Protein AF-0000000067011793 (afdb_homodimer)

Structure (mmCIF, N/CA/C/O backbone):
data_AF-0000000067011793-model_v1
#
loop_
_entity.id
_entity.type
_entity.pdbx_description
1 polymer 'Diphosphomevalonate decarboxylase'
#
loop_
_atom_site.group_PDB
_atom_site.id
_atom_site.type_symbol
_atom_site.label_atom_id
_atom_site.label_alt_id
_atom_site.label_comp_id
_atom_site.label_asym_id
_atom_site.label_entity_id
_atom_site.label_seq_id
_atom_site.pdbx_PDB_ins_code
_atom_site.Cartn_x
_atom_site.Cartn_y
_atom_site.Cartn_z
_atom_site.occupancy
_atom_site.B_iso_or_equiv
_atom_site.auth_seq_id
_atom_site.auth_comp_id
_atom_site.auth_asym_id
_atom_site.auth_atom_id
_atom_site.pdbx_PDB_model_num
ATOM 1 N N . MET A 1 1 ? -23.969 64.375 35.062 1 27.22 1 MET A N 1
ATOM 2 C CA . MET A 1 1 ? -23.047 64.062 33.969 1 27.22 1 MET A CA 1
ATOM 3 C C . MET A 1 1 ? -22.828 62.562 33.875 1 27.22 1 MET A C 1
ATOM 5 O O . MET A 1 1 ? -22.266 61.938 34.781 1 27.22 1 MET A O 1
ATOM 9 N N . SER A 1 2 ? -23.828 61.844 33.281 1 26.27 2 SER A N 1
ATOM 10 C CA . SER A 1 2 ? -24.125 60.438 33.125 1 26.27 2 SER A CA 1
ATOM 11 C C . SER A 1 2 ? -22.984 59.719 32.406 1 26.27 2 SER A C 1
ATOM 13 O O . SER A 1 2 ? -22.688 60.031 31.234 1 26.27 2 SER A O 1
ATOM 15 N N . SER A 1 3 ? -21.875 59.5 33.156 1 27.64 3 SER A N 1
ATOM 16 C CA . SER A 1 3 ? -20.75 58.719 32.625 1 27.64 3 SER A CA 1
ATOM 17 C C . SER A 1 3 ? -21.219 57.406 32.031 1 27.64 3 SER A C 1
ATOM 19 O O . SER A 1 3 ? -21.578 56.469 32.781 1 27.64 3 SER A O 1
ATOM 21 N N . ASN A 1 4 ? -22.156 57.469 31.047 1 27.73 4 ASN A N 1
ATOM 22 C CA . ASN A 1 4 ? -22.438 56.312 30.188 1 27.73 4 ASN A CA 1
ATOM 23 C C . ASN A 1 4 ? -21.156 55.594 29.766 1 27.73 4 ASN A C 1
ATOM 25 O O . ASN A 1 4 ? -20.484 56.031 28.812 1 27.73 4 ASN A O 1
ATOM 29 N N . ASP A 1 5 ? -20.297 55.344 30.672 1 30.42 5 ASP A N 1
ATOM 30 C CA . ASP A 1 5 ? -19.172 54.469 30.359 1 30.42 5 ASP A CA 1
ATOM 31 C C . ASP A 1 5 ? -19.641 53.25 29.562 1 30.42 5 ASP A C 1
ATOM 33 O O . ASP A 1 5 ? -20.234 52.312 30.125 1 30.42 5 ASP A O 1
ATOM 37 N N . GLY A 1 6 ? -20.453 53.469 28.438 1 33.16 6 GLY A N 1
ATOM 38 C CA . GLY A 1 6 ? -20.781 52.469 27.438 1 33.16 6 GLY A CA 1
ATOM 39 C C . GLY A 1 6 ? -19.688 51.438 27.25 1 33.16 6 GLY A C 1
ATOM 40 O O . GLY A 1 6 ? -18.547 51.781 26.938 1 33.16 6 GLY A O 1
ATOM 41 N N . SER A 1 7 ? -19.516 50.531 28.109 1 38.19 7 SER A N 1
ATOM 42 C CA . SER A 1 7 ? -18.75 49.312 27.781 1 38.19 7 SER A CA 1
ATOM 43 C C . SER A 1 7 ? -18.75 49.062 26.281 1 38.19 7 SER A C 1
ATOM 45 O O . SER A 1 7 ? -19.75 48.594 25.734 1 38.19 7 SER A O 1
ATOM 47 N N . ASN A 1 8 ? -18.516 50 25.359 1 40.06 8 ASN A N 1
ATOM 48 C CA . ASN A 1 8 ? -18.344 50.125 23.922 1 40.06 8 ASN A CA 1
ATOM 49 C C . ASN A 1 8 ? -17.75 48.844 23.344 1 40.06 8 ASN A C 1
ATOM 51 O O . ASN A 1 8 ? -16.75 48.312 23.844 1 40.06 8 ASN A O 1
ATOM 55 N N . GLY A 1 9 ? -18.453 47.844 22.859 1 52.88 9 GLY A N 1
ATOM 56 C CA . GLY A 1 9 ? -18.328 46.562 22.141 1 52.88 9 GLY A CA 1
ATOM 57 C C . GLY A 1 9 ? -17.078 46.469 21.297 1 52.88 9 GLY A C 1
ATOM 58 O O . GLY A 1 9 ? -17.172 46.438 20.062 1 52.88 9 GLY A O 1
ATOM 59 N N . ARG A 1 10 ? -15.922 46.812 21.625 1 70.12 10 ARG A N 1
ATOM 60 C CA . ARG A 1 10 ? -14.633 46.969 20.969 1 70.12 10 ARG A CA 1
ATOM 61 C C . ARG A 1 10 ? -14.227 45.688 20.234 1 70.12 10 ARG A C 1
ATOM 63 O O . ARG A 1 10 ? -14.344 44.594 20.781 1 70.12 10 ARG A O 1
ATOM 70 N N . VAL A 1 11 ? -14.031 45.875 18.969 1 84.06 11 VAL A N 1
ATOM 71 C CA . VAL A 1 11 ? -13.531 44.844 18.047 1 84.06 11 VAL A CA 1
ATOM 72 C C . VAL A 1 11 ? -12.094 44.5 18.422 1 84.06 11 VAL A C 1
ATOM 74 O O . VAL A 1 11 ? -11.273 45.375 18.672 1 84.06 11 VAL A O 1
ATOM 77 N N . ARG A 1 12 ? -11.875 43.375 18.844 1 91.62 12 ARG A N 1
ATOM 78 C CA . ARG A 1 12 ? -10.523 42.844 18.984 1 91.62 12 ARG A CA 1
ATOM 79 C C . ARG A 1 12 ? -10.141 41.969 17.797 1 91.62 12 ARG A C 1
ATOM 81 O O . ARG A 1 12 ? -10.961 41.156 17.312 1 91.62 12 ARG A O 1
ATOM 88 N N . GLU A 1 13 ? -8.977 42.219 17.328 1 94.31 13 GLU A N 1
ATOM 89 C CA . GLU A 1 13 ? -8.5 41.5 16.141 1 94.31 13 GLU A CA 1
ATOM 90 C C . GLU A 1 13 ? -7.035 41.094 16.297 1 94.31 13 GLU A C 1
ATOM 92 O O . GLU A 1 13 ? -6.227 41.875 16.812 1 94.31 13 GLU A O 1
ATOM 97 N N . VAL A 1 14 ? -6.738 39.906 15.938 1 96.69 14 VAL A N 1
ATOM 98 C CA . VAL A 1 14 ? -5.352 39.469 15.898 1 96.69 14 VAL A CA 1
ATOM 99 C C . VAL A 1 14 ? -5.059 38.781 14.562 1 96.69 14 VAL A C 1
ATOM 101 O O . VAL A 1 14 ? -5.957 38.219 13.938 1 96.69 14 VAL A O 1
ATOM 104 N N . LYS A 1 15 ? -3.879 38.938 14.086 1 97.81 15 LYS A N 1
ATOM 105 C CA . LYS A 1 15 ? -3.365 38.188 12.93 1 97.81 15 LYS A CA 1
ATOM 106 C C . LYS A 1 15 ? -2.273 37.219 13.328 1 97.81 15 LYS A C 1
ATOM 108 O O . LYS A 1 15 ? -1.288 37.594 13.969 1 97.81 15 LYS A O 1
ATOM 113 N N . VAL A 1 16 ? -2.518 36.031 13.016 1 97.56 16 VAL A N 1
ATOM 114 C CA . VAL A 1 16 ? -1.616 34.969 13.414 1 97.56 16 VAL A CA 1
ATOM 115 C C . VAL A 1 16 ? -1.05 34.281 12.172 1 97.56 16 VAL A C 1
ATOM 117 O O . VAL A 1 16 ? -1.762 34.062 11.188 1 97.56 16 VAL A O 1
ATOM 120 N N . ILE A 1 17 ? 0.235 33.938 12.172 1 96.19 17 ILE A N 1
ATOM 121 C CA . ILE A 1 17 ? 0.876 33.094 11.172 1 96.19 17 ILE A CA 1
ATOM 122 C C . ILE A 1 17 ? 1.275 31.766 11.805 1 96.19 17 ILE A C 1
ATOM 124 O O . ILE A 1 17 ? 2.006 31.734 12.805 1 96.19 17 ILE A O 1
ATOM 128 N N . ALA A 1 18 ? 0.728 30.734 11.328 1 95.81 18 ALA A N 1
ATOM 129 C CA . ALA A 1 18 ? 1.013 29.406 11.852 1 95.81 18 ALA A CA 1
ATOM 130 C C . ALA A 1 18 ? 1.561 28.484 10.758 1 95.81 18 ALA A C 1
ATOM 132 O O . ALA A 1 18 ? 0.968 28.375 9.68 1 95.81 18 ALA A O 1
ATOM 133 N N . PRO A 1 19 ? 2.701 27.844 11.008 1 94.25 19 PRO A N 1
ATOM 134 C CA . PRO A 1 19 ? 3.26 26.922 10.016 1 94.25 19 PRO A CA 1
ATOM 135 C C . PRO A 1 19 ? 2.514 25.594 9.953 1 94.25 19 PRO A C 1
ATOM 137 O O . PRO A 1 19 ? 1.845 25.219 10.922 1 94.25 19 PRO A O 1
ATOM 140 N N . ILE A 1 20 ? 2.613 24.906 8.828 1 93 20 ILE A N 1
ATOM 141 C CA . ILE A 1 20 ? 2.129 23.531 8.773 1 93 20 ILE A CA 1
ATOM 142 C C . ILE A 1 20 ? 3.068 22.625 9.562 1 93 20 ILE A C 1
ATOM 144 O O . ILE A 1 20 ? 4.191 23.016 9.891 1 93 20 ILE A O 1
ATOM 148 N N . ASN A 1 21 ? 2.561 21.5 9.938 1 95.12 21 ASN A N 1
ATOM 149 C CA . ASN A 1 21 ? 3.42 20.469 10.523 1 95.12 21 ASN A CA 1
ATOM 150 C C . ASN A 1 21 ? 3.375 19.172 9.727 1 95.12 21 ASN A C 1
ATOM 152 O O . ASN A 1 21 ? 2.383 18.891 9.055 1 95.12 21 ASN A O 1
ATOM 156 N N . ILE A 1 22 ? 4.438 18.484 9.75 1 96.56 22 ILE A N 1
ATOM 157 C CA . ILE A 1 22 ? 4.535 17.156 9.148 1 96.56 22 ILE A CA 1
ATOM 158 C C . ILE A 1 22 ? 4.82 16.125 10.227 1 96.56 22 ILE A C 1
ATOM 160 O O . ILE A 1 22 ? 5.793 16.25 10.977 1 96.56 22 ILE A O 1
ATOM 164 N N . ALA A 1 23 ? 3.934 15.148 10.273 1 97.31 23 ALA A N 1
ATOM 165 C CA . ALA A 1 23 ? 4.137 14.07 11.234 1 97.31 23 ALA A CA 1
ATOM 166 C C . ALA A 1 23 ? 5.297 13.172 10.812 1 97.31 23 ALA A C 1
ATOM 168 O O . ALA A 1 23 ? 5.34 12.703 9.672 1 97.31 23 ALA A O 1
ATOM 169 N N . LEU A 1 24 ? 6.23 12.977 11.711 1 98.62 24 LEU A N 1
ATOM 170 C CA . LEU A 1 24 ? 7.324 12.031 11.508 1 98.62 24 LEU A CA 1
ATOM 171 C C . LEU A 1 24 ? 6.906 10.625 11.906 1 98.62 24 LEU A C 1
ATOM 173 O O . LEU A 1 24 ? 7.289 9.648 11.258 1 98.62 24 LEU A O 1
ATOM 177 N N . VAL A 1 25 ? 6.234 10.523 12.977 1 98.62 25 VAL A N 1
ATOM 178 C CA . VAL A 1 25 ? 5.422 9.367 13.344 1 98.62 25 VAL A CA 1
ATOM 179 C C . VAL A 1 25 ? 3.941 9.758 13.32 1 98.62 25 VAL A C 1
ATOM 181 O O . VAL A 1 25 ? 3.506 10.609 14.102 1 98.62 25 VAL A O 1
ATOM 184 N N . LYS A 1 26 ? 3.217 9.125 12.492 1 97.12 26 LYS A N 1
ATOM 185 C CA . LYS A 1 26 ? 1.867 9.57 12.172 1 97.12 26 LYS A CA 1
ATOM 186 C C . LYS A 1 26 ? 0.849 9.031 13.164 1 97.12 26 LYS A C 1
ATOM 188 O O . LYS A 1 26 ? 1.081 7.992 13.797 1 97.12 26 LYS A O 1
ATOM 193 N N . TYR A 1 27 ? -0.168 9.789 13.344 1 94.81 27 TYR A N 1
ATOM 194 C CA . TYR A 1 27 ? -1.378 9.211 13.914 1 94.81 27 TYR A CA 1
ATOM 195 C C . TYR A 1 27 ? -2.398 8.891 12.828 1 94.81 27 TYR A C 1
ATOM 197 O O . TYR A 1 27 ? -2.531 9.633 11.859 1 94.81 27 TYR A O 1
ATOM 205 N N . TRP A 1 28 ? -3.053 7.812 12.953 1 97.5 28 TRP A N 1
ATOM 206 C CA . TRP A 1 28 ? -4.062 7.387 11.992 1 97.5 28 TRP A CA 1
ATOM 207 C C . TRP A 1 28 ? -5.207 6.656 12.695 1 97.5 28 TRP A C 1
ATOM 209 O O . TRP A 1 28 ? -5.121 5.453 12.945 1 97.5 28 TRP A O 1
ATOM 219 N N . GLY A 1 29 ? -6.25 7.395 12.906 1 97.62 29 GLY A N 1
ATOM 220 C CA . GLY A 1 29 ? -7.41 6.883 13.617 1 97.62 29 GLY A CA 1
ATOM 221 C C . GLY A 1 29 ? -7.664 7.59 14.938 1 97.62 29 GLY A C 1
ATOM 222 O O . GLY A 1 29 ? -6.723 8.055 15.586 1 97.62 29 GLY A O 1
ATOM 223 N N . LYS A 1 30 ? -8.891 7.629 15.336 1 97.81 30 LYS A N 1
ATOM 224 C CA . LYS A 1 30 ? -9.297 8.281 16.578 1 97.81 30 LYS A CA 1
ATOM 225 C C . LYS A 1 30 ? -10.078 7.328 17.469 1 97.81 30 LYS A C 1
ATOM 227 O O . LYS A 1 30 ? -10.906 6.551 16.984 1 97.81 30 LYS A O 1
ATOM 232 N N . ARG A 1 31 ? -9.758 7.34 18.75 1 97.62 31 ARG A N 1
ATOM 233 C CA . ARG A 1 31 ? -10.539 6.551 19.703 1 97.62 31 ARG A CA 1
ATOM 234 C C . ARG A 1 31 ? -11.82 7.273 20.078 1 97.62 31 ARG A C 1
ATOM 236 O O . ARG A 1 31 ? -12.75 6.66 20.625 1 97.62 31 ARG A O 1
ATOM 243 N N . ASN A 1 32 ? -11.875 8.562 19.875 1 97.62 32 ASN A N 1
ATOM 244 C CA . ASN A 1 32 ? -13.062 9.383 20.094 1 97.62 32 ASN A CA 1
ATOM 245 C C . ASN A 1 32 ? -13.18 10.492 19.047 1 97.62 32 ASN A C 1
ATOM 247 O O . ASN A 1 32 ? -12.43 11.469 19.094 1 97.62 32 ASN A O 1
ATOM 251 N N . GLU A 1 33 ? -14.133 10.438 18.219 1 95 33 GLU A N 1
ATOM 252 C CA . GLU A 1 33 ? -14.312 11.367 17.109 1 95 33 GLU A CA 1
ATOM 253 C C . GLU A 1 33 ? -14.789 12.727 17.594 1 95 33 GLU A C 1
ATOM 255 O O . GLU A 1 33 ? -14.406 13.766 17.031 1 95 33 GLU A O 1
ATOM 260 N N . ASP A 1 34 ? -15.562 12.75 18.578 1 94.31 34 ASP A N 1
ATOM 261 C CA . ASP A 1 34 ? -16.141 14 19.062 1 94.31 34 ASP A CA 1
ATOM 262 C C . ASP A 1 34 ? -15.086 14.859 19.75 1 94.31 34 ASP A C 1
ATOM 264 O O . ASP A 1 34 ? -15.102 16.094 19.625 1 94.31 34 ASP A O 1
ATOM 268 N N . LEU A 1 35 ? -14.219 14.195 20.484 1 96.44 35 LEU A N 1
ATOM 269 C CA . LEU A 1 35 ? -13.18 14.914 21.203 1 96.44 35 LEU A CA 1
ATOM 270 C C . LEU A 1 35 ? -11.859 14.898 20.438 1 96.44 35 LEU A C 1
ATOM 272 O O . LEU A 1 35 ? -10.836 15.367 20.938 1 96.44 35 LEU A O 1
ATOM 276 N N . MET A 1 36 ? -11.852 14.336 19.25 1 96.94 36 MET A N 1
ATOM 277 C CA . MET A 1 36 ? -10.68 14.258 18.391 1 96.94 36 MET A CA 1
ATOM 278 C C . MET A 1 36 ? -9.5 13.625 19.109 1 96.94 36 MET A C 1
ATOM 280 O O . MET A 1 36 ? -8.383 14.148 19.062 1 96.94 36 MET A O 1
ATOM 284 N N . LEU A 1 37 ? -9.766 12.57 19.859 1 98.31 37 LEU A N 1
ATOM 285 C CA . LEU A 1 37 ? -8.711 11.859 20.578 1 98.31 37 LEU A CA 1
ATOM 286 C C . LEU A 1 37 ? -8.102 10.766 19.703 1 98.31 37 LEU A C 1
ATOM 288 O O . LEU A 1 37 ? -8.82 9.891 19.219 1 98.31 37 LEU A O 1
ATOM 292 N N . PRO A 1 38 ? -6.797 10.82 19.5 1 98.25 38 PRO A N 1
ATOM 293 C CA . PRO A 1 38 ? -6.152 9.859 18.609 1 98.25 38 PRO A CA 1
ATOM 294 C C . PRO A 1 38 ? -5.992 8.477 19.234 1 98.25 38 PRO A C 1
ATOM 296 O O . PRO A 1 38 ? -6.043 8.344 20.469 1 98.25 38 PRO A O 1
ATOM 299 N N . LEU A 1 39 ? -5.773 7.461 18.422 1 98.19 39 LEU A N 1
ATOM 300 C CA . LEU A 1 39 ? -5.531 6.09 18.859 1 98.19 39 LEU A CA 1
ATOM 301 C C . LEU A 1 39 ? -4.098 5.922 19.344 1 98.19 39 LEU A C 1
ATOM 303 O O . LEU A 1 39 ? -3.805 5.02 20.141 1 98.19 39 LEU A O 1
ATOM 307 N N . ASN A 1 40 ? -3.203 6.723 18.891 1 98.31 40 ASN A N 1
ATOM 308 C CA . ASN A 1 40 ? -1.793 6.609 19.234 1 98.31 40 ASN A CA 1
ATOM 309 C C . ASN A 1 40 ? -1.109 7.977 19.266 1 98.31 40 ASN A C 1
ATOM 311 O O . ASN A 1 40 ? -1.653 8.953 18.734 1 98.31 40 ASN A O 1
ATOM 315 N N . ASP A 1 41 ? 0.086 7.996 19.844 1 98.44 41 ASP A N 1
ATOM 316 C CA . ASP A 1 41 ? 0.906 9.203 19.891 1 98.44 41 ASP A CA 1
ATOM 317 C C . ASP A 1 41 ? 1.402 9.578 18.484 1 98.44 41 ASP A C 1
ATOM 319 O O . ASP A 1 41 ? 1.345 8.758 17.562 1 98.44 41 ASP A O 1
ATOM 323 N N . SER A 1 42 ? 1.793 10.805 18.391 1 98.5 42 SER A N 1
ATOM 324 C CA . SER A 1 42 ? 2.393 11.32 17.172 1 98.5 42 SER A CA 1
ATOM 325 C C . SER A 1 42 ? 3.473 12.352 17.469 1 98.5 42 SER A C 1
ATOM 327 O O . SER A 1 42 ? 3.43 13.016 18.516 1 98.5 42 SER A O 1
ATOM 329 N N . ILE A 1 43 ? 4.449 12.438 16.641 1 98.69 43 ILE A N 1
ATOM 330 C CA . ILE A 1 43 ? 5.527 13.406 16.781 1 98.69 43 ILE A CA 1
ATOM 331 C C . ILE A 1 43 ? 5.781 14.094 15.438 1 98.69 43 ILE A C 1
ATOM 333 O O . ILE A 1 43 ? 5.711 13.453 14.383 1 98.69 43 ILE A O 1
ATOM 337 N N . SER A 1 44 ? 6.023 15.414 15.492 1 98.19 44 SER A N 1
ATOM 338 C CA . SER A 1 44 ? 6.059 16.156 14.234 1 98.19 44 SER A CA 1
ATOM 339 C C . SER A 1 44 ? 7.062 17.312 14.297 1 98.19 44 SER A C 1
ATOM 341 O O . SER A 1 44 ? 7.562 17.641 15.375 1 98.19 44 SER A O 1
ATOM 343 N N . LEU A 1 45 ? 7.352 17.797 13.133 1 98.19 45 LEU A N 1
ATOM 344 C CA . LEU A 1 45 ? 8.07 19.047 12.922 1 98.19 45 LEU A CA 1
ATOM 345 C C . LEU A 1 45 ? 7.27 20 12.031 1 98.19 45 LEU A C 1
ATOM 347 O O . LEU A 1 45 ? 6.637 19.562 11.062 1 98.19 45 LEU A O 1
ATOM 351 N N . SER A 1 46 ? 7.281 21.203 12.367 1 96.69 46 SER A N 1
ATOM 352 C CA . SER A 1 46 ? 6.664 22.203 11.484 1 96.69 46 SER A CA 1
ATOM 353 C C . SER A 1 46 ? 7.578 22.547 10.312 1 96.69 46 SER A C 1
ATOM 355 O O . SER A 1 46 ? 8.797 22.375 10.398 1 96.69 46 SER A O 1
ATOM 357 N N . ILE A 1 47 ? 7.02 22.922 9.234 1 95.19 47 ILE A N 1
ATOM 358 C CA . ILE A 1 47 ? 7.703 23.5 8.086 1 95.19 47 ILE A CA 1
ATOM 359 C C . ILE A 1 47 ? 7.543 25.016 8.102 1 95.19 47 ILE A C 1
ATOM 361 O O . ILE A 1 47 ? 6.477 25.547 7.77 1 95.19 47 ILE A O 1
ATOM 365 N N . ASN A 1 48 ? 8.586 25.688 8.359 1 93.56 48 ASN A N 1
ATOM 366 C CA . ASN A 1 48 ? 8.531 27.078 8.789 1 93.56 48 ASN A CA 1
ATOM 367 C C . ASN A 1 48 ? 7.934 27.984 7.703 1 93.56 48 ASN A C 1
ATOM 369 O O . ASN A 1 48 ? 7.172 28.906 8.008 1 93.56 48 ASN A O 1
ATOM 373 N N . ASP A 1 49 ? 8.219 27.703 6.469 1 89.06 49 ASP A N 1
ATOM 374 C CA . ASP A 1 49 ? 7.949 28.672 5.414 1 89.06 49 ASP A CA 1
ATOM 375 C C . ASP A 1 49 ? 6.629 28.359 4.711 1 89.06 49 ASP A C 1
ATOM 377 O O . ASP A 1 49 ? 6.262 29.031 3.74 1 89.06 49 ASP A O 1
ATOM 381 N N . ILE A 1 50 ? 5.977 27.391 5.082 1 90.06 50 ILE A N 1
ATOM 382 C CA . ILE A 1 50 ? 4.621 27.094 4.633 1 90.06 50 ILE A CA 1
ATOM 383 C C . ILE A 1 50 ? 3.635 27.328 5.773 1 90.06 50 ILE A C 1
ATOM 385 O O . ILE A 1 50 ? 3.596 26.547 6.734 1 90.06 50 ILE A O 1
ATOM 389 N N . CYS A 1 51 ? 2.814 28.391 5.586 1 91.5 51 CYS A N 1
ATOM 390 C CA . CYS A 1 51 ? 2.049 28.844 6.742 1 91.5 51 CYS A CA 1
ATOM 391 C C . CYS A 1 51 ? 0.63 29.234 6.34 1 91.5 51 CYS A C 1
ATOM 393 O O . CYS A 1 51 ? 0.356 29.469 5.164 1 91.5 51 CYS A O 1
ATOM 395 N N . ALA A 1 52 ? -0.197 29.219 7.305 1 92.94 52 ALA A N 1
ATOM 396 C CA . ALA A 1 52 ? -1.505 29.859 7.23 1 92.94 52 ALA A CA 1
ATOM 397 C C . ALA A 1 52 ? -1.482 31.219 7.918 1 92.94 52 ALA A C 1
ATOM 399 O O . ALA A 1 52 ? -0.984 31.359 9.039 1 92.94 52 ALA A O 1
ATOM 400 N N . LYS A 1 53 ? -1.858 32.219 7.191 1 95.25 53 LYS A N 1
ATOM 401 C CA . LYS A 1 53 ? -2.072 33.562 7.754 1 95.25 53 LYS A CA 1
ATOM 402 C C . LYS A 1 53 ? -3.549 33.781 8.062 1 95.25 53 LYS A C 1
ATOM 404 O O . LYS A 1 53 ? -4.383 33.812 7.152 1 95.25 53 LYS A O 1
ATOM 409 N N . THR A 1 54 ? -3.844 33.969 9.305 1 96.94 54 THR A N 1
ATOM 410 C CA . THR A 1 54 ? -5.246 34 9.719 1 96.94 54 THR A CA 1
ATOM 411 C C . THR A 1 54 ? -5.539 35.219 10.578 1 96.94 54 THR A C 1
ATOM 413 O O . THR A 1 54 ? -4.805 35.5 11.523 1 96.94 54 THR A O 1
ATOM 416 N N . ARG A 1 55 ? -6.559 35.906 10.227 1 97.38 55 ARG A N 1
ATOM 417 C CA . ARG A 1 55 ? -7.094 36.969 11.047 1 97.38 55 ARG A CA 1
ATOM 418 C C . ARG A 1 55 ? -8.344 36.531 11.805 1 97.38 55 ARG A C 1
ATOM 420 O O . ARG A 1 55 ? -9.266 35.969 11.211 1 97.38 55 ARG A O 1
ATOM 427 N N . VAL A 1 56 ? -8.32 36.75 13.055 1 96.56 56 VAL A N 1
ATOM 428 C CA . VAL A 1 56 ? -9.469 36.438 13.906 1 96.56 56 VAL A CA 1
ATOM 429 C C . VAL A 1 56 ? -10.008 37.719 14.539 1 96.56 56 VAL A C 1
ATOM 431 O O . VAL A 1 56 ? -9.242 38.5 15.102 1 96.56 56 VAL A O 1
ATOM 434 N N . ARG A 1 57 ? -11.289 37.812 14.398 1 95.19 57 ARG A N 1
ATOM 435 C CA . ARG A 1 57 ? -11.922 39.031 14.914 1 95.19 57 ARG A CA 1
ATOM 436 C C . ARG A 1 57 ? -13.141 38.688 15.766 1 95.19 57 ARG A C 1
ATOM 438 O O . ARG A 1 57 ? -13.914 37.781 15.422 1 95.19 57 ARG A O 1
ATOM 445 N N . ILE A 1 58 ? -13.32 39.406 16.844 1 93.12 58 ILE A N 1
ATOM 446 C CA . ILE A 1 58 ? -14.5 39.344 17.688 1 93.12 58 ILE A CA 1
ATOM 447 C C . ILE A 1 58 ? -15.008 40.75 17.984 1 93.12 58 ILE A C 1
ATOM 449 O O . ILE A 1 58 ? -14.281 41.75 17.781 1 93.12 58 ILE A O 1
ATOM 453 N N . GLY A 1 59 ? -16.266 40.812 18.469 1 89.62 59 GLY A N 1
ATOM 454 C CA . GLY A 1 59 ? -16.828 42.094 18.844 1 89.62 59 GLY A CA 1
ATOM 455 C C . GLY A 1 59 ? -18.266 42.25 18.391 1 89.62 59 GLY A C 1
ATOM 456 O O . GLY A 1 59 ? -18.844 41.344 17.797 1 89.62 59 GLY A O 1
ATOM 457 N N . SER A 1 60 ? -18.75 43.438 18.609 1 87.19 60 SER A N 1
ATOM 458 C CA . SER A 1 60 ? -20.172 43.719 18.391 1 87.19 60 SER A CA 1
ATOM 459 C C . SER A 1 60 ? -20.516 43.75 16.906 1 87.19 60 SER A C 1
ATOM 461 O O . SER A 1 60 ? -21.656 43.469 16.531 1 87.19 60 SER A O 1
ATOM 463 N N . SER A 1 61 ? -19.5 44.031 16.141 1 87.25 61 SER A N 1
ATOM 464 C CA . SER A 1 61 ? -19.734 44.125 14.695 1 87.25 61 SER A CA 1
ATOM 465 C C . SER A 1 61 ? -19.828 42.719 14.078 1 87.25 61 SER A C 1
ATOM 467 O O . SER A 1 61 ? -20.297 42.562 12.953 1 87.25 61 SER A O 1
ATOM 469 N N . VAL A 1 62 ? -19.297 41.75 14.758 1 93.06 62 VAL A N 1
ATOM 470 C CA . VAL A 1 62 ? -19.359 40.375 14.266 1 93.06 62 VAL A CA 1
ATOM 471 C C . VAL A 1 62 ? -20.703 39.75 14.641 1 93.06 62 VAL A C 1
ATOM 473 O O . VAL A 1 62 ? -20.938 39.406 15.805 1 93.06 62 VAL A O 1
ATOM 476 N N . LYS A 1 63 ? -21.562 39.531 13.727 1 89.69 63 LYS A N 1
ATOM 477 C CA . LYS A 1 63 ? -22.953 39.156 13.984 1 89.69 63 LYS A CA 1
ATOM 478 C C . LYS A 1 63 ? -23.156 37.656 13.859 1 89.69 63 LYS A C 1
ATOM 480 O O . LYS A 1 63 ? -24.125 37.094 14.375 1 89.69 63 LYS A O 1
ATOM 485 N N . LYS A 1 64 ? -22.266 37.031 13.188 1 93.88 64 LYS A N 1
ATOM 486 C CA . LYS A 1 64 ? -22.344 35.562 13.023 1 93.88 64 LYS A CA 1
ATOM 487 C C . LYS A 1 64 ? -20.953 34.969 12.922 1 93.88 64 LYS A C 1
ATOM 489 O O . LYS A 1 64 ? -19.984 35.656 12.578 1 93.88 64 LYS A O 1
ATOM 494 N N . ASP A 1 65 ? -20.859 33.688 13.266 1 95.44 65 ASP A N 1
ATOM 495 C CA . ASP A 1 65 ? -19.625 32.969 13 1 95.44 65 ASP A CA 1
ATOM 496 C C . ASP A 1 65 ? -19.375 32.875 11.5 1 95.44 65 ASP A C 1
ATOM 498 O O . ASP A 1 65 ? -20.266 32.469 10.734 1 95.44 65 ASP A O 1
ATOM 502 N N . SER A 1 66 ? -18.234 33.188 11.109 1 96.56 66 SER A N 1
ATOM 503 C CA . SER A 1 66 ? -17.891 33.125 9.695 1 96.56 66 SER A CA 1
ATOM 504 C C . SER A 1 66 ? -16.406 32.781 9.5 1 96.56 66 SER A C 1
ATOM 506 O O . SER A 1 66 ? -15.562 33.219 10.281 1 96.56 66 SER A O 1
ATOM 508 N N . VAL A 1 67 ? -16.172 31.953 8.531 1 96.19 67 VAL A N 1
ATOM 509 C CA . VAL A 1 67 ? -14.82 31.594 8.148 1 96.19 67 VAL A CA 1
ATOM 510 C C . VAL A 1 67 ? -14.656 31.734 6.633 1 96.19 67 VAL A C 1
ATOM 512 O O . VAL A 1 67 ? -15.5 31.266 5.867 1 96.19 67 VAL A O 1
ATOM 515 N N . SER A 1 68 ? -13.672 32.438 6.203 1 95.62 68 SER A N 1
ATOM 516 C CA . SER A 1 68 ? -13.289 32.531 4.797 1 95.62 68 SER A CA 1
ATOM 517 C C . SER A 1 68 ? -11.852 32.062 4.582 1 95.62 68 SER A C 1
ATOM 519 O O . SER A 1 68 ? -10.953 32.438 5.328 1 95.62 68 SER A O 1
ATOM 521 N N . ILE A 1 69 ? -11.641 31.219 3.6 1 91.31 69 ILE A N 1
ATOM 522 C CA . ILE A 1 69 ? -10.312 30.719 3.268 1 91.31 69 ILE A CA 1
ATOM 523 C C . ILE A 1 69 ? -9.977 31.047 1.814 1 91.31 69 ILE A C 1
ATOM 525 O O . ILE A 1 69 ? -10.703 30.641 0.899 1 91.31 69 ILE A O 1
ATOM 529 N N . ASN A 1 70 ? -8.914 31.719 1.634 1 89.56 70 ASN A N 1
ATOM 530 C CA . ASN A 1 70 ? -8.484 32.125 0.304 1 89.56 70 ASN A CA 1
ATOM 531 C C . ASN A 1 70 ? -9.617 32.781 -0.472 1 89.56 70 ASN A C 1
ATOM 533 O O . ASN A 1 70 ? -9.852 32.469 -1.637 1 89.56 70 ASN A O 1
ATOM 537 N N . GLY A 1 71 ? -10.391 33.469 0.227 1 90.25 71 GLY A N 1
ATOM 538 C CA . GLY A 1 71 ? -11.438 34.281 -0.396 1 90.25 71 GLY A CA 1
ATOM 539 C C . GLY A 1 71 ? -12.75 33.531 -0.522 1 90.25 71 GLY A C 1
ATOM 540 O O . GLY A 1 71 ? -13.758 34.094 -0.946 1 90.25 71 GLY A O 1
ATOM 541 N N . SER A 1 72 ? -12.805 32.344 -0.11 1 90.75 72 SER A N 1
ATOM 542 C CA . SER A 1 72 ? -14.023 31.562 -0.216 1 90.75 72 SER A CA 1
ATOM 543 C C . SER A 1 72 ? -14.625 31.281 1.158 1 90.75 72 SER A C 1
ATOM 545 O O . SER A 1 72 ? -13.922 30.844 2.068 1 90.75 72 SER A O 1
ATOM 547 N N . ASP A 1 73 ? -15.906 31.438 1.203 1 93.88 73 ASP A N 1
ATOM 548 C CA . ASP A 1 73 ? -16.609 31.172 2.459 1 93.88 73 ASP A CA 1
ATOM 549 C C . ASP A 1 73 ? -16.703 29.672 2.73 1 93.88 73 ASP A C 1
ATOM 551 O O . ASP A 1 73 ? -16.922 28.875 1.809 1 93.88 73 ASP A O 1
ATOM 555 N N . VAL A 1 74 ? -16.562 29.375 3.945 1 91.81 74 VAL A N 1
ATOM 556 C CA . VAL A 1 74 ? -16.609 27.969 4.348 1 91.81 74 VAL A CA 1
ATOM 557 C C . VAL A 1 74 ? -18.016 27.609 4.809 1 91.81 74 VAL A C 1
ATOM 559 O O . VAL A 1 74 ? -18.641 28.344 5.574 1 91.81 74 VAL A O 1
ATOM 562 N N . CYS A 1 75 ? -18.438 26.469 4.316 1 89.38 75 CYS A N 1
ATOM 563 C CA . CYS A 1 75 ? -19.703 25.906 4.785 1 89.38 75 CYS A CA 1
ATOM 564 C C . CYS A 1 75 ? -19.484 25.031 6.016 1 89.38 75 CYS A C 1
ATOM 566 O O . CYS A 1 75 ? -18.891 23.953 5.922 1 89.38 75 CYS A O 1
ATOM 568 N N . PHE A 1 76 ? -20.062 25.406 7.105 1 90.31 76 PHE A N 1
ATOM 569 C CA . PHE A 1 76 ? -19.781 24.75 8.383 1 90.31 76 PHE A CA 1
ATOM 570 C C . PHE A 1 76 ? -20.359 23.344 8.406 1 90.31 76 PHE A C 1
ATOM 572 O O . PHE A 1 76 ? -19.844 22.469 9.109 1 90.31 76 PHE A O 1
ATOM 579 N N . SER A 1 77 ? -21.406 23.094 7.707 1 86.19 77 SER A N 1
ATOM 580 C CA . SER A 1 77 ? -22 21.766 7.68 1 86.19 77 SER A CA 1
ATOM 581 C C . SER A 1 77 ? -21.047 20.75 7.055 1 86.19 77 SER A C 1
ATOM 583 O O . SER A 1 77 ? -21.062 19.562 7.422 1 86.19 77 SER A O 1
ATOM 585 N N . LYS A 1 78 ? -20.234 21.203 6.195 1 83.69 78 LYS A N 1
ATOM 586 C CA . LYS A 1 78 ? -19.281 20.344 5.5 1 83.69 78 LYS A CA 1
ATOM 587 C C . LYS A 1 78 ? -17.969 20.25 6.258 1 83.69 78 LYS A C 1
ATOM 589 O O . LYS A 1 78 ? -17.156 19.344 6.004 1 83.69 78 LYS A O 1
ATOM 594 N N . HIS A 1 79 ? -17.828 21.188 7.176 1 86.88 79 HIS A N 1
ATOM 595 C CA . HIS A 1 79 ? -16.578 21.25 7.934 1 86.88 79 HIS A CA 1
ATOM 596 C C . HIS A 1 79 ? -16.859 21.438 9.422 1 86.88 79 HIS A C 1
ATOM 598 O O . HIS A 1 79 ? -16.594 22.5 9.977 1 86.88 79 HIS A O 1
ATOM 604 N N . PRO A 1 80 ? -17.219 20.391 10.023 1 90.12 80 PRO A N 1
ATOM 605 C CA . PRO A 1 80 ? -17.656 20.484 11.422 1 90.12 80 PRO A CA 1
ATOM 606 C C . PRO A 1 80 ? -16.516 20.875 12.367 1 90.12 80 PRO A C 1
ATOM 608 O O . PRO A 1 80 ? -16.781 21.25 13.516 1 90.12 80 PRO A O 1
ATOM 611 N N . GLY A 1 81 ? -15.344 20.859 11.938 1 93.25 81 GLY A N 1
ATOM 612 C CA . GLY A 1 81 ? -14.195 21.188 12.773 1 93.25 81 GLY A CA 1
ATOM 613 C C . GLY A 1 81 ? -14.234 22.625 13.281 1 93.25 81 GLY A C 1
ATOM 614 O O . GLY A 1 81 ? -13.836 22.891 14.414 1 93.25 81 GLY A O 1
ATOM 615 N N . PHE A 1 82 ? -14.695 23.5 12.477 1 94.88 82 PHE A N 1
ATOM 616 C CA . PHE A 1 82 ? -14.773 24.906 12.875 1 94.88 82 PHE A CA 1
ATOM 617 C C . PHE A 1 82 ? -15.766 25.094 14.016 1 94.88 82 PHE A C 1
ATOM 619 O O . PHE A 1 82 ? -15.477 25.797 14.984 1 94.88 82 PHE A O 1
ATOM 626 N N . LEU A 1 83 ? -16.844 24.406 13.844 1 94 83 LEU A N 1
ATOM 627 C CA . LEU A 1 83 ? -17.875 24.516 14.875 1 94 83 LEU A CA 1
ATOM 628 C C . LEU A 1 83 ? -17.375 23.922 16.188 1 94 83 LEU A C 1
ATOM 630 O O . LEU A 1 83 ? -17.641 24.453 17.266 1 94 83 LEU A O 1
ATOM 634 N N . ARG A 1 84 ? -16.672 22.812 16.078 1 94.81 84 ARG A N 1
ATOM 635 C CA . ARG A 1 84 ? -16.125 22.203 17.281 1 94.81 84 ARG A CA 1
ATOM 636 C C . ARG A 1 84 ? -15.109 23.109 17.953 1 94.81 84 ARG A C 1
ATOM 638 O O . ARG A 1 84 ? -15.094 23.25 19.172 1 94.81 84 ARG A O 1
ATOM 645 N N . CYS A 1 85 ? -14.32 23.688 17.156 1 95 85 CYS A N 1
ATOM 646 C CA . CYS A 1 85 ? -13.305 24.609 17.656 1 95 85 CYS A CA 1
ATOM 647 C C . CYS A 1 85 ? -13.945 25.797 18.375 1 95 85 CYS A C 1
ATOM 649 O O . CYS A 1 85 ? -13.578 26.094 19.516 1 95 85 CYS A O 1
ATOM 651 N N . PHE A 1 86 ? -14.945 26.422 17.797 1 95.75 86 PHE A N 1
ATOM 652 C CA . PHE A 1 86 ? -15.625 27.578 18.359 1 95.75 86 PHE A CA 1
ATOM 653 C C . PHE A 1 86 ? -16.375 27.188 19.641 1 95.75 86 PHE A C 1
ATOM 655 O O . PHE A 1 86 ? -16.344 27.938 20.625 1 95.75 86 PHE A O 1
ATOM 662 N N . LYS A 1 87 ? -17 26.094 19.531 1 94.81 87 LYS A N 1
ATOM 663 C CA . LYS A 1 87 ? -17.734 25.594 20.688 1 94.81 87 LYS A CA 1
ATOM 664 C C . LYS A 1 87 ? -16.797 25.391 21.891 1 94.81 87 LYS A C 1
ATOM 666 O O . LYS A 1 87 ? -17.156 25.719 23.016 1 94.81 87 LYS A O 1
ATOM 671 N N . GLU A 1 88 ? -15.672 24.859 21.656 1 95.19 88 GLU A N 1
ATOM 672 C CA . GLU A 1 88 ? -14.703 24.609 22.719 1 95.19 88 GLU A CA 1
ATOM 673 C C . GLU A 1 88 ? -14.211 25.906 23.344 1 95.19 88 GLU A C 1
ATOM 675 O O . GLU A 1 88 ? -14.047 26 24.562 1 95.19 88 GLU A O 1
ATOM 680 N N . VAL A 1 89 ? -13.969 26.906 22.562 1 95.12 89 VAL A N 1
ATOM 681 C CA . VAL A 1 89 ? -13.531 28.203 23.062 1 95.12 89 VAL A CA 1
ATOM 682 C C . VAL A 1 89 ? -14.617 28.797 23.953 1 95.12 89 VAL A C 1
ATOM 684 O O . VAL A 1 89 ? -14.336 29.297 25.047 1 95.12 89 VAL A O 1
ATOM 687 N N . ARG A 1 90 ? -15.805 28.734 23.469 1 94 90 ARG A N 1
ATOM 688 C CA . ARG A 1 90 ? -16.922 29.266 24.25 1 94 90 ARG A CA 1
ATOM 689 C C . ARG A 1 90 ? -17.078 28.516 25.562 1 94 90 ARG A C 1
ATOM 691 O O . ARG A 1 90 ? -17.391 29.125 26.594 1 94 90 ARG A O 1
ATOM 698 N N . ARG A 1 91 ? -16.922 27.25 25.469 1 92.69 91 ARG A N 1
ATOM 699 C CA . ARG A 1 91 ? -16.984 26.453 26.688 1 92.69 91 ARG A CA 1
ATOM 700 C C . ARG A 1 91 ? -15.922 26.891 27.688 1 92.69 91 ARG A C 1
ATOM 702 O O . ARG A 1 91 ? -16.219 27.062 28.875 1 92.69 91 ARG A O 1
ATOM 709 N N . LEU A 1 92 ? -14.75 27.062 27.25 1 92.25 92 LEU A N 1
ATOM 710 C CA . LEU A 1 92 ? -13.633 27.453 28.109 1 92.25 92 LEU A CA 1
ATOM 711 C C . LEU A 1 92 ? -13.859 28.828 28.703 1 92.25 92 LEU A C 1
ATOM 713 O O . LEU A 1 92 ? -13.555 29.062 29.875 1 92.25 92 LEU A O 1
ATOM 717 N N . ILE A 1 93 ? -14.406 29.766 27.953 1 88.56 93 ILE A N 1
ATOM 718 C CA . ILE A 1 93 ? -14.68 31.109 28.406 1 88.56 93 ILE A CA 1
ATOM 719 C C . ILE A 1 93 ? -15.758 31.078 29.484 1 88.56 93 ILE A C 1
ATOM 721 O O . ILE A 1 93 ? -15.648 31.766 30.516 1 88.56 93 ILE A O 1
ATOM 725 N N . ARG A 1 94 ? -16.75 30.312 29.219 1 87.25 94 ARG A N 1
ATOM 726 C CA . ARG A 1 94 ? -17.828 30.172 30.188 1 87.25 94 ARG A CA 1
ATOM 727 C C . ARG A 1 94 ? -17.312 29.594 31.5 1 87.25 94 ARG A C 1
ATOM 729 O O . ARG A 1 94 ? -17.703 30.047 32.594 1 87.25 94 ARG A O 1
ATOM 736 N N . LYS A 1 95 ? -16.562 28.656 31.391 1 85.19 95 LYS A N 1
ATOM 737 C CA . LYS A 1 95 ? -15.992 28.031 32.562 1 85.19 95 LYS A CA 1
ATOM 738 C C . LYS A 1 95 ? -15.172 29.016 33.375 1 85.19 95 LYS A C 1
ATOM 740 O O . LYS A 1 95 ? -15.234 29.016 34.625 1 85.19 95 LYS A O 1
ATOM 745 N N . ARG A 1 96 ? -14.461 29.859 32.812 1 82.38 96 ARG A N 1
ATOM 746 C CA . ARG A 1 96 ? -13.625 30.844 33.469 1 82.38 96 ARG A CA 1
ATOM 747 C C . ARG A 1 96 ? -14.477 31.922 34.125 1 82.38 96 ARG A C 1
ATOM 749 O O . ARG A 1 96 ? -14.148 32.438 35.219 1 82.38 96 ARG A O 1
ATOM 756 N N . SER A 1 97 ? -15.508 32.312 33.406 1 76.38 97 SER A N 1
ATOM 757 C CA . SER A 1 97 ? -16.406 33.344 33.938 1 76.38 97 SER A CA 1
ATOM 758 C C . SER A 1 97 ? -17.078 32.844 35.219 1 76.38 97 SER A C 1
ATOM 760 O O . SER A 1 97 ? -17.25 33.625 36.188 1 76.38 97 SER A O 1
ATOM 762 N N . ILE A 1 98 ? -17.438 31.688 35.156 1 68.12 98 ILE A N 1
ATOM 763 C CA . ILE A 1 98 ? -18.094 31.109 36.344 1 68.12 98 ILE A CA 1
ATOM 764 C C . ILE A 1 98 ? -17.109 31.062 37.5 1 68.12 98 ILE A C 1
ATOM 766 O O . ILE A 1 98 ? -17.469 31.422 38.625 1 68.12 98 ILE A O 1
ATOM 770 N N . ILE A 1 99 ? -15.945 30.766 37.188 1 67.88 99 ILE A N 1
ATOM 771 C CA . ILE A 1 99 ? -14.938 30.688 38.25 1 67.88 99 ILE A CA 1
ATOM 772 C C . ILE A 1 99 ? -14.641 32.094 38.781 1 67.88 99 ILE A C 1
ATOM 774 O O . ILE A 1 99 ? -14.492 32.281 40 1 67.88 99 ILE A O 1
ATOM 778 N N . SER A 1 100 ? -14.586 33.094 37.875 1 68.81 100 SER A N 1
ATOM 779 C CA . SER A 1 100 ? -14.312 34.469 38.281 1 68.81 100 SER A CA 1
ATOM 780 C C . SER A 1 100 ? -15.477 35.062 39.062 1 68.81 100 SER A C 1
ATOM 782 O O . SER A 1 100 ? -15.266 35.781 40.031 1 68.81 100 SER A O 1
ATOM 784 N N . GLU A 1 101 ? -16.672 34.812 38.562 1 64.25 101 GLU A N 1
ATOM 785 C CA . GLU A 1 101 ? -17.844 35.281 39.281 1 64.25 101 GLU A CA 1
ATOM 786 C C . GLU A 1 101 ? -17.891 34.719 40.688 1 64.25 101 GLU A C 1
ATOM 788 O O . GLU A 1 101 ? -18.188 35.406 41.656 1 64.25 101 GLU A O 1
ATOM 793 N N . THR A 1 102 ? -17.609 33.531 40.688 1 61.34 102 THR A N 1
ATOM 794 C CA . THR A 1 102 ? -17.578 32.875 42 1 61.34 102 THR A CA 1
ATOM 795 C C . THR A 1 102 ? -16.453 33.438 42.844 1 61.34 102 THR A C 1
ATOM 797 O O . THR A 1 102 ? -16.547 33.469 44.094 1 61.34 102 THR A O 1
ATOM 800 N N . ALA A 1 103 ? -15.453 34.031 42.188 1 59.56 103 ALA A N 1
ATOM 801 C CA . ALA A 1 103 ? -14.336 34.594 42.938 1 59.56 103 ALA A CA 1
ATOM 802 C C . ALA A 1 103 ? -14.523 36.094 43.125 1 59.56 103 ALA A C 1
ATOM 804 O O . ALA A 1 103 ? -13.617 36.781 43.594 1 59.56 103 ALA A O 1
ATOM 805 N N . GLY A 1 104 ? -15.688 36.719 42.781 1 53.94 104 GLY A N 1
ATOM 806 C CA . GLY A 1 104 ? -16.047 38.094 43.062 1 53.94 104 GLY A CA 1
ATOM 807 C C . GLY A 1 104 ? -15.633 39.062 41.938 1 53.94 104 GLY A C 1
ATOM 808 O O . GLY A 1 104 ? -15.734 40.281 42.094 1 53.94 104 GLY A O 1
ATOM 809 N N . LYS A 1 105 ? -15.062 38.75 40.75 1 54.34 105 LYS A N 1
ATOM 810 C CA . LYS A 1 105 ? -14.617 39.656 39.688 1 54.34 105 LYS A CA 1
ATOM 811 C C . LYS A 1 105 ? -15.625 39.688 38.562 1 54.34 105 LYS A C 1
ATOM 813 O O . LYS A 1 105 ? -15.906 38.656 37.938 1 54.34 105 LYS A O 1
ATOM 818 N N . SER A 1 106 ? -16.688 40.594 38.656 1 48.34 106 SER A N 1
ATOM 819 C CA . SER A 1 106 ? -17.734 40.719 37.656 1 48.34 106 SER A CA 1
ATOM 820 C C . SER A 1 106 ? -17.156 41.094 36.281 1 48.34 106 SER A C 1
ATOM 822 O O . SER A 1 106 ? -16.922 42.281 36 1 48.34 106 SER A O 1
ATOM 824 N N . GLU A 1 107 ? -16.109 40.656 35.812 1 47.38 107 GLU A N 1
ATOM 825 C CA . GLU A 1 107 ? -15.734 41.094 34.469 1 47.38 107 GLU A CA 1
ATOM 826 C C . GLU A 1 107 ? -16.781 40.688 33.438 1 47.38 107 GLU A C 1
ATOM 828 O O . GLU A 1 107 ? -17.203 39.531 33.375 1 47.38 107 GLU A O 1
ATOM 833 N N . GLU A 1 108 ? -17.75 41.594 33.062 1 47.09 108 GLU A N 1
ATOM 834 C CA . GLU A 1 108 ? -18.672 41.438 31.953 1 47.09 108 GLU A CA 1
ATOM 835 C C . GLU A 1 108 ? -18 40.781 30.75 1 47.09 108 GLU A C 1
ATOM 837 O O . GLU A 1 108 ? -17.328 41.438 29.969 1 47.09 108 GLU A O 1
ATOM 842 N N . HIS A 1 109 ? -17.469 39.656 30.844 1 49.84 109 HIS A N 1
ATOM 843 C CA . HIS A 1 109 ? -16.906 39 29.672 1 49.84 109 HIS A CA 1
ATOM 844 C C . HIS A 1 109 ? -17.969 38.719 28.625 1 49.84 109 HIS A C 1
ATOM 846 O O . HIS A 1 109 ? -19.062 38.25 28.953 1 49.84 109 HIS A O 1
ATOM 852 N N . ASP A 1 110 ? -18.109 39.562 27.656 1 51.03 110 ASP A N 1
ATOM 853 C CA . ASP A 1 110 ? -18.906 39.312 26.453 1 51.03 110 ASP A CA 1
ATOM 854 C C . ASP A 1 110 ? -18.844 37.844 26.031 1 51.03 110 ASP A C 1
ATOM 856 O O . ASP A 1 110 ? -17.969 37.469 25.25 1 51.03 110 ASP A O 1
ATOM 860 N N . TYR A 1 111 ? -19.391 36.938 26.828 1 54.75 111 TYR A N 1
ATOM 861 C CA . TYR A 1 111 ? -19.359 35.469 26.797 1 54.75 111 TYR A CA 1
ATOM 862 C C . TYR A 1 111 ? -19.75 34.938 25.422 1 54.75 111 TYR A C 1
ATOM 864 O O . TYR A 1 111 ? -19.328 33.844 25.031 1 54.75 111 TYR A O 1
ATOM 872 N N . PHE A 1 112 ? -20.703 35.594 24.75 1 60.56 112 PHE A N 1
ATOM 873 C CA . PHE A 1 112 ? -21.172 34.969 23.531 1 60.56 112 PHE A CA 1
ATOM 874 C C . PHE A 1 112 ? -20.719 35.75 22.297 1 60.56 112 PHE A C 1
ATOM 876 O O . PHE A 1 112 ? -21.344 36.719 21.906 1 60.56 112 PHE A O 1
ATOM 883 N N . SER A 1 113 ? -19.328 35.5 22.016 1 77.44 113 SER A N 1
ATOM 884 C CA . SER A 1 113 ? -18.844 36.25 20.859 1 77.44 113 SER A CA 1
ATOM 885 C C . SER A 1 113 ? -18.844 35.375 19.609 1 77.44 113 SER A C 1
ATOM 887 O O . SER A 1 113 ? -18.75 34.156 19.688 1 77.44 113 SER A O 1
ATOM 889 N N . LYS A 1 114 ? -19.453 35.906 18.719 1 91.94 114 LYS A N 1
ATOM 890 C CA . LYS A 1 114 ? -19.297 35.406 17.359 1 91.94 114 LYS A CA 1
ATOM 891 C C . LYS A 1 114 ? -17.875 35.656 16.859 1 91.94 114 LYS A C 1
ATOM 893 O O . LYS A 1 114 ? -17.219 36.594 17.281 1 91.94 114 LYS A O 1
ATOM 898 N N . PHE A 1 115 ? -17.438 34.688 16.109 1 95.88 115 PHE A N 1
ATOM 899 C CA . PHE A 1 115 ? -16.078 34.781 15.609 1 95.88 115 PHE A CA 1
ATOM 900 C C . PHE A 1 115 ? -16.062 35 14.102 1 95.88 115 PHE A C 1
ATOM 902 O O . PHE A 1 115 ? -16.859 34.406 13.375 1 95.88 115 PHE A O 1
ATOM 909 N N . GLU A 1 116 ? -15.266 35.875 13.633 1 96.75 116 GLU A N 1
ATOM 910 C CA . GLU A 1 116 ? -14.961 36.031 12.219 1 96.75 116 GLU A CA 1
ATOM 911 C C . GLU A 1 116 ? -13.523 35.625 11.914 1 96.75 116 GLU A C 1
ATOM 913 O O . GLU A 1 116 ? -12.578 36.156 12.508 1 96.75 116 GLU A O 1
ATOM 918 N N . VAL A 1 117 ? -13.336 34.719 11.031 1 97.19 117 VAL A N 1
ATOM 919 C CA . VAL A 1 117 ? -12.023 34.188 10.688 1 97.19 117 VAL A CA 1
ATOM 920 C C . VAL A 1 117 ? -11.766 34.344 9.195 1 97.19 117 VAL A C 1
ATOM 922 O O . VAL A 1 117 ? -12.586 33.969 8.367 1 97.19 117 VAL A O 1
ATOM 925 N N . VAL A 1 118 ? -10.688 35 8.836 1 96.81 118 VAL A N 1
ATOM 926 C CA . VAL A 1 118 ? -10.211 35.094 7.457 1 96.81 118 VAL A CA 1
ATOM 927 C C . VAL A 1 118 ? -8.805 34.531 7.344 1 96.81 118 VAL A C 1
ATOM 929 O O . VAL A 1 118 ? -7.871 35 7.988 1 96.81 118 VAL A O 1
ATOM 932 N N . SER A 1 119 ? -8.703 33.5 6.566 1 94.75 119 SER A N 1
ATOM 933 C CA . SER A 1 119 ? -7.43 32.812 6.469 1 94.75 119 SER A CA 1
ATOM 934 C C . SER A 1 119 ? -6.945 32.719 5.027 1 94.75 119 SER A C 1
ATOM 936 O O . SER A 1 119 ? -7.75 32.656 4.098 1 94.75 119 SER A O 1
ATOM 938 N N . GLU A 1 120 ? -5.68 32.812 4.879 1 92.12 120 GLU A N 1
ATOM 939 C CA . GLU A 1 120 ? -5.004 32.656 3.598 1 92.12 120 GLU A CA 1
ATOM 940 C C . GLU A 1 120 ? -3.832 31.688 3.713 1 92.12 120 GLU A C 1
ATOM 942 O O . GLU A 1 120 ? -3.096 31.703 4.703 1 92.12 120 GLU A O 1
ATOM 947 N N . THR A 1 121 ? -3.805 30.797 2.779 1 85.19 121 THR A N 1
ATOM 948 C CA . THR A 1 121 ? -2.68 29.875 2.758 1 85.19 121 THR A CA 1
ATOM 949 C C . THR A 1 121 ? -1.815 30.109 1.521 1 85.19 121 THR A C 1
ATOM 951 O O . THR A 1 121 ? -2.309 30.562 0.49 1 85.19 121 THR A O 1
ATOM 954 N N . SER A 1 122 ? -0.552 29.859 1.658 1 72.88 122 SER A N 1
ATOM 955 C CA . SER A 1 122 ? 0.43 30.062 0.598 1 72.88 122 SER A CA 1
ATOM 956 C C . SER A 1 122 ? 0.477 28.875 -0.351 1 72.88 122 SER A C 1
ATOM 958 O O . SER A 1 122 ? 1.232 28.875 -1.324 1 72.88 122 SER A O 1
ATOM 960 N N . PHE A 1 123 ? -0.224 27.875 -0.134 1 71.12 123 PHE A N 1
ATOM 961 C CA . PHE A 1 123 ? -0.191 26.656 -0.945 1 71.12 123 PHE A CA 1
ATOM 962 C C . PHE A 1 123 ? -1.604 26.172 -1.254 1 71.12 123 PHE A C 1
ATOM 964 O O . PHE A 1 123 ? -2.553 26.516 -0.545 1 71.12 123 PHE A O 1
ATOM 971 N N . PRO A 1 124 ? -1.594 25.5 -2.383 1 61.25 124 PRO A N 1
ATOM 972 C CA . PRO A 1 124 ? -2.934 24.984 -2.674 1 61.25 124 PRO A CA 1
ATOM 973 C C . PRO A 1 124 ? -3.461 24.062 -1.577 1 61.25 124 PRO A C 1
ATOM 975 O O . PRO A 1 124 ? -2.787 23.094 -1.198 1 61.25 124 PRO A O 1
ATOM 978 N N . ILE A 1 125 ? -4.594 24.422 -0.973 1 54.53 125 ILE A N 1
ATOM 979 C CA . ILE A 1 125 ? -5.227 23.734 0.15 1 54.53 125 ILE A CA 1
ATOM 980 C C . ILE A 1 125 ? -5.402 22.266 -0.177 1 54.53 125 ILE A C 1
ATOM 982 O O . ILE A 1 125 ? -5.145 21.391 0.666 1 54.53 125 ILE A O 1
ATOM 986 N N . GLU A 1 126 ? -5.816 22.062 -1.386 1 52.72 126 GLU A N 1
ATOM 987 C CA . GLU A 1 126 ? -6.227 20.703 -1.738 1 52.72 126 GLU A CA 1
ATOM 988 C C . GLU A 1 126 ? -5.016 19.812 -1.991 1 52.72 126 GLU A C 1
ATOM 990 O O . GLU A 1 126 ? -5.16 18.609 -2.188 1 52.72 126 GLU A O 1
ATOM 995 N N . ALA A 1 127 ? -3.861 20.469 -1.842 1 55.41 127 ALA A N 1
ATOM 996 C CA . ALA A 1 127 ? -2.676 19.688 -2.207 1 55.41 127 ALA A CA 1
ATOM 997 C C . ALA A 1 127 ? -2.316 18.688 -1.114 1 55.41 127 ALA A C 1
ATOM 999 O O . ALA A 1 127 ? -1.322 17.969 -1.229 1 55.41 127 ALA A O 1
ATOM 1000 N N . GLY A 1 128 ? -3.141 18.484 -0.174 1 58.44 128 GLY A N 1
ATOM 1001 C CA . GLY A 1 128 ? -2.859 17.484 0.853 1 58.44 128 GLY A CA 1
ATOM 1002 C C . GLY A 1 128 ? -1.76 17.922 1.807 1 58.44 128 GLY A C 1
ATOM 1003 O O . GLY A 1 128 ? -1.209 17.094 2.537 1 58.44 128 GLY A O 1
ATOM 1004 N N . LEU A 1 129 ? -1.38 19.156 1.666 1 59.28 129 LEU A N 1
ATOM 1005 C CA . LEU A 1 129 ? -0.357 19.625 2.594 1 59.28 129 LEU A CA 1
ATOM 1006 C C . LEU A 1 129 ? -0.989 20.156 3.875 1 59.28 129 LEU A C 1
ATOM 1008 O O . LEU A 1 129 ? -1.668 21.188 3.857 1 59.28 129 LEU A O 1
ATOM 1012 N N . ALA A 1 130 ? -1.117 19.422 4.875 1 65.31 130 ALA A N 1
ATOM 1013 C CA . ALA A 1 130 ? -1.601 19.656 6.234 1 65.31 130 ALA A CA 1
ATOM 1014 C C . ALA A 1 130 ? -2.121 21.078 6.398 1 65.31 130 ALA A C 1
ATOM 1016 O O . ALA A 1 130 ? -1.857 21.734 7.41 1 65.31 130 ALA A O 1
ATOM 1017 N N . SER A 1 131 ? -2.83 21.594 5.418 1 73 131 SER A N 1
ATOM 1018 C CA . SER A 1 131 ? -3.32 22.969 5.438 1 73 131 SER A CA 1
ATOM 1019 C C . SER A 1 131 ? -4.371 23.172 6.527 1 73 131 SER A C 1
ATOM 1021 O O . SER A 1 131 ? -4.406 24.219 7.184 1 73 131 SER A O 1
ATOM 1023 N N . SER A 1 132 ? -5.043 22.125 6.781 1 82.69 132 SER A N 1
ATOM 1024 C CA . SER A 1 132 ? -6.07 22.234 7.812 1 82.69 132 SER A CA 1
ATOM 1025 C C . SER A 1 132 ? -5.449 22.375 9.195 1 82.69 132 SER A C 1
ATOM 1027 O O . SER A 1 132 ? -5.926 23.141 10.023 1 82.69 132 SER A O 1
ATOM 1029 N N . ALA A 1 133 ? -4.395 21.703 9.375 1 89.62 133 ALA A N 1
ATOM 1030 C CA . ALA A 1 133 ? -3.725 21.75 10.672 1 89.62 133 ALA A CA 1
ATOM 1031 C C . ALA A 1 133 ? -3.193 23.156 10.969 1 89.62 133 ALA A C 1
ATOM 1033 O O . ALA A 1 133 ? -3.383 23.672 12.062 1 89.62 133 ALA A O 1
ATOM 1034 N N . ALA A 1 134 ? -2.596 23.766 10.039 1 93.31 134 ALA A N 1
ATOM 1035 C CA . ALA A 1 134 ? -2.068 25.109 10.219 1 93.31 134 ALA A CA 1
ATOM 1036 C C . ALA A 1 134 ? -3.197 26.109 10.438 1 93.31 134 ALA A C 1
ATOM 1038 O O . ALA A 1 134 ? -3.078 27.016 11.273 1 93.31 134 ALA A O 1
ATOM 1039 N N . GLY A 1 135 ? -4.238 25.953 9.695 1 93.75 135 GLY A N 1
ATOM 1040 C CA . GLY A 1 135 ? -5.379 26.844 9.836 1 93.75 135 GLY A CA 1
ATOM 1041 C C . GLY A 1 135 ? -6.012 26.797 11.211 1 93.75 135 GLY A C 1
ATOM 1042 O O . GLY A 1 135 ? -6.223 27.828 11.836 1 93.75 135 GLY A O 1
ATOM 1043 N N . PHE A 1 136 ? -6.27 25.641 11.672 1 96.25 136 PHE A N 1
ATOM 1044 C CA . PHE A 1 136 ? -6.898 25.5 12.98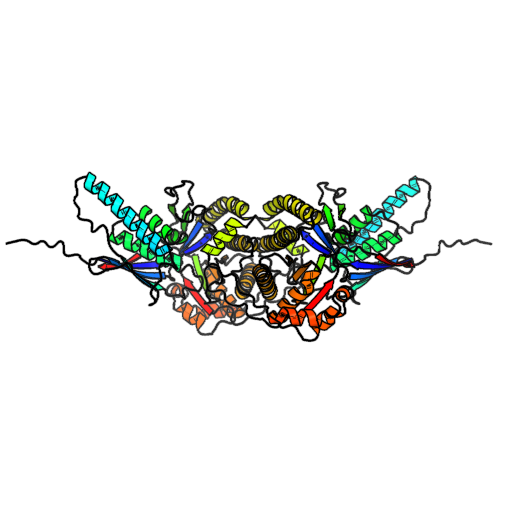4 1 96.25 136 PHE A CA 1
ATOM 1045 C C . PHE A 1 136 ? -5.938 25.906 14.094 1 96.25 136 PHE A C 1
ATOM 1047 O O . PHE A 1 136 ? -6.359 26.453 15.117 1 96.25 136 PHE A O 1
ATOM 1054 N N . ALA A 1 137 ? -4.703 25.641 13.883 1 97.38 137 ALA A N 1
ATOM 1055 C CA . ALA A 1 137 ? -3.717 26.109 14.844 1 97.38 137 ALA A CA 1
ATOM 1056 C C . ALA A 1 137 ? -3.729 27.641 14.945 1 97.38 137 ALA A C 1
ATOM 1058 O O . ALA A 1 137 ? -3.672 28.188 16.047 1 97.38 137 ALA A O 1
ATOM 1059 N N . ALA A 1 138 ? -3.795 28.312 13.812 1 97.25 138 ALA A N 1
ATOM 1060 C CA . ALA A 1 138 ? -3.83 29.766 13.781 1 97.25 138 ALA A CA 1
ATOM 1061 C C . ALA A 1 138 ? -5.074 30.297 14.492 1 97.25 138 ALA A C 1
ATOM 1063 O O . ALA A 1 138 ? -4.996 31.266 15.25 1 97.25 138 ALA A O 1
ATOM 1064 N N . ILE A 1 139 ? -6.168 29.672 14.219 1 97.25 139 ILE A N 1
ATOM 1065 C CA . ILE A 1 139 ? -7.43 30.078 14.836 1 97.25 139 ILE A CA 1
ATOM 1066 C C . ILE A 1 139 ? -7.344 29.906 16.359 1 97.25 139 ILE A C 1
ATOM 1068 O O . ILE A 1 139 ? -7.664 30.812 17.109 1 97.25 139 ILE A O 1
ATOM 1072 N N . ALA A 1 140 ? -6.934 28.75 16.766 1 98 140 ALA A N 1
ATOM 1073 C CA . ALA A 1 140 ? -6.836 28.438 18.188 1 98 140 ALA A CA 1
ATOM 1074 C C . ALA A 1 140 ? -5.867 29.391 18.891 1 98 140 ALA A C 1
ATOM 1076 O O . ALA A 1 140 ? -6.156 29.891 19.984 1 98 140 ALA A O 1
ATOM 1077 N N . TYR A 1 141 ? -4.719 29.578 18.297 1 98 141 TYR A N 1
ATOM 1078 C CA . TYR A 1 141 ? -3.719 30.484 18.844 1 98 141 TYR A CA 1
ATOM 1079 C C . TYR A 1 141 ? -4.258 31.906 18.938 1 98 141 TYR A C 1
ATOM 1081 O O . TYR A 1 141 ? -4.078 32.594 19.953 1 98 141 TYR A O 1
ATOM 1089 N N . GLY A 1 142 ? -4.895 32.375 17.875 1 97.19 142 GLY A N 1
ATOM 1090 C CA . GLY A 1 142 ? -5.48 33.719 17.859 1 97.19 142 GLY A CA 1
ATOM 1091 C C . GLY A 1 142 ? -6.535 33.938 18.922 1 97.19 142 GLY A C 1
ATOM 1092 O O . GLY A 1 142 ? -6.484 34.906 19.672 1 97.19 142 GLY A O 1
ATOM 1093 N N . LEU A 1 143 ? -7.465 33.031 18.969 1 95.75 143 LEU A N 1
ATOM 1094 C CA . LEU A 1 143 ? -8.5 33.125 19.984 1 95.75 143 LEU A CA 1
ATOM 1095 C C . LEU A 1 143 ? -7.906 33 21.391 1 95.75 143 LEU A C 1
ATOM 1097 O O . LEU A 1 143 ? -8.398 33.625 22.328 1 95.75 143 LEU A O 1
ATOM 1101 N N . GLY A 1 144 ? -6.93 32.125 21.484 1 95.44 144 GLY A N 1
ATOM 1102 C CA . GLY A 1 144 ? -6.223 32.031 22.75 1 95.44 144 GLY A CA 1
ATOM 1103 C C . GLY A 1 144 ? -5.613 33.344 23.203 1 95.44 144 GLY A C 1
ATOM 1104 O O . GLY A 1 144 ? -5.652 33.688 24.391 1 95.44 144 GLY A O 1
ATOM 1105 N N . GLN A 1 145 ? -5.051 34.062 22.25 1 94.31 145 GLN A N 1
ATOM 1106 C CA . GLN A 1 145 ? -4.473 35.375 22.547 1 94.31 145 GLN A CA 1
ATOM 1107 C C . GLN A 1 145 ? -5.551 36.375 22.953 1 94.31 145 GLN A C 1
ATOM 1109 O O . GLN A 1 145 ? -5.367 37.156 23.906 1 94.31 145 GLN A O 1
ATOM 1114 N N . ILE A 1 146 ? -6.617 36.344 22.219 1 92.81 146 ILE A N 1
ATOM 1115 C CA . ILE A 1 146 ? -7.703 37.281 22.484 1 92.81 146 ILE A CA 1
ATOM 1116 C C . ILE A 1 146 ? -8.281 37.031 23.875 1 92.81 146 ILE A C 1
ATOM 1118 O O . ILE A 1 146 ? -8.477 38 24.641 1 92.81 146 ILE A O 1
ATOM 1122 N N . TYR A 1 147 ? -8.445 35.844 24.25 1 92 147 TYR A N 1
ATOM 1123 C CA . TYR A 1 147 ? -9.125 35.5 25.484 1 92 147 TYR A CA 1
ATOM 1124 C C . TYR A 1 147 ? -8.125 35.125 26.578 1 92 147 TYR A C 1
ATOM 1126 O O . TYR A 1 147 ? -8.516 34.688 27.656 1 92 147 TYR A O 1
ATOM 1134 N N . GLN A 1 148 ? -6.824 35.156 26.281 1 93.06 148 GLN A N 1
ATOM 1135 C CA . GLN A 1 148 ? -5.746 34.906 27.219 1 93.06 148 GLN A CA 1
ATOM 1136 C C . GLN A 1 148 ? -5.867 33.5 27.797 1 93.06 148 GLN A C 1
ATOM 1138 O O . GLN A 1 148 ? -5.832 33.312 29.016 1 93.06 148 GLN A O 1
ATOM 1143 N N . LEU A 1 149 ? -6.082 32.594 26.922 1 94.75 149 LEU A N 1
ATOM 1144 C CA . LEU A 1 149 ? -6.125 31.188 27.312 1 94.75 149 LEU A CA 1
ATOM 1145 C C . LEU A 1 149 ? -4.723 30.672 27.609 1 94.75 149 LEU A C 1
ATOM 1147 O O . LEU A 1 149 ? -3.738 31.172 27.078 1 94.75 149 LEU A O 1
ATOM 1151 N N . ASN A 1 150 ? -4.633 29.688 28.594 1 95.19 150 ASN A N 1
ATOM 1152 C CA . ASN A 1 150 ? -3.34 29.047 28.797 1 95.19 150 ASN A CA 1
ATOM 1153 C C . ASN A 1 150 ? -2.986 28.109 27.641 1 95.19 150 ASN A C 1
ATOM 1155 O O . ASN A 1 150 ? -3.848 27.766 26.828 1 95.19 150 ASN A O 1
ATOM 1159 N N . ILE A 1 151 ? -1.787 27.719 27.547 1 96.56 151 ILE A N 1
ATOM 1160 C CA . ILE A 1 151 ? -1.263 26.984 26.406 1 96.56 151 ILE A CA 1
ATOM 1161 C C . ILE A 1 151 ? -1.976 25.641 26.281 1 96.56 151 ILE A C 1
ATOM 1163 O O . ILE A 1 151 ? -2.238 25.172 25.172 1 96.56 151 ILE A O 1
ATOM 1167 N N . SER A 1 152 ? -2.244 24.953 27.375 1 96.25 152 SER A N 1
ATOM 1168 C CA . SER A 1 152 ? -2.938 23.672 27.344 1 96.25 152 SER A CA 1
ATOM 1169 C C . SER A 1 152 ? -4.324 23.797 26.734 1 96.25 152 SER A C 1
ATOM 1171 O O . SER A 1 152 ? -4.77 22.906 26 1 96.25 152 SER A O 1
ATOM 1173 N N . ASP A 1 153 ? -5.012 24.875 27.094 1 96.88 153 ASP A N 1
ATOM 1174 C CA . ASP A 1 153 ? -6.332 25.125 26.516 1 96.88 153 ASP A CA 1
ATOM 1175 C C . ASP A 1 153 ? -6.238 25.406 25.016 1 96.88 153 ASP A C 1
ATOM 1177 O O . ASP A 1 153 ? -7.094 24.984 24.25 1 96.88 153 ASP A O 1
ATOM 1181 N N . ILE A 1 154 ? -5.223 26.172 24.609 1 97.94 154 ILE A N 1
ATOM 1182 C CA . ILE A 1 154 ? -5.039 26.484 23.203 1 97.94 154 ILE A CA 1
ATOM 1183 C C . ILE A 1 154 ? -4.801 25.203 22.406 1 97.94 154 ILE A C 1
ATOM 1185 O O . ILE A 1 154 ? -5.363 25.016 21.328 1 97.94 154 ILE A O 1
ATOM 1189 N N . ILE A 1 155 ? -3.994 24.312 22.953 1 98.12 155 ILE A N 1
ATOM 1190 C CA . ILE A 1 155 ? -3.709 23.016 22.359 1 98.12 155 ILE A CA 1
ATOM 1191 C C . ILE A 1 155 ? -5.008 22.234 22.188 1 98.12 155 ILE A C 1
ATOM 1193 O O . ILE A 1 155 ? -5.266 21.656 21.125 1 98.12 155 ILE A O 1
ATOM 1197 N N . ARG A 1 156 ? -5.812 22.234 23.188 1 97.44 156 ARG A N 1
ATOM 1198 C CA . ARG A 1 156 ? -7.082 21.516 23.141 1 97.44 156 ARG A CA 1
ATOM 1199 C C . ARG A 1 156 ? -8.008 22.109 22.094 1 97.44 156 ARG A C 1
ATOM 1201 O O . ARG A 1 156 ? -8.641 21.359 21.328 1 97.44 156 ARG A O 1
ATOM 1208 N N . VAL A 1 157 ? -8.141 23.422 22.047 1 97.5 157 VAL A N 1
ATOM 1209 C CA . VAL A 1 157 ? -8.992 24.094 21.078 1 97.5 157 VAL A CA 1
ATOM 1210 C C . VAL A 1 157 ? -8.547 23.719 19.656 1 97.5 157 VAL A C 1
ATOM 1212 O O . VAL A 1 157 ? -9.375 23.422 18.797 1 97.5 157 VAL A O 1
ATOM 1215 N N . ALA A 1 158 ? -7.238 23.75 19.391 1 98.06 158 ALA A N 1
ATOM 1216 C CA . ALA A 1 158 ? -6.711 23.391 18.094 1 98.06 158 ALA A CA 1
ATOM 1217 C C . ALA A 1 158 ? -7.078 21.953 17.734 1 98.06 158 ALA A C 1
ATOM 1219 O O . ALA A 1 158 ? -7.516 21.672 16.609 1 98.06 158 ALA A O 1
ATOM 1220 N N . ARG A 1 159 ? -6.91 21.062 18.656 1 97.69 159 ARG A N 1
ATOM 1221 C CA . ARG A 1 159 ? -7.223 19.656 18.453 1 97.69 159 ARG A CA 1
ATOM 1222 C C . ARG A 1 159 ? -8.68 19.469 18.047 1 97.69 159 ARG A C 1
ATOM 1224 O O . ARG A 1 159 ? -8.992 18.656 17.172 1 97.69 159 ARG A O 1
ATOM 1231 N N . MET A 1 160 ? -9.555 20.234 18.656 1 96.88 160 MET A N 1
ATOM 1232 C CA . MET A 1 160 ? -10.984 20.125 18.375 1 96.88 160 MET A CA 1
ATOM 1233 C C . MET A 1 160 ? -11.289 20.453 16.922 1 96.88 160 MET A C 1
ATOM 1235 O O . MET A 1 160 ? -12.242 19.922 16.344 1 96.88 160 MET A O 1
ATOM 1239 N N . GLY A 1 161 ? -10.547 21.359 16.406 1 95.69 161 GLY A N 1
ATOM 1240 C CA . GLY A 1 161 ? -10.719 21.672 15 1 95.69 161 GLY A CA 1
ATOM 1241 C C . GLY A 1 161 ? -10.234 20.562 14.086 1 95.69 161 GLY A C 1
ATOM 1242 O O . GLY A 1 161 ? -10.984 20.078 13.234 1 95.69 161 GLY A O 1
ATOM 1243 N N . SER A 1 162 ? -9.008 20.219 14.289 1 94.25 162 SER A N 1
ATOM 1244 C CA . SER A 1 162 ? -8.336 19.094 13.641 1 94.25 162 SER A CA 1
ATOM 1245 C C . SER A 1 162 ? -7.312 18.438 14.562 1 94.25 162 SER A C 1
ATOM 1247 O O . SER A 1 162 ? -6.504 19.141 15.18 1 94.25 162 SER A O 1
ATOM 1249 N N . GLY A 1 163 ? -7.359 17.203 14.664 1 93.5 163 GLY A N 1
ATOM 1250 C CA . GLY A 1 163 ? -6.457 16.516 15.578 1 93.5 163 GLY A CA 1
ATOM 1251 C C . GLY A 1 163 ? -5.012 16.953 15.438 1 93.5 163 GLY A C 1
ATOM 1252 O O . GLY A 1 163 ? -4.383 17.359 16.406 1 93.5 163 GLY A O 1
ATOM 1253 N N . SER A 1 164 ? -4.488 17.016 14.289 1 93.56 164 SER A N 1
ATOM 1254 C CA . SER A 1 164 ? -3.076 17.281 14.047 1 93.56 164 SER A CA 1
ATOM 1255 C C . SER A 1 164 ? -2.746 18.75 14.273 1 93.56 164 SER A C 1
ATOM 1257 O O . SER A 1 164 ? -1.573 19.125 14.344 1 93.56 164 SER A O 1
ATOM 1259 N N . ALA A 1 165 ? -3.736 19.609 14.383 1 95.56 165 ALA A N 1
ATOM 1260 C CA . ALA A 1 165 ? -3.512 21.047 14.555 1 95.56 165 ALA A CA 1
ATOM 1261 C C . ALA A 1 165 ? -2.846 21.328 15.898 1 95.56 165 ALA A C 1
ATOM 1263 O O . ALA A 1 165 ? -2.162 22.344 16.047 1 95.56 165 ALA A O 1
ATOM 1264 N N . CYS A 1 166 ? -3.074 20.422 16.844 1 96.25 166 CYS A N 1
ATOM 1265 C CA . CYS A 1 166 ? -2.518 20.656 18.172 1 96.25 166 CYS A CA 1
ATOM 1266 C C . CYS A 1 166 ? -0.994 20.641 18.125 1 96.25 166 CYS A C 1
ATOM 1268 O O . CYS A 1 166 ? -0.344 21.344 18.906 1 96.25 166 CYS A O 1
ATOM 1270 N N . ARG A 1 167 ? -0.46 19.906 17.125 1 95.06 167 ARG A N 1
ATOM 1271 C CA . ARG A 1 167 ? 0.99 19.797 17 1 95.06 167 ARG A CA 1
ATOM 1272 C C . ARG A 1 167 ? 1.581 21.062 16.391 1 95.06 167 ARG A C 1
ATOM 1274 O O . ARG A 1 167 ? 2.801 21.25 16.391 1 95.06 167 ARG A O 1
ATOM 1281 N N . SER A 1 168 ? 0.797 21.984 15.961 1 94.75 168 SER A N 1
ATOM 1282 C CA . SER A 1 168 ? 1.271 23.219 15.336 1 94.75 168 SER A CA 1
ATOM 1283 C C . SER A 1 168 ? 1.228 24.375 16.312 1 94.75 168 SER A C 1
ATOM 1285 O O . SER A 1 168 ? 1.486 25.531 15.938 1 94.75 168 SER A O 1
ATOM 1287 N N . ILE A 1 169 ? 0.897 24.109 17.547 1 97.44 169 ILE A N 1
ATOM 1288 C CA . ILE A 1 169 ? 0.759 25.172 18.531 1 97.44 169 ILE A CA 1
ATOM 1289 C C . ILE A 1 169 ? 2.113 25.453 19.188 1 97.44 169 ILE A C 1
ATOM 1291 O O . ILE A 1 169 ? 2.402 26.594 19.547 1 97.44 169 ILE A O 1
ATOM 1295 N N . LEU A 1 170 ? 2.92 24.469 19.344 1 97.75 170 LEU A N 1
ATOM 1296 C CA . LEU A 1 170 ? 4.23 24.594 19.984 1 97.75 170 LEU A CA 1
ATOM 1297 C C . LEU A 1 170 ? 5.34 24.578 18.938 1 97.75 170 LEU A C 1
ATOM 1299 O O . LEU A 1 170 ? 5.133 24.125 17.797 1 97.75 170 LEU A O 1
ATOM 1303 N N . SER A 1 171 ? 6.539 25.109 19.312 1 97.69 171 SER A N 1
ATOM 1304 C CA . SER A 1 171 ? 7.723 25.047 18.469 1 97.69 171 SER A CA 1
ATOM 1305 C C . SER A 1 171 ? 8.609 23.859 18.828 1 97.69 171 SER A C 1
ATOM 1307 O O . SER A 1 171 ? 8.438 23.25 19.891 1 97.69 171 SER A O 1
ATOM 1309 N N . GLY A 1 172 ? 9.555 23.531 17.891 1 98.44 172 GLY A N 1
ATOM 1310 C CA . GLY A 1 172 ? 10.484 22.438 18.094 1 98.44 172 GLY A CA 1
ATOM 1311 C C . GLY A 1 172 ? 9.953 21.109 17.609 1 98.44 172 GLY A C 1
ATOM 1312 O O . GLY A 1 172 ? 9.117 21.062 16.703 1 98.44 172 GLY A O 1
ATOM 1313 N N . LEU A 1 173 ? 10.617 20.031 18.125 1 98.81 173 LEU A N 1
ATOM 1314 C CA . LEU A 1 173 ? 10.062 18.703 17.938 1 98.81 173 LEU A CA 1
ATOM 1315 C C . LEU A 1 173 ? 8.898 18.453 18.891 1 98.81 173 LEU A C 1
ATOM 1317 O O . LEU A 1 173 ? 9.086 18.359 20.109 1 98.81 173 LEU A O 1
ATOM 1321 N N . VAL A 1 174 ? 7.699 18.344 18.375 1 98.75 174 VAL A N 1
ATOM 1322 C CA . VAL A 1 174 ? 6.5 18.344 19.203 1 98.75 174 VAL A CA 1
ATOM 1323 C C . VAL A 1 174 ? 5.926 16.938 19.281 1 98.75 174 VAL A C 1
ATOM 1325 O O . VAL A 1 174 ? 5.695 16.297 18.266 1 98.75 174 VAL A O 1
ATOM 1328 N N . HIS A 1 175 ? 5.75 16.469 20.484 1 98.81 175 HIS A N 1
ATOM 1329 C CA . HIS A 1 175 ? 5.145 15.172 20.781 1 98.81 175 HIS A CA 1
ATOM 1330 C C . HIS A 1 175 ? 3.688 15.336 21.203 1 98.81 175 HIS A C 1
ATOM 1332 O O . HIS A 1 175 ? 3.4 15.984 22.219 1 98.81 175 HIS A O 1
ATOM 1338 N N . TRP A 1 176 ? 2.764 14.883 20.391 1 98.75 176 TRP A N 1
ATOM 1339 C CA . TRP A 1 176 ? 1.347 14.773 20.719 1 98.75 176 TRP A CA 1
ATOM 1340 C C . TRP A 1 176 ? 1.055 13.445 21.422 1 98.75 176 TRP A C 1
ATOM 1342 O O . TRP A 1 176 ? 1.133 12.383 20.797 1 98.75 176 TRP A O 1
ATOM 1352 N N . LYS A 1 177 ? 0.694 13.539 22.656 1 98.56 177 LYS A N 1
ATOM 1353 C CA . LYS A 1 177 ? 0.379 12.367 23.469 1 98.56 177 LYS A CA 1
ATOM 1354 C C . LYS A 1 177 ? -1.114 12.055 23.422 1 98.56 177 LYS A C 1
ATOM 1356 O O . LYS A 1 177 ? -1.941 12.922 23.719 1 98.56 177 LYS A O 1
ATOM 1361 N N . ALA A 1 178 ? -1.416 10.867 23.125 1 98.19 178 ALA A N 1
ATOM 1362 C CA . ALA A 1 178 ? -2.807 10.461 22.938 1 98.19 178 ALA A CA 1
ATOM 1363 C C . ALA A 1 178 ? -3.57 10.5 24.266 1 98.19 178 ALA A C 1
ATOM 1365 O O . ALA A 1 178 ? -4.754 10.836 24.297 1 98.19 178 ALA A O 1
ATOM 1366 N N . GLY A 1 179 ? -2.848 10.133 25.312 1 97.56 179 GLY A N 1
ATOM 1367 C CA . GLY A 1 179 ? -3.521 9.984 26.594 1 97.56 179 GLY A CA 1
ATOM 1368 C C . GLY A 1 179 ? -4.434 8.773 26.641 1 97.56 179 GLY A C 1
ATOM 1369 O O . GLY A 1 179 ? -4.566 8.047 25.656 1 97.56 179 GLY A O 1
ATOM 1370 N N . THR A 1 180 ? -5.066 8.555 27.844 1 97.19 180 THR A N 1
ATOM 1371 C CA . THR A 1 180 ? -5.941 7.402 28.031 1 97.19 180 THR A CA 1
ATOM 1372 C C . THR A 1 180 ? -7.262 7.82 28.656 1 97.19 180 THR A C 1
ATOM 1374 O O . THR A 1 180 ? -8.227 7.047 28.672 1 97.19 180 THR A O 1
ATOM 1377 N N . ALA A 1 181 ? -7.297 9.062 29.125 1 97.75 181 ALA A N 1
ATOM 1378 C CA . ALA A 1 181 ? -8.516 9.523 29.797 1 97.75 181 ALA A CA 1
ATOM 1379 C C . ALA A 1 181 ? -9.656 9.672 28.797 1 97.75 181 ALA A C 1
ATOM 1381 O O . ALA A 1 181 ? -9.461 10.133 27.672 1 97.75 181 ALA A O 1
ATOM 1382 N N . GLU A 1 182 ? -10.859 9.367 29.188 1 97.06 182 GLU A N 1
ATOM 1383 C CA . GLU A 1 182 ? -12.031 9.414 28.328 1 97.06 182 GLU A CA 1
ATOM 1384 C C . GLU A 1 182 ? -12.375 10.852 27.938 1 97.06 182 GLU A C 1
ATOM 1386 O O . GLU A 1 182 ? -12.844 11.109 26.828 1 97.06 182 GLU A O 1
ATOM 1391 N N . ASP A 1 183 ? -12.133 11.734 28.844 1 95.38 183 ASP A N 1
ATOM 1392 C CA . ASP A 1 183 ? -12.5 13.125 28.578 1 95.38 183 ASP A CA 1
ATOM 1393 C C . ASP A 1 183 ? -11.375 13.859 27.844 1 95.38 183 ASP A C 1
ATOM 1395 O O . ASP A 1 183 ? -11.5 15.047 27.547 1 95.38 183 ASP A O 1
ATOM 1399 N N . GLY A 1 184 ? -10.242 13.234 27.672 1 96.56 184 GLY A N 1
ATOM 1400 C CA . GLY A 1 184 ? -9.148 13.766 26.875 1 96.56 184 GLY A CA 1
ATOM 1401 C C . GLY A 1 184 ? -8.281 14.758 27.641 1 96.56 184 GLY A C 1
ATOM 1402 O O . GLY A 1 184 ? -7.492 15.484 27.047 1 96.56 184 GLY A O 1
ATOM 1403 N N . THR A 1 185 ? -8.383 14.82 28.953 1 95.38 185 THR A N 1
ATOM 1404 C CA . THR A 1 185 ? -7.648 15.789 29.75 1 95.38 185 THR A CA 1
ATOM 1405 C C . THR A 1 185 ? -6.148 15.508 29.703 1 95.38 185 THR A C 1
ATOM 1407 O O . THR A 1 185 ? -5.332 16.406 29.891 1 95.38 185 THR A O 1
ATOM 1410 N N . ASP A 1 186 ? -5.801 14.234 29.469 1 97.56 186 ASP A N 1
ATOM 1411 C CA . ASP A 1 186 ? -4.391 13.867 29.422 1 97.56 186 ASP A CA 1
ATOM 1412 C C . ASP A 1 186 ? -3.881 13.797 27.984 1 97.56 186 ASP A C 1
ATOM 1414 O O . ASP A 1 186 ? -2.768 13.328 27.734 1 97.56 186 ASP A O 1
ATOM 1418 N N . CYS A 1 187 ? -4.723 14.133 27 1 98.19 187 CYS A N 1
ATOM 1419 C CA . CYS A 1 187 ? -4.273 14.312 25.625 1 98.19 187 CYS A CA 1
ATOM 1420 C C . CYS A 1 187 ? -3.629 15.688 25.438 1 98.19 187 CYS A C 1
ATOM 1422 O O . CYS A 1 187 ? -4.328 16.703 25.359 1 98.19 187 CYS A O 1
ATOM 1424 N N . THR A 1 188 ? -2.33 15.742 25.359 1 97.38 188 THR A N 1
ATOM 1425 C CA . THR A 1 188 ? -1.583 17 25.391 1 97.38 188 THR A CA 1
ATOM 1426 C C . THR A 1 188 ? -0.429 16.953 24.391 1 97.38 188 THR A C 1
ATOM 1428 O O . THR A 1 188 ? -0.171 15.93 23.766 1 97.38 188 THR A O 1
ATOM 1431 N N . CYS A 1 189 ? 0.175 18.094 24.219 1 98.31 189 CYS A N 1
ATOM 1432 C CA . CYS A 1 189 ? 1.378 18.203 23.391 1 98.31 189 CYS A CA 1
ATOM 1433 C C . CYS A 1 189 ? 2.543 18.75 24.219 1 98.31 189 CYS A C 1
ATOM 1435 O O . CYS A 1 189 ? 2.34 19.516 25.156 1 98.31 189 CYS A O 1
ATOM 1437 N N . GLU A 1 190 ? 3.688 18.344 23.891 1 98.19 190 GLU A N 1
ATOM 1438 C CA . GLU A 1 190 ? 4.891 18.875 24.516 1 98.19 190 GLU A CA 1
ATOM 1439 C C . GLU A 1 190 ? 6.02 19.047 23.516 1 98.19 190 GLU A C 1
ATOM 1441 O O . GLU A 1 190 ? 6.137 18.25 22.562 1 98.19 190 GLU A O 1
ATOM 1446 N N . THR A 1 191 ? 6.84 20.094 23.688 1 98.56 191 THR A N 1
ATOM 1447 C CA . THR A 1 191 ? 8.094 20.234 22.953 1 98.56 191 THR A CA 1
ATOM 1448 C C . THR A 1 191 ? 9.164 19.312 23.531 1 98.56 191 THR A C 1
ATOM 1450 O O . THR A 1 191 ? 9.578 19.484 24.672 1 98.56 191 THR A O 1
ATOM 1453 N N . VAL A 1 192 ? 9.609 18.359 22.766 1 98.69 192 VAL A N 1
ATOM 1454 C CA . VAL A 1 192 ? 10.633 17.422 23.203 1 98.69 192 VAL A CA 1
ATOM 1455 C C . VAL A 1 192 ? 12.008 18.094 23.125 1 98.69 192 VAL A C 1
ATOM 1457 O O . VAL A 1 192 ? 12.812 18 24.062 1 98.69 192 VAL A O 1
ATOM 1460 N N . PHE A 1 193 ? 12.32 18.703 22.031 1 98.69 193 PHE A N 1
ATOM 1461 C CA . PHE A 1 193 ? 13.516 19.5 21.797 1 98.69 193 PHE A CA 1
ATOM 1462 C C . PHE A 1 193 ? 13.156 20.859 21.172 1 98.69 193 PHE A C 1
ATOM 1464 O O . PHE A 1 193 ? 12.266 20.938 20.328 1 98.69 193 PHE A O 1
ATOM 1471 N N . PRO A 1 194 ? 13.867 21.891 21.562 1 98.25 194 PRO A N 1
ATOM 1472 C CA . PRO A 1 194 ? 13.555 23.219 21.031 1 98.25 194 PRO A CA 1
ATOM 1473 C C . PRO A 1 194 ? 13.891 23.359 19.547 1 98.25 194 PRO A C 1
ATOM 1475 O O . PRO A 1 194 ? 14.578 22.5 18.984 1 98.25 194 PRO A O 1
ATOM 1478 N N . GLU A 1 195 ? 13.383 24.359 18.922 1 97.25 195 GLU A N 1
ATOM 1479 C CA . GLU A 1 195 ? 13.492 24.609 17.484 1 97.25 195 GLU A CA 1
ATOM 1480 C C . GLU A 1 195 ? 14.953 24.625 17.031 1 97.25 195 GLU A C 1
ATOM 1482 O O . GLU A 1 195 ? 15.281 24.172 15.945 1 97.25 195 GLU A O 1
ATOM 1487 N N . ASP A 1 196 ? 15.852 25.141 17.891 1 97 196 ASP A N 1
ATOM 1488 C CA . ASP A 1 196 ? 17.25 25.328 17.484 1 97 196 ASP A CA 1
ATOM 1489 C C . ASP A 1 196 ? 18.109 24.141 17.906 1 97 196 ASP A C 1
ATOM 1491 O O . ASP A 1 196 ? 19.344 24.203 17.828 1 97 196 ASP A O 1
ATOM 1495 N N . TYR A 1 197 ? 17.531 23.078 18.391 1 98.31 197 TYR A N 1
ATOM 1496 C CA . TYR A 1 197 ? 18.297 21.938 18.844 1 98.31 197 TYR A CA 1
ATOM 1497 C C . TYR A 1 197 ? 19.078 21.312 17.703 1 98.31 197 TYR A C 1
ATOM 1499 O O . TYR A 1 197 ? 20.219 20.875 17.875 1 98.31 197 TYR A O 1
ATOM 1507 N N . TRP A 1 198 ? 18.5 21.078 16.562 1 98.38 198 TRP A N 1
ATOM 1508 C CA . TRP A 1 198 ? 19.109 20.547 15.344 1 98.38 198 TRP A CA 1
ATOM 1509 C C . TRP A 1 198 ? 19.031 21.562 14.211 1 98.38 198 TRP A C 1
ATOM 1511 O O . TRP A 1 198 ? 18.328 21.359 13.227 1 98.38 198 TRP A O 1
ATOM 1521 N N . PRO A 1 199 ? 19.844 22.625 14.258 1 97.19 199 PRO A N 1
ATOM 1522 C CA . PRO A 1 199 ? 19.703 23.797 13.398 1 97.19 199 PRO A CA 1
ATOM 1523 C C . PRO A 1 199 ? 20.031 23.484 11.93 1 97.19 199 PRO A C 1
ATOM 1525 O O . PRO A 1 199 ? 19.688 24.281 11.047 1 97.19 199 PRO A O 1
ATOM 1528 N N . THR A 1 200 ? 20.656 22.375 11.648 1 98.06 200 THR A N 1
ATOM 1529 C CA . THR A 1 200 ? 21.062 22.078 10.281 1 98.06 200 THR A CA 1
ATOM 1530 C C . THR A 1 200 ? 20 21.234 9.57 1 98.06 200 THR A C 1
ATOM 1532 O O . THR A 1 200 ? 20.141 20.922 8.383 1 98.06 200 THR A O 1
ATOM 1535 N N . LEU A 1 201 ? 18.938 20.859 10.234 1 98.56 201 LEU A N 1
ATOM 1536 C CA . LEU A 1 201 ? 17.859 20.094 9.609 1 98.56 201 LEU A CA 1
ATOM 1537 C C . LEU A 1 201 ? 17.016 20.984 8.703 1 98.56 201 LEU A C 1
ATOM 1539 O O . LEU A 1 201 ? 16.688 22.125 9.07 1 98.56 201 LEU A O 1
ATOM 1543 N N . ARG A 1 202 ? 16.797 20.547 7.453 1 98.5 202 ARG A N 1
ATOM 1544 C CA . ARG A 1 202 ? 15.977 21.234 6.465 1 98.5 202 ARG A CA 1
ATOM 1545 C C . ARG A 1 202 ? 14.867 20.312 5.945 1 98.5 202 ARG A C 1
ATOM 1547 O O . ARG A 1 202 ? 14.938 19.094 6.094 1 98.5 202 ARG A O 1
ATOM 1554 N N . SER A 1 203 ? 13.859 20.922 5.434 1 98 203 SER A N 1
ATOM 1555 C CA . SER A 1 203 ? 12.812 20.188 4.719 1 98 203 SER A CA 1
ATOM 1556 C C . SER A 1 203 ? 12.688 20.672 3.277 1 98 203 SER A C 1
ATOM 1558 O O . SER A 1 203 ? 12.844 21.859 3 1 98 203 SER A O 1
ATOM 1560 N N . LEU A 1 204 ? 12.508 19.766 2.357 1 97.56 204 LEU A N 1
ATOM 1561 C CA . LEU A 1 204 ? 12.109 20 0.974 1 97.56 204 LEU A CA 1
ATOM 1562 C C . LEU A 1 204 ? 10.758 19.359 0.679 1 97.56 204 LEU A C 1
ATOM 1564 O O . LEU A 1 204 ? 10.617 18.141 0.742 1 97.56 204 LEU A O 1
ATOM 1568 N N . ILE A 1 205 ? 9.789 20.156 0.39 1 95.5 205 ILE A N 1
ATOM 1569 C CA . ILE A 1 205 ? 8.5 19.609 -0.037 1 95.5 205 ILE A CA 1
ATOM 1570 C C . ILE A 1 205 ? 8.445 19.547 -1.562 1 95.5 205 ILE A C 1
ATOM 1572 O O . ILE A 1 205 ? 8.602 20.562 -2.234 1 95.5 205 ILE A O 1
ATOM 1576 N N . LEU A 1 206 ? 8.297 18.391 -2.105 1 96.25 206 LEU A N 1
ATOM 1577 C CA . LEU A 1 206 ? 8.102 18.172 -3.535 1 96.25 206 LEU A CA 1
ATOM 1578 C C . LEU A 1 206 ? 6.625 17.969 -3.857 1 96.25 206 LEU A C 1
ATOM 1580 O O . LEU A 1 206 ? 6.051 16.922 -3.553 1 96.25 206 LEU A O 1
ATOM 1584 N N . VAL A 1 207 ? 6.043 18.938 -4.523 1 92.81 207 VAL A N 1
ATOM 1585 C CA . VAL A 1 207 ? 4.625 18.891 -4.863 1 92.81 207 VAL A CA 1
ATOM 1586 C C . VAL A 1 207 ? 4.43 18.141 -6.176 1 92.81 207 VAL A C 1
ATOM 1588 O O . VAL A 1 207 ? 4.926 18.562 -7.223 1 92.81 207 VAL A O 1
ATOM 1591 N N . THR A 1 208 ? 3.727 17.016 -6.137 1 92.56 208 THR A N 1
ATOM 1592 C CA . THR A 1 208 ? 3.51 16.203 -7.328 1 92.56 208 THR A CA 1
ATOM 1593 C C . THR A 1 208 ? 2.109 16.422 -7.887 1 92.56 208 THR A C 1
ATOM 1595 O O . THR A 1 208 ? 1.848 16.141 -9.055 1 92.56 208 THR A O 1
ATOM 1598 N N . SER A 1 209 ? 1.239 16.859 -7.043 1 86.88 209 SER A N 1
ATOM 1599 C CA . SER A 1 209 ? -0.146 17.078 -7.445 1 86.88 209 SER A CA 1
ATOM 1600 C C . SER A 1 209 ? -0.79 18.203 -6.641 1 86.88 209 SER A C 1
ATOM 1602 O O . SER A 1 209 ? -0.5 18.359 -5.453 1 86.88 209 SER A O 1
ATOM 1604 N N . HIS A 1 210 ? -1.626 18.891 -7.355 1 79.75 210 HIS A N 1
ATOM 1605 C CA . HIS A 1 210 ? -2.422 19.922 -6.695 1 79.75 210 HIS A CA 1
ATOM 1606 C C . HIS A 1 210 ? -3.865 19.469 -6.508 1 79.75 210 HIS A C 1
ATOM 1608 O O . HIS A 1 210 ? -4.695 20.219 -5.992 1 79.75 210 HIS A O 1
ATOM 1614 N N . ASP A 1 211 ? -4.055 18.234 -6.891 1 76.31 211 ASP A N 1
ATOM 1615 C CA . ASP A 1 211 ? -5.422 17.719 -6.855 1 76.31 211 ASP A CA 1
ATOM 1616 C C . ASP A 1 211 ? -5.852 17.406 -5.426 1 76.31 211 ASP A C 1
ATOM 1618 O O . ASP A 1 211 ? -5.023 17.062 -4.582 1 76.31 211 ASP A O 1
ATOM 1622 N N . ALA A 1 212 ? -7.16 17.609 -5.219 1 73.5 212 ALA A N 1
ATOM 1623 C CA . ALA A 1 212 ? -7.73 17.219 -3.934 1 73.5 212 ALA A CA 1
ATOM 1624 C C . ALA A 1 212 ? -7.719 15.695 -3.775 1 73.5 212 ALA A C 1
ATOM 1626 O O . ALA A 1 212 ? -7.844 14.961 -4.758 1 73.5 212 ALA A O 1
ATOM 1627 N N . LYS A 1 213 ? -7.602 15.32 -2.502 1 77.19 213 LYS A N 1
ATOM 1628 C CA . LYS A 1 213 ? -7.695 13.906 -2.17 1 77.19 213 LYS A CA 1
ATOM 1629 C C . LYS A 1 213 ? -9.062 13.344 -2.557 1 77.19 213 LYS A C 1
ATOM 1631 O O . LYS A 1 213 ? -10.086 14.008 -2.387 1 77.19 213 LYS A O 1
ATOM 1636 N N . LYS A 1 214 ? -9.039 12.117 -3.082 1 76.69 214 LYS A N 1
ATOM 1637 C CA . LYS A 1 214 ? -10.305 11.445 -3.375 1 76.69 214 LYS A CA 1
ATOM 1638 C C . LYS A 1 214 ? -11.047 11.086 -2.09 1 76.69 214 LYS A C 1
ATOM 1640 O O . LYS A 1 214 ? -12.273 11.219 -2.016 1 76.69 214 LYS A O 1
ATOM 1645 N N . VAL A 1 215 ? -10.32 10.617 -1.097 1 85.81 215 VAL A N 1
ATOM 1646 C CA . VAL A 1 215 ? -10.859 10.297 0.223 1 85.81 215 VAL A CA 1
ATOM 1647 C C . VAL A 1 215 ? -10.172 11.156 1.281 1 85.81 215 VAL A C 1
ATOM 1649 O O . VAL A 1 215 ? -8.945 11.195 1.359 1 85.81 215 VAL A O 1
ATOM 1652 N N . SER A 1 216 ? -10.992 11.859 2.033 1 88 216 SER A N 1
ATOM 1653 C CA . SER A 1 216 ? -10.43 12.688 3.094 1 88 216 SER A CA 1
ATOM 1654 C C . SER A 1 216 ? -9.719 11.836 4.137 1 88 216 SER A C 1
ATOM 1656 O O . SER A 1 216 ? -10.008 10.648 4.281 1 88 216 SER A O 1
ATOM 1658 N N . SER A 1 217 ? -8.805 12.461 4.848 1 90.12 217 SER A N 1
ATOM 1659 C CA . SER A 1 217 ? -8.102 11.742 5.898 1 90.12 217 SER A CA 1
ATOM 1660 C C . SER A 1 217 ? -9.062 11.273 6.988 1 90.12 217 SER A C 1
ATOM 1662 O O . SER A 1 217 ? -8.906 10.172 7.523 1 90.12 217 SER A O 1
ATOM 1664 N N . SER A 1 218 ? -10.039 12.102 7.336 1 90.12 218 SER A N 1
ATOM 1665 C CA . SER A 1 218 ? -11.008 11.742 8.367 1 90.12 218 SER A CA 1
ATOM 1666 C C . SER A 1 218 ? -11.766 10.477 7.988 1 90.12 218 SER A C 1
ATOM 1668 O O . SER A 1 218 ? -11.875 9.547 8.789 1 90.12 218 SER A O 1
ATOM 1670 N N . ASN A 1 219 ? -12.281 10.461 6.77 1 91.81 219 ASN A N 1
ATOM 1671 C CA . ASN A 1 219 ? -13.016 9.281 6.305 1 91.81 219 ASN A CA 1
ATOM 1672 C C . ASN A 1 219 ? -12.094 8.07 6.18 1 91.81 219 ASN A C 1
ATOM 1674 O O . ASN A 1 219 ? -12.5 6.945 6.488 1 91.81 219 ASN A O 1
ATOM 1678 N N . GLY A 1 220 ? -10.914 8.344 5.676 1 95 220 GLY A N 1
ATOM 1679 C CA . GLY A 1 220 ? -9.945 7.262 5.586 1 95 220 GLY A CA 1
ATOM 1680 C C . GLY A 1 220 ? -9.625 6.629 6.926 1 95 220 GLY A C 1
ATOM 1681 O O . GLY A 1 220 ? -9.625 5.406 7.059 1 95 220 GLY A O 1
ATOM 1682 N N . MET A 1 221 ? -9.445 7.426 7.902 1 96.38 221 MET A N 1
ATOM 1683 C CA . MET A 1 221 ? -9.141 6.945 9.25 1 96.38 221 MET A CA 1
ATOM 1684 C C . MET A 1 221 ? -10.305 6.141 9.812 1 96.38 221 MET A C 1
ATOM 1686 O O . MET A 1 221 ? -10.102 5.09 10.43 1 96.38 221 MET A O 1
ATOM 1690 N N . GLN A 1 222 ? -11.469 6.66 9.609 1 96.38 222 GLN A N 1
ATOM 1691 C CA . GLN A 1 222 ? -12.648 5.957 10.117 1 96.38 222 GLN A CA 1
ATOM 1692 C C . GLN A 1 222 ? -12.781 4.582 9.477 1 96.38 222 GLN A C 1
ATOM 1694 O O . GLN A 1 222 ? -13.078 3.6 10.156 1 96.38 222 GLN A O 1
ATOM 1699 N N . SER A 1 223 ? -12.578 4.516 8.18 1 96.81 223 SER A N 1
ATOM 1700 C CA . SER A 1 223 ? -12.648 3.24 7.473 1 96.81 223 SER A CA 1
ATOM 1701 C C . SER A 1 223 ? -11.57 2.275 7.965 1 96.81 223 SER A C 1
ATOM 1703 O O . SER A 1 223 ? -11.828 1.077 8.109 1 96.81 223 SER A O 1
ATOM 1705 N N . THR A 1 224 ? -10.422 2.801 8.195 1 98.31 224 THR A N 1
ATOM 1706 C CA . THR A 1 224 ? -9.328 1.972 8.688 1 98.31 224 THR A CA 1
ATOM 1707 C C . THR A 1 224 ? -9.656 1.413 10.07 1 98.31 224 THR A C 1
ATOM 1709 O O . THR A 1 224 ? -9.492 0.216 10.312 1 98.31 224 THR A O 1
ATOM 1712 N N . VAL A 1 225 ? -10.156 2.262 10.93 1 98.38 225 VAL A N 1
ATOM 1713 C CA . VAL A 1 225 ? -10.5 1.841 12.281 1 98.38 225 VAL A CA 1
ATOM 1714 C C . VAL A 1 225 ? -11.555 0.738 12.234 1 98.38 225 VAL A C 1
ATOM 1716 O O . VAL A 1 225 ? -11.5 -0.217 13.008 1 98.38 225 VAL A O 1
ATOM 1719 N N . LYS A 1 226 ? -12.414 0.869 11.312 1 97.56 226 LYS A N 1
ATOM 1720 C CA . LYS A 1 226 ? -13.547 -0.053 11.211 1 97.56 226 LYS A CA 1
ATOM 1721 C C . LYS A 1 226 ? -13.109 -1.384 10.602 1 97.56 226 LYS A C 1
ATOM 1723 O O . LYS A 1 226 ? -13.656 -2.436 10.938 1 97.56 226 LYS A O 1
ATOM 1728 N N . THR A 1 227 ? -12.086 -1.381 9.734 1 97.88 227 THR A N 1
ATOM 1729 C CA . THR A 1 227 ? -11.984 -2.559 8.883 1 97.88 227 THR A CA 1
ATOM 1730 C C . THR A 1 227 ? -10.578 -3.15 8.938 1 97.88 227 THR A C 1
ATOM 1732 O O . THR A 1 227 ? -10.383 -4.332 8.648 1 97.88 227 THR A O 1
ATOM 1735 N N . SER A 1 228 ? -9.57 -2.361 9.203 1 98.19 228 SER A N 1
ATOM 1736 C CA . SER A 1 228 ? -8.195 -2.846 9.133 1 98.19 228 SER A CA 1
ATOM 1737 C C . SER A 1 228 ? -7.906 -3.855 10.234 1 98.19 228 SER A C 1
ATOM 1739 O O . SER A 1 228 ? -8.219 -3.613 11.406 1 98.19 228 SER A O 1
ATOM 1741 N N . LYS A 1 229 ? -7.273 -4.938 9.93 1 96.94 229 LYS A N 1
ATOM 1742 C CA . LYS A 1 229 ? -6.895 -5.961 10.898 1 96.94 229 LYS A CA 1
ATOM 1743 C C . LYS A 1 229 ? -5.473 -5.734 11.406 1 96.94 229 LYS A C 1
ATOM 1745 O O . LYS A 1 229 ? -5.066 -6.32 12.414 1 96.94 229 LYS A O 1
ATOM 1750 N N . LEU A 1 230 ? -4.723 -4.887 10.773 1 98.44 230 LEU A N 1
ATOM 1751 C CA . LEU A 1 230 ? -3.326 -4.648 11.125 1 98.44 230 LEU A CA 1
ATOM 1752 C C . LEU A 1 230 ? -3.188 -3.408 12 1 98.44 230 LEU A C 1
ATOM 1754 O O . LEU A 1 230 ? -2.102 -3.121 12.508 1 98.44 230 LEU A O 1
ATOM 1758 N N . LEU A 1 231 ? -4.277 -2.666 12.172 1 98.44 231 LEU A N 1
ATOM 1759 C CA . LEU A 1 231 ? -4.234 -1.39 12.875 1 98.44 231 LEU A CA 1
ATOM 1760 C C . LEU A 1 231 ? -3.709 -1.569 14.297 1 98.44 231 LEU A C 1
ATOM 1762 O O . LEU A 1 231 ? -2.848 -0.809 14.742 1 98.44 231 LEU A O 1
ATOM 1766 N N . GLN A 1 232 ? -4.207 -2.582 15 1 97.69 232 GLN A N 1
ATOM 1767 C CA . GLN A 1 232 ? -3.785 -2.807 16.375 1 97.69 232 GLN A CA 1
ATOM 1768 C C . GLN A 1 232 ? -2.283 -3.068 16.453 1 97.69 232 GLN A C 1
ATOM 1770 O O . GLN A 1 232 ? -1.611 -2.586 17.375 1 97.69 232 GLN A O 1
ATOM 1775 N N . ALA A 1 233 ? -1.782 -3.844 15.57 1 98 233 ALA A N 1
ATOM 1776 C CA . ALA A 1 233 ? -0.35 -4.125 15.547 1 98 233 ALA A CA 1
ATOM 1777 C C . ALA A 1 233 ? 0.46 -2.842 15.391 1 98 233 ALA A C 1
ATOM 1779 O O . ALA A 1 233 ? 1.496 -2.672 16.031 1 98 233 ALA A O 1
ATOM 1780 N N . ARG A 1 234 ? 0.038 -1.962 14.523 1 98 234 ARG A N 1
ATOM 1781 C CA . ARG A 1 234 ? 0.731 -0.686 14.375 1 98 234 ARG A CA 1
ATOM 1782 C C . ARG A 1 234 ? 0.707 0.105 15.68 1 98 234 ARG A C 1
ATOM 1784 O O . ARG A 1 234 ? 1.715 0.696 16.078 1 98 234 ARG A O 1
ATOM 1791 N N . MET A 1 235 ? -0.463 0.145 16.281 1 97.5 235 MET A N 1
ATOM 1792 C CA . MET A 1 235 ? -0.588 0.878 17.547 1 97.5 235 MET A CA 1
ATOM 1793 C C . MET A 1 235 ? 0.423 0.375 18.562 1 97.5 235 MET A C 1
ATOM 1795 O O . MET A 1 235 ? 0.976 1.163 19.344 1 97.5 235 MET A O 1
ATOM 1799 N N . ASP A 1 236 ? 0.712 -0.872 18.5 1 97.44 236 ASP A N 1
ATOM 1800 C CA . ASP A 1 236 ? 1.646 -1.48 19.438 1 97.44 236 ASP A CA 1
ATOM 1801 C C . ASP A 1 236 ? 3.09 -1.134 19.078 1 97.44 236 ASP A C 1
ATOM 1803 O O . ASP A 1 236 ? 3.975 -1.177 19.938 1 97.44 236 ASP A O 1
ATOM 1807 N N . ILE A 1 237 ? 3.338 -0.802 17.875 1 97.25 237 ILE A N 1
ATOM 1808 C CA . ILE A 1 237 ? 4.672 -0.515 17.359 1 97.25 237 ILE A CA 1
ATOM 1809 C C . ILE A 1 237 ? 5.02 0.949 17.625 1 97.25 237 ILE A C 1
ATOM 1811 O O . ILE A 1 237 ? 6.188 1.287 17.844 1 97.25 237 ILE A O 1
ATOM 1815 N N . VAL A 1 238 ? 4.094 1.84 17.719 1 98.19 238 VAL A N 1
ATOM 1816 C CA . VAL A 1 238 ? 4.25 3.289 17.672 1 98.19 238 VAL A CA 1
ATOM 1817 C C . VAL A 1 238 ? 5.066 3.752 18.875 1 98.19 238 VAL A C 1
ATOM 1819 O O . VAL A 1 238 ? 5.977 4.574 18.75 1 98.19 238 VAL A O 1
ATOM 1822 N N . PRO A 1 239 ? 4.836 3.236 20.125 1 98.25 239 PRO A N 1
ATOM 1823 C CA . PRO A 1 239 ? 5.625 3.713 21.266 1 98.25 239 PRO A CA 1
ATOM 1824 C C . PRO A 1 239 ? 7.129 3.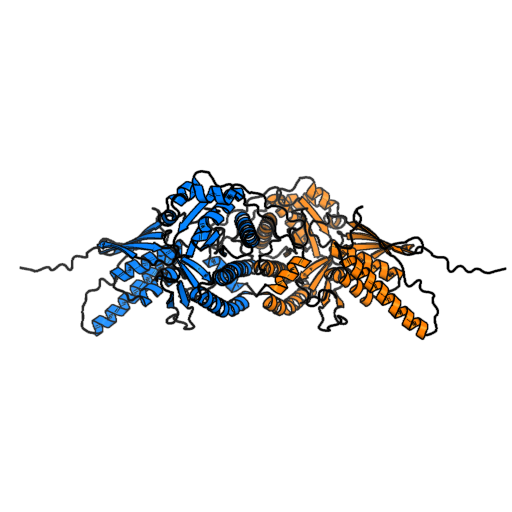512 21.078 1 98.25 239 PRO A C 1
ATOM 1826 O O . PRO A 1 239 ? 7.922 4.402 21.391 1 98.25 239 PRO A O 1
ATOM 1829 N N . GLU A 1 240 ? 7.473 2.408 20.547 1 98.19 240 GLU A N 1
ATOM 1830 C CA . GLU A 1 240 ? 8.883 2.156 20.281 1 98.19 240 GLU A CA 1
ATOM 1831 C C . GLU A 1 240 ? 9.422 3.104 19.203 1 98.19 240 GLU A C 1
ATOM 1833 O O . GLU A 1 240 ? 10.555 3.576 19.297 1 98.19 240 GLU A O 1
ATOM 1838 N N . GLN A 1 241 ? 8.695 3.342 18.172 1 98.31 241 GLN A N 1
ATOM 1839 C CA . GLN A 1 241 ? 9.094 4.258 17.109 1 98.31 241 GLN A CA 1
ATOM 1840 C C . GLN A 1 241 ? 9.305 5.668 17.641 1 98.31 241 GLN A C 1
ATOM 1842 O O . GLN A 1 241 ? 10.234 6.363 17.25 1 98.31 241 GLN A O 1
ATOM 1847 N N . ILE A 1 242 ? 8.406 6.074 18.531 1 98.69 242 ILE A N 1
ATOM 1848 C CA . ILE A 1 242 ? 8.516 7.391 19.141 1 98.69 242 ILE A CA 1
ATOM 1849 C C . ILE A 1 242 ? 9.812 7.48 19.938 1 98.69 242 ILE A C 1
ATOM 1851 O O . ILE A 1 242 ? 10.547 8.469 19.844 1 98.69 242 ILE A O 1
ATOM 1855 N N . MET A 1 243 ? 10.055 6.457 20.703 1 98.75 243 MET A N 1
ATOM 1856 C CA . MET A 1 243 ? 11.281 6.422 21.484 1 98.75 243 MET A CA 1
ATOM 1857 C C . MET A 1 243 ? 12.516 6.473 20.594 1 98.75 243 MET A C 1
ATOM 1859 O O . MET A 1 243 ? 13.445 7.242 20.844 1 98.75 243 MET A O 1
ATOM 1863 N N . LYS A 1 244 ? 12.555 5.672 19.547 1 98.75 244 LYS A N 1
ATOM 1864 C CA . LYS A 1 244 ? 13.664 5.652 18.609 1 98.75 244 LYS A CA 1
ATOM 1865 C C . LYS A 1 244 ? 13.867 7.016 17.953 1 98.75 244 LYS A C 1
ATOM 1867 O O . LYS A 1 244 ? 15 7.469 17.781 1 98.75 244 LYS A O 1
ATOM 1872 N N . LEU A 1 245 ? 12.789 7.633 17.609 1 98.88 245 LEU A N 1
ATOM 1873 C CA . LEU A 1 245 ? 12.859 8.938 16.969 1 98.88 245 LEU A CA 1
ATOM 1874 C C . LEU A 1 245 ? 13.422 9.984 17.922 1 98.88 245 LEU A C 1
ATOM 1876 O O . LEU A 1 245 ? 14.281 10.781 17.531 1 98.88 245 LEU A O 1
ATOM 1880 N N . LYS A 1 246 ? 12.938 10.023 19.156 1 98.88 246 LYS A N 1
ATOM 1881 C CA . LYS A 1 246 ? 13.445 10.953 20.156 1 98.88 246 LYS A CA 1
ATOM 1882 C C . LYS A 1 246 ? 14.945 10.758 20.375 1 98.88 246 LYS A C 1
ATOM 1884 O O . LYS A 1 246 ? 15.695 11.734 20.484 1 98.88 246 LYS A O 1
ATOM 1889 N N . ASN A 1 247 ? 15.352 9.5 20.453 1 98.88 247 ASN A N 1
ATOM 1890 C CA . ASN A 1 247 ? 16.766 9.195 20.609 1 98.88 247 ASN A CA 1
ATOM 1891 C C . ASN A 1 247 ? 17.594 9.664 19.422 1 98.88 247 ASN A C 1
ATOM 1893 O O . ASN A 1 247 ? 18.672 10.227 19.578 1 98.88 247 ASN A O 1
ATOM 1897 N N . ALA A 1 248 ? 17.094 9.398 18.234 1 98.88 248 ALA A N 1
ATOM 1898 C CA . ALA A 1 248 ? 17.781 9.844 17.016 1 98.88 248 ALA A CA 1
ATOM 1899 C C . ALA A 1 248 ? 17.938 11.359 16.984 1 98.88 248 ALA A C 1
ATOM 1901 O O . ALA A 1 248 ? 18.984 11.875 16.594 1 98.88 248 ALA A O 1
ATOM 1902 N N . PHE A 1 249 ? 16.922 12.062 17.391 1 98.75 249 PHE A N 1
ATOM 1903 C CA . PHE A 1 249 ? 16.969 13.516 17.422 1 98.75 249 PHE A CA 1
ATOM 1904 C C . PHE A 1 249 ? 17.938 14.008 18.484 1 98.75 249 PHE A C 1
ATOM 1906 O O . PHE A 1 249 ? 18.719 14.922 18.234 1 98.75 249 PHE A O 1
ATOM 1913 N N . ARG A 1 250 ? 17.859 13.414 19.641 1 98.69 250 ARG A N 1
ATOM 1914 C CA . ARG A 1 250 ? 18.766 13.766 20.734 1 98.69 250 ARG A CA 1
ATOM 1915 C C . ARG A 1 250 ? 20.219 13.672 20.297 1 98.69 250 ARG A C 1
ATOM 1917 O O . ARG A 1 250 ? 21.016 14.562 20.578 1 98.69 250 ARG A O 1
ATOM 1924 N N . ASP A 1 251 ? 20.5 12.609 19.594 1 98.62 251 ASP A N 1
ATOM 1925 C CA . ASP A 1 251 ? 21.875 12.328 19.203 1 98.62 251 ASP A CA 1
ATOM 1926 C C . ASP A 1 251 ? 22.203 12.961 17.844 1 98.62 251 ASP A C 1
ATOM 1928 O O . ASP A 1 251 ? 23.312 12.828 17.344 1 98.62 251 ASP A O 1
ATOM 1932 N N . ARG A 1 252 ? 21.266 13.602 17.234 1 98.5 252 ARG A N 1
ATOM 1933 C CA . ARG A 1 252 ? 21.391 14.148 15.891 1 98.5 252 ARG A CA 1
ATOM 1934 C C . ARG A 1 252 ? 21.891 13.094 14.914 1 98.5 252 ARG A C 1
ATOM 1936 O O . ARG A 1 252 ? 22.812 13.336 14.141 1 98.5 252 ARG A O 1
ATOM 1943 N N . ASP A 1 253 ? 21.422 11.898 15.102 1 98.62 253 ASP A N 1
ATOM 1944 C CA . ASP A 1 253 ? 21.672 10.758 14.227 1 98.62 253 ASP A CA 1
ATOM 1945 C C . ASP A 1 253 ? 20.703 10.734 13.055 1 98.62 253 ASP A C 1
ATOM 1947 O O . ASP A 1 253 ? 19.625 10.148 13.148 1 98.62 253 ASP A O 1
ATOM 1951 N N . PHE A 1 254 ? 21.172 11.281 11.898 1 98.75 254 PHE A N 1
ATOM 1952 C CA . PHE A 1 254 ? 20.266 11.438 10.773 1 98.75 254 PHE A CA 1
ATOM 1953 C C . PHE A 1 254 ? 19.844 10.086 10.211 1 98.75 254 PHE A C 1
ATOM 1955 O O . PHE A 1 254 ? 18.719 9.906 9.766 1 98.75 254 PHE A O 1
ATOM 1962 N N . ARG A 1 255 ? 20.734 9.203 10.164 1 98.5 255 ARG A N 1
ATOM 1963 C CA . ARG A 1 255 ? 20.438 7.875 9.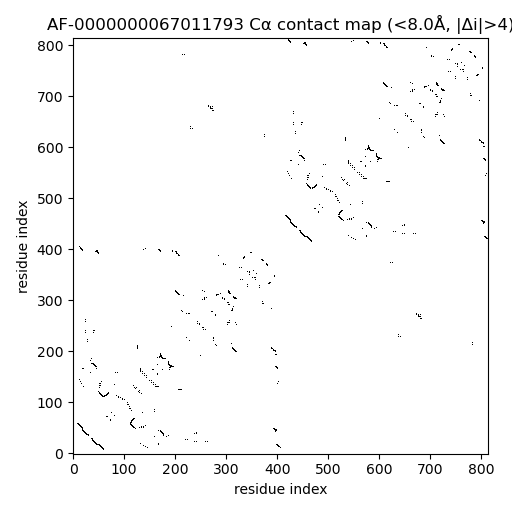633 1 98.5 255 ARG A CA 1
ATOM 1964 C C . ARG A 1 255 ? 19.281 7.223 10.398 1 98.5 255 ARG A C 1
ATOM 1966 O O . ARG A 1 255 ? 18.328 6.719 9.789 1 98.5 255 ARG A O 1
ATOM 1973 N N . GLN A 1 256 ? 19.328 7.223 11.695 1 98.5 256 GLN A N 1
ATOM 1974 C CA . GLN A 1 256 ? 18.266 6.637 12.508 1 98.5 256 GLN A CA 1
ATOM 1975 C C . GLN A 1 256 ? 16.953 7.41 12.367 1 98.5 256 GLN A C 1
ATOM 1977 O O . GLN A 1 256 ? 15.883 6.816 12.344 1 98.5 256 GLN A O 1
ATOM 1982 N N . LEU A 1 257 ? 17.047 8.742 12.328 1 98.88 257 LEU A N 1
ATOM 1983 C CA . LEU A 1 257 ? 15.859 9.562 12.109 1 98.88 257 LEU A CA 1
ATOM 1984 C C . LEU A 1 257 ? 15.164 9.18 10.812 1 98.88 257 LEU A C 1
ATOM 1986 O O . LEU A 1 257 ? 13.945 9 10.781 1 98.88 257 LEU A O 1
ATOM 1990 N N . ALA A 1 258 ? 16.016 9.055 9.781 1 98.88 258 ALA A N 1
ATOM 1991 C CA . ALA A 1 258 ? 15.5 8.734 8.445 1 98.88 258 ALA A CA 1
ATOM 1992 C C . ALA A 1 258 ? 14.82 7.367 8.438 1 98.88 258 ALA A C 1
ATOM 1994 O O . ALA A 1 258 ? 13.766 7.199 7.824 1 98.88 258 ALA A O 1
ATOM 1995 N N . GLU A 1 259 ? 15.414 6.438 9.094 1 98.19 259 GLU A N 1
ATOM 1996 C CA . GLU A 1 259 ? 14.852 5.09 9.148 1 98.19 259 GLU A CA 1
ATOM 1997 C C . GLU A 1 259 ? 13.461 5.094 9.766 1 98.19 259 GLU A C 1
ATOM 1999 O O . GLU A 1 259 ? 12.539 4.465 9.242 1 98.19 259 GLU A O 1
ATOM 2004 N N . VAL A 1 260 ? 13.297 5.797 10.875 1 98.56 260 VAL A N 1
ATOM 2005 C CA . VAL A 1 260 ? 12.016 5.84 11.562 1 98.56 260 VAL A CA 1
ATOM 2006 C C . VAL A 1 260 ? 10.984 6.555 10.695 1 98.56 260 VAL A C 1
ATOM 2008 O O . VAL A 1 260 ? 9.859 6.074 10.531 1 98.56 260 VAL A O 1
ATOM 2011 N N . ILE A 1 261 ? 11.383 7.629 10.086 1 98.75 261 ILE A N 1
ATOM 2012 C CA . ILE A 1 261 ? 10.477 8.469 9.305 1 98.75 261 ILE A CA 1
ATOM 2013 C C . ILE A 1 261 ? 9.969 7.695 8.086 1 98.75 261 ILE A C 1
ATOM 2015 O O . ILE A 1 261 ? 8.766 7.641 7.836 1 98.75 261 ILE A O 1
ATOM 2019 N N . MET A 1 262 ? 10.867 7.094 7.375 1 98.75 262 MET A N 1
ATOM 2020 C CA . MET A 1 262 ? 10.5 6.414 6.137 1 98.75 262 MET A CA 1
ATOM 2021 C C . MET A 1 262 ? 9.703 5.145 6.426 1 98.75 262 MET A C 1
ATOM 2023 O O . MET A 1 262 ? 8.742 4.832 5.719 1 98.75 262 MET A O 1
ATOM 2027 N N . SER A 1 263 ? 10.133 4.426 7.457 1 98.06 263 SER A N 1
ATOM 2028 C CA . SER A 1 263 ? 9.391 3.229 7.84 1 98.06 263 SER A CA 1
ATOM 2029 C C . SER A 1 263 ? 7.969 3.568 8.258 1 98.06 263 SER A C 1
ATOM 2031 O O . SER A 1 263 ? 7.027 2.852 7.914 1 98.06 263 SER A O 1
ATOM 2033 N N . ASP A 1 264 ? 7.82 4.641 9.023 1 98.38 264 ASP A N 1
ATOM 2034 C CA . ASP A 1 264 ? 6.492 5.055 9.477 1 98.38 264 ASP A CA 1
ATOM 2035 C C . ASP A 1 264 ? 5.613 5.465 8.297 1 98.38 264 ASP A C 1
ATOM 2037 O O . ASP A 1 264 ? 4.414 5.18 8.281 1 98.38 264 ASP A O 1
ATOM 2041 N N . SER A 1 265 ? 6.199 6.156 7.332 1 98.25 265 SER A N 1
ATOM 2042 C CA . SER A 1 265 ? 5.473 6.512 6.117 1 98.25 265 SER A CA 1
ATOM 2043 C C . SER A 1 265 ? 4.93 5.273 5.414 1 98.25 265 SER A C 1
ATOM 2045 O O . SER A 1 265 ? 3.76 5.23 5.035 1 98.25 265 SER A O 1
ATOM 2047 N N . GLY A 1 266 ? 5.762 4.293 5.27 1 98.38 266 GLY A N 1
ATOM 2048 C CA . GLY A 1 266 ? 5.332 3.043 4.668 1 98.38 266 GLY A CA 1
ATOM 2049 C C . GLY A 1 266 ? 4.242 2.344 5.453 1 98.38 266 GLY A C 1
ATOM 2050 O O . GLY A 1 266 ? 3.309 1.784 4.871 1 98.38 266 GLY A O 1
ATOM 2051 N N . GLN A 1 267 ? 4.398 2.375 6.723 1 98.19 267 GLN A N 1
ATOM 2052 C CA . GLN A 1 267 ? 3.453 1.68 7.59 1 98.19 267 GLN A CA 1
ATOM 2053 C C . GLN A 1 267 ? 2.078 2.342 7.551 1 98.19 267 GLN A C 1
ATOM 2055 O O . GLN A 1 267 ? 1.053 1.661 7.617 1 98.19 267 GLN A O 1
ATOM 2060 N N . LEU A 1 268 ? 2.051 3.684 7.504 1 98.19 268 LEU A N 1
ATOM 2061 C CA . LEU A 1 268 ? 0.776 4.367 7.324 1 98.19 268 LEU A CA 1
ATOM 2062 C C . LEU A 1 268 ? 0.062 3.865 6.074 1 98.19 268 LEU A C 1
ATOM 2064 O O . LEU A 1 268 ? -1.12 3.518 6.125 1 98.19 268 LEU A O 1
ATOM 2068 N N . HIS A 1 269 ? 0.753 3.822 5.055 1 98.56 269 HIS A N 1
ATOM 2069 C CA . HIS A 1 269 ? 0.141 3.439 3.787 1 98.56 269 HIS A CA 1
ATOM 2070 C C . HIS A 1 269 ? -0.128 1.939 3.736 1 98.56 269 HIS A C 1
ATOM 2072 O O . HIS A 1 269 ? -0.98 1.482 2.971 1 98.56 269 HIS A O 1
ATOM 2078 N N . ALA A 1 270 ? 0.604 1.154 4.547 1 98.81 270 ALA A N 1
ATOM 2079 C CA . ALA A 1 270 ? 0.238 -0.247 4.734 1 98.81 270 ALA A CA 1
ATOM 2080 C C . ALA A 1 270 ? -1.155 -0.373 5.344 1 98.81 270 ALA A C 1
ATOM 2082 O O . ALA A 1 270 ? -1.962 -1.193 4.898 1 98.81 270 ALA A O 1
ATOM 2083 N N . LEU A 1 271 ? -1.429 0.434 6.359 1 98.75 271 LEU A N 1
ATOM 2084 C CA . LEU A 1 271 ? -2.76 0.419 6.957 1 98.75 271 LEU A CA 1
ATOM 2085 C C . LEU A 1 271 ? -3.82 0.811 5.934 1 98.75 271 LEU A C 1
ATOM 2087 O O . LEU A 1 271 ? -4.914 0.242 5.918 1 98.75 271 LEU A O 1
ATOM 2091 N N . CYS A 1 272 ? -3.49 1.818 5.125 1 98.44 272 CYS A N 1
ATOM 2092 C CA . CYS A 1 272 ? -4.414 2.227 4.074 1 98.44 272 CYS A CA 1
ATOM 2093 C C . CYS A 1 272 ? -4.711 1.069 3.129 1 98.44 272 CYS A C 1
ATOM 2095 O O . CYS A 1 272 ? -5.863 0.86 2.738 1 98.44 272 CYS A O 1
ATOM 2097 N N . MET A 1 273 ? -3.699 0.283 2.789 1 98.56 273 MET A N 1
ATOM 2098 C CA . MET A 1 273 ? -3.871 -0.867 1.905 1 98.56 273 MET A CA 1
ATOM 2099 C C . MET A 1 273 ? -4.703 -1.952 2.578 1 98.56 273 MET A C 1
ATOM 2101 O O . MET A 1 273 ? -5.465 -2.66 1.915 1 98.56 273 MET A O 1
ATOM 2105 N N . ASP A 1 274 ? -4.512 -2.1 3.852 1 98.62 274 ASP A N 1
ATOM 2106 C CA . ASP A 1 274 ? -5.199 -3.129 4.629 1 98.62 274 ASP A CA 1
ATOM 2107 C C . ASP A 1 274 ? -6.645 -2.727 4.91 1 98.62 274 ASP A C 1
ATOM 2109 O O . ASP A 1 274 ? -7.434 -3.535 5.406 1 98.62 274 ASP A O 1
ATOM 2113 N N . THR A 1 275 ? -6.988 -1.531 4.641 1 98.44 275 THR A N 1
ATOM 2114 C CA . THR A 1 275 ? -8.352 -1.046 4.797 1 98.44 275 THR A CA 1
ATOM 2115 C C . THR A 1 275 ? -9.258 -1.623 3.715 1 98.44 275 THR A C 1
ATOM 2117 O O . THR A 1 275 ? -8.805 -1.923 2.609 1 98.44 275 THR A O 1
ATOM 2120 N N . MET A 1 276 ? -10.586 -1.745 3.99 1 96.88 276 MET A N 1
ATOM 2121 C CA . MET A 1 276 ? -11.539 -2.295 3.033 1 96.88 276 MET A CA 1
ATOM 2122 C C . MET A 1 276 ? -12.695 -1.326 2.799 1 96.88 276 MET A C 1
ATOM 2124 O O . MET A 1 276 ? -13.469 -1.039 3.717 1 96.88 276 MET A O 1
ATOM 2128 N N . PRO A 1 277 ? -12.844 -0.818 1.568 1 95.88 277 PRO A N 1
ATOM 2129 C CA . PRO A 1 277 ? -11.898 -0.936 0.45 1 95.88 277 PRO A CA 1
ATOM 2130 C C . PRO A 1 277 ? -10.578 -0.219 0.712 1 95.88 277 PRO A C 1
ATOM 2132 O O . PRO A 1 277 ? -10.531 0.734 1.494 1 95.88 277 PRO A O 1
ATOM 2135 N N . SER A 1 278 ? -9.547 -0.725 0.067 1 97.62 278 SER A N 1
ATOM 2136 C CA . SER A 1 278 ? -8.227 -0.133 0.241 1 97.62 278 SER A CA 1
ATOM 2137 C C . SER A 1 278 ? -8.234 1.348 -0.125 1 97.62 278 SER A C 1
ATOM 2139 O O . SER A 1 278 ? -8.961 1.768 -1.025 1 97.62 278 SER A O 1
ATOM 2141 N N . LEU A 1 279 ? -7.375 2.127 0.565 1 96.56 279 LEU A N 1
ATOM 2142 C CA . LEU A 1 279 ? -7.234 3.561 0.341 1 96.56 279 LEU A CA 1
ATOM 2143 C C . LEU A 1 279 ? -5.945 3.869 -0.415 1 96.56 279 LEU A C 1
ATOM 2145 O O . LEU A 1 279 ? -4.879 3.357 -0.067 1 96.56 279 LEU A O 1
ATOM 2149 N N . ARG A 1 280 ? -6.066 4.672 -1.396 1 94.44 280 ARG A N 1
ATOM 2150 C CA . ARG A 1 280 ? -4.91 5.051 -2.199 1 94.44 280 ARG A CA 1
ATOM 2151 C C . ARG A 1 280 ? -4.621 6.543 -2.068 1 94.44 280 ARG A C 1
ATOM 2153 O O . ARG A 1 280 ? -5.375 7.375 -2.58 1 94.44 280 ARG A O 1
ATOM 2160 N N . TYR A 1 281 ? -3.5 6.816 -1.47 1 94.56 281 TYR A N 1
ATOM 2161 C CA . TYR A 1 281 ? -3.104 8.219 -1.37 1 94.56 281 TYR A CA 1
ATOM 2162 C C . TYR A 1 281 ? -1.864 8.492 -2.215 1 94.56 281 TYR A C 1
ATOM 2164 O O . TYR A 1 281 ? -1.692 9.602 -2.732 1 94.56 281 TYR A O 1
ATOM 2172 N N . LEU A 1 282 ? -1.044 7.512 -2.393 1 95.94 282 LEU A N 1
ATOM 2173 C CA . LEU A 1 282 ? 0.16 7.648 -3.205 1 95.94 282 LEU A CA 1
ATOM 2174 C C . LEU A 1 282 ? -0.162 7.484 -4.688 1 95.94 282 LEU A C 1
ATOM 2176 O O . LEU A 1 282 ? -1.085 6.75 -5.047 1 95.94 282 LEU A O 1
ATOM 2180 N N . ASN A 1 283 ? 0.538 8.141 -5.52 1 93.75 283 ASN A N 1
ATOM 2181 C CA . ASN A 1 283 ? 0.406 7.973 -6.961 1 93.75 283 ASN A CA 1
ATOM 2182 C C . ASN A 1 283 ? 1.724 7.539 -7.598 1 93.75 283 ASN A C 1
ATOM 2184 O O . ASN A 1 283 ? 2.682 7.215 -6.895 1 93.75 283 ASN A O 1
ATOM 2188 N N . ASP A 1 284 ? 1.786 7.461 -8.891 1 94.88 284 ASP A N 1
ATOM 2189 C CA . ASP A 1 284 ? 2.971 6.973 -9.586 1 94.88 284 ASP A CA 1
ATOM 2190 C C . ASP A 1 284 ? 4.172 7.879 -9.328 1 94.88 284 ASP A C 1
ATOM 2192 O O . ASP A 1 284 ? 5.305 7.402 -9.219 1 94.88 284 ASP A O 1
ATOM 2196 N N . ASN A 1 285 ? 3.904 9.156 -9.297 1 96.44 285 ASN A N 1
ATOM 2197 C CA . ASN A 1 285 ? 4.984 10.094 -9.023 1 96.44 285 ASN A CA 1
ATOM 2198 C C . ASN A 1 285 ? 5.543 9.922 -7.613 1 96.44 285 ASN A C 1
ATOM 2200 O O . ASN A 1 285 ? 6.75 10.047 -7.398 1 96.44 285 ASN A O 1
ATOM 2204 N N . SER A 1 286 ? 4.652 9.641 -6.621 1 96.81 286 SER A N 1
ATOM 2205 C CA . SER A 1 286 ? 5.094 9.336 -5.266 1 96.81 286 SER A CA 1
ATOM 2206 C C . SER A 1 286 ? 6.07 8.164 -5.254 1 96.81 286 SER A C 1
ATOM 2208 O O . SER A 1 286 ? 7.145 8.25 -4.652 1 96.81 286 SER A O 1
ATOM 2210 N N . TRP A 1 287 ? 5.699 7.141 -5.953 1 96.81 287 TRP A N 1
ATOM 2211 C CA . TRP A 1 287 ? 6.512 5.93 -6.008 1 96.81 287 TRP A CA 1
ATOM 2212 C C . TRP A 1 287 ? 7.848 6.203 -6.691 1 96.81 287 TRP A C 1
ATOM 2214 O O . TRP A 1 287 ? 8.883 5.68 -6.273 1 96.81 287 TRP A O 1
ATOM 2224 N N . TYR A 1 288 ? 7.789 6.98 -7.727 1 97.31 288 TYR A N 1
ATOM 2225 C CA . TYR A 1 288 ? 9.016 7.344 -8.43 1 97.31 288 TYR A CA 1
ATOM 2226 C C . TYR A 1 288 ? 9.984 8.07 -7.5 1 97.31 288 TYR A C 1
ATOM 2228 O O . TYR A 1 288 ? 11.18 7.789 -7.5 1 97.31 288 TYR A O 1
ATOM 2236 N N . LEU A 1 289 ? 9.469 8.945 -6.734 1 98.31 289 LEU A N 1
ATOM 2237 C CA . LEU A 1 289 ? 10.297 9.711 -5.809 1 98.31 289 LEU A CA 1
ATOM 2238 C C . LEU A 1 289 ? 10.875 8.805 -4.727 1 98.31 289 LEU A C 1
ATOM 2240 O O . LEU A 1 289 ? 12.031 8.969 -4.32 1 98.31 289 LEU A O 1
ATOM 2244 N N . MET A 1 290 ? 10.078 7.887 -4.195 1 97.94 290 MET A N 1
ATOM 2245 C CA . MET A 1 290 ? 10.602 6.926 -3.23 1 97.94 290 MET A CA 1
ATOM 2246 C C . MET A 1 290 ? 11.789 6.164 -3.811 1 97.94 290 MET A C 1
ATOM 2248 O O . MET A 1 290 ? 12.82 6.016 -3.15 1 97.94 290 MET A O 1
ATOM 2252 N N . GLN A 1 291 ? 11.594 5.719 -5.035 1 95.88 291 GLN A N 1
ATOM 2253 C CA . GLN A 1 291 ? 12.664 4.988 -5.715 1 95.88 291 GLN A CA 1
ATOM 2254 C C . GLN A 1 291 ? 13.914 5.852 -5.859 1 95.88 291 GLN A C 1
ATOM 2256 O O . GLN A 1 291 ? 15.031 5.383 -5.617 1 95.88 291 GLN A O 1
ATOM 2261 N N . LEU A 1 292 ? 13.711 7.035 -6.277 1 97.44 292 LEU A N 1
ATOM 2262 C CA . LEU A 1 292 ? 14.812 7.973 -6.496 1 97.44 292 LEU A CA 1
ATOM 2263 C C . LEU A 1 292 ? 15.586 8.211 -5.203 1 97.44 292 LEU A C 1
ATOM 2265 O O . LEU A 1 292 ? 16.812 8.227 -5.207 1 97.44 292 LEU A O 1
ATOM 2269 N N . ILE A 1 293 ? 14.914 8.391 -4.117 1 98.19 293 ILE A N 1
ATOM 2270 C CA . ILE A 1 293 ? 15.531 8.695 -2.83 1 98.19 293 ILE A CA 1
ATOM 2271 C C . ILE A 1 293 ? 16.344 7.496 -2.346 1 98.19 293 ILE A C 1
ATOM 2273 O O . ILE A 1 293 ? 17.469 7.648 -1.864 1 98.19 293 ILE A O 1
ATOM 2277 N N . HIS A 1 294 ? 15.758 6.328 -2.471 1 97 294 HIS A N 1
ATOM 2278 C CA . HIS A 1 294 ? 16.5 5.133 -2.084 1 97 294 HIS A CA 1
ATOM 2279 C C . HIS A 1 294 ? 17.75 4.965 -2.938 1 97 294 HIS A C 1
ATOM 2281 O O . HIS A 1 294 ? 18.812 4.598 -2.426 1 97 294 HIS A O 1
ATOM 2287 N N . ALA A 1 295 ? 17.625 5.207 -4.223 1 96.56 295 ALA A N 1
ATOM 2288 C CA . ALA A 1 295 ? 18.766 5.109 -5.121 1 96.56 295 ALA A CA 1
ATOM 2289 C C . ALA A 1 295 ? 19.859 6.117 -4.746 1 96.56 295 ALA A C 1
ATOM 2291 O O . ALA A 1 295 ? 21.047 5.801 -4.777 1 96.56 295 ALA A O 1
ATOM 2292 N N . LEU A 1 296 ? 19.438 7.273 -4.449 1 97.62 296 LEU A N 1
ATOM 2293 C CA . LEU A 1 296 ? 20.375 8.328 -4.078 1 97.62 296 LEU A CA 1
ATOM 2294 C C . LEU A 1 296 ? 21.125 7.957 -2.799 1 97.62 296 LEU A C 1
ATOM 2296 O O . LEU A 1 296 ? 22.344 8.109 -2.727 1 97.62 296 LEU A O 1
ATOM 2300 N N . ASN A 1 297 ? 20.422 7.516 -1.777 1 97.88 297 ASN A N 1
ATOM 2301 C CA . ASN A 1 297 ? 21.062 7.102 -0.535 1 97.88 297 ASN A CA 1
ATOM 2302 C C . ASN A 1 297 ? 22.047 5.949 -0.768 1 97.88 297 ASN A C 1
ATOM 2304 O O . ASN A 1 297 ? 23.125 5.926 -0.187 1 97.88 297 ASN A O 1
ATOM 2308 N N . ARG A 1 298 ? 21.641 5.039 -1.604 1 95.38 298 ARG A N 1
ATOM 2309 C CA . ARG A 1 298 ? 22.547 3.941 -1.944 1 95.38 298 ARG A CA 1
ATOM 2310 C C . ARG A 1 298 ? 23.797 4.457 -2.643 1 95.38 298 ARG A C 1
ATOM 2312 O O . ARG A 1 298 ? 24.906 4.004 -2.348 1 95.38 298 ARG A O 1
ATOM 2319 N N . HIS A 1 299 ? 23.609 5.324 -3.553 1 95.12 299 HIS A N 1
ATOM 2320 C CA . HIS A 1 299 ? 24.719 5.934 -4.281 1 95.12 299 HIS A CA 1
ATOM 2321 C C . HIS A 1 299 ? 25.703 6.602 -3.324 1 95.12 299 HIS A C 1
ATOM 2323 O O . HIS A 1 299 ? 26.922 6.5 -3.504 1 95.12 299 HIS A O 1
ATOM 2329 N N . CYS A 1 300 ? 25.188 7.223 -2.355 1 96.75 300 CYS A N 1
ATOM 2330 C CA . CYS A 1 300 ? 26 7.957 -1.397 1 96.75 300 CYS A CA 1
ATOM 2331 C C . CYS A 1 300 ? 26.594 7.02 -0.355 1 96.75 300 CYS A C 1
ATOM 2333 O O . CYS A 1 300 ? 27.438 7.43 0.455 1 96.75 300 CYS A O 1
ATOM 2335 N N . LYS A 1 301 ? 26.156 5.727 -0.267 1 96.19 301 LYS A N 1
ATOM 2336 C CA . LYS A 1 301 ? 26.547 4.754 0.745 1 96.19 301 LYS A CA 1
ATOM 2337 C C . LYS A 1 301 ? 26.281 5.281 2.152 1 96.19 301 LYS A C 1
ATOM 2339 O O . LYS A 1 301 ? 27.078 5.031 3.072 1 96.19 301 LYS A O 1
ATOM 2344 N N . ASP A 1 302 ? 25.297 6.102 2.193 1 97.25 302 ASP A N 1
ATOM 2345 C CA . ASP A 1 302 ? 24.844 6.73 3.426 1 97.25 302 ASP A CA 1
ATOM 2346 C C . ASP A 1 302 ? 23.422 7.277 3.266 1 97.25 302 ASP A C 1
ATOM 2348 O O . ASP A 1 302 ? 22.953 7.465 2.145 1 97.25 302 ASP A O 1
ATOM 2352 N N . THR A 1 303 ? 22.766 7.434 4.391 1 98.31 303 THR A N 1
ATOM 2353 C CA . THR A 1 303 ? 21.438 8.031 4.34 1 98.31 303 THR A CA 1
ATOM 2354 C C . THR A 1 303 ? 21.516 9.555 4.406 1 98.31 303 THR A C 1
ATOM 2356 O O . THR A 1 303 ? 21.766 10.117 5.473 1 98.31 303 THR A O 1
ATOM 2359 N N . LYS A 1 304 ? 21.234 10.203 3.275 1 98.5 304 LYS A N 1
ATOM 2360 C CA . LYS A 1 304 ? 21.391 11.648 3.18 1 98.5 304 LYS A CA 1
ATOM 2361 C C . LYS A 1 304 ? 20.047 12.352 3.199 1 98.5 304 LYS A C 1
ATOM 2363 O O . LYS A 1 304 ? 19.969 13.562 3.436 1 98.5 304 LYS A O 1
ATOM 2368 N N . VAL A 1 305 ? 19.016 11.609 2.928 1 98.88 305 VAL A N 1
ATOM 2369 C CA . VAL A 1 305 ? 17.703 12.219 2.814 1 98.88 305 VAL A CA 1
ATOM 2370 C C . VAL A 1 305 ? 16.625 11.211 3.209 1 98.88 305 VAL A C 1
ATOM 2372 O O . VAL A 1 305 ? 16.781 10.008 2.971 1 98.88 305 VAL A O 1
ATOM 2375 N N . ALA A 1 306 ? 15.602 11.648 3.885 1 98.88 306 ALA A N 1
ATOM 2376 C CA . ALA A 1 306 ? 14.438 10.859 4.27 1 98.88 306 ALA A CA 1
ATOM 2377 C C . ALA A 1 306 ? 13.164 11.398 3.623 1 98.88 306 ALA A C 1
ATOM 2379 O O . ALA A 1 306 ? 12.984 12.617 3.514 1 98.88 306 ALA A O 1
ATOM 2380 N N . TYR A 1 307 ? 12.344 10.523 3.184 1 98.81 307 TYR A N 1
ATOM 2381 C CA . TYR A 1 307 ? 11.039 10.953 2.684 1 98.81 307 TYR A CA 1
ATOM 2382 C C . TYR A 1 307 ? 9.93 10.531 3.631 1 98.81 307 TYR A C 1
ATOM 2384 O O . TYR A 1 307 ? 10.07 9.555 4.371 1 98.81 307 TYR A O 1
ATOM 2392 N N . THR A 1 308 ? 8.836 11.234 3.6 1 98.44 308 THR A N 1
ATOM 2393 C CA . THR A 1 308 ? 7.594 10.828 4.254 1 98.44 308 THR A CA 1
ATOM 2394 C C . THR A 1 308 ? 6.383 11.344 3.479 1 98.44 308 THR A C 1
ATOM 2396 O O . THR A 1 308 ? 6.441 12.406 2.855 1 98.44 308 THR A O 1
ATOM 2399 N N . PHE A 1 309 ? 5.422 10.531 3.459 1 96.62 309 PHE A N 1
ATOM 2400 C CA . PHE A 1 309 ? 4.141 10.859 2.844 1 96.62 309 PHE A CA 1
ATOM 2401 C C . PHE A 1 309 ? 3.018 10.805 3.869 1 96.62 309 PHE A C 1
ATOM 2403 O O . PHE A 1 309 ? 2.906 9.836 4.621 1 96.62 309 PHE A O 1
ATOM 2410 N N . ASP A 1 310 ? 2.229 11.812 3.902 1 93.06 310 ASP A N 1
ATOM 2411 C CA . ASP A 1 310 ? 0.986 11.773 4.668 1 93.06 310 ASP A CA 1
ATOM 2412 C C . ASP A 1 310 ? -0.151 11.18 3.838 1 93.06 310 ASP A C 1
ATOM 2414 O O . ASP A 1 310 ? 0.061 10.25 3.057 1 93.06 310 ASP A O 1
ATOM 2418 N N . ALA A 1 311 ? -1.383 11.641 4.105 1 92.19 311 ALA A N 1
ATOM 2419 C CA . ALA A 1 311 ? -2.523 11.148 3.338 1 92.19 311 ALA A CA 1
ATOM 2420 C C . ALA A 1 311 ? -2.645 11.883 2.004 1 92.19 311 ALA A C 1
ATOM 2422 O O . ALA A 1 311 ? -3.689 12.461 1.701 1 92.19 311 ALA A O 1
ATOM 2423 N N . GLY A 1 312 ? -1.608 11.82 1.216 1 91.88 312 GLY A N 1
ATOM 2424 C CA . GLY A 1 312 ? -1.55 12.438 -0.097 1 91.88 312 GLY A CA 1
ATOM 2425 C C . GLY A 1 312 ? -0.282 12.102 -0.86 1 91.88 312 GLY A C 1
ATOM 2426 O O . GLY A 1 312 ? 0.609 11.438 -0.331 1 91.88 312 GLY A O 1
ATOM 2427 N N . PRO A 1 313 ? -0.208 12.578 -2.008 1 94.06 313 PRO A N 1
ATOM 2428 C CA . PRO A 1 313 ? 0.867 12.133 -2.898 1 94.06 313 PRO A CA 1
ATOM 2429 C C . PRO A 1 313 ? 2.115 13 -2.797 1 94.06 313 PRO A C 1
ATOM 2431 O O . PRO A 1 313 ? 3.158 12.664 -3.361 1 94.06 313 PRO A O 1
ATOM 2434 N N . ASN A 1 314 ? 2.072 14.125 -2.119 1 93.88 314 ASN A N 1
ATOM 2435 C CA . ASN A 1 314 ? 3.203 15.055 -2.078 1 93.88 314 ASN A CA 1
ATOM 2436 C C . ASN A 1 314 ? 4.309 14.539 -1.156 1 93.88 314 ASN A C 1
ATOM 2438 O O . ASN A 1 314 ? 4.031 14.031 -0.069 1 93.88 314 ASN A O 1
ATOM 2442 N N . CYS A 1 315 ? 5.496 14.711 -1.559 1 96.69 315 CYS A N 1
ATOM 2443 C CA . CYS A 1 315 ? 6.652 14.148 -0.88 1 96.69 315 CYS A CA 1
ATOM 2444 C C . CYS A 1 315 ? 7.32 15.18 0.021 1 96.69 315 CYS A C 1
ATOM 2446 O O . CYS A 1 315 ? 7.711 16.25 -0.441 1 96.69 315 CYS A O 1
ATOM 2448 N N . CYS A 1 316 ? 7.379 14.891 1.277 1 97.38 316 CYS A N 1
ATOM 2449 C CA . CYS A 1 316 ? 8.164 15.711 2.186 1 97.38 316 CYS A CA 1
ATOM 2450 C C . CYS A 1 316 ? 9.516 15.062 2.479 1 97.38 316 CYS A C 1
ATOM 2452 O O . CYS A 1 316 ? 9.57 13.914 2.928 1 97.38 316 CYS A O 1
ATOM 2454 N N . LEU A 1 317 ? 10.539 15.828 2.223 1 98.81 317 LEU A N 1
ATOM 2455 C CA . LEU A 1 317 ? 11.891 15.352 2.486 1 98.81 317 LEU A CA 1
ATOM 2456 C C . LEU A 1 317 ? 12.484 16.062 3.699 1 98.81 317 LEU A C 1
ATOM 2458 O O . LEU A 1 317 ? 12.258 17.25 3.898 1 98.81 317 LEU A O 1
ATOM 2462 N N . PHE A 1 318 ? 13.211 15.344 4.496 1 98.88 318 PHE A N 1
ATOM 2463 C CA . PHE A 1 318 ? 14.078 15.883 5.543 1 98.88 318 PHE A CA 1
ATOM 2464 C C . PHE A 1 318 ? 15.539 15.555 5.258 1 98.88 318 PHE A C 1
ATOM 2466 O O . PHE A 1 318 ? 15.852 14.453 4.809 1 98.88 318 PHE A O 1
ATOM 2473 N N . LEU A 1 319 ? 16.359 16.484 5.473 1 98.81 319 LEU A N 1
ATOM 2474 C CA . LEU A 1 319 ? 17.781 16.312 5.195 1 98.81 319 LEU A CA 1
ATOM 2475 C C . LEU A 1 319 ? 18.609 17.344 5.941 1 98.81 319 LEU A C 1
ATOM 2477 O O . LEU A 1 319 ? 18.078 18.359 6.414 1 98.81 319 LEU A O 1
ATOM 2481 N N . GLU A 1 320 ? 19.891 17.062 6.055 1 98.62 320 GLU A N 1
ATOM 2482 C CA . GLU A 1 320 ? 20.828 18.062 6.559 1 98.62 320 GLU A CA 1
ATOM 2483 C C . GLU A 1 320 ? 21.094 19.141 5.52 1 98.62 320 GLU A C 1
ATOM 2485 O O . GLU A 1 320 ? 21.172 18.859 4.324 1 98.62 320 GLU A O 1
ATOM 2490 N N . SER A 1 321 ? 21.328 20.328 5.988 1 98.12 321 SER A N 1
ATOM 2491 C CA . SER A 1 321 ? 21.484 21.516 5.137 1 98.12 321 SER A CA 1
ATOM 2492 C C . SER A 1 321 ? 22.578 21.297 4.102 1 98.12 321 SER A C 1
ATOM 2494 O O . SER A 1 321 ? 22.453 21.734 2.955 1 98.12 321 SER A O 1
ATOM 2496 N N . VAL A 1 322 ? 23.625 20.625 4.48 1 98 322 VAL A N 1
ATOM 2497 C CA . VAL A 1 322 ? 24.797 20.438 3.617 1 98 322 VAL A CA 1
ATOM 2498 C C . VAL A 1 322 ? 24.406 19.625 2.391 1 98 322 VAL A C 1
ATOM 2500 O O . VAL A 1 322 ? 25.047 19.734 1.34 1 98 322 VAL A O 1
ATOM 2503 N N . ASN A 1 323 ? 23.281 18.844 2.445 1 98.31 323 ASN A N 1
ATOM 2504 C CA . ASN A 1 323 ? 22.922 17.922 1.389 1 98.31 323 ASN A CA 1
ATOM 2505 C C . ASN A 1 323 ? 21.906 18.531 0.43 1 98.31 323 ASN A C 1
ATOM 2507 O O . ASN A 1 323 ? 21.562 17.922 -0.585 1 98.31 323 ASN A O 1
ATOM 2511 N N . VAL A 1 324 ? 21.391 19.719 0.637 1 98.5 324 VAL A N 1
ATOM 2512 C CA . VAL A 1 324 ? 20.328 20.344 -0.147 1 98.5 324 VAL A CA 1
ATOM 2513 C C . VAL A 1 324 ? 20.75 20.422 -1.614 1 98.5 324 VAL A C 1
ATOM 2515 O O . VAL A 1 324 ? 20 20.016 -2.504 1 98.5 324 VAL A O 1
ATOM 2518 N N . PRO A 1 325 ? 22.016 20.875 -1.955 1 98 325 PRO A N 1
ATOM 2519 C CA . PRO A 1 325 ? 22.375 20.938 -3.371 1 98 325 PRO A CA 1
ATOM 2520 C C . PRO A 1 325 ? 22.359 19.578 -4.047 1 98 325 PRO A C 1
ATOM 2522 O O . PRO A 1 325 ? 21.891 19.453 -5.184 1 98 325 PRO A O 1
ATOM 2525 N N . LEU A 1 326 ? 22.812 18.609 -3.357 1 98.25 326 LEU A N 1
ATOM 2526 C CA . LEU A 1 326 ? 22.875 17.266 -3.918 1 98.25 326 LEU A CA 1
ATOM 2527 C C . LEU A 1 326 ? 21.469 16.719 -4.195 1 98.25 326 LEU A C 1
ATOM 2529 O O . LEU A 1 326 ? 21.219 16.156 -5.262 1 98.25 326 LEU A O 1
ATOM 2533 N N . ILE A 1 327 ? 20.547 16.859 -3.225 1 98.44 327 ILE A N 1
ATOM 2534 C CA . ILE A 1 327 ? 19.188 16.359 -3.373 1 98.44 327 ILE A CA 1
ATOM 2535 C C . ILE A 1 327 ? 18.484 17.094 -4.508 1 98.44 327 ILE A C 1
ATOM 2537 O O . ILE A 1 327 ? 17.812 16.469 -5.336 1 98.44 327 ILE A O 1
ATOM 2541 N N . LEU A 1 328 ? 18.656 18.375 -4.551 1 98.12 328 LEU A N 1
ATOM 2542 C CA . LEU A 1 328 ? 18.047 19.156 -5.617 1 98.12 328 LEU A CA 1
ATOM 2543 C C . LEU A 1 328 ? 18.625 18.766 -6.973 1 98.12 328 LEU A C 1
ATOM 2545 O O . LEU A 1 328 ? 17.922 18.766 -7.98 1 98.12 328 LEU A O 1
ATOM 2549 N N . ALA A 1 329 ? 19.938 18.453 -7.023 1 98.19 329 ALA A N 1
ATOM 2550 C CA . ALA A 1 329 ? 20.562 18 -8.258 1 98.19 329 ALA A CA 1
ATOM 2551 C C . ALA A 1 329 ? 19.906 16.719 -8.766 1 98.19 329 ALA A C 1
ATOM 2553 O O . ALA A 1 329 ? 19.641 16.578 -9.961 1 98.19 329 ALA A O 1
ATOM 2554 N N . ALA A 1 330 ? 19.688 15.789 -7.852 1 98.38 330 ALA A N 1
ATOM 2555 C CA . ALA A 1 330 ? 19.062 14.523 -8.211 1 98.38 330 ALA A CA 1
ATOM 2556 C C . ALA A 1 330 ? 17.641 14.75 -8.719 1 98.38 330 ALA A C 1
ATOM 2558 O O . ALA A 1 330 ? 17.25 14.211 -9.758 1 98.38 330 ALA A O 1
ATOM 2559 N N . VAL A 1 331 ? 16.891 15.547 -7.984 1 98.25 331 VAL A N 1
ATOM 2560 C CA . VAL A 1 331 ? 15.5 15.812 -8.367 1 98.25 331 VAL A CA 1
ATOM 2561 C C . VAL A 1 331 ? 15.461 16.547 -9.695 1 98.25 331 VAL A C 1
ATOM 2563 O O . VAL A 1 331 ? 14.617 16.266 -10.555 1 98.25 331 VAL A O 1
ATOM 2566 N N . ASN A 1 332 ? 16.359 17.5 -9.859 1 97.75 332 ASN A N 1
ATOM 2567 C CA . ASN A 1 332 ? 16.422 18.266 -11.109 1 97.75 332 ASN A CA 1
ATOM 2568 C C . ASN A 1 332 ? 16.719 17.359 -12.305 1 97.75 332 ASN A C 1
ATOM 2570 O O . ASN A 1 332 ? 16.062 17.453 -13.336 1 97.75 332 ASN A O 1
ATOM 2574 N N . LYS A 1 333 ? 17.672 16.578 -12.18 1 97.12 333 LYS A N 1
ATOM 2575 C CA . LYS A 1 333 ? 18.109 15.703 -13.266 1 97.12 333 LYS A CA 1
ATOM 2576 C C . LYS A 1 333 ? 17.031 14.664 -13.594 1 97.12 333 LYS A C 1
ATOM 2578 O O . LYS A 1 333 ? 16.672 14.477 -14.758 1 97.12 333 LYS A O 1
ATOM 2583 N N . TYR A 1 334 ? 16.469 14.031 -12.609 1 97.88 334 TYR A N 1
ATOM 2584 C CA . TYR A 1 334 ? 15.656 12.844 -12.836 1 97.88 334 TYR A CA 1
ATOM 2585 C C . TYR A 1 334 ? 14.18 13.195 -12.953 1 97.88 334 TYR A C 1
ATOM 2587 O O . TYR A 1 334 ? 13.391 12.414 -13.492 1 97.88 334 TYR A O 1
ATOM 2595 N N . CYS A 1 335 ? 13.773 14.297 -12.422 1 97.69 335 CYS A N 1
ATOM 2596 C CA . CYS A 1 335 ? 12.383 14.727 -12.578 1 97.69 335 CYS A CA 1
ATOM 2597 C C . CYS A 1 335 ? 12.266 15.797 -13.656 1 97.69 335 CYS A C 1
ATOM 2599 O O . CYS A 1 335 ? 11.188 16.344 -13.883 1 97.69 335 CYS A O 1
ATOM 2601 N N . LYS A 1 336 ? 13.398 16.156 -14.273 1 96.31 336 LYS A N 1
ATOM 2602 C CA . LYS A 1 336 ? 13.43 17.125 -15.352 1 96.31 336 LYS A CA 1
ATOM 2603 C C . LYS A 1 336 ? 12.68 18.406 -14.961 1 96.31 336 LYS A C 1
ATOM 2605 O O . LYS A 1 336 ? 11.773 18.828 -15.672 1 96.31 336 LYS A O 1
ATOM 2610 N N . LEU A 1 337 ? 13.086 19 -13.945 1 95.75 337 LEU A N 1
ATOM 2611 C CA . LEU A 1 337 ? 12.414 20.188 -13.414 1 95.75 337 LEU A CA 1
ATOM 2612 C C . LEU A 1 337 ? 12.445 21.328 -14.43 1 95.75 337 LEU A C 1
ATOM 2614 O O . LEU A 1 337 ? 13.414 21.469 -15.18 1 95.75 337 LEU A O 1
ATOM 2618 N N . PRO A 1 338 ? 11.375 22.141 -14.359 1 91.62 338 PRO A N 1
ATOM 2619 C CA . PRO A 1 338 ? 11.461 23.375 -15.133 1 91.62 338 PRO A CA 1
ATOM 2620 C C . PRO A 1 338 ? 12.656 24.234 -14.734 1 91.62 338 PRO A C 1
ATOM 2622 O O . PRO A 1 338 ? 13.023 24.281 -13.562 1 91.62 338 PRO A O 1
ATOM 2625 N N . SER A 1 339 ? 13.211 24.953 -15.672 1 86.12 339 SER A N 1
ATOM 2626 C CA . SER A 1 339 ? 14.461 25.688 -15.484 1 86.12 339 SER A CA 1
ATOM 2627 C C . SER A 1 339 ? 14.32 26.75 -14.406 1 86.12 339 SER A C 1
ATOM 2629 O O . SER A 1 339 ? 15.297 27.094 -13.734 1 86.12 339 SER A O 1
ATOM 2631 N N . ASP A 1 340 ? 13.125 27.219 -14.195 1 93.12 340 ASP A N 1
ATOM 2632 C CA . ASP A 1 340 ? 12.945 28.344 -13.281 1 93.12 340 ASP A CA 1
ATOM 2633 C C . ASP A 1 340 ? 12.711 27.844 -11.852 1 93.12 340 ASP A C 1
ATOM 2635 O O . ASP A 1 340 ? 12.727 28.641 -10.906 1 93.12 340 ASP A O 1
ATOM 2639 N N . LEU A 1 341 ? 12.492 26.562 -11.672 1 93.94 341 LEU A N 1
ATOM 2640 C CA . LEU A 1 341 ? 12.102 26.062 -10.359 1 93.94 341 LEU A CA 1
ATOM 2641 C C . LEU A 1 341 ? 13.266 26.141 -9.383 1 93.94 341 LEU A C 1
ATOM 2643 O O . LEU A 1 341 ? 13.094 26.562 -8.234 1 93.94 341 LEU A O 1
ATOM 2647 N N . ILE A 1 342 ? 14.461 25.766 -9.82 1 95.44 342 ILE A N 1
ATOM 2648 C CA . ILE A 1 342 ? 15.625 25.828 -8.953 1 95.44 342 ILE A CA 1
ATOM 2649 C C . ILE A 1 342 ? 15.914 27.281 -8.578 1 95.44 342 ILE A C 1
ATOM 2651 O O . ILE A 1 342 ? 16.297 27.562 -7.441 1 95.44 342 ILE A O 1
ATOM 2655 N N . GLU A 1 343 ? 15.75 28.156 -9.547 1 94.5 343 GLU A N 1
ATOM 2656 C CA . GLU A 1 343 ? 15.938 29.578 -9.289 1 94.5 343 GLU A CA 1
ATOM 2657 C C . GLU A 1 343 ? 14.953 30.078 -8.242 1 94.5 343 GLU A C 1
ATOM 2659 O O . GLU A 1 343 ? 15.32 30.844 -7.352 1 94.5 343 GLU A O 1
ATOM 2664 N N . ARG A 1 344 ? 13.773 29.656 -8.344 1 93.81 344 ARG A N 1
ATOM 2665 C CA . ARG A 1 344 ? 12.75 30.047 -7.387 1 93.81 344 ARG A CA 1
ATOM 2666 C C . ARG A 1 344 ? 13.062 29.516 -5.992 1 93.81 344 ARG A C 1
ATOM 2668 O O . ARG A 1 344 ? 12.852 30.203 -4.992 1 93.81 344 ARG A O 1
ATOM 2675 N N . VAL A 1 345 ? 13.547 28.281 -5.918 1 95.38 345 VAL A N 1
ATOM 2676 C CA . VAL A 1 345 ? 13.945 27.719 -4.637 1 95.38 345 VAL A CA 1
ATOM 2677 C C . VAL A 1 345 ? 15.055 28.547 -4.016 1 95.38 345 VAL A C 1
ATOM 2679 O O . VAL A 1 345 ? 15.094 28.734 -2.797 1 95.38 345 VAL A O 1
ATOM 2682 N N . GLY A 1 346 ? 15.922 29.078 -4.883 1 94.25 346 GLY A N 1
ATOM 2683 C CA . GLY A 1 346 ? 17.031 29.906 -4.43 1 94.25 346 GLY A CA 1
ATOM 2684 C C . GLY A 1 346 ? 16.578 31.219 -3.834 1 94.25 346 GLY A C 1
ATOM 2685 O O . GLY A 1 346 ? 17.344 31.906 -3.166 1 94.25 346 GLY A O 1
ATOM 2686 N N . GLU A 1 347 ? 15.328 31.562 -3.986 1 92.19 347 GLU A N 1
ATOM 2687 C CA . GLU A 1 347 ? 14.805 32.844 -3.504 1 92.19 347 GLU A CA 1
ATOM 2688 C C . GLU A 1 347 ? 14.273 32.719 -2.08 1 92.19 347 GLU A C 1
ATOM 2690 O O . GLU A 1 347 ? 14.055 33.719 -1.403 1 92.19 347 GLU A O 1
ATOM 2695 N N . TYR A 1 348 ? 14.133 31.484 -1.634 1 91.69 348 TYR A N 1
ATOM 2696 C CA . TYR A 1 348 ? 13.711 31.312 -0.245 1 91.69 348 TYR A CA 1
ATOM 2697 C C . TYR A 1 348 ? 14.797 31.812 0.711 1 91.69 348 TYR A C 1
ATOM 2699 O O . TYR A 1 348 ? 15.984 31.641 0.448 1 91.69 348 TYR A O 1
ATOM 2707 N N . PRO A 1 349 ? 14.375 32.375 1.845 1 89.06 349 PRO A N 1
ATOM 2708 C CA . PRO A 1 349 ? 15.367 32.906 2.793 1 89.06 349 PRO A CA 1
ATOM 2709 C C . PRO A 1 349 ? 16.375 31.844 3.219 1 89.06 349 PRO A C 1
ATOM 2711 O O . PRO A 1 349 ? 17.578 32.125 3.316 1 89.06 349 PRO A O 1
ATOM 2714 N N . VAL A 1 350 ? 15.945 30.688 3.41 1 92.69 350 VAL A N 1
ATOM 2715 C CA . VAL A 1 350 ? 16.812 29.609 3.883 1 92.69 350 VAL A CA 1
ATOM 2716 C C . VAL A 1 350 ? 17.859 29.297 2.824 1 92.69 350 VAL A C 1
ATOM 2718 O O . VAL A 1 350 ? 18.953 28.828 3.15 1 92.69 350 VAL A O 1
ATOM 2721 N N . ALA A 1 351 ? 17.625 29.594 1.606 1 94.38 351 ALA A N 1
ATOM 2722 C CA . ALA A 1 351 ? 18.516 29.25 0.509 1 94.38 351 ALA A CA 1
ATOM 2723 C C . ALA A 1 351 ? 19.734 30.188 0.477 1 94.38 351 ALA A C 1
ATOM 2725 O O . ALA A 1 351 ? 20.734 29.891 -0.172 1 94.38 351 ALA A O 1
ATOM 2726 N N . PHE A 1 352 ? 19.656 31.234 1.17 1 93.38 352 PHE A N 1
ATOM 2727 C CA . PHE A 1 352 ? 20.734 32.219 1.162 1 93.38 352 PHE A CA 1
ATOM 2728 C C . PHE A 1 352 ? 22 31.625 1.766 1 93.38 352 PHE A C 1
ATOM 2730 O O . PHE A 1 352 ? 23.109 32.094 1.477 1 93.38 352 PHE A O 1
ATOM 2737 N N . GLU A 1 353 ? 21.828 30.672 2.562 1 94.19 353 GLU A N 1
ATOM 2738 C CA . GLU A 1 353 ? 22.984 30.047 3.184 1 94.19 353 GLU A CA 1
ATOM 2739 C C . GLU A 1 353 ? 23.859 29.359 2.143 1 94.19 353 GLU A C 1
ATOM 2741 O O . GLU A 1 353 ? 25.031 29.078 2.404 1 94.19 353 GLU A O 1
ATOM 2746 N N . TYR A 1 354 ? 23.391 29.188 0.911 1 94.75 354 TYR A N 1
ATOM 2747 C CA . TYR A 1 354 ? 24.141 28.438 -0.107 1 94.75 354 TYR A CA 1
ATOM 2748 C C . TYR A 1 354 ? 24.812 29.406 -1.085 1 94.75 354 TYR A C 1
ATOM 2750 O O . TYR A 1 354 ? 25.562 28.969 -1.962 1 94.75 354 TYR A O 1
ATOM 2758 N N . GLY A 1 355 ? 24.656 30.688 -0.963 1 92.06 355 GLY A N 1
ATOM 2759 C CA . GLY A 1 355 ? 25.203 31.641 -1.911 1 92.06 355 GLY A CA 1
ATOM 2760 C C . GLY A 1 355 ? 24.562 31.547 -3.285 1 92.06 355 GLY A C 1
ATOM 2761 O O . GLY A 1 355 ? 23.562 32.219 -3.561 1 92.06 355 GLY A O 1
ATOM 2762 N N . ASN A 1 356 ? 25.109 30.656 -4.121 1 93.75 356 ASN A N 1
ATOM 2763 C CA . ASN A 1 356 ? 24.531 30.359 -5.434 1 93.75 356 ASN A CA 1
ATOM 2764 C C . ASN A 1 356 ? 24.047 28.922 -5.527 1 93.75 356 ASN A C 1
ATOM 2766 O O . ASN A 1 356 ? 24.766 28.062 -6.051 1 93.75 356 ASN A O 1
ATOM 2770 N N . LEU A 1 357 ? 22.859 28.781 -5.105 1 96.19 357 LEU A N 1
ATOM 2771 C CA . LEU A 1 357 ? 22.281 27.438 -5.039 1 96.19 357 LEU A CA 1
ATOM 2772 C C . LEU A 1 357 ? 22.25 26.781 -6.418 1 96.19 357 LEU A C 1
ATOM 2774 O O . LEU A 1 357 ? 22.547 25.594 -6.555 1 96.19 357 LEU A O 1
ATOM 2778 N N . LYS A 1 358 ? 21.906 27.547 -7.434 1 95.31 358 LYS A N 1
ATOM 2779 C CA . LYS A 1 358 ? 21.812 27.031 -8.797 1 95.31 358 LYS A CA 1
ATOM 2780 C C . LYS A 1 358 ? 23.156 26.469 -9.258 1 95.31 358 LYS A C 1
ATOM 2782 O O . LYS A 1 358 ? 23.219 25.375 -9.836 1 95.31 358 LYS A O 1
ATOM 2787 N N . SER A 1 359 ? 24.203 27.172 -9.023 1 95.69 359 SER A N 1
ATOM 2788 C CA . SER A 1 359 ? 25.531 26.734 -9.414 1 95.69 359 SER A CA 1
ATOM 2789 C C . SER A 1 359 ? 25.938 25.453 -8.68 1 95.69 359 SER A C 1
ATOM 2791 O O . SER A 1 359 ? 26.594 24.594 -9.25 1 95.69 359 SER A O 1
ATOM 2793 N N . LEU A 1 360 ? 25.641 25.391 -7.426 1 96.75 360 LEU A N 1
ATOM 2794 C CA . LEU A 1 360 ? 25.969 24.203 -6.637 1 96.75 360 LEU A CA 1
ATOM 2795 C C . LEU A 1 360 ? 25.203 22.984 -7.152 1 96.75 360 LEU A C 1
ATOM 2797 O O . LEU A 1 360 ? 25.766 21.891 -7.227 1 96.75 360 LEU A O 1
ATOM 2801 N N . VAL A 1 361 ? 23.953 23.156 -7.465 1 97.31 361 VAL A N 1
ATOM 2802 C CA . VAL A 1 361 ? 23.125 22.078 -7.992 1 97.31 361 VAL A CA 1
ATOM 2803 C C . VAL A 1 361 ? 23.688 21.578 -9.312 1 97.31 361 VAL A C 1
ATOM 2805 O O . VAL A 1 361 ? 23.781 20.375 -9.547 1 97.31 361 VAL A O 1
ATOM 2808 N N . GLU A 1 362 ? 24.094 22.5 -10.188 1 96.06 362 GLU A N 1
ATOM 2809 C CA . GLU A 1 362 ? 24.672 22.141 -11.484 1 96.06 362 GLU A CA 1
ATOM 2810 C C . GLU A 1 362 ? 25.969 21.359 -11.312 1 96.06 362 GLU A C 1
ATOM 2812 O O . GLU A 1 362 ? 26.219 20.406 -12.055 1 96.06 362 GLU A O 1
ATOM 2817 N N . GLU A 1 363 ? 26.734 21.766 -10.406 1 96.75 363 GLU A N 1
ATOM 2818 C CA . GLU A 1 363 ? 27.984 21.078 -10.141 1 96.75 363 GLU A CA 1
ATOM 2819 C C . GLU A 1 363 ? 27.734 19.641 -9.664 1 96.75 363 GLU A C 1
ATOM 2821 O O . GLU A 1 363 ? 28.406 18.703 -10.117 1 96.75 363 GLU A O 1
ATOM 2826 N N . GLU A 1 364 ? 26.812 19.5 -8.711 1 96.38 364 GLU A N 1
ATOM 2827 C CA . GLU A 1 364 ? 26.469 18.172 -8.172 1 96.38 364 GLU A CA 1
ATOM 2828 C C . GLU A 1 364 ? 25.922 17.266 -9.266 1 96.38 364 GLU A C 1
ATOM 2830 O O . GLU A 1 364 ? 26.078 16.047 -9.203 1 96.38 364 GLU A O 1
ATOM 2835 N N . GLN A 1 365 ? 25.25 17.797 -10.219 1 95.56 365 GLN A N 1
ATOM 2836 C CA . GLN A 1 365 ? 24.547 17.031 -11.242 1 95.56 365 GLN A CA 1
ATOM 2837 C C . GLN A 1 365 ? 25.516 16.391 -12.219 1 95.56 365 GLN A C 1
ATOM 2839 O O . GLN A 1 365 ? 25.219 15.352 -12.812 1 95.56 365 GLN A O 1
ATOM 2844 N N . LYS A 1 366 ? 26.656 16.969 -12.469 1 93.94 366 LYS A N 1
ATOM 2845 C CA . LYS A 1 366 ? 27.625 16.547 -13.484 1 93.94 366 LYS A CA 1
ATOM 2846 C C . LYS A 1 366 ? 28.016 15.086 -13.305 1 93.94 366 LYS A C 1
ATOM 2848 O O . LYS A 1 366 ? 28.125 14.336 -14.281 1 93.94 366 LYS A O 1
ATOM 2853 N N . ASN A 1 367 ? 28.109 14.602 -12.102 1 89.75 367 ASN A N 1
ATOM 2854 C CA . ASN A 1 367 ? 28.594 13.242 -11.891 1 89.75 367 ASN A CA 1
ATOM 2855 C C . ASN A 1 367 ? 27.547 12.375 -11.219 1 89.75 367 ASN A C 1
ATOM 2857 O O . ASN A 1 367 ? 27.844 11.289 -10.719 1 89.75 367 ASN A O 1
ATOM 2861 N N . LEU A 1 368 ? 26.391 12.812 -11.312 1 96.12 368 LEU A N 1
ATOM 2862 C CA . LEU A 1 368 ? 25.359 12.078 -10.586 1 96.12 368 LEU A CA 1
ATOM 2863 C C . LEU A 1 368 ? 24.656 11.07 -11.492 1 96.12 368 LEU A C 1
ATOM 2865 O O . LEU A 1 368 ? 23.938 11.453 -12.422 1 96.12 368 LEU A O 1
ATOM 2869 N N . VAL A 1 369 ? 24.938 9.758 -11.273 1 96.06 369 VAL A N 1
ATOM 2870 C CA . VAL A 1 369 ? 24.25 8.672 -11.977 1 96.06 369 VAL A CA 1
ATOM 2871 C C . VAL A 1 369 ? 23.688 7.688 -10.961 1 96.06 369 VAL A C 1
ATOM 2873 O O . VAL A 1 369 ? 24.422 7.078 -10.188 1 96.06 369 VAL A O 1
ATOM 2876 N N . LEU A 1 370 ? 22.406 7.578 -11.023 1 95.81 370 LEU A N 1
ATOM 2877 C CA . LEU A 1 370 ? 21.734 6.715 -10.055 1 95.81 370 LEU A CA 1
ATOM 2878 C C . LEU A 1 370 ? 21.219 5.445 -10.727 1 95.81 370 LEU A C 1
ATOM 2880 O O . LEU A 1 370 ? 20.75 5.48 -11.867 1 95.81 370 LEU A O 1
ATOM 2884 N N . PHE A 1 371 ? 21.266 4.367 -9.953 1 92 371 PHE A N 1
ATOM 2885 C CA . PHE A 1 371 ? 20.891 3.059 -10.484 1 92 371 PHE A CA 1
ATOM 2886 C C . PHE A 1 371 ? 19.75 2.457 -9.68 1 92 371 PHE A C 1
ATOM 2888 O O . PHE A 1 371 ? 19.641 2.699 -8.469 1 92 371 PHE A O 1
ATOM 2895 N N . GLU A 1 372 ? 18.938 1.658 -10.344 1 84.5 372 GLU A N 1
ATOM 2896 C CA . GLU A 1 372 ? 17.875 0.916 -9.672 1 84.5 372 GLU A CA 1
ATOM 2897 C C . GLU A 1 372 ? 18.438 -0.257 -8.875 1 84.5 372 GLU A C 1
ATOM 2899 O O . GLU A 1 372 ? 19.516 -0.767 -9.188 1 84.5 372 GLU A O 1
ATOM 2904 N N . SER A 1 373 ? 17.844 -0.459 -7.547 1 67.12 373 SER A N 1
ATOM 2905 C CA . SER A 1 373 ? 18.312 -1.598 -6.762 1 67.12 373 SER A CA 1
ATOM 2906 C C . SER A 1 373 ? 17.578 -2.879 -7.16 1 67.12 373 SER A C 1
ATOM 2908 O O . SER A 1 373 ? 16.375 -3.01 -6.938 1 67.12 373 SER A O 1
ATOM 2910 N N . ILE A 1 374 ? 17.766 -3.459 -8.297 1 57.94 374 ILE A N 1
ATOM 2911 C CA . ILE A 1 374 ? 17.062 -4.711 -8.523 1 57.94 374 ILE A CA 1
ATOM 2912 C C . ILE A 1 374 ? 17.859 -5.879 -7.961 1 57.94 374 ILE A C 1
ATOM 2914 O O . ILE A 1 374 ? 19.078 -5.969 -8.188 1 57.94 374 ILE A O 1
ATOM 2918 N N . HIS A 1 375 ? 17.422 -6.379 -6.789 1 52.53 375 HIS A N 1
ATOM 2919 C CA . HIS A 1 375 ? 18.109 -7.59 -6.336 1 52.53 375 HIS A CA 1
ATOM 2920 C C . HIS A 1 375 ? 18.484 -8.484 -7.508 1 52.53 375 HIS A C 1
ATOM 2922 O O . HIS A 1 375 ? 17.625 -8.844 -8.32 1 52.53 375 HIS A O 1
ATOM 2928 N N . ASP A 1 376 ? 19.734 -8.844 -7.703 1 50.44 376 ASP A N 1
ATOM 2929 C CA . ASP A 1 376 ? 20.406 -9.844 -8.531 1 50.44 376 ASP A CA 1
ATOM 2930 C C . ASP A 1 376 ? 20.438 -9.406 -9.992 1 50.44 376 ASP A C 1
ATOM 2932 O O . ASP A 1 376 ? 20.766 -10.203 -10.875 1 50.44 376 ASP A O 1
ATOM 2936 N N . GLN A 1 377 ? 19.672 -8.406 -10.344 1 52.69 377 GLN A N 1
ATOM 2937 C CA . GLN A 1 377 ? 19.781 -8.109 -11.766 1 52.69 377 GLN A CA 1
ATOM 2938 C C . GLN A 1 377 ? 20.609 -6.855 -12.008 1 52.69 377 GLN A C 1
ATOM 2940 O O . GLN A 1 377 ? 20.891 -6.102 -11.07 1 52.69 377 GLN A O 1
ATOM 2945 N N . GLU A 1 378 ? 21.016 -6.809 -13.297 1 53.97 378 GLU A N 1
ATOM 2946 C CA . GLU A 1 378 ? 21.797 -5.727 -13.883 1 53.97 378 GLU A CA 1
ATOM 2947 C C . GLU A 1 378 ? 21.203 -4.363 -13.523 1 53.97 378 GLU A C 1
ATOM 2949 O O . GLU A 1 378 ? 19.984 -4.176 -13.578 1 53.97 378 GLU A O 1
ATOM 2954 N N . ASN A 1 379 ? 21.953 -3.547 -12.719 1 65.81 379 ASN A N 1
ATOM 2955 C CA . ASN A 1 379 ? 21.656 -2.195 -12.25 1 65.81 379 ASN A CA 1
ATOM 2956 C C . ASN A 1 379 ? 21.328 -1.26 -13.414 1 65.81 379 ASN A C 1
ATOM 2958 O O . ASN A 1 379 ? 22.188 -1.013 -14.273 1 65.81 379 ASN A O 1
ATOM 2962 N N . ASN A 1 380 ? 20.078 -1.241 -13.781 1 81.56 380 ASN A N 1
ATOM 2963 C CA . ASN A 1 380 ? 19.672 -0.223 -14.742 1 81.56 380 ASN A CA 1
ATOM 2964 C C . ASN A 1 380 ? 19.625 1.163 -14.109 1 81.56 380 ASN A C 1
ATOM 2966 O O . ASN A 1 380 ? 19.281 1.297 -12.93 1 81.56 380 ASN A O 1
ATOM 2970 N N . GLU A 1 381 ? 20.188 2.057 -14.953 1 89.31 381 GLU A N 1
ATOM 2971 C CA . GLU A 1 381 ? 20.062 3.447 -14.523 1 89.31 381 GLU A CA 1
ATOM 2972 C C . GLU A 1 381 ? 18.594 3.852 -14.398 1 89.31 381 GLU A C 1
ATOM 2974 O O . GLU A 1 381 ? 17.766 3.447 -15.211 1 89.31 381 GLU A O 1
ATOM 2979 N N . ILE A 1 382 ? 18.328 4.633 -13.438 1 94 382 ILE A N 1
ATOM 2980 C CA . ILE A 1 382 ? 16.984 5.176 -13.297 1 94 382 ILE A CA 1
ATOM 2981 C C . ILE A 1 382 ? 16.672 6.09 -14.484 1 94 382 ILE A C 1
ATOM 2983 O O . ILE A 1 382 ? 17.484 6.941 -14.852 1 94 382 ILE A O 1
ATOM 2987 N N . GLU A 1 383 ? 15.578 5.871 -15.062 1 94.25 383 GLU A N 1
ATOM 2988 C CA . GLU A 1 383 ? 15.156 6.707 -16.188 1 94.25 383 GLU A CA 1
ATOM 2989 C C . GLU A 1 383 ? 14.492 7.988 -15.695 1 94.25 383 GLU A C 1
ATOM 2991 O O . GLU A 1 383 ? 13.594 7.949 -14.852 1 94.25 383 GLU A O 1
ATOM 2996 N N . PRO A 1 384 ? 14.898 9.109 -16.219 1 96.75 384 PRO A N 1
ATOM 2997 C CA . PRO A 1 384 ? 14.227 10.359 -15.859 1 96.75 384 PRO A CA 1
ATOM 2998 C C . PRO A 1 384 ? 12.758 10.383 -16.281 1 96.75 384 PRO A C 1
ATOM 3000 O O . PRO A 1 384 ? 12.391 9.781 -17.297 1 96.75 384 PRO A O 1
ATOM 3003 N N . LEU A 1 385 ? 12.023 10.992 -15.523 1 96.62 385 LEU A N 1
ATOM 3004 C CA . LEU A 1 385 ? 10.594 11.117 -15.781 1 96.62 385 LEU A CA 1
ATOM 3005 C C . LEU A 1 385 ? 10.148 12.578 -15.711 1 96.62 385 LEU A C 1
ATOM 3007 O O . LEU A 1 385 ? 10.43 13.266 -14.719 1 96.62 385 LEU A O 1
ATOM 3011 N N . ASP A 1 386 ? 9.398 13.031 -16.719 1 94.5 386 ASP A N 1
ATOM 3012 C CA . ASP A 1 386 ? 8.93 14.406 -16.766 1 94.5 386 ASP A CA 1
ATOM 3013 C C . ASP A 1 386 ? 7.629 14.578 -15.992 1 94.5 386 ASP A C 1
ATOM 3015 O O . ASP A 1 386 ? 6.82 13.648 -15.914 1 94.5 386 ASP A O 1
ATOM 3019 N N . GLY A 1 387 ? 7.5 15.734 -15.414 1 91.62 387 GLY A N 1
ATOM 3020 C CA . GLY A 1 387 ? 6.211 16.109 -14.852 1 91.62 387 GLY A CA 1
ATOM 3021 C C . GLY A 1 387 ? 5.973 15.523 -13.469 1 91.62 387 GLY A C 1
ATOM 3022 O O . GLY A 1 387 ? 4.84 15.508 -12.984 1 91.62 387 GLY A O 1
ATOM 3023 N N . VAL A 1 388 ? 7.004 15.031 -12.805 1 96.12 388 VAL A N 1
ATOM 3024 C CA . VAL A 1 388 ? 6.875 14.398 -11.5 1 96.12 388 VAL A CA 1
ATOM 3025 C C . VAL A 1 388 ? 6.637 15.469 -10.43 1 96.12 388 VAL A C 1
ATOM 3027 O O . VAL A 1 388 ? 5.766 15.312 -9.57 1 96.12 388 VAL A O 1
ATOM 3030 N N . VAL A 1 389 ? 7.414 16.531 -10.492 1 95.88 389 VAL A N 1
ATOM 3031 C CA . VAL A 1 389 ? 7.379 17.578 -9.484 1 95.88 389 VAL A CA 1
ATOM 3032 C C . VAL A 1 389 ? 6.891 18.891 -10.102 1 95.88 389 VAL A C 1
ATOM 3034 O O . VAL A 1 389 ? 7.457 19.359 -11.094 1 95.88 389 VAL A O 1
ATOM 3037 N N . LYS A 1 390 ? 5.887 19.469 -9.477 1 91.06 390 LYS A N 1
ATOM 3038 C CA . LYS A 1 390 ? 5.281 20.688 -9.992 1 91.06 390 LYS A CA 1
ATOM 3039 C C . LYS A 1 390 ? 5.805 21.922 -9.242 1 91.06 390 LYS A C 1
ATOM 3041 O O . LYS A 1 390 ? 5.832 23.016 -9.797 1 91.06 390 LYS A O 1
ATOM 3046 N N . ASP A 1 391 ? 6.18 21.766 -8.016 1 91.56 391 ASP A N 1
ATOM 3047 C CA . ASP A 1 391 ? 6.676 22.844 -7.164 1 91.56 391 ASP A CA 1
ATOM 3048 C C . ASP A 1 391 ? 7.562 22.297 -6.047 1 91.56 391 ASP A C 1
ATOM 3050 O O . ASP A 1 391 ? 7.453 21.125 -5.684 1 91.56 391 ASP A O 1
ATOM 3054 N N . ILE A 1 392 ? 8.445 23.156 -5.57 1 94.5 392 ILE A N 1
ATOM 3055 C CA . ILE A 1 392 ? 9.352 22.766 -4.496 1 94.5 392 ILE A CA 1
ATOM 3056 C C . ILE A 1 392 ? 9.383 23.859 -3.426 1 94.5 392 ILE A C 1
ATOM 3058 O O . ILE A 1 392 ? 9.477 25.047 -3.746 1 94.5 392 ILE A O 1
ATOM 3062 N N . PHE A 1 393 ? 9.289 23.484 -2.184 1 93.19 393 PHE A N 1
ATOM 3063 C CA . PHE A 1 393 ? 9.461 24.391 -1.056 1 93.19 393 PHE A CA 1
ATOM 3064 C C . PHE A 1 393 ? 10.641 23.969 -0.191 1 93.19 393 PHE A C 1
ATOM 3066 O O . PHE A 1 393 ? 10.703 22.812 0.258 1 93.19 393 PHE A O 1
ATOM 3073 N N . LEU A 1 394 ? 11.594 24.875 -0.026 1 96.5 394 LEU A N 1
ATOM 3074 C CA . LEU A 1 394 ? 12.719 24.672 0.884 1 96.5 394 LEU A CA 1
ATOM 3075 C C . LEU A 1 394 ? 12.516 25.469 2.17 1 96.5 394 LEU A C 1
ATOM 3077 O O . LEU A 1 394 ? 12.18 26.656 2.127 1 96.5 394 LEU A O 1
ATOM 3081 N N . SER A 1 395 ? 12.734 24.781 3.326 1 96.31 395 SER A N 1
ATOM 3082 C CA . SER A 1 395 ? 12.43 25.469 4.57 1 96.31 395 SER A CA 1
ATOM 3083 C C . SER A 1 395 ? 13.258 24.938 5.73 1 96.31 395 SER A C 1
ATOM 3085 O O . SER A 1 395 ? 13.703 23.781 5.695 1 96.31 395 SER A O 1
ATOM 3087 N N . CYS A 1 396 ? 13.469 25.859 6.73 1 97.44 396 CYS A N 1
ATOM 3088 C CA . CYS A 1 396 ? 13.82 25.375 8.055 1 97.44 396 CYS A CA 1
ATOM 3089 C C . CYS A 1 396 ? 12.641 24.688 8.719 1 97.44 396 CYS A C 1
ATOM 3091 O O . CYS A 1 396 ? 11.523 24.703 8.188 1 97.44 396 CYS A O 1
ATOM 3093 N N . VAL A 1 397 ? 12.922 24.062 9.914 1 98 397 VAL A N 1
ATOM 3094 C CA . VAL A 1 397 ? 11.852 23.297 10.539 1 98 397 VAL A CA 1
ATOM 3095 C C . VAL A 1 397 ? 11.734 23.672 12.008 1 98 397 VAL A C 1
ATOM 3097 O O . VAL A 1 397 ? 12.688 24.188 12.602 1 98 397 VAL A O 1
ATOM 3100 N N . GLY A 1 398 ? 10.523 23.531 12.57 1 97.75 398 GLY A N 1
ATOM 3101 C CA . GLY A 1 398 ? 10.344 23.531 14.016 1 97.75 398 GLY A CA 1
ATOM 3102 C C . GLY A 1 398 ? 9.766 24.828 14.547 1 97.75 398 GLY A C 1
ATOM 3103 O O . GLY A 1 398 ? 9.625 25 15.758 1 97.75 398 GLY A O 1
ATOM 3104 N N . ALA A 1 399 ? 9.367 25.719 13.711 1 96.25 399 ALA A N 1
ATOM 3105 C CA . ALA A 1 399 ? 8.844 27 14.18 1 96.25 399 ALA A CA 1
ATOM 3106 C C . ALA A 1 399 ? 7.43 26.844 14.742 1 96.25 399 ALA A C 1
ATOM 3108 O O . ALA A 1 399 ? 6.719 25.906 14.391 1 96.25 399 ALA A O 1
ATOM 3109 N N . GLY A 1 400 ? 7.027 27.656 15.656 1 95.88 400 GLY A N 1
ATOM 3110 C CA . GLY A 1 400 ? 5.66 27.75 16.141 1 95.88 400 GLY A CA 1
ATOM 3111 C C . GLY A 1 400 ? 4.902 28.938 15.562 1 95.88 400 GLY A C 1
ATOM 3112 O O . GLY A 1 400 ? 5.457 29.719 14.781 1 95.88 400 GLY A O 1
ATOM 3113 N N . PRO A 1 401 ? 3.643 29 15.906 1 96.56 401 PRO A N 1
ATOM 3114 C CA . PRO A 1 401 ? 2.869 30.156 15.461 1 96.56 401 PRO A CA 1
ATOM 3115 C C . PRO A 1 401 ? 3.307 31.453 16.141 1 96.56 401 PRO A C 1
ATOM 3117 O O . PRO A 1 401 ? 3.908 31.422 17.219 1 96.56 401 PRO A O 1
ATOM 3120 N N . PHE A 1 402 ? 3.08 32.531 15.508 1 93.81 402 PHE A N 1
ATOM 3121 C CA . PHE A 1 402 ? 3.385 33.812 16.141 1 93.81 402 PHE A CA 1
ATOM 3122 C C . PHE A 1 402 ? 2.379 34.875 15.711 1 93.81 402 PHE A C 1
ATOM 3124 O O . PHE A 1 402 ? 1.69 34.719 14.703 1 93.81 402 PHE A O 1
ATOM 3131 N N . LEU A 1 403 ? 2.244 35.906 16.547 1 93.44 403 LEU A N 1
ATOM 3132 C CA . LEU A 1 403 ? 1.363 37.031 16.297 1 93.44 403 LEU A CA 1
ATOM 3133 C C . LEU A 1 403 ? 2.012 38.031 15.336 1 93.44 403 LEU A C 1
ATOM 3135 O O . LEU A 1 403 ? 3.082 38.562 15.625 1 93.44 403 LEU A O 1
ATOM 3139 N N . ALA A 1 404 ? 1.321 38.188 14.234 1 90 404 ALA A N 1
ATOM 3140 C CA . ALA A 1 404 ? 1.827 39.188 13.281 1 90 404 ALA A CA 1
ATOM 3141 C C . ALA A 1 404 ? 1.317 40.562 13.617 1 90 404 ALA A C 1
ATOM 3143 O O . ALA A 1 404 ? 2.023 41.562 13.414 1 90 404 ALA A O 1
ATOM 3144 N N . GLU A 1 405 ? 0.021 40.656 14.016 1 88.69 405 GLU A N 1
ATOM 3145 C CA . GLU A 1 405 ? -0.622 41.906 14.406 1 88.69 405 GLU A CA 1
ATOM 3146 C C . GLU A 1 405 ? -1.639 41.688 15.523 1 88.69 405 GLU A C 1
ATOM 3148 O O . GLU A 1 405 ? -2.23 40.594 15.617 1 88.69 405 GLU A O 1
ATOM 3153 N N . SER A 1 406 ? -1.711 42.719 16.422 1 81.62 406 SER A N 1
ATOM 3154 C CA . SER A 1 406 ? -2.75 42.719 17.453 1 81.62 406 SER A CA 1
ATOM 3155 C C . SER A 1 406 ? -3.379 44.094 17.594 1 81.62 406 SER A C 1
ATOM 3157 O O . SER A 1 406 ? -2.672 45.094 17.672 1 81.62 406 SER A O 1
ATOM 3159 N N . ARG A 1 407 ? -4.664 44.094 17.406 1 80.25 407 ARG A N 1
ATOM 3160 C CA . ARG A 1 407 ? -5.395 45.344 17.578 1 80.25 407 ARG A CA 1
ATOM 3161 C C . ARG A 1 407 ? -6.562 45.156 18.547 1 80.25 407 ARG A C 1
ATOM 3163 O O . ARG A 1 407 ? -7.211 44.094 18.562 1 80.25 407 ARG A O 1
ATOM 3170 N N . MET B 1 1 ? 24.5 -68.812 -26.328 1 27.91 1 MET B N 1
ATOM 3171 C CA . MET B 1 1 ? 23.656 -67.688 -26.828 1 27.91 1 MET B CA 1
ATOM 3172 C C . MET B 1 1 ? 23.406 -66.688 -25.75 1 27.91 1 MET B C 1
ATOM 3174 O O . MET B 1 1 ? 22.828 -66.938 -24.719 1 27.91 1 MET B O 1
ATOM 3178 N N . SER B 1 2 ? 24.422 -65.75 -25.547 1 26.77 2 SER B N 1
ATOM 3179 C CA . SER B 1 2 ? 24.656 -64.688 -24.547 1 26.77 2 SER B CA 1
ATOM 3180 C C . SER B 1 2 ? 23.484 -63.75 -24.484 1 26.77 2 SER B C 1
ATOM 3182 O O . SER B 1 2 ? 23.156 -63.062 -25.469 1 26.77 2 SER B O 1
ATOM 3184 N N . SER B 1 3 ? 22.406 -64.188 -23.766 1 27.55 3 SER B N 1
ATOM 3185 C CA . SER B 1 3 ? 21.266 -63.375 -23.438 1 27.55 3 SER B CA 1
ATOM 3186 C C . SER B 1 3 ? 21.688 -62.031 -22.828 1 27.55 3 SER B C 1
ATOM 3188 O O . SER B 1 3 ? 22.078 -61.969 -21.656 1 27.55 3 SER B O 1
ATOM 3190 N N . ASN B 1 4 ? 22.625 -61.281 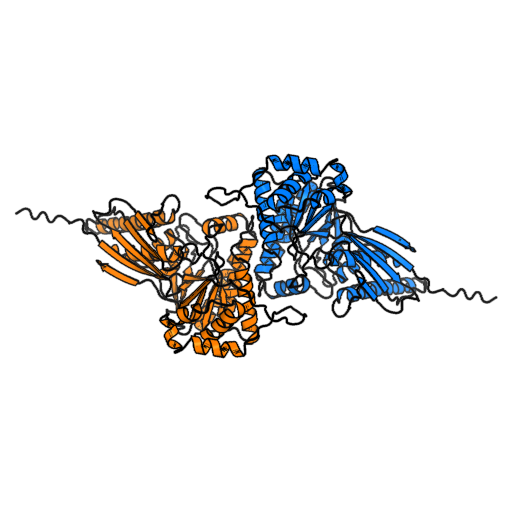-23.516 1 27.91 4 ASN B N 1
ATOM 3191 C CA . ASN B 1 4 ? 22.859 -59.875 -23.188 1 27.91 4 ASN B CA 1
ATOM 3192 C C . ASN B 1 4 ? 21.562 -59.156 -22.906 1 27.91 4 ASN B C 1
ATOM 3194 O O . ASN B 1 4 ? 20.891 -58.688 -23.828 1 27.91 4 ASN B O 1
ATOM 3198 N N . ASP B 1 5 ? 20.734 -59.688 -22.078 1 30.44 5 ASP B N 1
ATOM 3199 C CA . ASP B 1 5 ? 19.594 -58.906 -21.578 1 30.44 5 ASP B CA 1
ATOM 3200 C C . ASP B 1 5 ? 20.031 -57.5 -21.188 1 30.44 5 ASP B C 1
ATOM 3202 O O . ASP B 1 5 ? 20.625 -57.281 -20.125 1 30.44 5 ASP B O 1
ATOM 3206 N N . GLY B 1 6 ? 20.828 -56.75 -22.109 1 32.91 6 GLY B N 1
ATOM 3207 C CA . GLY B 1 6 ? 21.094 -55.344 -21.984 1 32.91 6 GLY B CA 1
ATOM 3208 C C . GLY B 1 6 ? 19.953 -54.562 -21.328 1 32.91 6 GLY B C 1
ATOM 3209 O O . GLY B 1 6 ? 18.812 -54.625 -21.797 1 32.91 6 GLY B O 1
ATOM 3210 N N . SER B 1 7 ? 19.781 -54.625 -20.078 1 38.44 7 SER B N 1
ATOM 3211 C CA . SER B 1 7 ? 18.984 -53.625 -19.375 1 38.44 7 SER B CA 1
ATOM 3212 C C . SER B 1 7 ? 18.922 -52.312 -20.141 1 38.44 7 SER B C 1
ATOM 3214 O O . SER B 1 7 ? 19.891 -51.562 -20.188 1 38.44 7 SER B O 1
ATOM 3216 N N . ASN B 1 8 ? 18.578 -52.219 -21.406 1 39.19 8 ASN B N 1
ATOM 3217 C CA . ASN B 1 8 ? 18.375 -51.25 -22.469 1 39.19 8 ASN B CA 1
ATOM 3218 C C . ASN B 1 8 ? 17.875 -49.906 -21.891 1 39.19 8 ASN B C 1
ATOM 3220 O O . ASN B 1 8 ? 17 -49.906 -21.031 1 39.19 8 ASN B O 1
ATOM 3224 N N . GLY B 1 9 ? 18.625 -48.812 -21.703 1 52.56 9 GLY B N 1
ATOM 3225 C CA . GLY B 1 9 ? 18.625 -47.344 -21.531 1 52.56 9 GLY B CA 1
ATOM 3226 C C . GLY B 1 9 ? 17.328 -46.719 -22 1 52.56 9 GLY B C 1
ATOM 3227 O O . GLY B 1 9 ? 17.359 -45.688 -22.688 1 52.56 9 GLY B O 1
ATOM 3228 N N . ARG B 1 10 ? 16.203 -47.188 -21.953 1 70.25 10 ARG B N 1
ATOM 3229 C CA . ARG B 1 10 ? 14.922 -46.781 -22.516 1 70.25 10 ARG B CA 1
ATOM 3230 C C . ARG B 1 10 ? 14.5 -45.406 -21.984 1 70.25 10 ARG B C 1
ATOM 3232 O O . ARG B 1 10 ? 14.594 -45.156 -20.797 1 70.25 10 ARG B O 1
ATOM 3239 N N . VAL B 1 11 ? 14.312 -44.562 -22.922 1 84 11 VAL B N 1
ATOM 3240 C CA . VAL B 1 11 ? 13.812 -43.188 -22.734 1 84 11 VAL B CA 1
ATOM 3241 C C . VAL B 1 11 ? 12.375 -43.25 -22.219 1 84 11 VAL B C 1
ATOM 3243 O O . VAL B 1 11 ? 11.555 -44.031 -22.719 1 84 11 VAL B O 1
ATOM 3246 N N . ARG B 1 12 ? 12.164 -42.844 -21.062 1 91.81 12 ARG B N 1
ATOM 3247 C CA . ARG B 1 12 ? 10.82 -42.625 -20.562 1 91.81 12 ARG B CA 1
ATOM 3248 C C . ARG B 1 12 ? 10.43 -41.125 -20.672 1 91.81 12 ARG B C 1
ATOM 3250 O O . ARG B 1 12 ? 11.242 -40.25 -20.391 1 91.81 12 ARG B O 1
ATOM 3257 N N . GLU B 1 13 ? 9.258 -40.938 -21.156 1 94.38 13 GLU B N 1
ATOM 3258 C CA . GLU B 1 13 ? 8.773 -39.594 -21.375 1 94.38 13 GLU B CA 1
ATOM 3259 C C . GLU B 1 13 ? 7.309 -39.438 -20.969 1 94.38 13 GLU B C 1
ATOM 3261 O O . GLU B 1 13 ? 6.504 -40.344 -21.234 1 94.38 13 GLU B O 1
ATOM 3266 N N . VAL B 1 14 ? 7.02 -38.406 -20.297 1 96.75 14 VAL B N 1
ATOM 3267 C CA . VAL B 1 14 ? 5.629 -38.094 -19.969 1 96.75 14 VAL B CA 1
ATOM 3268 C C . VAL B 1 14 ? 5.336 -36.625 -20.328 1 96.75 14 VAL B C 1
ATOM 3270 O O . VAL B 1 14 ? 6.234 -35.781 -20.297 1 96.75 14 VAL B O 1
ATOM 3273 N N . LYS B 1 15 ? 4.145 -36.344 -20.734 1 97.81 15 LYS B N 1
ATOM 3274 C CA . LYS B 1 15 ? 3.629 -35 -20.938 1 97.81 15 LYS B CA 1
ATOM 3275 C C . LYS B 1 15 ? 2.537 -34.688 -19.922 1 97.81 15 LYS B C 1
ATOM 3277 O O . LYS B 1 15 ? 1.556 -35.406 -19.797 1 97.81 15 LYS B O 1
ATOM 3282 N N . VAL B 1 16 ? 2.777 -33.656 -19.203 1 97.56 16 VAL B N 1
ATOM 3283 C CA . VAL B 1 16 ? 1.877 -33.281 -18.125 1 97.56 16 VAL B CA 1
ATOM 3284 C C . VAL B 1 16 ? 1.307 -31.891 -18.406 1 97.56 16 VAL B C 1
ATOM 3286 O O . VAL B 1 16 ? 2.016 -31.016 -18.891 1 97.56 16 VAL B O 1
ATOM 3289 N N . ILE B 1 17 ? 0.028 -31.688 -18.156 1 96.25 17 ILE B N 1
ATOM 3290 C CA . ILE B 1 17 ? -0.615 -30.375 -18.156 1 96.25 17 ILE B CA 1
ATOM 3291 C C . ILE B 1 17 ? -1.012 -30 -16.734 1 96.25 17 ILE B C 1
ATOM 3293 O O . ILE B 1 17 ? -1.74 -30.734 -16.062 1 96.25 17 ILE B O 1
ATOM 3297 N N . ALA B 1 18 ? -0.465 -28.969 -16.266 1 95.81 18 ALA B N 1
ATOM 3298 C CA . ALA B 1 18 ? -0.748 -28.5 -14.906 1 95.81 18 ALA B CA 1
ATOM 3299 C C . ALA B 1 18 ? -1.301 -27.078 -14.922 1 95.81 18 ALA B C 1
ATOM 3301 O O . ALA B 1 18 ? -0.708 -26.172 -15.523 1 95.81 18 ALA B O 1
ATOM 3302 N N . PRO B 1 19 ? -2.441 -26.859 -14.266 1 94.31 19 PRO B N 1
ATOM 3303 C CA . PRO B 1 19 ? -3.004 -25.5 -14.211 1 94.31 19 PRO B CA 1
ATOM 3304 C C . PRO B 1 19 ? -2.262 -24.594 -13.234 1 94.31 19 PRO B C 1
ATOM 3306 O O . PRO B 1 19 ? -1.589 -25.078 -12.32 1 94.31 19 PRO B O 1
ATOM 3309 N N . ILE B 1 20 ? -2.365 -23.297 -13.453 1 93.06 20 ILE B N 1
ATOM 3310 C CA . ILE B 1 20 ? -1.879 -22.359 -12.445 1 93.06 20 ILE B CA 1
ATOM 3311 C C . ILE B 1 20 ? -2.814 -22.375 -11.234 1 93.06 20 ILE B C 1
ATOM 3313 O O . ILE B 1 20 ? -3.938 -22.875 -11.32 1 93.06 20 ILE B O 1
ATOM 3317 N N . ASN B 1 21 ? -2.312 -21.938 -10.125 1 95.19 21 ASN B N 1
ATOM 3318 C CA . ASN B 1 21 ? -3.17 -21.719 -8.969 1 95.19 21 ASN B CA 1
ATOM 3319 C C . ASN B 1 21 ? -3.129 -20.266 -8.492 1 95.19 21 ASN B C 1
ATOM 3321 O O . ASN B 1 21 ? -2.139 -19.562 -8.711 1 95.19 21 ASN B O 1
ATOM 3325 N N . ILE B 1 22 ? -4.184 -19.844 -7.953 1 96.5 22 ILE B N 1
ATOM 3326 C CA . ILE B 1 22 ? -4.281 -18.531 -7.332 1 96.5 22 ILE B CA 1
ATOM 3327 C C . ILE B 1 22 ? -4.562 -18.688 -5.836 1 96.5 22 ILE B C 1
ATOM 3329 O O . ILE B 1 22 ? -5.531 -19.344 -5.445 1 96.5 22 ILE B O 1
ATOM 3333 N N . ALA B 1 23 ? -3.676 -18.094 -5.07 1 97.31 23 ALA B N 1
ATOM 3334 C CA . ALA B 1 23 ? -3.875 -18.125 -3.623 1 97.31 23 ALA B CA 1
ATOM 3335 C C . ALA B 1 23 ? -5.035 -17.219 -3.211 1 97.31 23 ALA B C 1
ATOM 3337 O O . ALA B 1 23 ? -5.074 -16.047 -3.584 1 97.31 23 ALA B O 1
ATOM 3338 N N . LEU B 1 24 ? -5.969 -17.766 -2.48 1 98.62 24 LEU B N 1
ATOM 3339 C CA . LEU B 1 24 ? -7.059 -17 -1.891 1 98.62 24 LEU B CA 1
ATOM 3340 C C . LEU B 1 24 ? -6.641 -16.391 -0.557 1 98.62 24 LEU B C 1
ATOM 3342 O O . LEU B 1 24 ? -7.023 -15.266 -0.236 1 98.62 24 LEU B O 1
ATOM 3346 N N . VAL B 1 25 ? -5.969 -17.156 0.218 1 98.62 25 VAL B N 1
ATOM 3347 C CA . VAL B 1 25 ? -5.152 -16.672 1.331 1 98.62 25 VAL B CA 1
ATOM 3348 C C . VAL B 1 25 ? -3.674 -16.906 1.023 1 98.62 25 VAL B C 1
ATOM 3350 O O . VAL B 1 25 ? -3.234 -18.047 0.876 1 98.62 25 VAL B O 1
ATOM 3353 N N . LYS B 1 26 ? -2.943 -15.867 0.968 1 97.06 26 LYS B N 1
ATOM 3354 C CA . LYS B 1 26 ? -1.594 -15.906 0.411 1 97.06 26 LYS B CA 1
ATOM 3355 C C . LYS B 1 26 ? -0.573 -16.312 1.473 1 97.06 26 LYS B C 1
ATOM 3357 O O . LYS B 1 26 ? -0.802 -16.109 2.668 1 97.06 26 LYS B O 1
ATOM 3362 N N . TYR B 1 27 ? 0.442 -16.922 1.013 1 94.62 27 TYR B N 1
ATOM 3363 C CA . TYR B 1 27 ? 1.654 -16.984 1.821 1 94.62 27 TYR B CA 1
ATOM 3364 C C . TYR B 1 27 ? 2.672 -15.953 1.354 1 94.62 27 TYR B C 1
ATOM 3366 O O . TYR B 1 27 ? 2.797 -15.688 0.156 1 94.62 27 TYR B O 1
ATOM 3374 N N . TRP B 1 28 ? 3.322 -15.344 2.242 1 97.44 28 TRP B N 1
ATOM 3375 C CA . TRP B 1 28 ? 4.332 -14.328 1.938 1 97.44 28 TRP B CA 1
ATOM 3376 C C . TRP B 1 28 ? 5.477 -14.391 2.941 1 97.44 28 TRP B C 1
ATOM 3378 O O . TRP B 1 28 ? 5.402 -13.789 4.016 1 97.44 28 TRP B O 1
ATOM 3388 N N . GLY B 1 29 ? 6.512 -15.031 2.533 1 97.56 29 GLY B N 1
ATOM 3389 C CA . GLY B 1 29 ? 7.68 -15.242 3.377 1 97.56 29 GLY B CA 1
ATOM 3390 C C . GLY B 1 29 ? 7.934 -16.703 3.697 1 97.56 29 GLY B C 1
ATOM 3391 O O . GLY B 1 29 ? 6.996 -17.5 3.77 1 97.56 29 GLY B O 1
ATOM 3392 N N . LYS B 1 30 ? 9.164 -17.031 3.918 1 97.81 30 LYS B N 1
ATOM 3393 C CA . LYS B 1 30 ? 9.57 -18.406 4.227 1 97.81 30 LYS B CA 1
ATOM 3394 C C . LYS B 1 30 ? 10.359 -18.453 5.535 1 97.81 30 LYS B C 1
ATOM 3396 O O . LYS B 1 30 ? 11.18 -17.594 5.809 1 97.81 30 LYS B O 1
ATOM 3401 N N . ARG B 1 31 ? 10.039 -19.438 6.355 1 97.56 31 ARG B N 1
ATOM 3402 C CA . ARG B 1 31 ? 10.82 -19.641 7.57 1 97.56 31 ARG B CA 1
ATOM 3403 C C . ARG B 1 31 ? 12.109 -20.406 7.266 1 97.56 31 ARG B C 1
ATOM 3405 O O . ARG B 1 31 ? 13.031 -20.422 8.078 1 97.56 31 ARG B O 1
ATOM 3412 N N . ASN B 1 32 ? 12.156 -21.094 6.148 1 97.56 32 ASN B N 1
ATOM 3413 C CA . ASN B 1 32 ? 13.344 -21.797 5.664 1 97.56 32 ASN B CA 1
ATOM 3414 C C . ASN B 1 32 ? 13.453 -21.719 4.145 1 97.56 32 ASN B C 1
ATOM 3416 O O . ASN B 1 32 ? 12.703 -22.375 3.424 1 97.56 32 ASN B O 1
ATOM 3420 N N . GLU B 1 33 ? 14.414 -21.031 3.639 1 94.94 33 GLU B N 1
ATOM 3421 C CA . GLU B 1 33 ? 14.586 -20.797 2.209 1 94.94 33 GLU B CA 1
ATOM 3422 C C . GLU B 1 33 ? 15.062 -22.047 1.487 1 94.94 33 GLU B C 1
ATOM 3424 O O . GLU B 1 33 ? 14.688 -22.297 0.34 1 94.94 33 GLU B O 1
ATOM 3429 N N . ASP B 1 34 ? 15.836 -22.812 2.107 1 94.31 34 ASP B N 1
ATOM 3430 C CA . ASP B 1 34 ? 16.406 -24 1.469 1 94.31 34 ASP B CA 1
ATOM 3431 C C . ASP B 1 34 ? 15.359 -25.078 1.255 1 94.31 34 ASP B C 1
ATOM 3433 O O . ASP B 1 34 ? 15.375 -25.781 0.239 1 94.31 34 ASP B O 1
ATOM 3437 N N . LEU B 1 35 ? 14.492 -25.203 2.236 1 96.44 35 LEU B N 1
ATOM 3438 C CA . LEU B 1 35 ? 13.453 -26.234 2.168 1 96.44 35 LEU B CA 1
ATOM 3439 C C . LEU B 1 35 ? 12.133 -25.641 1.679 1 96.44 35 LEU B C 1
ATOM 3441 O O . LEU B 1 35 ? 11.117 -26.328 1.646 1 96.44 35 LEU B O 1
ATOM 3445 N N . MET B 1 36 ? 12.125 -24.359 1.343 1 96.94 36 MET B N 1
ATOM 3446 C CA . MET B 1 36 ? 10.953 -23.656 0.84 1 96.94 36 MET B CA 1
ATOM 3447 C C . MET B 1 36 ? 9.773 -23.797 1.798 1 96.94 36 MET B C 1
ATOM 3449 O O . MET B 1 36 ? 8.656 -24.109 1.373 1 96.94 36 MET B O 1
ATOM 3453 N N . LEU B 1 37 ? 10.047 -23.672 3.084 1 98.25 37 LEU B N 1
ATOM 3454 C CA . LEU B 1 37 ? 9 -23.766 4.094 1 98.25 37 LEU B CA 1
ATOM 3455 C C . LEU B 1 37 ? 8.383 -22.406 4.363 1 98.25 37 LEU B C 1
ATOM 3457 O O . LEU B 1 37 ? 9.094 -21.453 4.707 1 98.25 37 LEU B O 1
ATOM 3461 N N . PRO B 1 38 ? 7.082 -22.281 4.199 1 98.25 38 PRO B N 1
ATOM 3462 C CA . PRO B 1 38 ? 6.434 -20.969 4.352 1 98.25 38 PRO B CA 1
ATOM 3463 C C . PRO B 1 38 ? 6.277 -20.562 5.812 1 98.25 38 PRO B C 1
ATOM 3465 O O . PRO B 1 38 ? 6.34 -21.406 6.707 1 98.25 38 PRO B O 1
ATOM 3468 N N . LEU B 1 39 ? 6.051 -19.281 6.059 1 98.19 39 LEU B N 1
ATOM 3469 C CA . LEU B 1 39 ? 5.812 -18.734 7.391 1 98.19 39 LEU B CA 1
ATOM 3470 C C . LEU B 1 39 ? 4.379 -19 7.84 1 98.19 39 LEU B C 1
ATOM 3472 O O . LEU B 1 39 ? 4.09 -19.016 9.039 1 98.19 39 LEU B O 1
ATOM 3476 N N . ASN B 1 40 ? 3.488 -19.156 6.926 1 98.25 40 ASN B N 1
ATOM 3477 C CA . ASN B 1 40 ? 2.078 -19.359 7.246 1 98.25 40 ASN B CA 1
ATOM 3478 C C . ASN B 1 40 ? 1.396 -20.266 6.215 1 98.25 40 ASN B C 1
ATOM 3480 O O . ASN B 1 40 ? 1.938 -20.5 5.133 1 98.25 40 ASN B O 1
ATOM 3484 N N . ASP B 1 41 ? 0.2 -20.734 6.582 1 98.44 41 ASP B N 1
ATOM 3485 C CA . ASP B 1 41 ? -0.621 -21.531 5.688 1 98.44 41 ASP B CA 1
ATOM 3486 C C . ASP B 1 41 ? -1.12 -20.719 4.504 1 98.44 41 ASP B C 1
ATOM 3488 O O . ASP B 1 41 ? -1.066 -19.484 4.531 1 98.44 41 ASP B O 1
ATOM 3492 N N . SER B 1 42 ? -1.514 -21.438 3.506 1 98.44 42 SER B N 1
ATOM 3493 C CA . SER B 1 42 ? -2.117 -20.844 2.32 1 98.44 42 SER B CA 1
ATOM 3494 C C . SER B 1 42 ? -3.197 -21.734 1.733 1 98.44 42 SER B C 1
ATOM 3496 O O . SER B 1 42 ? -3.15 -22.953 1.901 1 98.44 42 SER B O 1
ATOM 3498 N N . ILE B 1 43 ? -4.176 -21.156 1.127 1 98.69 43 ILE B N 1
ATOM 3499 C CA . ILE B 1 43 ? -5.25 -21.891 0.476 1 98.69 43 ILE B CA 1
ATOM 3500 C C . ILE B 1 43 ? -5.508 -21.312 -0.914 1 98.69 43 ILE B C 1
ATOM 3502 O O . ILE B 1 43 ? -5.441 -20.109 -1.109 1 98.69 43 ILE B O 1
ATOM 3506 N N . SER B 1 44 ? -5.746 -22.219 -1.888 1 98.19 44 SER B N 1
ATOM 3507 C CA . SER B 1 44 ? -5.781 -21.75 -3.268 1 98.19 44 SER B CA 1
ATOM 3508 C C . SER B 1 44 ? -6.789 -22.547 -4.098 1 98.19 44 SER B C 1
ATOM 3510 O O . SER B 1 44 ? -7.293 -23.578 -3.652 1 98.19 44 SER B O 1
ATOM 3512 N N . LEU B 1 45 ? -7.082 -21.984 -5.23 1 98.19 45 LEU B N 1
ATOM 3513 C CA . LEU B 1 45 ? -7.805 -22.625 -6.316 1 98.19 45 LEU B CA 1
ATOM 3514 C C . LEU B 1 45 ? -7.008 -22.562 -7.617 1 98.19 45 LEU B C 1
ATOM 3516 O O . LEU B 1 45 ? -6.375 -21.531 -7.91 1 98.19 45 LEU B O 1
ATOM 3520 N N . SER B 1 46 ? -7.027 -23.609 -8.328 1 96.69 46 SER B N 1
ATOM 3521 C CA . SER B 1 46 ? -6.41 -23.562 -9.648 1 96.69 46 SER B CA 1
ATOM 3522 C C . SER B 1 46 ? -7.324 -22.906 -10.672 1 96.69 46 SER B C 1
ATOM 3524 O O . SER B 1 46 ? -8.547 -22.859 -10.484 1 96.69 46 SER B O 1
ATOM 3526 N N . ILE B 1 47 ? -6.77 -22.312 -11.648 1 95.19 47 ILE B N 1
ATOM 3527 C CA . ILE B 1 47 ? -7.457 -21.812 -12.836 1 95.19 47 ILE B CA 1
ATOM 3528 C C . ILE B 1 47 ? -7.297 -22.812 -13.984 1 95.19 47 ILE B C 1
ATOM 3530 O O . ILE B 1 47 ? -6.23 -22.906 -14.586 1 95.19 47 ILE B O 1
ATOM 3534 N N . ASN B 1 48 ? -8.336 -23.453 -14.336 1 93.62 48 ASN B N 1
ATOM 3535 C CA . ASN B 1 48 ? -8.273 -24.688 -15.117 1 93.62 48 ASN B CA 1
ATOM 3536 C C . ASN B 1 48 ? -7.68 -24.453 -16.5 1 93.62 48 ASN B C 1
ATOM 3538 O O . ASN B 1 48 ? -6.91 -25.266 -17 1 93.62 48 ASN B O 1
ATOM 3542 N N . ASP B 1 49 ? -7.973 -23.328 -17.078 1 89.19 49 ASP B N 1
ATOM 3543 C CA . ASP B 1 49 ? -7.703 -23.156 -18.5 1 89.19 49 ASP B CA 1
ATOM 3544 C C . ASP B 1 49 ? -6.387 -22.406 -18.734 1 89.19 49 ASP B C 1
ATOM 3546 O O . ASP B 1 49 ? -6.031 -22.094 -19.875 1 89.19 49 ASP B O 1
ATOM 3550 N N . ILE B 1 50 ? -5.73 -22.062 -17.75 1 90.19 50 ILE B N 1
ATOM 3551 C CA . ILE B 1 50 ? -4.379 -21.516 -17.812 1 90.19 50 ILE B CA 1
ATOM 3552 C C . ILE B 1 50 ? -3.385 -22.531 -17.266 1 90.19 50 ILE B C 1
ATOM 3554 O O . ILE B 1 50 ? -3.336 -22.766 -16.047 1 90.19 50 ILE B O 1
ATOM 3558 N N . CYS B 1 51 ? -2.572 -23.078 -18.203 1 91.62 51 CYS B N 1
ATOM 3559 C CA . CYS B 1 51 ? -1.802 -24.25 -17.797 1 91.62 51 CYS B CA 1
ATOM 3560 C C . CYS B 1 51 ? -0.384 -24.188 -18.344 1 91.62 51 CYS B C 1
ATOM 3562 O O . CYS B 1 51 ? -0.113 -23.438 -19.281 1 91.62 51 CYS B O 1
ATOM 3564 N N . ALA B 1 52 ? 0.45 -24.906 -17.719 1 93 52 ALA B N 1
ATOM 3565 C CA . ALA B 1 52 ? 1.758 -25.266 -18.25 1 93 52 ALA B CA 1
ATOM 3566 C C . ALA B 1 52 ? 1.737 -26.672 -18.844 1 93 52 ALA B C 1
ATOM 3568 O O . ALA B 1 52 ? 1.24 -27.609 -18.219 1 93 52 ALA B O 1
ATOM 3569 N N . LYS B 1 53 ? 2.111 -26.766 -20.078 1 95.38 53 LYS B N 1
ATOM 3570 C CA . LYS B 1 53 ? 2.326 -28.047 -20.719 1 95.38 53 LYS B CA 1
ATOM 3571 C C . LYS B 1 53 ? 3.803 -28.438 -20.703 1 95.38 53 LYS B C 1
ATOM 3573 O O . LYS B 1 53 ? 4.633 -27.766 -21.312 1 95.38 53 LYS B O 1
ATOM 3578 N N . THR B 1 54 ? 4.102 -29.516 -20.047 1 96.94 54 THR B N 1
ATOM 3579 C CA . THR B 1 54 ? 5.504 -29.844 -19.797 1 96.94 54 THR B CA 1
ATOM 3580 C C . THR B 1 54 ? 5.797 -31.281 -20.188 1 96.94 54 THR B C 1
ATOM 3582 O O . THR B 1 54 ? 5.062 -32.188 -19.797 1 96.94 54 THR B O 1
ATOM 3585 N N . ARG B 1 55 ? 6.82 -31.453 -20.922 1 97.44 55 ARG B N 1
ATOM 3586 C CA . ARG B 1 55 ? 7.359 -32.781 -21.219 1 97.44 55 ARG B CA 1
ATOM 3587 C C . ARG B 1 55 ? 8.602 -33.062 -20.375 1 97.44 55 ARG B C 1
ATOM 3589 O O . ARG B 1 55 ? 9.531 -32.25 -20.344 1 97.44 55 ARG B O 1
ATOM 3596 N N . VAL B 1 56 ? 8.586 -34.156 -19.75 1 96.62 56 VAL B N 1
ATOM 3597 C CA . VAL B 1 56 ? 9.734 -34.594 -18.969 1 96.62 56 VAL B CA 1
ATOM 3598 C C . VAL B 1 56 ? 10.273 -35.906 -19.531 1 96.62 56 VAL B C 1
ATOM 3600 O O . VAL B 1 56 ? 9.516 -36.875 -19.766 1 96.62 56 VAL B O 1
ATOM 3603 N N . ARG B 1 57 ? 11.562 -35.875 -19.688 1 95.25 57 ARG B N 1
ATOM 3604 C CA . ARG B 1 57 ? 12.203 -37.031 -20.281 1 95.25 57 ARG B CA 1
ATOM 3605 C C . ARG B 1 57 ? 13.422 -37.469 -19.484 1 95.25 57 ARG B C 1
ATOM 3607 O O . ARG B 1 57 ? 14.195 -36.625 -19.016 1 95.25 57 ARG B O 1
ATOM 3614 N N . ILE B 1 58 ? 13.602 -38.75 -19.344 1 93.12 58 ILE B N 1
ATOM 3615 C CA . ILE B 1 58 ? 14.789 -39.375 -18.734 1 93.12 58 ILE B CA 1
ATOM 3616 C C . ILE B 1 58 ? 15.297 -40.5 -19.625 1 93.12 58 ILE B C 1
ATOM 3618 O O . ILE B 1 58 ? 14.57 -40.969 -20.5 1 93.12 58 ILE B O 1
ATOM 3622 N N . GLY B 1 59 ? 16.547 -40.875 -19.359 1 89.69 59 GLY B N 1
ATOM 3623 C CA . GLY B 1 59 ? 17.109 -42 -20.094 1 89.69 59 GLY B CA 1
ATOM 3624 C C . GLY B 1 59 ? 18.547 -41.781 -20.516 1 89.69 59 GLY B C 1
ATOM 3625 O O . GLY B 1 59 ? 19.141 -40.719 -20.219 1 89.69 59 GLY B O 1
ATOM 3626 N N . SER B 1 60 ? 19.047 -42.719 -21.266 1 87.38 60 SER B N 1
ATOM 3627 C CA . SER B 1 60 ? 20.453 -42.719 -21.625 1 87.38 60 SER B CA 1
ATOM 3628 C C . SER B 1 60 ? 20.797 -41.594 -22.594 1 87.38 60 SER B C 1
ATOM 3630 O O . SER B 1 60 ? 21.938 -41.125 -22.641 1 87.38 60 SER B O 1
ATOM 3632 N N . SER B 1 61 ? 19.781 -41.219 -23.312 1 87.31 61 SER B N 1
ATOM 3633 C CA . SER B 1 61 ? 20.016 -40.156 -24.312 1 87.31 61 SER B CA 1
ATOM 3634 C C . SER B 1 61 ? 20.109 -38.781 -23.656 1 87.31 61 SER B C 1
ATOM 3636 O O . SER B 1 61 ? 20.578 -37.844 -24.266 1 87.31 61 SER B O 1
ATOM 3638 N N . VAL B 1 62 ? 19.578 -38.688 -22.484 1 93.19 62 VAL B N 1
ATOM 3639 C CA . VAL B 1 62 ? 19.625 -37.406 -21.75 1 93.19 62 VAL B CA 1
ATOM 3640 C C . VAL B 1 62 ? 20.969 -37.281 -21.031 1 93.19 62 VAL B C 1
ATOM 3642 O O . VAL B 1 62 ? 21.203 -37.969 -20.031 1 93.19 62 VAL B O 1
ATOM 3645 N N . LYS B 1 63 ? 21.828 -36.438 -21.453 1 89.81 63 LYS B N 1
ATOM 3646 C CA . LYS B 1 63 ? 23.219 -36.406 -21 1 89.81 63 LYS B CA 1
ATOM 3647 C C . LYS B 1 63 ? 23.422 -35.312 -19.938 1 89.81 63 LYS B C 1
ATOM 3649 O O . LYS B 1 63 ? 24.391 -35.344 -19.188 1 89.81 63 LYS B O 1
ATOM 3654 N N . LYS B 1 64 ? 22.531 -34.406 -19.906 1 94 64 LYS B N 1
ATOM 3655 C CA . LYS B 1 64 ? 22.609 -33.344 -18.906 1 94 64 LYS B CA 1
ATOM 3656 C C . LYS B 1 64 ? 21.219 -32.875 -18.5 1 94 64 LYS B C 1
ATOM 3658 O O . LYS B 1 64 ? 20.25 -33.062 -19.234 1 94 64 LYS B O 1
ATOM 3663 N N . ASP B 1 65 ? 21.125 -32.312 -17.312 1 95.56 65 ASP B N 1
ATOM 3664 C CA . ASP B 1 65 ? 19.891 -31.641 -16.922 1 95.56 65 ASP B CA 1
ATOM 3665 C C . ASP B 1 65 ? 19.625 -30.422 -17.812 1 95.56 65 ASP B C 1
ATOM 3667 O O . ASP B 1 65 ? 20.516 -29.594 -18.016 1 95.56 65 ASP B O 1
ATOM 3671 N N . SER B 1 66 ? 18.484 -30.359 -18.312 1 96.69 66 SER B N 1
ATOM 3672 C CA . SER B 1 66 ? 18.141 -29.219 -19.172 1 96.69 66 SER B CA 1
ATOM 3673 C C . SER B 1 66 ? 16.656 -28.859 -19.047 1 96.69 66 SER B C 1
ATOM 3675 O O . SER B 1 66 ? 15.812 -29.75 -18.875 1 96.69 66 SER B O 1
ATOM 3677 N N . VAL B 1 67 ? 16.422 -27.609 -19.047 1 96.19 67 VAL B N 1
ATOM 3678 C CA . VAL B 1 67 ? 15.062 -27.078 -19.016 1 96.19 67 VAL B CA 1
ATOM 3679 C C . VAL B 1 67 ? 14.898 -26.016 -20.109 1 96.19 67 VAL B C 1
ATOM 3681 O O . VAL B 1 67 ? 15.734 -25.125 -20.25 1 96.19 67 VAL B O 1
ATOM 3684 N N . SER B 1 68 ? 13.906 -26.141 -20.906 1 95.69 68 SER B N 1
ATOM 3685 C CA . SER B 1 68 ? 13.523 -25.125 -21.891 1 95.69 68 SER B CA 1
ATOM 3686 C C . SER B 1 68 ? 12.086 -24.656 -21.672 1 95.69 68 SER B C 1
ATOM 3688 O O . SER B 1 68 ? 11.188 -25.484 -21.484 1 95.69 68 SER B O 1
ATOM 3690 N N . ILE B 1 69 ? 11.875 -23.375 -21.656 1 91.38 69 ILE B N 1
ATOM 3691 C CA . ILE B 1 69 ? 10.547 -22.797 -21.484 1 91.38 69 ILE B CA 1
ATOM 3692 C C . ILE B 1 69 ? 10.211 -21.891 -22.688 1 91.38 69 ILE B C 1
ATOM 3694 O O . ILE B 1 69 ? 10.938 -20.938 -22.969 1 91.38 69 ILE B O 1
ATOM 3698 N N . ASN B 1 70 ? 9.156 -22.188 -23.297 1 89.56 70 ASN B N 1
ATOM 3699 C CA . ASN B 1 70 ? 8.719 -21.453 -24.484 1 89.56 70 ASN B CA 1
ATOM 3700 C C . ASN B 1 70 ? 9.859 -21.281 -25.484 1 89.56 70 ASN B C 1
ATOM 3702 O O . ASN B 1 70 ? 10.086 -20.172 -25.984 1 89.56 70 ASN B O 1
ATOM 3706 N N . GLY B 1 71 ? 10.633 -22.266 -25.562 1 90.44 71 GLY B N 1
ATOM 3707 C CA . GLY B 1 71 ? 11.68 -22.297 -26.578 1 90.44 71 GLY B CA 1
ATOM 3708 C C . GLY B 1 71 ? 12.992 -21.719 -26.094 1 90.44 71 GLY B C 1
ATOM 3709 O O . GLY B 1 71 ? 14 -21.766 -26.812 1 90.44 71 GLY B O 1
ATOM 3710 N N . SER B 1 72 ? 13.023 -21.266 -24.922 1 90.81 72 SER B N 1
ATOM 3711 C CA . SER B 1 72 ? 14.25 -20.672 -24.406 1 90.81 72 SER B CA 1
ATOM 3712 C C . SER B 1 72 ? 14.852 -21.547 -23.297 1 90.81 72 SER B C 1
ATOM 3714 O O . SER B 1 72 ? 14.148 -21.953 -22.375 1 90.81 72 SER B O 1
ATOM 3716 N N . ASP B 1 73 ? 16.141 -21.688 -23.391 1 94 73 ASP B N 1
ATOM 3717 C CA . ASP B 1 73 ? 16.844 -22.469 -22.375 1 94 73 ASP B CA 1
ATOM 3718 C C . ASP B 1 73 ? 16.938 -21.703 -21.047 1 94 73 ASP B C 1
ATOM 3720 O O . ASP B 1 73 ? 17.156 -20.484 -21.047 1 94 73 ASP B O 1
ATOM 3724 N N . VAL B 1 74 ? 16.812 -22.438 -20.047 1 91.88 74 VAL B N 1
ATOM 3725 C CA . VAL B 1 74 ? 16.844 -21.828 -18.719 1 91.88 74 VAL B CA 1
ATOM 3726 C C . VAL B 1 74 ? 18.266 -21.938 -18.141 1 91.88 74 VAL B C 1
ATOM 3728 O O . VAL B 1 74 ? 18.875 -23 -18.203 1 91.88 74 VAL B O 1
ATOM 3731 N N . CYS B 1 75 ? 18.688 -20.828 -17.578 1 89.5 75 CYS B N 1
ATOM 3732 C CA . CYS B 1 75 ? 19.953 -20.812 -16.844 1 89.5 75 CYS B CA 1
ATOM 3733 C C . CYS B 1 75 ? 19.734 -21.188 -15.383 1 89.5 75 CYS B C 1
ATOM 3735 O O . CYS B 1 75 ? 19.141 -20.422 -14.625 1 89.5 75 CYS B O 1
ATOM 3737 N N . PHE B 1 76 ? 20.312 -22.266 -14.969 1 90.44 76 PHE B N 1
A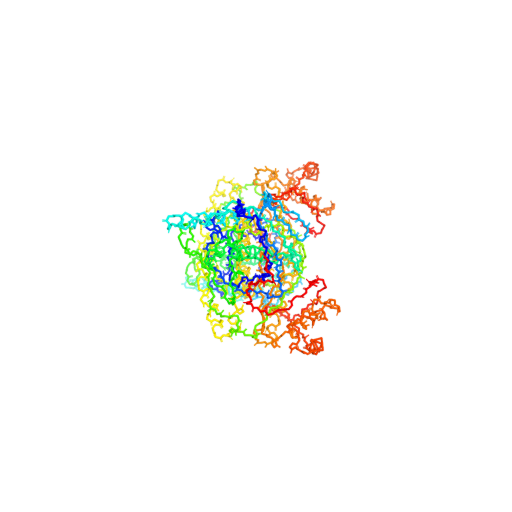TOM 3738 C CA . PHE B 1 76 ? 20.031 -22.828 -13.648 1 90.44 76 PHE B CA 1
ATOM 3739 C C . PHE B 1 76 ? 20.594 -21.922 -12.555 1 90.44 76 PHE B C 1
ATOM 3741 O O . PHE B 1 76 ? 20.094 -21.906 -11.438 1 90.44 76 PHE B O 1
ATOM 3748 N N . SER B 1 77 ? 21.641 -21.219 -12.812 1 86.25 77 SER B N 1
ATOM 3749 C CA . SER B 1 77 ? 22.234 -20.328 -11.82 1 86.25 77 SER B CA 1
ATOM 3750 C C . SER B 1 77 ? 21.281 -19.188 -11.453 1 86.25 77 SER B C 1
ATOM 3752 O O . SER B 1 77 ? 21.297 -18.703 -10.32 1 86.25 77 SER B O 1
ATOM 3754 N N . LYS B 1 78 ? 20.453 -18.859 -12.375 1 83.69 78 LYS B N 1
ATOM 3755 C CA . LYS B 1 78 ? 19.5 -17.766 -12.172 1 83.69 78 LYS B CA 1
ATOM 3756 C C . LYS B 1 78 ? 18.188 -18.281 -11.609 1 83.69 78 LYS B C 1
ATOM 3758 O O . LYS B 1 78 ? 17.375 -17.516 -11.086 1 83.69 78 LYS B O 1
ATOM 3763 N N . HIS B 1 79 ? 18.062 -19.578 -11.719 1 86.88 79 HIS B N 1
ATOM 3764 C CA . HIS B 1 79 ? 16.828 -20.203 -11.273 1 86.88 79 HIS B CA 1
ATOM 3765 C C . HIS B 1 79 ? 17.109 -21.453 -10.445 1 86.88 79 HIS B C 1
ATOM 3767 O O . HIS B 1 79 ? 16.828 -22.578 -10.898 1 86.88 79 HIS B O 1
ATOM 3773 N N . PRO B 1 80 ? 17.469 -21.234 -9.25 1 90.12 80 PRO B N 1
ATOM 3774 C CA . PRO B 1 80 ? 17.906 -22.359 -8.422 1 90.12 80 PRO B CA 1
ATOM 3775 C C . PRO B 1 80 ? 16.781 -23.344 -8.102 1 90.12 80 PRO B C 1
ATOM 3777 O O . PRO B 1 80 ? 17.047 -24.453 -7.641 1 90.12 80 PRO B O 1
ATOM 3780 N N . GLY B 1 81 ? 15.602 -23 -8.367 1 93.25 81 GLY B N 1
ATOM 3781 C CA . GLY B 1 81 ? 14.461 -23.859 -8.086 1 93.25 81 GLY B CA 1
ATOM 3782 C C . GLY B 1 81 ? 14.5 -25.172 -8.844 1 93.25 81 GLY B C 1
ATOM 3783 O O . GLY B 1 81 ? 14.117 -26.219 -8.312 1 93.25 81 GLY B O 1
ATOM 3784 N N . PHE B 1 82 ? 14.977 -25.125 -10.031 1 94.94 82 PHE B N 1
ATOM 3785 C CA . PHE B 1 82 ? 15.047 -26.344 -10.836 1 94.94 82 PHE B CA 1
ATOM 3786 C C . PHE B 1 82 ? 16.047 -27.328 -10.242 1 94.94 82 PHE B C 1
ATOM 3788 O O . PHE B 1 82 ? 15.758 -28.531 -10.148 1 94.94 82 PHE B O 1
ATOM 3795 N N . LEU B 1 83 ? 17.125 -26.766 -9.852 1 94 83 LEU B N 1
ATOM 3796 C CA . LEU B 1 83 ? 18.156 -27.609 -9.258 1 94 83 LEU B CA 1
ATOM 3797 C C . LEU B 1 83 ? 17.656 -28.219 -7.949 1 94 83 LEU B C 1
ATOM 3799 O O . LEU B 1 83 ? 17.922 -29.391 -7.672 1 94 83 LEU B O 1
ATOM 3803 N N . ARG B 1 84 ? 16.969 -27.422 -7.18 1 94.81 84 ARG B N 1
ATOM 3804 C CA . ARG B 1 84 ? 16.406 -27.938 -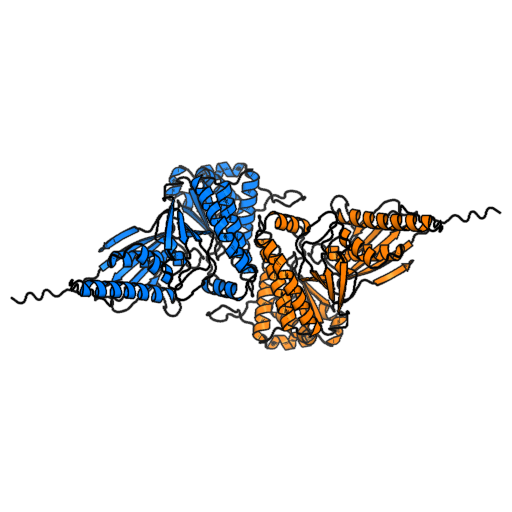5.93 1 94.81 84 ARG B CA 1
ATOM 3805 C C . ARG B 1 84 ? 15.391 -29.047 -6.195 1 94.81 84 ARG B C 1
ATOM 3807 O O . ARG B 1 84 ? 15.383 -30.062 -5.5 1 94.81 84 ARG B O 1
ATOM 3814 N N . CYS B 1 85 ? 14.609 -28.812 -7.145 1 95.12 85 CYS B N 1
ATOM 3815 C CA . CYS B 1 85 ? 13.594 -29.781 -7.523 1 95.12 85 CYS B CA 1
ATOM 3816 C C . CYS B 1 85 ? 14.227 -31.109 -7.961 1 95.12 85 CYS B C 1
ATOM 3818 O O . CYS B 1 85 ? 13.867 -32.156 -7.461 1 95.12 85 CYS B O 1
ATOM 3820 N N . PHE B 1 86 ? 15.227 -31.078 -8.805 1 95.81 86 PHE B N 1
ATOM 3821 C CA . PHE B 1 86 ? 15.906 -32.25 -9.32 1 95.81 86 PHE B CA 1
ATOM 3822 C C . PHE B 1 86 ? 16.656 -32.969 -8.211 1 95.81 86 PHE B C 1
ATOM 3824 O O . PHE B 1 86 ? 16.625 -34.219 -8.141 1 95.81 86 PHE B O 1
ATOM 3831 N N . LYS B 1 87 ? 17.281 -32.188 -7.445 1 94.88 87 LYS B N 1
ATOM 3832 C CA . LYS B 1 87 ? 18.016 -32.75 -6.32 1 94.88 87 LYS B CA 1
ATOM 3833 C C . LYS B 1 87 ? 17.094 -33.531 -5.395 1 94.88 87 LYS B C 1
ATOM 3835 O O . LYS B 1 87 ? 17.453 -34.594 -4.902 1 94.88 87 LYS B O 1
ATOM 3840 N N . GLU B 1 88 ? 15.961 -33 -5.129 1 95.25 88 GLU B N 1
ATOM 3841 C CA . GLU B 1 88 ? 15.008 -33.656 -4.238 1 95.25 88 GLU B CA 1
ATOM 3842 C C . GLU B 1 88 ? 14.508 -34.969 -4.824 1 95.25 88 GLU B C 1
ATOM 3844 O O . GLU B 1 88 ? 14.352 -35.938 -4.105 1 95.25 88 GLU B O 1
ATOM 3849 N N . VAL B 1 89 ? 14.266 -35 -6.098 1 95.12 89 VAL B N 1
ATOM 3850 C CA . VAL B 1 89 ? 13.836 -36.25 -6.758 1 95.12 89 VAL B CA 1
ATOM 3851 C C . VAL B 1 89 ? 14.922 -37.312 -6.641 1 95.12 89 VAL B C 1
ATOM 3853 O O . VAL B 1 89 ? 14.641 -38.469 -6.312 1 95.12 89 VAL B O 1
ATOM 3856 N N . ARG B 1 90 ? 16.109 -36.906 -6.902 1 94.12 90 ARG B N 1
ATOM 3857 C CA . ARG B 1 90 ? 17.219 -37.812 -6.809 1 94.12 90 ARG B CA 1
ATOM 3858 C C . ARG B 1 90 ? 17.391 -38.344 -5.387 1 94.12 90 ARG B C 1
ATOM 3860 O O . ARG B 1 90 ? 17.688 -39.531 -5.188 1 94.12 90 ARG B O 1
ATOM 3867 N N . ARG B 1 91 ? 17.234 -37.438 -4.469 1 92.75 91 ARG B N 1
ATOM 3868 C CA . ARG B 1 91 ? 17.297 -37.875 -3.072 1 92.75 91 ARG B CA 1
ATOM 3869 C C . ARG B 1 91 ? 16.234 -38.906 -2.764 1 92.75 91 ARG B C 1
ATOM 3871 O O . ARG B 1 91 ? 16.531 -39.938 -2.121 1 92.75 91 ARG B O 1
ATOM 3878 N N . LEU B 1 92 ? 15.055 -38.688 -3.178 1 92.25 92 LEU B N 1
ATOM 3879 C CA . LEU B 1 92 ? 13.945 -39.594 -2.916 1 92.25 92 LEU B CA 1
ATOM 3880 C C . LEU B 1 92 ? 14.172 -40.969 -3.576 1 92.25 92 LEU B C 1
ATOM 3882 O O . LEU B 1 92 ? 13.875 -42 -2.988 1 92.25 92 LEU B O 1
ATOM 3886 N N . ILE B 1 93 ? 14.719 -40.969 -4.777 1 88.62 93 ILE B N 1
ATOM 3887 C CA . ILE B 1 93 ? 14.992 -42.219 -5.512 1 88.62 93 ILE B CA 1
ATOM 3888 C C . ILE B 1 93 ? 16.078 -43 -4.789 1 88.62 93 ILE B C 1
ATOM 3890 O O . ILE B 1 93 ? 15.961 -44.219 -4.645 1 88.62 93 ILE B O 1
ATOM 3894 N N . ARG B 1 94 ? 17.062 -42.281 -4.379 1 87.31 94 ARG B N 1
ATOM 3895 C CA . ARG B 1 94 ? 18.141 -42.938 -3.645 1 87.31 94 ARG B CA 1
ATOM 3896 C C . ARG B 1 94 ? 17.625 -43.562 -2.352 1 87.31 94 ARG B C 1
ATOM 3898 O O . ARG B 1 94 ? 18.016 -44.688 -2 1 87.31 94 ARG B O 1
ATOM 3905 N N . LYS B 1 95 ? 16.875 -42.875 -1.706 1 85.19 95 LYS B N 1
ATOM 3906 C CA . LYS B 1 95 ? 16.312 -43.375 -0.453 1 85.19 95 LYS B CA 1
ATOM 3907 C C . LYS B 1 95 ? 15.492 -44.625 -0.682 1 85.19 95 LYS B C 1
ATOM 3909 O O . LYS B 1 95 ? 15.555 -45.562 0.113 1 85.19 95 LYS B O 1
ATOM 3914 N N . ARG B 1 96 ? 14.781 -44.719 -1.692 1 82.38 96 ARG B N 1
ATOM 3915 C CA . ARG B 1 96 ? 13.945 -45.875 -2.01 1 82.38 96 ARG B CA 1
ATOM 3916 C C . ARG B 1 96 ? 14.797 -47.094 -2.42 1 82.38 96 ARG B C 1
ATOM 3918 O O . ARG B 1 96 ? 14.469 -48.219 -2.098 1 82.38 96 ARG B O 1
ATOM 3925 N N . SER B 1 97 ? 15.828 -46.781 -3.199 1 76.12 97 SER B N 1
ATOM 3926 C CA . SER B 1 97 ? 16.719 -47.844 -3.625 1 76.12 97 SER B CA 1
ATOM 3927 C C . SER B 1 97 ? 17.406 -48.5 -2.43 1 76.12 97 SER B C 1
ATOM 3929 O O . SER B 1 97 ? 17.562 -49.719 -2.393 1 76.12 97 SER B O 1
ATOM 3931 N N . ILE B 1 98 ? 17.75 -47.719 -1.57 1 67.94 98 ILE B N 1
ATOM 3932 C CA . ILE B 1 98 ? 18.422 -48.219 -0.376 1 67.94 98 ILE B CA 1
ATOM 3933 C C . ILE B 1 98 ? 17.438 -49.094 0.42 1 67.94 98 ILE B C 1
ATOM 3935 O O . ILE B 1 98 ? 17.797 -50.188 0.877 1 67.94 98 ILE B O 1
ATOM 3939 N N . ILE B 1 99 ? 16.281 -48.656 0.438 1 67.44 99 ILE B N 1
ATOM 3940 C CA . ILE B 1 99 ? 15.273 -49.406 1.181 1 67.44 99 ILE B CA 1
ATOM 3941 C C . ILE B 1 99 ? 14.984 -50.719 0.468 1 67.44 99 ILE B C 1
ATOM 3943 O O . ILE B 1 99 ? 14.836 -51.781 1.111 1 67.44 99 ILE B O 1
ATOM 3947 N N . SER B 1 100 ? 14.922 -50.688 -0.904 1 68.38 100 SER B N 1
ATOM 3948 C CA . SER B 1 100 ? 14.648 -51.875 -1.694 1 68.38 100 SER B CA 1
ATOM 3949 C C . SER B 1 100 ? 15.812 -52.875 -1.618 1 68.38 100 SER B C 1
ATOM 3951 O O . SER B 1 100 ? 15.609 -54.062 -1.529 1 68.38 100 SER B O 1
ATOM 3953 N N . GLU B 1 101 ? 17.016 -52.312 -1.765 1 63.69 101 GLU B N 1
ATOM 3954 C CA . GLU B 1 101 ? 18.188 -53.188 -1.646 1 63.69 101 GLU B CA 1
ATOM 3955 C C . GLU B 1 101 ? 18.219 -53.875 -0.287 1 63.69 101 GLU B C 1
ATOM 3957 O O . GLU B 1 101 ? 18.531 -55.062 -0.199 1 63.69 101 GLU B O 1
ATOM 3962 N N . THR B 1 102 ? 17.938 -53.094 0.627 1 60.75 102 THR B N 1
ATOM 3963 C CA . THR B 1 102 ? 17.906 -53.688 1.96 1 60.75 102 THR B CA 1
ATOM 3964 C C . THR B 1 102 ? 16.781 -54.719 2.086 1 60.75 102 THR B C 1
ATOM 3966 O O . THR B 1 102 ? 16.875 -55.656 2.871 1 60.75 102 THR B O 1
ATOM 3969 N N . ALA B 1 103 ? 15.789 -54.562 1.22 1 58.94 103 ALA B N 1
ATOM 3970 C CA . ALA B 1 103 ? 14.672 -55.5 1.257 1 58.94 103 ALA B CA 1
ATOM 3971 C C . ALA B 1 103 ? 14.859 -56.625 0.241 1 58.94 103 ALA B C 1
ATOM 3973 O O . ALA B 1 103 ? 13.945 -57.406 0.021 1 58.94 103 ALA B O 1
ATOM 3974 N N . GLY B 1 104 ? 16.031 -56.75 -0.455 1 53.75 104 GLY B N 1
ATOM 3975 C CA . GLY B 1 104 ? 16.391 -57.875 -1.32 1 53.75 104 GLY B CA 1
ATOM 3976 C C . GLY B 1 104 ? 15.984 -57.656 -2.768 1 53.75 104 GLY B C 1
ATOM 3977 O O . GLY B 1 104 ? 16.094 -58.562 -3.588 1 53.75 104 GLY B O 1
ATOM 3978 N N . LYS B 1 105 ? 15.406 -56.562 -3.297 1 53.81 105 LYS B N 1
ATOM 3979 C CA . LYS B 1 105 ? 14.977 -56.344 -4.672 1 53.81 105 LYS B CA 1
ATOM 3980 C C . LYS B 1 105 ? 15.984 -55.5 -5.441 1 53.81 105 LYS B C 1
ATOM 3982 O O . LYS B 1 105 ? 16.297 -54.375 -5.043 1 53.81 105 LYS B O 1
ATOM 3987 N N . SER B 1 106 ? 17.031 -56.156 -6.047 1 48.12 106 SER B N 1
ATOM 3988 C CA . SER B 1 106 ? 18.094 -55.5 -6.805 1 48.12 106 SER B CA 1
ATOM 3989 C C . SER B 1 106 ? 17.547 -54.688 -7.973 1 48.12 106 SER B C 1
ATOM 3991 O O . SER B 1 106 ? 17.328 -55.25 -9.062 1 48.12 106 SER B O 1
ATOM 3993 N N . GLU B 1 107 ? 16.484 -54.031 -7.949 1 47.19 107 GLU B N 1
ATOM 3994 C CA . GLU B 1 107 ? 16.125 -53.312 -9.164 1 47.19 107 GLU B CA 1
ATOM 3995 C C . GLU B 1 107 ? 17.188 -52.25 -9.508 1 47.19 107 GLU B C 1
ATOM 3997 O O . GLU B 1 107 ? 17.609 -51.5 -8.648 1 47.19 107 GLU B O 1
ATOM 4002 N N . GLU B 1 108 ? 18.172 -52.562 -10.422 1 46.81 108 GLU B N 1
ATOM 4003 C CA . GLU B 1 108 ? 19.109 -51.625 -11.031 1 46.81 108 GLU B CA 1
ATOM 4004 C C . GLU B 1 108 ? 18.438 -50.312 -11.32 1 46.81 108 GLU B C 1
ATOM 4006 O O . GLU B 1 108 ? 17.797 -50.125 -12.359 1 46.81 108 GLU B O 1
ATOM 4011 N N . HIS B 1 109 ? 17.875 -49.656 -10.438 1 49.31 109 HIS B N 1
ATOM 4012 C CA . HIS B 1 109 ? 17.312 -48.344 -10.719 1 49.31 109 HIS B CA 1
ATOM 4013 C C . HIS B 1 109 ? 18.406 -47.344 -11.156 1 49.31 109 HIS B C 1
ATOM 4015 O O . HIS B 1 109 ? 19.469 -47.281 -10.547 1 49.31 109 HIS B O 1
ATOM 4021 N N . ASP B 1 110 ? 18.594 -47.156 -12.391 1 50.62 110 ASP B N 1
ATOM 4022 C CA . ASP B 1 110 ? 19.391 -46.062 -12.984 1 50.62 110 ASP B CA 1
ATOM 4023 C C . ASP B 1 110 ? 19.266 -44.781 -12.172 1 50.62 110 ASP B C 1
ATOM 4025 O O . ASP B 1 110 ? 18.375 -43.969 -12.43 1 50.62 110 ASP B O 1
ATOM 4029 N N . TYR B 1 111 ? 19.75 -44.781 -10.953 1 54.81 111 TYR B N 1
ATOM 4030 C CA . TYR B 1 111 ? 19.641 -43.781 -9.875 1 54.81 111 TYR B CA 1
ATOM 4031 C C . TYR B 1 111 ? 20.031 -42.406 -10.367 1 54.81 111 TYR B C 1
ATOM 4033 O O . TYR B 1 111 ? 19.578 -41.406 -9.828 1 54.81 111 TYR B O 1
ATOM 4041 N N . PHE B 1 112 ? 21.047 -42.344 -11.273 1 60.22 112 PHE B N 1
ATOM 4042 C CA . PHE B 1 112 ? 21.516 -41 -11.594 1 60.22 112 PHE B CA 1
ATOM 4043 C C . PHE B 1 112 ? 21.047 -40.562 -12.984 1 60.22 112 PHE B C 1
ATOM 4045 O O . PHE B 1 112 ? 21.641 -40.969 -13.984 1 60.22 112 PHE B O 1
ATOM 4052 N N . SER B 1 113 ? 19.688 -40.156 -12.984 1 77.25 113 SER B N 1
ATOM 4053 C CA . SER B 1 113 ? 19.172 -39.75 -14.289 1 77.25 113 SER B CA 1
ATOM 4054 C C . SER B 1 113 ? 19.172 -38.25 -14.445 1 77.25 113 SER B C 1
ATOM 4056 O O . SER B 1 113 ? 19.078 -37.5 -13.461 1 77.25 113 SER B O 1
ATOM 4058 N N . LYS B 1 114 ? 19.75 -37.906 -15.461 1 92.12 114 LYS B N 1
ATOM 4059 C CA . LYS B 1 114 ? 19.578 -36.562 -15.945 1 92.12 114 LYS B CA 1
ATOM 4060 C C . LYS B 1 114 ? 18.156 -36.312 -16.469 1 92.12 114 LYS B C 1
ATOM 4062 O O . LYS B 1 114 ? 17.5 -37.281 -16.906 1 92.12 114 LYS B O 1
ATOM 4067 N N . PHE B 1 115 ? 17.719 -35.156 -16.234 1 95.88 115 PHE B N 1
ATOM 4068 C CA . PHE B 1 115 ? 16.359 -34.812 -16.609 1 95.88 115 PHE B CA 1
ATOM 4069 C C . PHE B 1 115 ? 16.344 -33.812 -17.766 1 95.88 115 PHE B C 1
ATOM 4071 O O . PHE B 1 115 ? 17.141 -32.875 -17.766 1 95.88 115 PHE B O 1
ATOM 4078 N N . GLU B 1 116 ? 15.531 -34.031 -18.719 1 96.75 116 GLU B N 1
ATOM 4079 C CA . GLU B 1 116 ? 15.219 -33.062 -19.766 1 96.75 116 GLU B CA 1
ATOM 4080 C C . GLU B 1 116 ? 13.781 -32.562 -19.641 1 96.75 116 GLU B C 1
ATOM 4082 O O . GLU B 1 116 ? 12.836 -33.375 -19.656 1 96.75 116 GLU B O 1
ATOM 4087 N N . VAL B 1 117 ? 13.594 -31.297 -19.5 1 97.19 117 VAL B N 1
ATOM 4088 C CA . VAL B 1 117 ? 12.281 -30.688 -19.312 1 97.19 117 VAL B CA 1
ATOM 4089 C C . VAL B 1 117 ? 12.016 -29.672 -20.422 1 97.19 117 VAL B C 1
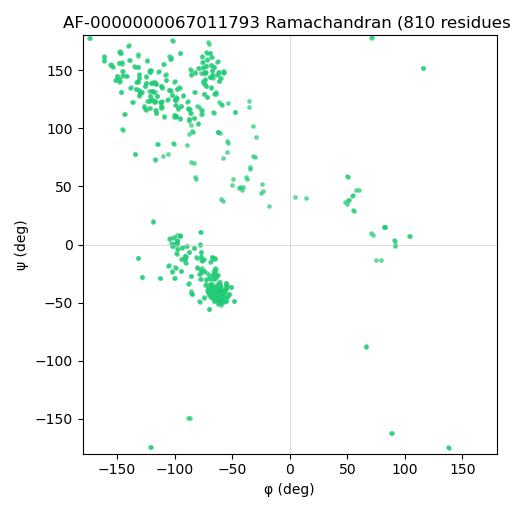ATOM 4091 O O . VAL B 1 117 ? 12.836 -28.781 -20.672 1 97.19 117 VAL B O 1
ATOM 4094 N N . VAL B 1 118 ? 10.938 -29.797 -21.141 1 96.81 118 VAL B N 1
ATOM 4095 C CA . VAL B 1 118 ? 10.461 -28.828 -22.125 1 96.81 118 VAL B CA 1
ATOM 4096 C C . VAL B 1 118 ? 9.047 -28.375 -21.75 1 96.81 118 VAL B C 1
ATOM 4098 O O . VAL B 1 118 ? 8.125 -29.188 -21.703 1 96.81 118 VAL B O 1
ATOM 4101 N N . SER B 1 119 ? 8.953 -27.109 -21.484 1 94.81 119 SER B N 1
ATOM 4102 C CA . SER B 1 119 ? 7.676 -26.578 -21 1 94.81 119 SER B CA 1
ATOM 4103 C C . SER B 1 119 ? 7.188 -25.438 -21.875 1 94.81 119 SER B C 1
ATOM 4105 O O . SER B 1 119 ? 7.992 -24.688 -22.438 1 94.81 119 SER B O 1
ATOM 4107 N N . GLU B 1 120 ? 5.922 -25.391 -22.031 1 92.19 120 GLU B N 1
ATOM 4108 C CA . GLU B 1 120 ? 5.238 -24.297 -22.734 1 92.19 120 GLU B CA 1
ATOM 4109 C C . GLU B 1 120 ? 4.066 -23.766 -21.922 1 92.19 120 GLU B C 1
ATOM 4111 O O . GLU B 1 120 ? 3.33 -24.531 -21.312 1 92.19 120 GLU B O 1
ATOM 4116 N N . THR B 1 121 ? 4.035 -22.484 -21.859 1 85.38 121 THR B N 1
ATOM 4117 C CA . THR B 1 121 ? 2.904 -21.875 -21.172 1 85.38 121 THR B CA 1
ATOM 4118 C C . THR B 1 121 ? 2.041 -21.078 -22.156 1 85.38 121 THR B C 1
ATOM 4120 O O . THR B 1 121 ? 2.535 -20.594 -23.172 1 85.38 121 THR B O 1
ATOM 4123 N N . SER B 1 122 ? 0.783 -21.031 -21.891 1 73.06 122 SER B N 1
ATOM 4124 C CA . SER B 1 122 ? -0.195 -20.359 -22.734 1 73.06 122 SER B CA 1
ATOM 4125 C C . SER B 1 122 ? -0.251 -18.875 -22.438 1 73.06 122 SER B C 1
ATOM 4127 O O . SER B 1 122 ? -1.013 -18.141 -23.078 1 73.06 122 SER B O 1
ATOM 4129 N N . PHE B 1 123 ? 0.442 -18.375 -21.531 1 71.25 123 PHE B N 1
ATOM 4130 C CA . PHE B 1 123 ? 0.408 -16.969 -21.141 1 71.25 123 PHE B CA 1
ATOM 4131 C C . PHE B 1 123 ? 1.82 -16.422 -20.953 1 71.25 123 PHE B C 1
ATOM 4133 O O . PHE B 1 123 ? 2.768 -17.188 -20.766 1 71.25 123 PHE B O 1
ATOM 4140 N N . PRO B 1 124 ? 1.813 -15.125 -21.156 1 61.47 124 PRO B N 1
ATOM 4141 C CA . PRO B 1 124 ? 3.154 -14.57 -20.953 1 61.47 124 PRO B CA 1
ATOM 4142 C C . PRO B 1 124 ? 3.684 -14.812 -19.531 1 61.47 124 PRO B C 1
ATOM 4144 O O . PRO B 1 124 ? 3.006 -14.492 -18.562 1 61.47 124 PRO B O 1
ATOM 4147 N N . ILE B 1 125 ? 4.82 -15.508 -19.422 1 55.06 125 ILE B N 1
ATOM 4148 C CA . ILE B 1 125 ? 5.453 -15.93 -18.188 1 55.06 125 ILE B CA 1
ATOM 4149 C C . ILE B 1 125 ? 5.629 -14.719 -17.266 1 55.06 125 ILE B C 1
ATOM 4151 O O . ILE B 1 125 ? 5.371 -14.812 -16.062 1 55.06 125 ILE B O 1
ATOM 4155 N N . GLU B 1 126 ? 6.035 -13.664 -17.891 1 53.06 126 GLU B N 1
ATOM 4156 C CA . GLU B 1 126 ? 6.449 -12.516 -17.078 1 53.06 126 GLU B CA 1
ATOM 4157 C C . GLU B 1 126 ? 5.238 -11.75 -16.562 1 53.06 126 GLU B C 1
ATOM 4159 O O . GLU B 1 126 ? 5.383 -10.82 -15.758 1 53.06 126 GLU B O 1
ATOM 4164 N N . ALA B 1 127 ? 4.07 -12.289 -16.953 1 55.75 127 ALA B N 1
ATOM 4165 C CA . ALA B 1 127 ? 2.887 -11.516 -16.594 1 55.75 127 ALA B CA 1
ATOM 4166 C C . ALA B 1 127 ? 2.527 -11.703 -15.125 1 55.75 127 ALA B C 1
ATOM 4168 O O . ALA B 1 127 ? 1.527 -11.156 -14.648 1 55.75 127 ALA B O 1
ATOM 4169 N N . GLY B 1 128 ? 3.35 -12.281 -14.359 1 58.66 128 GLY B N 1
ATOM 4170 C CA . GLY B 1 128 ? 3.068 -12.43 -12.945 1 58.66 128 GLY B CA 1
ATOM 4171 C C . GLY B 1 128 ? 1.967 -13.43 -12.648 1 58.66 128 GLY B C 1
ATOM 4172 O O . GLY B 1 128 ? 1.404 -13.438 -11.555 1 58.66 128 GLY B O 1
ATOM 4173 N N . LEU B 1 129 ? 1.585 -14.148 -13.672 1 59.16 129 LEU B N 1
ATOM 4174 C CA . LEU B 1 129 ? 0.545 -15.141 -13.445 1 59.16 129 LEU B CA 1
ATOM 4175 C C . LEU B 1 129 ? 1.153 -16.484 -13.023 1 59.16 129 LEU B C 1
ATOM 4177 O O . LEU B 1 129 ? 1.622 -17.25 -13.867 1 59.16 129 LEU B O 1
ATOM 4181 N N . ALA B 1 130 ? 1.421 -16.703 -11.82 1 65.69 130 ALA B N 1
ATOM 4182 C CA . ALA B 1 130 ? 1.896 -17.891 -11.117 1 65.69 130 ALA B CA 1
ATOM 4183 C C . ALA B 1 130 ? 2.414 -18.938 -12.102 1 65.69 130 ALA B C 1
ATOM 4185 O O . ALA B 1 130 ? 2.15 -20.141 -11.938 1 65.69 130 ALA B O 1
ATOM 4186 N N . SER B 1 131 ? 3.107 -18.547 -13.141 1 73.5 131 SER B N 1
ATOM 4187 C CA . SER B 1 131 ? 3.596 -19.453 -14.172 1 73.5 131 SER B CA 1
ATOM 4188 C C . SER B 1 131 ? 4.645 -20.406 -13.609 1 73.5 131 SER B C 1
ATOM 4190 O O . SER B 1 131 ? 4.68 -21.594 -13.984 1 73.5 131 SER B O 1
ATOM 4192 N N . SER B 1 132 ? 5.309 -19.922 -12.648 1 82.81 132 SER B N 1
ATOM 4193 C CA . SER B 1 132 ? 6.336 -20.781 -12.062 1 82.81 132 SER B CA 1
ATOM 4194 C C . SER B 1 132 ? 5.715 -21.922 -11.266 1 82.81 132 SER B C 1
ATOM 4196 O O . SER B 1 132 ? 6.191 -23.062 -11.328 1 82.81 132 SER B O 1
ATOM 4198 N N . ALA B 1 133 ? 4.668 -21.625 -10.648 1 89.62 133 ALA B N 1
ATOM 4199 C CA . ALA B 1 133 ? 3.998 -22.641 -9.844 1 89.62 133 ALA B CA 1
ATOM 4200 C C . ALA B 1 133 ? 3.467 -23.781 -10.719 1 89.62 133 ALA B C 1
ATOM 4202 O O . ALA B 1 133 ? 3.664 -24.953 -10.406 1 89.62 133 ALA B O 1
ATOM 4203 N N . ALA B 1 134 ? 2.863 -23.469 -11.781 1 93.31 134 ALA B N 1
ATOM 4204 C CA . ALA B 1 134 ? 2.334 -24.484 -12.695 1 93.31 134 ALA B CA 1
ATOM 4205 C C . ALA B 1 134 ? 3.461 -25.297 -13.32 1 93.31 134 ALA B C 1
ATOM 4207 O O . ALA B 1 134 ? 3.348 -26.516 -13.461 1 93.31 134 ALA B O 1
ATOM 4208 N N . GLY B 1 135 ? 4.504 -24.625 -13.68 1 93.81 135 GLY B N 1
ATOM 4209 C CA . GLY B 1 135 ? 5.645 -25.297 -14.273 1 93.81 135 GLY B CA 1
ATOM 4210 C C . GLY B 1 135 ? 6.277 -26.312 -13.344 1 93.81 135 GLY B C 1
ATOM 4211 O O . GLY B 1 135 ? 6.484 -27.469 -13.734 1 93.81 135 GLY B O 1
ATOM 4212 N N . PHE B 1 136 ? 6.539 -25.922 -12.164 1 96.25 136 PHE B N 1
ATOM 4213 C CA . PHE B 1 136 ? 7.172 -26.828 -11.211 1 96.25 136 PHE B CA 1
ATOM 4214 C C . PHE B 1 136 ? 6.215 -27.953 -10.812 1 96.25 136 PHE B C 1
ATOM 4216 O O . PHE B 1 136 ? 6.641 -29.078 -10.562 1 96.25 136 PHE B O 1
ATOM 4223 N N . ALA B 1 137 ? 4.973 -27.609 -10.734 1 97.44 137 ALA B N 1
ATOM 4224 C CA . ALA B 1 137 ? 3.986 -28.656 -10.469 1 97.44 137 ALA B CA 1
ATOM 4225 C C . ALA B 1 137 ? 3.996 -29.719 -11.562 1 97.44 137 ALA B C 1
ATOM 4227 O O . ALA B 1 137 ? 3.949 -30.906 -11.281 1 97.44 137 ALA B O 1
ATOM 4228 N N . ALA B 1 138 ? 4.066 -29.281 -12.812 1 97.31 138 ALA B N 1
ATOM 4229 C CA . ALA B 1 138 ? 4.102 -30.203 -13.945 1 97.31 138 ALA B CA 1
ATOM 4230 C C . ALA B 1 138 ? 5.348 -31.094 -13.891 1 97.31 138 ALA B C 1
ATOM 4232 O O . ALA B 1 138 ? 5.273 -32.281 -14.133 1 97.31 138 ALA B O 1
ATOM 4233 N N . ILE B 1 139 ? 6.449 -30.484 -13.594 1 97.25 139 ILE B N 1
ATOM 4234 C CA . ILE B 1 139 ? 7.707 -31.219 -13.5 1 97.25 139 ILE B CA 1
ATOM 4235 C C . ILE B 1 139 ? 7.625 -32.25 -12.383 1 97.25 139 ILE B C 1
ATOM 4237 O O . ILE B 1 139 ? 7.941 -33.438 -12.594 1 97.25 139 ILE B O 1
ATOM 4241 N N . ALA B 1 140 ? 7.215 -31.812 -11.234 1 98 140 ALA B N 1
ATOM 4242 C CA . ALA B 1 140 ? 7.117 -32.719 -10.078 1 98 140 ALA B CA 1
ATOM 4243 C C . ALA B 1 140 ? 6.148 -33.844 -10.352 1 98 140 ALA B C 1
ATOM 4245 O O . ALA B 1 140 ? 6.441 -35 -10.031 1 98 140 ALA B O 1
ATOM 4246 N N . TYR B 1 141 ? 4.996 -33.531 -10.875 1 98 141 TYR B N 1
ATOM 4247 C CA . TYR B 1 141 ? 3.996 -34.531 -11.211 1 98 141 TYR B CA 1
ATOM 4248 C C . TYR B 1 141 ? 4.539 -35.5 -12.234 1 98 141 TYR B C 1
ATOM 4250 O O . TYR B 1 141 ? 4.367 -36.719 -12.094 1 98 141 TYR B O 1
ATOM 4258 N N . GLY B 1 142 ? 5.168 -35.031 -13.297 1 97.25 142 GLY B N 1
ATOM 4259 C CA . GLY B 1 142 ? 5.754 -35.875 -14.328 1 97.25 142 GLY B CA 1
ATOM 4260 C C . GLY B 1 142 ? 6.812 -36.812 -13.797 1 97.25 142 GLY B C 1
ATOM 4261 O O . GLY B 1 142 ? 6.762 -38 -14.047 1 97.25 142 GLY B O 1
ATOM 4262 N N . LEU B 1 143 ? 7.742 -36.281 -13.094 1 95.75 143 LEU B N 1
ATOM 4263 C CA . LEU B 1 143 ? 8.789 -37.094 -12.508 1 95.75 143 LEU B CA 1
ATOM 4264 C C . LEU B 1 143 ? 8.195 -38.094 -11.5 1 95.75 143 LEU B C 1
ATOM 4266 O O . LEU B 1 143 ? 8.688 -39.219 -11.367 1 95.75 143 LEU B O 1
ATOM 4270 N N . GLY B 1 144 ? 7.215 -37.594 -10.766 1 95.44 144 GLY B N 1
ATOM 4271 C CA . GLY B 1 144 ? 6.512 -38.5 -9.867 1 95.44 144 GLY B CA 1
ATOM 4272 C C . GLY B 1 144 ? 5.906 -39.688 -10.578 1 95.44 144 GLY B C 1
ATOM 4273 O O . GLY B 1 144 ? 5.957 -40.812 -10.07 1 95.44 144 GLY B O 1
ATOM 4274 N N . GLN B 1 145 ? 5.344 -39.438 -11.742 1 94.38 145 GLN B N 1
ATOM 4275 C CA . GLN B 1 145 ? 4.766 -40.5 -12.539 1 94.38 145 GLN B CA 1
ATOM 4276 C C . GLN B 1 145 ? 5.844 -41.469 -13.047 1 94.38 145 GLN B C 1
ATOM 4278 O O . GLN B 1 145 ? 5.664 -42.688 -13.008 1 94.38 145 GLN B O 1
ATOM 4283 N N . ILE B 1 146 ? 6.91 -40.906 -13.508 1 92.88 146 ILE B N 1
ATOM 4284 C CA . ILE B 1 146 ? 7.996 -41.688 -14.062 1 92.88 146 ILE B CA 1
ATOM 4285 C C . ILE B 1 146 ? 8.578 -42.594 -12.969 1 92.88 146 ILE B C 1
ATOM 4287 O O . ILE B 1 146 ? 8.781 -43.781 -13.188 1 92.88 146 ILE B O 1
ATOM 4291 N N . TYR B 1 147 ? 8.734 -42.094 -11.789 1 92.06 147 TYR B N 1
ATOM 4292 C CA . TYR B 1 147 ? 9.422 -42.812 -10.734 1 92.06 147 TYR B CA 1
ATOM 4293 C C . TYR B 1 147 ? 8.43 -43.406 -9.742 1 92.06 147 TYR B C 1
ATOM 4295 O O . TYR B 1 147 ? 8.82 -43.938 -8.695 1 92.06 147 TYR B O 1
ATOM 4303 N N . GLN B 1 148 ? 7.129 -43.219 -9.977 1 93.12 148 GLN B N 1
ATOM 4304 C CA . GLN B 1 148 ? 6.051 -43.75 -9.156 1 93.12 148 GLN B CA 1
ATOM 4305 C C . GLN B 1 148 ? 6.172 -43.281 -7.707 1 93.12 148 GLN B C 1
ATOM 4307 O O . GLN B 1 148 ? 6.145 -44.094 -6.781 1 93.12 148 GLN B O 1
ATOM 4312 N N . LEU B 1 149 ? 6.387 -42.062 -7.59 1 94.75 149 LEU B N 1
ATOM 4313 C CA . LEU B 1 149 ? 6.43 -41.438 -6.266 1 94.75 149 LEU B CA 1
ATOM 4314 C C . LEU B 1 149 ? 5.031 -41.344 -5.668 1 94.75 149 LEU B C 1
ATOM 4316 O O . LEU B 1 149 ? 4.043 -41.25 -6.406 1 94.75 149 LEU B O 1
ATOM 4320 N N . ASN B 1 150 ? 4.945 -41.438 -4.297 1 95.19 150 ASN B N 1
ATOM 4321 C CA . ASN B 1 150 ? 3.65 -41.188 -3.674 1 95.19 150 ASN B CA 1
ATOM 4322 C C . ASN B 1 150 ? 3.295 -39.688 -3.707 1 95.19 150 ASN B C 1
ATOM 4324 O O . ASN B 1 150 ? 4.152 -38.844 -3.971 1 95.19 150 ASN B O 1
ATOM 4328 N N . ILE B 1 151 ? 2.102 -39.375 -3.453 1 96.5 151 ILE B N 1
ATOM 4329 C CA . ILE B 1 151 ? 1.571 -38.031 -3.637 1 96.5 151 ILE B CA 1
ATOM 4330 C C . ILE B 1 151 ? 2.285 -37.062 -2.695 1 96.5 151 ILE B C 1
ATOM 4332 O O . ILE B 1 151 ? 2.549 -35.906 -3.059 1 96.5 151 ILE B O 1
ATOM 4336 N N . SER B 1 152 ? 2.557 -37.438 -1.457 1 96.25 152 SER B N 1
ATOM 4337 C CA . SER B 1 152 ? 3.252 -36.594 -0.494 1 96.25 152 SER B CA 1
ATOM 4338 C C . SER B 1 152 ? 4.637 -36.188 -0.999 1 96.25 152 SER B C 1
ATOM 4340 O O . SER B 1 152 ? 5.082 -35.062 -0.801 1 96.25 152 SER B O 1
ATOM 4342 N N . ASP B 1 153 ? 5.32 -37.188 -1.598 1 96.81 153 ASP B N 1
ATOM 4343 C CA . ASP B 1 153 ? 6.641 -36.906 -2.162 1 96.81 153 ASP B CA 1
ATOM 4344 C C . ASP B 1 153 ? 6.539 -35.938 -3.35 1 96.81 153 ASP B C 1
ATOM 4346 O O . ASP B 1 153 ? 7.395 -35.062 -3.523 1 96.81 153 ASP B O 1
ATOM 4350 N N . ILE B 1 154 ? 5.52 -36.125 -4.184 1 97.88 154 ILE B N 1
ATOM 4351 C CA . ILE B 1 154 ? 5.328 -35.25 -5.34 1 97.88 154 ILE B CA 1
ATOM 4352 C C . ILE B 1 154 ? 5.094 -33.812 -4.875 1 97.88 154 ILE B C 1
ATOM 4354 O O . ILE B 1 154 ? 5.656 -32.875 -5.434 1 97.88 154 ILE B O 1
ATOM 4358 N N . ILE B 1 155 ? 4.289 -33.656 -3.844 1 98.06 155 ILE B N 1
ATOM 4359 C CA . ILE B 1 155 ? 4 -32.375 -3.246 1 98.06 155 ILE B CA 1
ATOM 4360 C C . ILE B 1 155 ? 5.297 -31.719 -2.754 1 98.06 155 ILE B C 1
ATOM 4362 O O . ILE B 1 155 ? 5.555 -30.547 -3.014 1 98.06 155 ILE B O 1
ATOM 4366 N N . ARG B 1 156 ? 6.109 -32.469 -2.115 1 97.44 156 ARG B N 1
ATOM 4367 C CA . ARG B 1 156 ? 7.379 -31.984 -1.596 1 97.44 156 ARG B CA 1
ATOM 4368 C C . ARG B 1 156 ? 8.305 -31.562 -2.73 1 97.44 156 ARG B C 1
ATOM 4370 O O . ARG B 1 156 ? 8.93 -30.5 -2.664 1 97.44 156 ARG B O 1
ATOM 4377 N N . VAL B 1 157 ? 8.43 -32.375 -3.758 1 97.56 157 VAL B N 1
ATOM 4378 C CA . VAL B 1 157 ? 9.281 -32.062 -4.902 1 97.56 157 VAL B CA 1
ATOM 4379 C C . VAL B 1 157 ? 8.836 -30.766 -5.539 1 97.56 157 VAL B C 1
ATOM 4381 O O . VAL B 1 157 ? 9.664 -29.906 -5.867 1 97.56 157 VAL B O 1
ATOM 4384 N N . ALA B 1 158 ? 7.523 -30.594 -5.73 1 98.06 158 ALA B N 1
ATOM 4385 C CA . ALA B 1 158 ? 6.992 -29.359 -6.297 1 98.06 158 ALA B CA 1
ATOM 4386 C C . ALA B 1 158 ? 7.359 -28.141 -5.438 1 98.06 158 ALA B C 1
ATOM 4388 O O . ALA B 1 158 ? 7.797 -27.109 -5.953 1 98.06 158 ALA B O 1
ATOM 4389 N N . ARG B 1 159 ? 7.199 -28.281 -4.148 1 97.62 159 ARG B N 1
ATOM 4390 C CA . ARG B 1 159 ? 7.512 -27.203 -3.211 1 97.62 159 ARG B CA 1
ATOM 4391 C C . ARG B 1 159 ? 8.969 -26.781 -3.34 1 97.62 159 ARG B C 1
ATOM 4393 O O . ARG B 1 159 ? 9.281 -25.594 -3.291 1 97.62 159 ARG B O 1
ATOM 4400 N N . MET B 1 160 ? 9.844 -27.734 -3.535 1 96.88 160 MET B N 1
ATOM 4401 C CA . MET B 1 160 ? 11.273 -27.453 -3.627 1 96.88 160 MET B CA 1
ATOM 4402 C C . MET B 1 160 ? 11.578 -26.562 -4.832 1 96.88 160 MET B C 1
ATOM 4404 O O . MET B 1 160 ? 12.531 -25.781 -4.805 1 96.88 160 MET B O 1
ATOM 4408 N N . GLY B 1 161 ? 10.828 -26.766 -5.855 1 95.69 161 GLY B N 1
ATOM 4409 C CA . GLY B 1 161 ? 10.992 -25.891 -7.004 1 95.69 161 GLY B CA 1
ATOM 4410 C C . GLY B 1 161 ? 10.508 -24.469 -6.746 1 95.69 161 GLY B C 1
ATOM 4411 O O . GLY B 1 161 ? 11.258 -23.516 -6.926 1 95.69 161 GLY B O 1
ATOM 4412 N N . SER B 1 162 ? 9.273 -24.406 -6.348 1 94.19 162 SER B N 1
ATOM 4413 C CA . SER B 1 162 ? 8.609 -23.188 -5.91 1 94.19 162 SER B CA 1
ATOM 4414 C C . SER B 1 162 ? 7.586 -23.469 -4.816 1 94.19 162 SER B C 1
ATOM 4416 O O . SER B 1 162 ? 6.773 -24.391 -4.941 1 94.19 162 SER B O 1
ATOM 4418 N N . GLY B 1 163 ? 7.633 -22.75 -3.797 1 93.38 163 GLY B N 1
ATOM 4419 C CA . GLY B 1 163 ? 6.734 -23 -2.682 1 93.38 163 GLY B CA 1
ATOM 4420 C C . GLY B 1 163 ? 5.289 -23.172 -3.109 1 93.38 163 GLY B C 1
ATOM 4421 O O . GLY B 1 163 ? 4.664 -24.188 -2.793 1 93.38 163 GLY B O 1
ATOM 4422 N N . SER B 1 164 ? 4.762 -22.328 -3.893 1 93.44 164 SER B N 1
ATOM 4423 C CA . SER B 1 164 ? 3.346 -22.328 -4.25 1 93.44 164 SER B CA 1
ATOM 4424 C C . SER B 1 164 ? 3.018 -23.438 -5.227 1 93.44 164 SER B C 1
ATOM 4426 O O . SER B 1 164 ? 1.845 -23.734 -5.465 1 93.44 164 SER B O 1
ATOM 4428 N N . ALA B 1 165 ? 4.012 -24.078 -5.816 1 95.56 165 ALA B N 1
ATOM 4429 C CA . ALA B 1 165 ? 3.785 -25.141 -6.797 1 95.56 165 ALA B CA 1
ATOM 4430 C C . ALA B 1 165 ? 3.121 -26.359 -6.145 1 95.56 165 ALA B C 1
ATOM 4432 O O . ALA B 1 165 ? 2.443 -27.141 -6.82 1 95.56 165 ALA B O 1
ATOM 4433 N N . CYS B 1 166 ? 3.355 -26.484 -4.832 1 96.19 166 CYS B N 1
ATOM 4434 C CA . CYS B 1 166 ? 2.801 -27.641 -4.145 1 96.19 166 CYS B CA 1
ATOM 4435 C C . CYS B 1 166 ? 1.278 -27.609 -4.164 1 96.19 166 CYS B C 1
ATOM 4437 O O . CYS B 1 166 ? 0.63 -28.656 -4.184 1 96.19 166 CYS B O 1
ATOM 4439 N N . ARG B 1 167 ? 0.738 -26.375 -4.258 1 95.06 167 ARG B N 1
ATOM 4440 C CA . ARG B 1 167 ? -0.712 -26.219 -4.258 1 95.06 167 ARG B CA 1
ATOM 4441 C C . ARG B 1 167 ? -1.304 -26.578 -5.617 1 95.06 167 ARG B C 1
ATOM 4443 O O . ARG B 1 167 ? -2.523 -26.672 -5.766 1 95.06 167 ARG B O 1
ATOM 4450 N N . SER B 1 168 ? -0.517 -26.828 -6.594 1 94.75 168 SER B N 1
ATOM 4451 C CA . SER B 1 168 ? -0.991 -27.156 -7.934 1 94.75 168 SER B CA 1
ATOM 4452 C C . SER B 1 168 ? -0.942 -28.656 -8.188 1 94.75 168 SER B C 1
ATOM 4454 O O . SER B 1 168 ? -1.19 -29.109 -9.312 1 94.75 168 SER B O 1
ATOM 4456 N N . ILE B 1 169 ? -0.618 -29.422 -7.176 1 97.44 169 ILE B N 1
ATOM 4457 C CA . ILE B 1 169 ? -0.481 -30.859 -7.355 1 97.44 169 ILE B CA 1
ATOM 4458 C C . ILE B 1 169 ? -1.835 -31.531 -7.152 1 97.44 169 ILE B C 1
ATOM 4460 O O . ILE B 1 169 ? -2.129 -32.562 -7.789 1 97.44 169 ILE B O 1
ATOM 4464 N N . LEU B 1 170 ? -2.645 -31.031 -6.285 1 97.75 170 LEU B N 1
ATOM 4465 C CA . LEU B 1 170 ? -3.953 -31.594 -5.965 1 97.75 170 LEU B CA 1
ATOM 4466 C C . LEU B 1 170 ? -5.066 -30.781 -6.633 1 97.75 170 LEU B C 1
ATOM 4468 O O . LEU B 1 170 ? -4.855 -29.641 -7.027 1 97.75 170 LEU B O 1
ATOM 4472 N N . SER B 1 171 ? -6.27 -31.406 -6.785 1 97.69 171 SER B N 1
ATOM 4473 C CA . SER B 1 171 ? -7.453 -30.734 -7.289 1 97.69 171 SER B CA 1
ATOM 4474 C C . SER B 1 171 ? -8.336 -30.234 -6.148 1 97.69 171 SER B C 1
ATOM 4476 O O . SER B 1 171 ? -8.164 -30.656 -5 1 97.69 171 SER B O 1
ATOM 4478 N N . GLY B 1 172 ? -9.273 -29.328 -6.504 1 98.44 172 GLY B N 1
ATOM 4479 C CA . GLY B 1 172 ? -10.211 -28.766 -5.535 1 98.44 172 GLY B CA 1
ATOM 4480 C C . GLY B 1 172 ? -9.672 -27.531 -4.832 1 98.44 172 GLY B C 1
ATOM 4481 O O . GLY B 1 172 ? -8.844 -26.812 -5.383 1 98.44 172 GLY B O 1
ATOM 4482 N N . LEU B 1 173 ? -10.328 -27.234 -3.691 1 98.81 173 LEU B N 1
ATOM 4483 C CA . LEU B 1 173 ? -9.781 -26.234 -2.793 1 98.81 173 LEU B CA 1
ATOM 4484 C C . LEU B 1 173 ? -8.609 -26.797 -1.995 1 98.81 173 LEU B C 1
ATOM 4486 O O . LEU B 1 173 ? -8.797 -27.656 -1.128 1 98.81 173 LEU B O 1
ATOM 4490 N N . VAL B 1 174 ? -7.418 -26.312 -2.25 1 98.75 174 VAL B N 1
ATOM 4491 C CA . VAL B 1 174 ? -6.215 -26.953 -1.716 1 98.75 174 VAL B CA 1
ATOM 4492 C C . VAL B 1 174 ? -5.641 -26.109 -0.587 1 98.75 174 VAL B C 1
ATOM 4494 O O . VAL B 1 174 ? -5.41 -24.906 -0.762 1 98.75 174 VAL B O 1
ATOM 4497 N N . HIS B 1 175 ? -5.469 -26.703 0.55 1 98.81 175 HIS B N 1
ATOM 4498 C CA . HIS B 1 175 ? -4.855 -26.094 1.725 1 98.81 175 HIS B CA 1
ATOM 4499 C C . HIS B 1 175 ? -3.398 -26.516 1.871 1 98.81 175 HIS B C 1
ATOM 4501 O O . HIS B 1 175 ? -3.109 -27.703 2.021 1 98.81 175 HIS B O 1
ATOM 4507 N N . TRP B 1 176 ? -2.471 -25.594 1.683 1 98.75 176 TRP B N 1
ATOM 4508 C CA . TRP B 1 176 ? -1.054 -25.781 1.981 1 98.75 176 TRP B CA 1
ATOM 4509 C C . TRP B 1 176 ? -0.761 -25.453 3.443 1 98.75 176 TRP B C 1
ATOM 4511 O O . TRP B 1 176 ? -0.835 -24.297 3.857 1 98.75 176 TRP B O 1
ATOM 4521 N N . LYS B 1 177 ? -0.407 -26.453 4.18 1 98.56 177 LYS B N 1
ATOM 4522 C CA . LYS B 1 177 ? -0.089 -26.312 5.598 1 98.56 177 LYS B CA 1
ATOM 4523 C C . LYS B 1 177 ? 1.404 -26.078 5.805 1 98.56 177 LYS B C 1
ATOM 4525 O O . LYS B 1 177 ? 2.232 -26.859 5.336 1 98.56 177 LYS B O 1
ATOM 4530 N N . ALA B 1 178 ? 1.706 -25.078 6.508 1 98.19 178 ALA B N 1
ATOM 4531 C CA . ALA B 1 178 ? 3.096 -24.672 6.695 1 98.19 178 ALA B CA 1
ATOM 4532 C C . ALA B 1 178 ? 3.863 -25.703 7.523 1 98.19 178 ALA B C 1
ATOM 4534 O O . ALA B 1 178 ? 5.047 -25.953 7.273 1 98.19 178 ALA B O 1
ATOM 4535 N N . GLY B 1 179 ? 3.146 -26.25 8.492 1 97.56 179 GLY B N 1
ATOM 4536 C CA . GLY B 1 179 ? 3.822 -27.125 9.438 1 97.56 179 GLY B CA 1
ATOM 4537 C C . GLY B 1 179 ? 4.734 -26.391 10.391 1 97.56 179 GLY B C 1
ATOM 4538 O O . GLY B 1 179 ? 4.867 -25.172 10.305 1 97.56 179 GLY B O 1
ATOM 4539 N N . THR B 1 180 ? 5.375 -27.156 11.328 1 97.12 180 THR B N 1
ATOM 4540 C CA . THR B 1 180 ? 6.246 -26.547 12.328 1 97.12 180 THR B CA 1
ATOM 4541 C C . THR B 1 180 ? 7.57 -27.297 12.414 1 97.12 180 THR B C 1
ATOM 4543 O O . THR B 1 180 ? 8.531 -26.812 13.016 1 97.12 180 THR B O 1
ATOM 4546 N N . ALA B 1 181 ? 7.605 -28.469 11.766 1 97.69 181 ALA B N 1
ATOM 4547 C CA . ALA B 1 181 ? 8.82 -29.266 11.852 1 97.69 181 ALA B CA 1
ATOM 4548 C C . ALA B 1 181 ? 9.969 -28.609 11.086 1 97.69 181 ALA B C 1
ATOM 4550 O O . ALA B 1 181 ? 9.766 -28.062 10 1 97.69 181 ALA B O 1
ATOM 4551 N N . GLU B 1 182 ? 11.172 -28.719 11.57 1 97.06 182 GLU B N 1
ATOM 4552 C CA . GLU B 1 182 ? 12.344 -28.094 10.969 1 97.06 182 GLU B CA 1
ATOM 4553 C C . GLU B 1 182 ? 12.68 -28.734 9.633 1 97.06 182 GLU B C 1
ATOM 4555 O O . GLU B 1 182 ? 13.156 -28.062 8.711 1 97.06 182 GLU B O 1
ATOM 4560 N N . ASP B 1 183 ? 12.438 -30 9.539 1 95.38 183 ASP B N 1
ATOM 4561 C CA . ASP B 1 183 ? 12.797 -30.688 8.312 1 95.38 183 ASP B CA 1
ATOM 4562 C C . ASP B 1 183 ? 11.68 -30.609 7.281 1 95.38 183 ASP B C 1
ATOM 4564 O O . ASP B 1 183 ? 11.797 -31.156 6.18 1 95.38 183 ASP B O 1
ATOM 4568 N N . GLY B 1 184 ? 10.539 -30.078 7.645 1 96.5 184 GLY B N 1
ATOM 4569 C CA . GLY B 1 184 ? 9.445 -29.812 6.727 1 96.5 184 GLY B CA 1
ATOM 4570 C C . GLY B 1 184 ? 8.578 -31.031 6.469 1 96.5 184 GLY B C 1
ATOM 4571 O O . GLY B 1 184 ? 7.785 -31.047 5.523 1 96.5 184 GLY B O 1
ATOM 4572 N N . THR B 1 185 ? 8.68 -32.062 7.262 1 95.31 185 THR B N 1
ATOM 4573 C CA . THR B 1 185 ? 7.941 -33.312 7.039 1 95.31 185 THR B CA 1
ATOM 4574 C C . THR B 1 185 ? 6.445 -33.094 7.227 1 95.31 185 THR B C 1
ATOM 4576 O O . THR B 1 185 ? 5.629 -33.812 6.656 1 95.31 185 THR B O 1
ATOM 4579 N N . ASP B 1 186 ? 6.098 -32.094 8.047 1 97.5 186 ASP B N 1
ATOM 4580 C CA . ASP B 1 186 ? 4.688 -31.812 8.305 1 97.5 186 ASP B CA 1
ATOM 4581 C C . ASP B 1 186 ? 4.172 -30.672 7.422 1 97.5 186 ASP B C 1
ATOM 4583 O O . ASP B 1 186 ? 3.059 -30.188 7.617 1 97.5 186 ASP B O 1
ATOM 4587 N N . CYS B 1 187 ? 5.016 -30.141 6.539 1 98.19 187 CYS B N 1
ATOM 4588 C CA . CYS B 1 187 ? 4.566 -29.219 5.508 1 98.19 187 CYS B CA 1
ATOM 4589 C C . CYS B 1 187 ? 3.922 -29.953 4.344 1 98.19 187 CYS B C 1
ATOM 4591 O O . CYS B 1 187 ? 4.621 -30.547 3.518 1 98.19 187 CYS B O 1
ATOM 4593 N N . THR B 1 188 ? 2.621 -29.938 4.242 1 97.31 188 THR B N 1
ATOM 4594 C CA . THR B 1 188 ? 1.873 -30.766 3.311 1 97.31 188 THR B CA 1
ATOM 4595 C C . THR B 1 188 ? 0.717 -29.984 2.691 1 97.31 188 THR B C 1
ATOM 4597 O O . THR B 1 188 ? 0.467 -28.844 3.064 1 97.31 188 THR B O 1
ATOM 4600 N N . CYS B 1 189 ? 0.11 -30.594 1.723 1 98.31 189 CYS B N 1
ATOM 4601 C CA . CYS B 1 189 ? -1.094 -30.047 1.106 1 98.31 189 CYS B CA 1
ATOM 4602 C C . CYS B 1 189 ? -2.258 -31.031 1.228 1 98.31 189 CYS B C 1
ATOM 4604 O O . CYS B 1 189 ? -2.055 -32.25 1.261 1 98.31 189 CYS B O 1
ATOM 4606 N N . GLU B 1 190 ? -3.396 -30.516 1.32 1 98.12 190 GLU B N 1
ATOM 4607 C CA . GLU B 1 190 ? -4.602 -31.344 1.331 1 98.12 190 GLU B CA 1
ATOM 4608 C C . GLU B 1 190 ? -5.734 -30.672 0.552 1 98.12 190 GLU B C 1
ATOM 4610 O O . GLU B 1 190 ? -5.848 -29.453 0.541 1 98.12 190 GLU B O 1
ATOM 4615 N N . THR B 1 191 ? -6.555 -31.5 -0.138 1 98.56 191 THR B N 1
ATOM 4616 C CA . THR B 1 191 ? -7.805 -31.031 -0.718 1 98.56 191 THR B CA 1
ATOM 4617 C C . THR B 1 191 ? -8.875 -30.875 0.359 1 98.56 191 THR B C 1
ATOM 4619 O O . THR B 1 191 ? -9.297 -31.859 0.972 1 98.56 191 THR B O 1
ATOM 4622 N N . VAL B 1 192 ? -9.328 -29.672 0.592 1 98.69 192 VAL B N 1
ATOM 4623 C CA . VAL B 1 192 ? -10.352 -29.406 1.599 1 98.69 192 VAL B CA 1
ATOM 4624 C C . VAL B 1 192 ? -11.727 -29.781 1.044 1 98.69 192 VAL B C 1
ATOM 4626 O O . VAL B 1 192 ? -12.523 -30.422 1.724 1 98.69 192 VAL B O 1
ATOM 4629 N N . PHE B 1 193 ? -12.039 -29.344 -0.136 1 98.69 193 PHE B N 1
ATOM 4630 C CA . PHE B 1 193 ? -13.234 -29.688 -0.899 1 98.69 193 PHE B CA 1
ATOM 4631 C C . PHE B 1 193 ? -12.875 -30.094 -2.322 1 98.69 193 PHE B C 1
ATOM 4633 O O . PHE B 1 193 ? -11.984 -29.5 -2.938 1 98.69 193 PHE B O 1
ATOM 4640 N N . PRO B 1 194 ? -13.578 -31.062 -2.877 1 98.25 194 PRO B N 1
ATOM 4641 C CA . PRO B 1 194 ? -13.266 -31.516 -4.234 1 98.25 194 PRO B CA 1
ATOM 4642 C C . PRO B 1 194 ? -13.609 -30.469 -5.297 1 98.25 194 PRO B C 1
ATOM 4644 O O . PRO B 1 194 ? -14.297 -29.5 -5.008 1 98.25 194 PRO B O 1
ATOM 4647 N N . GLU B 1 195 ? -13.109 -30.641 -6.469 1 97.25 195 GLU B N 1
ATOM 4648 C CA . GLU B 1 195 ? -13.227 -29.703 -7.586 1 97.25 195 GLU B CA 1
ATOM 4649 C C . GLU B 1 195 ? -14.688 -29.391 -7.883 1 97.25 195 GLU B C 1
ATOM 4651 O O . GLU B 1 195 ? -15.016 -28.25 -8.234 1 97.25 195 GLU B O 1
ATOM 4656 N N . ASP B 1 196 ? -15.586 -30.359 -7.723 1 97 196 ASP B N 1
ATOM 4657 C CA . ASP B 1 196 ? -16.969 -30.188 -8.125 1 97 196 ASP B CA 1
ATOM 4658 C C . ASP B 1 196 ? -17.828 -29.734 -6.945 1 97 196 ASP B C 1
ATOM 4660 O O . ASP B 1 196 ? -19.062 -29.719 -7.039 1 97 196 ASP B O 1
ATOM 4664 N N . TYR B 1 197 ? -17.25 -29.422 -5.824 1 98.31 197 TYR B N 1
ATOM 4665 C CA . TYR B 1 197 ? -18.016 -29.031 -4.648 1 98.31 197 TYR B CA 1
ATOM 4666 C C . TYR B 1 197 ? -18.797 -27.75 -4.914 1 98.31 197 TYR B C 1
ATOM 4668 O O . TYR B 1 197 ? -19.938 -27.609 -4.473 1 98.31 197 TYR B O 1
ATOM 4676 N N . TRP B 1 198 ? -18.234 -26.734 -5.48 1 98.38 198 TRP B N 1
ATOM 4677 C CA . TRP B 1 198 ? -18.828 -25.469 -5.863 1 98.38 198 TRP B CA 1
ATOM 4678 C C . TRP B 1 198 ? -18.766 -25.266 -7.375 1 98.38 198 TRP B C 1
ATOM 4680 O O . TRP B 1 198 ? -18.062 -24.359 -7.855 1 98.38 198 TRP B O 1
ATOM 4690 N N . PRO B 1 199 ? -19.578 -25.984 -8.141 1 97.19 199 PRO B N 1
ATOM 4691 C CA . PRO B 1 199 ? -19.453 -26.078 -9.594 1 97.19 199 PRO B CA 1
ATOM 4692 C C . PRO B 1 199 ? -19.781 -24.781 -10.312 1 97.19 199 PRO B C 1
ATOM 4694 O O . PRO B 1 199 ? -19.453 -24.609 -11.492 1 97.19 199 PRO B O 1
ATOM 4697 N N . THR B 1 200 ? -20.391 -23.844 -9.656 1 98.12 200 THR B N 1
ATOM 4698 C CA . THR B 1 200 ? -20.812 -22.594 -10.305 1 98.12 200 THR B CA 1
ATOM 4699 C C . THR B 1 200 ? -19.75 -21.516 -10.133 1 98.12 200 THR B C 1
ATOM 4701 O O . THR B 1 200 ? -19.891 -20.406 -10.656 1 98.12 200 THR B O 1
ATOM 4704 N N . LEU B 1 201 ? -18.688 -21.781 -9.422 1 98.56 201 LEU B N 1
ATOM 4705 C CA . LEU B 1 201 ? -17.609 -20.812 -9.242 1 98.56 201 LEU B CA 1
ATOM 4706 C C . LEU B 1 201 ? -16.766 -20.688 -10.508 1 98.56 201 LEU B C 1
ATOM 4708 O O . LEU B 1 201 ? -16.438 -21.703 -11.141 1 98.56 201 LEU B O 1
ATOM 4712 N N . ARG B 1 202 ? -16.547 -19.453 -10.977 1 98.5 202 ARG B N 1
ATOM 4713 C CA . ARG B 1 202 ? -15.727 -19.141 -12.141 1 98.5 202 ARG B CA 1
ATOM 4714 C C . ARG B 1 202 ? -14.625 -18.156 -11.789 1 98.5 202 ARG B C 1
ATOM 4716 O O . ARG B 1 202 ? -14.695 -17.469 -10.758 1 98.5 202 ARG B O 1
ATOM 4723 N N . SER B 1 203 ? -13.617 -18.141 -12.586 1 98 203 SER B N 1
ATOM 4724 C CA . SER B 1 203 ? -12.57 -17.125 -12.5 1 98 203 SER B CA 1
ATOM 4725 C C . SER B 1 203 ? -12.453 -16.344 -13.797 1 98 203 SER B C 1
ATOM 4727 O O . SER B 1 203 ? -12.594 -16.906 -14.883 1 98 203 SER B O 1
ATOM 4729 N N . LEU B 1 204 ? -12.273 -15.047 -13.703 1 97.62 204 LEU B N 1
ATOM 4730 C CA . LEU B 1 204 ? -11.875 -14.148 -14.773 1 97.62 204 LEU B CA 1
ATOM 4731 C C . LEU B 1 204 ? -10.516 -13.516 -14.477 1 97.62 204 LEU B C 1
ATOM 4733 O O . LEU B 1 204 ? -10.375 -12.781 -13.5 1 97.62 204 LEU B O 1
ATOM 4737 N N . ILE B 1 205 ? -9.547 -13.805 -15.281 1 95.56 205 ILE B N 1
ATOM 4738 C CA . ILE B 1 205 ? -8.266 -13.125 -15.141 1 95.56 205 ILE B CA 1
ATOM 4739 C C . ILE B 1 205 ? -8.211 -11.922 -16.078 1 95.56 205 ILE B C 1
ATOM 4741 O O . ILE B 1 205 ? -8.375 -12.07 -17.297 1 95.56 205 ILE B O 1
ATOM 4745 N N . LEU B 1 206 ? -8.055 -10.758 -15.547 1 96.25 206 LEU B N 1
ATOM 4746 C CA . LEU B 1 206 ? -7.867 -9.523 -16.312 1 96.25 206 LEU B CA 1
ATOM 4747 C C . LEU B 1 206 ? -6.391 -9.148 -16.375 1 96.25 206 LEU B C 1
ATOM 4749 O O . LEU B 1 206 ? -5.816 -8.703 -15.375 1 96.25 206 LEU B O 1
ATOM 4753 N N . VAL B 1 207 ? -5.816 -9.25 -17.531 1 92.88 207 VAL B N 1
ATOM 4754 C CA . VAL B 1 207 ? -4.398 -8.961 -17.734 1 92.88 207 VAL B CA 1
ATOM 4755 C C . VAL B 1 207 ? -4.215 -7.473 -18.016 1 92.88 207 VAL B C 1
ATOM 4757 O O . VAL B 1 207 ? -4.719 -6.949 -19 1 92.88 207 VAL B O 1
ATOM 4760 N N . THR B 1 208 ? -3.508 -6.773 -17.141 1 92.56 208 THR B N 1
ATOM 4761 C CA . THR B 1 208 ? -3.297 -5.336 -17.297 1 92.56 208 THR B CA 1
ATOM 4762 C C . THR B 1 208 ? -1.9 -5.051 -17.828 1 92.56 208 THR B C 1
ATOM 4764 O O . THR B 1 208 ? -1.646 -3.971 -18.375 1 92.56 208 THR B O 1
ATOM 4767 N N . SER B 1 209 ? -1.022 -5.977 -17.609 1 86.81 209 SER B N 1
ATOM 4768 C CA . SER B 1 209 ? 0.359 -5.801 -18.047 1 86.81 209 SER B CA 1
ATOM 4769 C C . SER B 1 209 ? 1.009 -7.141 -18.375 1 86.81 209 SER B C 1
ATOM 4771 O O . SER B 1 209 ? 0.732 -8.148 -17.719 1 86.81 209 SER B O 1
ATOM 4773 N N . HIS B 1 210 ? 1.841 -7.051 -19.375 1 79.69 210 HIS B N 1
ATOM 4774 C CA . HIS B 1 210 ? 2.639 -8.219 -19.719 1 79.69 210 HIS B CA 1
ATOM 4775 C C . HIS B 1 210 ? 4.082 -8.062 -19.25 1 79.69 210 HIS B C 1
ATOM 4777 O O . HIS B 1 210 ? 4.918 -8.938 -19.5 1 79.69 210 HIS B O 1
ATOM 4783 N N . ASP B 1 211 ? 4.266 -6.969 -18.547 1 76.38 211 ASP B N 1
ATOM 4784 C CA . ASP B 1 211 ? 5.633 -6.66 -18.141 1 76.38 211 ASP B CA 1
ATOM 4785 C C . ASP B 1 211 ? 6.066 -7.539 -16.969 1 76.38 211 ASP B C 1
ATOM 4787 O O . ASP B 1 211 ? 5.238 -7.961 -16.156 1 76.38 211 ASP B O 1
ATOM 4791 N N . ALA B 1 212 ? 7.383 -7.832 -17 1 73.5 212 ALA B N 1
ATOM 4792 C CA . ALA B 1 212 ? 7.949 -8.547 -15.867 1 73.5 212 ALA B CA 1
ATOM 4793 C C . ALA B 1 212 ? 7.938 -7.684 -14.609 1 73.5 212 ALA B C 1
ATOM 4795 O O . ALA B 1 212 ? 8.07 -6.457 -14.695 1 73.5 212 ALA B O 1
ATOM 4796 N N . LYS B 1 213 ? 7.809 -8.406 -13.508 1 77 213 LYS B N 1
ATOM 4797 C CA . LYS B 1 213 ? 7.906 -7.738 -12.211 1 77 213 LYS B CA 1
ATOM 4798 C C . LYS B 1 213 ? 9.273 -7.086 -12.031 1 77 213 LYS B C 1
ATOM 4800 O O . LYS B 1 213 ? 10.297 -7.648 -12.43 1 77 213 LYS B O 1
ATOM 4805 N N . LYS B 1 214 ? 9.266 -5.891 -11.422 1 76.75 214 LYS B N 1
ATOM 4806 C CA . LYS B 1 214 ? 10.539 -5.238 -11.102 1 76.75 214 LYS B CA 1
ATOM 4807 C C . LYS B 1 214 ? 11.281 -5.988 -10 1 76.75 214 LYS B C 1
ATOM 4809 O O . LYS B 1 214 ? 12.5 -6.133 -10.055 1 76.75 214 LYS B O 1
ATOM 4814 N N . VAL B 1 215 ? 10.547 -6.449 -8.992 1 85.94 215 VAL B N 1
ATOM 4815 C CA . VAL B 1 215 ? 11.086 -7.246 -7.895 1 85.94 215 VAL B CA 1
ATOM 4816 C C . VAL B 1 215 ? 10.406 -8.609 -7.863 1 85.94 215 VAL B C 1
ATOM 4818 O O . VAL B 1 215 ? 9.18 -8.695 -7.84 1 85.94 215 VAL B O 1
ATOM 4821 N N . SER B 1 216 ? 11.234 -9.633 -7.918 1 88 216 SER B N 1
ATOM 4822 C CA . SER B 1 216 ? 10.672 -10.984 -7.859 1 88 216 SER B CA 1
ATOM 4823 C C . SER B 1 216 ? 9.961 -11.227 -6.531 1 88 216 SER B C 1
ATOM 4825 O O . SER B 1 216 ? 10.266 -10.57 -5.531 1 88 216 SER B O 1
ATOM 4827 N N . SER B 1 217 ? 9.055 -12.188 -6.551 1 90.06 217 SER B N 1
ATOM 4828 C CA . SER B 1 217 ? 8.344 -12.523 -5.32 1 90.06 217 SER B CA 1
ATOM 4829 C C . SER B 1 217 ? 9.312 -13.047 -4.262 1 90.06 217 SER B C 1
ATOM 4831 O O . SER B 1 217 ? 9.156 -12.75 -3.074 1 90.06 217 SER B O 1
ATOM 4833 N N . SER B 1 218 ? 10.297 -13.844 -4.668 1 90.06 218 SER B N 1
ATOM 4834 C CA . SER B 1 218 ? 11.266 -14.391 -3.729 1 90.06 218 SER B CA 1
ATOM 4835 C C . SER B 1 218 ? 12.023 -13.281 -3.01 1 90.06 218 SER B C 1
ATOM 4837 O O . SER B 1 218 ? 12.133 -13.289 -1.782 1 90.06 218 SER B O 1
ATOM 4839 N N . ASN B 1 219 ? 12.539 -12.336 -3.789 1 91.81 219 ASN B N 1
ATOM 4840 C CA . ASN B 1 219 ? 13.266 -11.219 -3.197 1 91.81 219 ASN B CA 1
ATOM 4841 C C . ASN B 1 219 ? 12.352 -10.336 -2.354 1 91.81 219 ASN B C 1
ATOM 4843 O O . ASN B 1 219 ? 12.758 -9.844 -1.299 1 91.81 219 ASN B O 1
ATOM 4847 N N . GLY B 1 220 ? 11.164 -10.133 -2.885 1 95 220 GLY B N 1
ATOM 4848 C CA . GLY B 1 220 ? 10.203 -9.367 -2.119 1 95 220 GLY B CA 1
ATOM 4849 C C . GLY B 1 220 ? 9.883 -9.977 -0.77 1 95 220 GLY B C 1
ATOM 4850 O O . GLY B 1 220 ? 9.883 -9.281 0.249 1 95 220 GLY B O 1
ATOM 4851 N N . MET B 1 221 ? 9.711 -11.242 -0.743 1 96.31 221 MET B N 1
ATOM 4852 C CA . MET B 1 221 ? 9.406 -11.953 0.496 1 96.31 221 MET B CA 1
ATOM 4853 C C . MET B 1 221 ? 10.57 -11.859 1.476 1 96.31 221 MET B C 1
ATOM 4855 O O . MET B 1 221 ? 10.367 -11.648 2.672 1 96.31 221 MET B O 1
ATOM 4859 N N . GLN B 1 222 ? 11.734 -12.039 0.951 1 96.38 222 GLN B N 1
ATOM 4860 C CA . GLN B 1 222 ? 12.914 -11.969 1.808 1 96.38 222 GLN B CA 1
ATOM 4861 C C . GLN B 1 222 ? 13.047 -10.586 2.439 1 96.38 222 GLN B C 1
ATOM 4863 O O . GLN B 1 222 ? 13.352 -10.469 3.629 1 96.38 222 GLN B O 1
ATOM 4868 N N . SER B 1 223 ? 12.836 -9.555 1.646 1 96.75 223 SER B N 1
ATOM 4869 C CA . SER B 1 223 ? 12.906 -8.195 2.154 1 96.75 223 SER B CA 1
ATOM 4870 C C . SER B 1 223 ? 11.836 -7.941 3.211 1 96.75 223 SER B C 1
ATOM 4872 O O . SER B 1 223 ? 12.094 -7.277 4.219 1 96.75 223 SER B O 1
ATOM 4874 N N . THR B 1 224 ? 10.68 -8.461 2.969 1 98.31 224 THR B N 1
ATOM 4875 C CA . THR B 1 224 ? 9.594 -8.297 3.924 1 98.31 224 THR B CA 1
ATOM 4876 C C . THR B 1 224 ? 9.922 -8.992 5.242 1 98.31 224 THR B C 1
ATOM 4878 O O . THR B 1 224 ? 9.758 -8.398 6.316 1 98.31 224 THR B O 1
ATOM 4881 N N . VAL B 1 225 ? 10.422 -10.195 5.148 1 98.38 225 VAL B N 1
ATOM 4882 C CA . VAL B 1 225 ? 10.773 -10.953 6.348 1 98.38 225 VAL B CA 1
ATOM 4883 C C . VAL B 1 225 ? 11.828 -10.195 7.152 1 98.38 225 VAL B C 1
ATOM 4885 O O . VAL B 1 225 ? 11.773 -10.172 8.383 1 98.38 225 VAL B O 1
ATOM 4888 N N . LYS B 1 226 ? 12.688 -9.57 6.457 1 97.56 226 LYS B N 1
ATOM 4889 C CA . LYS B 1 226 ? 13.812 -8.891 7.094 1 97.56 226 LYS B CA 1
ATOM 4890 C C . LYS B 1 226 ? 13.375 -7.566 7.707 1 97.56 226 LYS B C 1
ATOM 4892 O O . LYS B 1 226 ? 13.922 -7.145 8.734 1 97.56 226 LYS B O 1
ATOM 4897 N N . THR B 1 227 ? 12.352 -6.906 7.148 1 97.88 227 THR B N 1
ATOM 4898 C CA . THR B 1 227 ? 12.25 -5.492 7.488 1 97.88 227 THR B CA 1
ATOM 4899 C C . THR B 1 227 ? 10.844 -5.152 7.98 1 97.88 227 THR B C 1
ATOM 4901 O O . THR B 1 227 ? 10.648 -4.168 8.695 1 97.88 227 THR B O 1
ATOM 4904 N N . SER B 1 228 ? 9.828 -5.871 7.547 1 98.19 228 SER B N 1
ATOM 4905 C CA . SER B 1 228 ? 8.453 -5.508 7.875 1 98.19 228 SER B CA 1
ATOM 4906 C C . SER B 1 228 ? 8.172 -5.699 9.359 1 98.19 228 SER B C 1
ATOM 4908 O O . SER B 1 228 ? 8.484 -6.742 9.93 1 98.19 228 SER B O 1
ATOM 4910 N N . LYS B 1 229 ? 7.527 -4.766 9.984 1 97 229 LYS B N 1
ATOM 4911 C CA . LYS B 1 229 ? 7.152 -4.844 11.398 1 97 229 LYS B CA 1
ATOM 4912 C C . LYS B 1 229 ? 5.73 -5.379 11.555 1 97 229 LYS B C 1
ATOM 4914 O O . LYS B 1 229 ? 5.328 -5.77 12.648 1 97 229 LYS B O 1
ATOM 4919 N N . LEU B 1 230 ? 4.98 -5.453 10.5 1 98.44 230 LEU B N 1
ATOM 4920 C CA . LEU B 1 230 ? 3.584 -5.879 10.555 1 98.44 230 LEU B CA 1
ATOM 4921 C C . LEU B 1 230 ? 3.449 -7.348 10.172 1 98.44 230 LEU B C 1
ATOM 4923 O O . LEU B 1 230 ? 2.365 -7.926 10.281 1 98.44 230 LEU B O 1
ATOM 4927 N N . LEU B 1 231 ? 4.543 -7.953 9.719 1 98.44 231 LEU B N 1
ATOM 4928 C CA . LEU B 1 231 ? 4.504 -9.32 9.203 1 98.44 231 LEU B CA 1
ATOM 4929 C C . LEU B 1 231 ? 3.98 -10.281 10.266 1 98.44 231 LEU B C 1
ATOM 4931 O O . LEU B 1 231 ? 3.121 -11.117 9.977 1 98.44 231 LEU B O 1
ATOM 4935 N N . GLN B 1 232 ? 4.48 -10.164 11.484 1 97.69 232 GLN B N 1
ATOM 4936 C CA . GLN B 1 232 ? 4.059 -11.062 12.555 1 97.69 232 GLN B CA 1
ATOM 4937 C C . GLN B 1 232 ? 2.559 -10.953 12.805 1 97.69 232 GLN B C 1
ATOM 4939 O O . GLN B 1 232 ? 1.889 -11.969 13.031 1 97.69 232 GLN B O 1
ATOM 4944 N N . ALA B 1 233 ? 2.053 -9.781 12.82 1 98 233 ALA B N 1
ATOM 4945 C CA . ALA B 1 233 ? 0.62 -9.586 13.016 1 98 233 ALA B CA 1
ATOM 4946 C C . ALA B 1 233 ? -0.187 -10.305 11.938 1 98 233 ALA B C 1
ATOM 4948 O O . ALA B 1 233 ? -1.219 -10.914 12.234 1 98 233 ALA B O 1
ATOM 4949 N N . ARG B 1 234 ? 0.225 -10.219 10.703 1 97.94 234 ARG B N 1
ATOM 4950 C CA . ARG B 1 234 ? -0.464 -10.938 9.641 1 97.94 234 ARG B CA 1
ATOM 4951 C C . ARG B 1 234 ? -0.434 -12.445 9.891 1 97.94 234 ARG B C 1
ATOM 4953 O O . ARG B 1 234 ? -1.441 -13.133 9.703 1 97.94 234 ARG B O 1
ATOM 4960 N N . MET B 1 235 ? 0.746 -12.93 10.25 1 97.5 235 MET B N 1
ATOM 4961 C CA . MET B 1 235 ? 0.877 -14.359 10.508 1 97.5 235 MET B CA 1
ATOM 4962 C C . MET B 1 235 ? -0.13 -14.812 11.562 1 97.5 235 MET B C 1
ATOM 4964 O O . MET B 1 235 ? -0.678 -15.914 11.469 1 97.5 235 MET B O 1
ATOM 4968 N N . ASP B 1 236 ? -0.418 -13.953 12.469 1 97.44 236 ASP B N 1
ATOM 4969 C CA . ASP B 1 236 ? -1.348 -14.273 13.547 1 97.44 236 ASP B CA 1
ATOM 4970 C C . ASP B 1 236 ? -2.793 -14.234 13.055 1 97.44 236 ASP B C 1
ATOM 4972 O O . ASP B 1 236 ? -3.672 -14.867 13.641 1 97.44 236 ASP B O 1
ATOM 4976 N N . ILE B 1 237 ? -3.053 -13.531 12.016 1 97.19 237 ILE B N 1
ATOM 4977 C CA . ILE B 1 237 ? -4.391 -13.336 11.469 1 97.19 237 ILE B CA 1
ATOM 4978 C C . ILE B 1 237 ? -4.734 -14.484 10.523 1 97.19 237 ILE B C 1
ATOM 4980 O O . ILE B 1 237 ? -5.898 -14.875 10.406 1 97.19 237 ILE B O 1
ATOM 4984 N N . VAL B 1 238 ? -3.811 -15.125 9.898 1 98.19 238 VAL B N 1
ATOM 4985 C CA . VAL B 1 238 ? -3.967 -16.031 8.773 1 98.19 238 VAL B CA 1
ATOM 4986 C C . VAL B 1 238 ? -4.785 -17.25 9.195 1 98.19 238 VAL B C 1
ATOM 4988 O O . VAL B 1 238 ? -5.695 -17.672 8.484 1 98.19 238 VAL B O 1
ATOM 4991 N N . PRO B 1 239 ? -4.543 -17.875 10.398 1 98.25 239 PRO B N 1
ATOM 4992 C CA . PRO B 1 239 ? -5.328 -19.047 10.773 1 98.25 239 PRO B CA 1
ATOM 4993 C C . PRO B 1 239 ? -6.828 -18.766 10.805 1 98.25 239 PRO B C 1
ATOM 4995 O O . PRO B 1 239 ? -7.625 -19.594 10.336 1 98.25 239 PRO B O 1
ATOM 4998 N N . GLU B 1 240 ? -7.18 -17.656 11.305 1 98.19 240 GLU B N 1
ATOM 4999 C CA . GLU B 1 240 ? -8.594 -17.281 11.32 1 98.19 240 GLU B CA 1
ATOM 5000 C C . GLU B 1 240 ? -9.133 -17.078 9.906 1 98.19 240 GLU B C 1
ATOM 5002 O O . GLU B 1 240 ? -10.266 -17.453 9.609 1 98.19 240 GLU B O 1
ATOM 5007 N N . GLN B 1 241 ? -8.406 -16.453 9.055 1 98.31 241 GLN B N 1
ATOM 5008 C CA . GLN B 1 241 ? -8.812 -16.234 7.672 1 98.31 241 GLN B CA 1
ATOM 5009 C C . GLN B 1 241 ? -9.023 -17.562 6.945 1 98.31 241 GLN B C 1
ATOM 5011 O O . GLN B 1 241 ? -9.961 -17.703 6.156 1 98.31 241 GLN B O 1
ATOM 5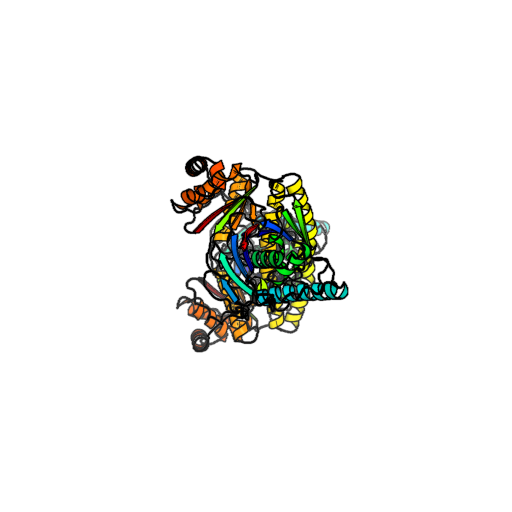016 N N . ILE B 1 242 ? -8.117 -18.484 7.199 1 98.69 242 ILE B N 1
ATOM 5017 C CA . ILE B 1 242 ? -8.227 -19.812 6.598 1 98.69 242 ILE B CA 1
ATOM 5018 C C . ILE B 1 242 ? -9.531 -20.469 7.047 1 98.69 242 ILE B C 1
ATOM 5020 O O . ILE B 1 242 ? -10.258 -21.031 6.23 1 98.69 242 ILE B O 1
ATOM 5024 N N . MET B 1 243 ? -9.766 -20.391 8.328 1 98.75 243 MET B N 1
ATOM 5025 C CA . MET B 1 243 ? -10.992 -20.984 8.867 1 98.75 243 MET B CA 1
ATOM 5026 C C . MET B 1 243 ? -12.227 -20.328 8.25 1 98.75 243 MET B C 1
ATOM 5028 O O . MET B 1 243 ? -13.156 -21.031 7.836 1 98.75 243 MET B O 1
ATOM 5032 N N . LYS B 1 244 ? -12.266 -19.016 8.172 1 98.75 244 LYS B N 1
ATOM 5033 C CA . LYS B 1 244 ? -13.383 -18.297 7.582 1 98.75 244 LYS B CA 1
ATOM 5034 C C . LYS B 1 244 ? -13.586 -18.688 6.121 1 98.75 244 LYS B C 1
ATOM 5036 O O . LYS B 1 244 ? -14.719 -18.844 5.668 1 98.75 244 LYS B O 1
ATOM 5041 N N . LEU B 1 245 ? -12.516 -18.812 5.43 1 98.88 245 LEU B N 1
ATOM 5042 C CA . LEU B 1 245 ? -12.586 -19.172 4.02 1 98.88 245 LEU B CA 1
ATOM 5043 C C . LEU B 1 245 ? -13.148 -20.578 3.844 1 98.88 245 LEU B C 1
ATOM 5045 O O . LEU B 1 245 ? -14.008 -20.797 2.988 1 98.88 245 LEU B O 1
ATOM 5049 N N . LYS B 1 246 ? -12.656 -21.531 4.609 1 98.81 246 LYS B N 1
ATOM 5050 C CA . LYS B 1 246 ? -13.156 -22.891 4.551 1 98.81 246 LYS B CA 1
ATOM 5051 C C . LYS B 1 246 ? -14.656 -22.938 4.848 1 98.81 246 LYS B C 1
ATOM 5053 O O . LYS B 1 246 ? -15.406 -23.656 4.176 1 98.81 246 LYS B O 1
ATOM 5058 N N . ASN B 1 247 ? -15.07 -22.188 5.859 1 98.88 247 ASN B N 1
ATOM 5059 C CA . ASN B 1 247 ? -16.484 -22.125 6.199 1 98.88 247 ASN B CA 1
ATOM 5060 C C . ASN B 1 247 ? -17.312 -21.516 5.066 1 98.88 247 ASN B C 1
ATOM 5062 O O . ASN B 1 247 ? -18.391 -22.016 4.746 1 98.88 247 ASN B O 1
ATOM 5066 N N . ALA B 1 248 ? -16.812 -20.438 4.492 1 98.88 248 ALA B N 1
ATOM 5067 C CA . ALA B 1 248 ? -17.5 -19.797 3.369 1 98.88 248 ALA B CA 1
ATOM 5068 C C . ALA B 1 248 ? -17.656 -20.766 2.203 1 98.88 248 ALA B C 1
ATOM 5070 O O . ALA B 1 248 ? -18.719 -20.797 1.556 1 98.88 248 ALA B O 1
ATOM 5071 N N . PHE B 1 249 ? -16.641 -21.516 1.921 1 98.75 249 PHE B N 1
ATOM 5072 C CA . PHE B 1 249 ? -16.688 -22.484 0.833 1 98.75 249 PHE B CA 1
ATOM 5073 C C . PHE B 1 249 ? -17.656 -23.625 1.152 1 98.75 249 PHE B C 1
ATOM 5075 O O . PHE B 1 249 ? -18.453 -24.031 0.297 1 98.75 249 PHE B O 1
ATOM 5082 N N . ARG B 1 250 ? -17.562 -24.125 2.363 1 98.69 250 ARG B N 1
ATOM 5083 C CA . ARG B 1 250 ? -18.469 -25.188 2.809 1 98.69 250 ARG B CA 1
ATOM 5084 C C . ARG B 1 250 ? -19.922 -24.781 2.596 1 98.69 250 ARG B C 1
ATOM 5086 O O . ARG B 1 250 ? -20.734 -25.578 2.105 1 98.69 250 ARG B O 1
ATOM 5093 N N . ASP B 1 251 ? -20.203 -23.562 2.951 1 98.62 251 ASP B N 1
ATOM 5094 C CA . ASP B 1 251 ? -21.578 -23.078 2.91 1 98.62 251 ASP B CA 1
ATOM 5095 C C . ASP B 1 251 ? -21.906 -22.469 1.552 1 98.62 251 ASP B C 1
ATOM 5097 O O . ASP B 1 251 ? -23.031 -22 1.329 1 98.62 251 ASP B O 1
ATOM 5101 N N . ARG B 1 252 ? -20.984 -22.422 0.654 1 98.5 252 ARG B N 1
ATOM 5102 C CA . ARG B 1 252 ? -21.109 -21.75 -0.636 1 98.5 252 ARG B CA 1
ATOM 5103 C C . ARG B 1 252 ? -21.609 -20.312 -0.46 1 98.5 252 ARG B C 1
ATOM 5105 O O . ARG B 1 252 ? -22.531 -19.891 -1.147 1 98.5 252 ARG B O 1
ATOM 5112 N N . ASP B 1 253 ? -21.141 -19.688 0.57 1 98.62 253 ASP B N 1
ATOM 5113 C CA . ASP B 1 253 ? -21.406 -18.281 0.871 1 98.62 253 ASP B CA 1
ATOM 5114 C C . ASP B 1 253 ? -20.422 -17.375 0.128 1 98.62 253 ASP B C 1
ATOM 5116 O O . ASP B 1 253 ? -19.344 -17.062 0.635 1 98.62 253 ASP B O 1
ATOM 5120 N N . PHE B 1 254 ? -20.906 -16.844 -1.034 1 98.75 254 PHE B N 1
ATOM 5121 C CA . PHE B 1 254 ? -20 -16.078 -1.888 1 98.75 254 PHE B CA 1
ATOM 5122 C C . PHE B 1 254 ? -19.594 -14.781 -1.22 1 98.75 254 PHE B C 1
ATOM 5124 O O . PHE B 1 254 ? -18.453 -14.328 -1.373 1 98.75 254 PHE B O 1
ATOM 5131 N N . ARG B 1 255 ? -20.469 -14.172 -0.573 1 98.5 255 ARG B N 1
ATOM 5132 C CA . ARG B 1 255 ? -20.172 -12.906 0.094 1 98.5 255 ARG B CA 1
ATOM 5133 C C . ARG B 1 255 ? -19.016 -13.062 1.081 1 98.5 255 ARG B C 1
ATOM 5135 O O . ARG B 1 255 ? -18.078 -12.273 1.07 1 98.5 255 ARG B O 1
ATOM 5142 N N . GLN B 1 256 ? -19.047 -14.055 1.922 1 98.5 256 GLN B N 1
ATOM 5143 C CA . GLN B 1 256 ? -18 -14.297 2.9 1 98.5 256 GLN B CA 1
ATOM 5144 C C . GLN B 1 256 ? -16.688 -14.688 2.213 1 98.5 256 GLN B C 1
ATOM 5146 O O . GLN B 1 256 ? -15.609 -14.281 2.646 1 98.5 256 GLN B O 1
ATOM 5151 N N . LEU B 1 257 ? -16.781 -15.516 1.172 1 98.88 257 LEU B N 1
ATOM 5152 C CA . LEU B 1 257 ? -15.594 -15.883 0.399 1 98.88 257 LEU B CA 1
ATOM 5153 C C . LEU B 1 257 ? -14.898 -14.641 -0.153 1 98.88 257 LEU B C 1
ATOM 5155 O O . LEU B 1 257 ? -13.688 -14.5 -0.028 1 98.88 257 LEU B O 1
ATOM 5159 N N . ALA B 1 258 ? -15.742 -13.773 -0.723 1 98.88 258 ALA B N 1
ATOM 5160 C CA . ALA B 1 258 ? -15.234 -12.547 -1.339 1 98.88 258 ALA B CA 1
ATOM 5161 C C . ALA B 1 258 ? -14.555 -11.656 -0.304 1 98.88 258 ALA B C 1
ATOM 5163 O O . ALA B 1 258 ? -13.5 -11.078 -0.573 1 98.88 258 ALA B O 1
ATOM 5164 N N . GLU B 1 259 ? -15.148 -11.555 0.828 1 98.25 259 GLU B N 1
ATOM 5165 C CA . GLU B 1 259 ? -14.594 -10.727 1.892 1 98.25 259 GLU B CA 1
ATOM 5166 C C . GLU B 1 259 ? -13.195 -11.195 2.289 1 98.25 259 GLU B C 1
ATOM 5168 O O . GLU B 1 259 ? -12.281 -10.383 2.428 1 98.25 259 GLU B O 1
ATOM 5173 N N . VAL B 1 260 ? -13.039 -12.492 2.469 1 98.56 260 VAL B N 1
ATOM 5174 C CA . VAL B 1 260 ? -11.75 -13.039 2.881 1 98.56 260 VAL B CA 1
ATOM 5175 C C . VAL B 1 260 ? -10.719 -12.844 1.771 1 98.56 260 VAL B C 1
ATOM 5177 O O . VAL B 1 260 ? -9.594 -12.406 2.027 1 98.56 260 VAL B O 1
ATOM 5180 N N . ILE B 1 261 ? -11.117 -13.078 0.558 1 98.75 261 ILE B N 1
ATOM 5181 C CA . ILE B 1 261 ? -10.211 -13.031 -0.585 1 98.75 261 ILE B CA 1
ATOM 5182 C C . ILE B 1 261 ? -9.711 -11.602 -0.787 1 98.75 261 ILE B C 1
ATOM 5184 O O . ILE B 1 261 ? -8.508 -11.375 -0.916 1 98.75 261 ILE B O 1
ATOM 5188 N N . MET B 1 262 ? -10.609 -10.664 -0.788 1 98.75 262 MET B N 1
ATOM 5189 C CA . MET B 1 262 ? -10.242 -9.273 -1.074 1 98.75 262 MET B CA 1
ATOM 5190 C C . MET B 1 262 ? -9.445 -8.672 0.077 1 98.75 262 MET B C 1
ATOM 5192 O O . MET B 1 262 ? -8.492 -7.93 -0.147 1 98.75 262 MET B O 1
ATOM 5196 N N . SER B 1 263 ? -9.867 -9 1.29 1 98.06 263 SER B N 1
ATOM 5197 C CA . SER B 1 263 ? -9.125 -8.516 2.449 1 98.06 263 SER B CA 1
ATOM 5198 C C . SER B 1 263 ? -7.699 -9.055 2.457 1 98.06 263 SER B C 1
ATOM 5200 O O . SER B 1 263 ? -6.758 -8.32 2.779 1 98.06 263 SER B O 1
ATOM 5202 N N . ASP B 1 264 ? -7.555 -10.328 2.139 1 98.38 264 ASP B N 1
ATOM 5203 C CA . ASP B 1 264 ? -6.23 -10.938 2.113 1 98.38 264 ASP B CA 1
ATOM 5204 C C . ASP B 1 264 ? -5.355 -10.305 1.036 1 98.38 264 ASP B C 1
ATOM 5206 O O . ASP B 1 264 ? -4.156 -10.102 1.241 1 98.38 264 ASP B O 1
ATOM 5210 N N . SER B 1 265 ? -5.938 -10.016 -0.117 1 98.25 265 SER B N 1
ATOM 5211 C CA . SER B 1 265 ? -5.215 -9.312 -1.177 1 98.25 265 SER B CA 1
ATOM 5212 C C . SER B 1 265 ? -4.676 -7.977 -0.687 1 98.25 265 SER B C 1
ATOM 5214 O O . SER B 1 265 ? -3.504 -7.656 -0.903 1 98.25 265 SER B O 1
ATOM 5216 N N . GLY B 1 266 ? -5.504 -7.234 -0.039 1 98.38 266 GLY B N 1
ATOM 5217 C CA . GLY B 1 266 ? -5.082 -5.965 0.525 1 98.38 266 GLY B CA 1
ATOM 5218 C C . GLY B 1 266 ? -3.986 -6.109 1.565 1 98.38 266 GLY B C 1
ATOM 5219 O O . GLY B 1 266 ? -3.059 -5.301 1.613 1 98.38 266 GLY B O 1
ATOM 5220 N N . GLN B 1 267 ? -4.133 -7.098 2.365 1 98.19 267 GLN B N 1
ATOM 5221 C CA . GLN B 1 267 ? -3.186 -7.305 3.453 1 98.19 267 GLN B CA 1
ATOM 5222 C C . GLN B 1 267 ? -1.811 -7.699 2.92 1 98.19 267 GLN B C 1
ATOM 5224 O O . GLN B 1 267 ? -0.785 -7.309 3.482 1 98.19 267 GLN B O 1
ATOM 5229 N N . LEU B 1 268 ? -1.785 -8.531 1.869 1 98.19 268 LEU B N 1
ATOM 5230 C CA . LEU B 1 268 ? -0.511 -8.836 1.227 1 98.19 268 LEU B CA 1
ATOM 5231 C C . LEU B 1 268 ? 0.199 -7.551 0.797 1 98.19 268 LEU B C 1
ATOM 5233 O O . LEU B 1 268 ? 1.382 -7.363 1.092 1 98.19 268 LEU B O 1
ATOM 5237 N N . HIS B 1 269 ? -0.501 -6.75 0.17 1 98.56 269 HIS B N 1
ATOM 5238 C CA . HIS B 1 269 ? 0.107 -5.535 -0.36 1 98.56 269 HIS B CA 1
ATOM 5239 C C . HIS B 1 269 ? 0.378 -4.523 0.75 1 98.56 269 HIS B C 1
ATOM 5241 O O . HIS B 1 269 ? 1.232 -3.646 0.602 1 98.56 269 HIS B O 1
ATOM 5247 N N . ALA B 1 270 ? -0.349 -4.633 1.874 1 98.81 270 ALA B N 1
ATOM 5248 C CA . ALA B 1 270 ? 0.016 -3.869 3.064 1 98.81 270 ALA B CA 1
ATOM 5249 C C . ALA B 1 270 ? 1.41 -4.25 3.555 1 98.81 270 ALA B C 1
ATOM 5251 O O . ALA B 1 270 ? 2.217 -3.377 3.887 1 98.81 270 ALA B O 1
ATOM 5252 N N . LEU B 1 271 ? 1.686 -5.535 3.594 1 98.75 271 LEU B N 1
ATOM 5253 C CA . LEU B 1 271 ? 3.016 -5.984 3.99 1 98.75 271 LEU B CA 1
ATOM 5254 C C . LEU B 1 271 ? 4.078 -5.457 3.029 1 98.75 271 LEU B C 1
ATOM 5256 O O . LEU B 1 271 ? 5.172 -5.078 3.451 1 98.75 271 LEU B O 1
ATOM 5260 N N . CYS B 1 272 ? 3.74 -5.5 1.734 1 98.44 272 CYS B N 1
ATOM 5261 C CA . CYS B 1 272 ? 4.664 -4.961 0.741 1 98.44 272 CYS B CA 1
ATOM 5262 C C . CYS B 1 272 ? 4.961 -3.49 1.009 1 98.44 272 CYS B C 1
ATOM 5264 O O . CYS B 1 272 ? 6.109 -3.057 0.916 1 98.44 272 CYS B O 1
ATOM 5266 N N . MET B 1 273 ? 3.947 -2.727 1.394 1 98.56 273 MET B N 1
ATOM 5267 C CA . MET B 1 273 ? 4.113 -1.308 1.697 1 98.56 273 MET B CA 1
ATOM 5268 C C . MET B 1 273 ? 4.945 -1.116 2.961 1 98.56 273 MET B C 1
ATOM 5270 O O . MET B 1 273 ? 5.703 -0.15 3.07 1 98.56 273 MET B O 1
ATOM 5274 N N . ASP B 1 274 ? 4.754 -1.989 3.896 1 98.62 274 ASP B N 1
ATOM 5275 C CA . ASP B 1 274 ? 5.445 -1.911 5.184 1 98.62 274 ASP B CA 1
ATOM 5276 C C . ASP B 1 274 ? 6.891 -2.385 5.059 1 98.62 274 ASP B C 1
ATOM 5278 O O . ASP B 1 274 ? 7.676 -2.24 5.996 1 98.62 274 ASP B O 1
ATOM 5282 N N . THR B 1 275 ? 7.238 -2.945 3.969 1 98.44 275 THR B N 1
ATOM 5283 C CA . THR B 1 275 ? 8.602 -3.379 3.699 1 98.44 275 THR B CA 1
ATOM 5284 C C . THR B 1 275 ? 9.508 -2.178 3.434 1 98.44 275 THR B C 1
ATOM 5286 O O . THR B 1 275 ? 9.047 -1.144 2.945 1 98.44 275 THR B O 1
ATOM 5289 N N . MET B 1 276 ? 10.836 -2.309 3.711 1 96.88 276 MET B N 1
ATOM 5290 C CA . MET B 1 276 ? 11.781 -1.221 3.508 1 96.88 276 MET B CA 1
ATOM 5291 C C . MET B 1 276 ? 12.938 -1.665 2.609 1 96.88 276 MET B C 1
ATOM 5293 O O . MET B 1 276 ? 13.711 -2.543 2.982 1 96.88 276 MET B O 1
ATOM 5297 N N . PRO B 1 277 ? 13.078 -1.071 1.422 1 95.88 277 PRO B N 1
ATOM 5298 C CA . PRO B 1 277 ? 12.133 -0.146 0.787 1 95.88 277 PRO B CA 1
ATOM 5299 C C . PRO B 1 277 ? 10.812 -0.813 0.414 1 95.88 277 PRO B C 1
ATOM 5301 O O . PRO B 1 277 ? 10.766 -2.027 0.197 1 95.88 277 PRO B O 1
ATOM 5304 N N . SER B 1 278 ? 9.781 0.002 0.386 1 97.62 278 SER B N 1
ATOM 5305 C CA . SER B 1 278 ? 8.461 -0.517 0.049 1 97.62 278 SER B CA 1
ATOM 5306 C C . SER B 1 278 ? 8.469 -1.196 -1.315 1 97.62 278 SER B C 1
ATOM 5308 O O . SER B 1 278 ? 9.195 -0.783 -2.219 1 97.62 278 SER B O 1
ATOM 5310 N N . LEU B 1 279 ? 7.613 -2.229 -1.465 1 96.56 279 LEU B N 1
ATOM 5311 C CA . LEU B 1 279 ? 7.473 -2.988 -2.701 1 96.56 279 LEU B CA 1
ATOM 5312 C C . LEU B 1 279 ? 6.184 -2.611 -3.428 1 96.56 279 LEU B C 1
ATOM 5314 O O . LEU B 1 279 ? 5.117 -2.545 -2.814 1 96.56 279 LEU B O 1
ATOM 5318 N N . ARG B 1 280 ? 6.301 -2.385 -4.676 1 94.44 280 ARG B N 1
ATOM 5319 C CA . ARG B 1 280 ? 5.145 -2.016 -5.484 1 94.44 280 ARG B CA 1
ATOM 5320 C C . ARG B 1 280 ? 4.852 -3.08 -6.535 1 94.44 280 ARG B C 1
ATOM 5322 O O . ARG B 1 280 ? 5.602 -3.227 -7.504 1 94.44 280 ARG B O 1
ATOM 5329 N N . TYR B 1 281 ? 3.734 -3.713 -6.352 1 94.5 281 TYR B N 1
ATOM 5330 C CA . TYR B 1 281 ? 3.334 -4.699 -7.348 1 94.5 281 TYR B CA 1
ATOM 5331 C C . TYR B 1 281 ? 2.094 -4.238 -8.102 1 94.5 281 TYR B C 1
ATOM 5333 O O . TYR B 1 281 ? 1.918 -4.562 -9.281 1 94.5 281 TYR B O 1
ATOM 5341 N N . LEU B 1 282 ? 1.272 -3.467 -7.477 1 95.94 282 LEU B N 1
ATOM 5342 C CA . LEU B 1 282 ? 0.064 -2.941 -8.102 1 95.94 282 LEU B CA 1
ATOM 5343 C C . LEU B 1 282 ? 0.378 -1.701 -8.938 1 95.94 282 LEU B C 1
ATOM 5345 O O . LEU B 1 282 ? 1.291 -0.941 -8.602 1 95.94 282 LEU B O 1
ATOM 5349 N N . ASN B 1 283 ? -0.32 -1.494 -9.984 1 93.81 283 ASN B N 1
ATOM 5350 C CA . ASN B 1 283 ? -0.195 -0.284 -10.789 1 93.81 283 ASN B CA 1
ATOM 5351 C C . ASN B 1 283 ? -1.516 0.476 -10.867 1 93.81 283 ASN B C 1
ATOM 5353 O O . ASN B 1 283 ? -2.469 0.146 -10.156 1 93.81 283 ASN B O 1
ATOM 5357 N N . ASP B 1 284 ? -1.59 1.509 -11.633 1 94.88 284 ASP B N 1
ATOM 5358 C CA . ASP B 1 284 ? -2.777 2.354 -11.711 1 94.88 284 ASP B CA 1
ATOM 5359 C C . ASP B 1 284 ? -3.979 1.566 -12.227 1 94.88 284 ASP B C 1
ATOM 5361 O O . ASP B 1 284 ? -5.109 1.786 -11.789 1 94.88 284 ASP B O 1
ATOM 5365 N N . ASN B 1 285 ? -3.709 0.71 -13.18 1 96.5 285 ASN B N 1
ATOM 5366 C CA . ASN B 1 285 ? -4.789 -0.108 -13.719 1 96.5 285 ASN B CA 1
ATOM 5367 C C . ASN B 1 285 ? -5.34 -1.07 -12.664 1 96.5 285 ASN B C 1
ATOM 5369 O O . ASN B 1 285 ? -6.547 -1.32 -12.617 1 96.5 285 ASN B O 1
ATOM 5373 N N . SER B 1 286 ? -4.438 -1.641 -11.812 1 96.88 286 SER B N 1
ATOM 5374 C CA . SER B 1 286 ? -4.875 -2.475 -10.703 1 96.88 286 SER B CA 1
ATOM 5375 C C . SER B 1 286 ? -5.852 -1.727 -9.797 1 96.88 286 SER B C 1
ATOM 5377 O O . SER B 1 286 ? -6.922 -2.244 -9.469 1 96.88 286 SER B O 1
ATOM 5379 N N . TRP B 1 287 ? -5.484 -0.527 -9.477 1 96.88 287 TRP B N 1
ATOM 5380 C CA . TRP B 1 287 ? -6.297 0.298 -8.586 1 96.88 287 TRP B CA 1
ATOM 5381 C C . TRP B 1 287 ? -7.637 0.637 -9.234 1 96.88 287 TRP B C 1
ATOM 5383 O O . TRP B 1 287 ? -8.672 0.655 -8.562 1 96.88 287 TRP B O 1
ATOM 5393 N N . TYR B 1 288 ? -7.586 0.926 -10.5 1 97.38 288 TYR B N 1
ATOM 5394 C CA . TYR B 1 288 ? -8.812 1.222 -11.227 1 97.38 288 TYR B CA 1
ATOM 5395 C C . TYR B 1 288 ? -9.773 0.041 -11.172 1 97.38 288 TYR B C 1
ATOM 5397 O O . TYR B 1 288 ? -10.977 0.221 -10.961 1 97.38 288 TYR B O 1
ATOM 5405 N N . LEU B 1 289 ? -9.25 -1.109 -11.352 1 98.31 289 LEU B N 1
ATOM 5406 C CA . LEU B 1 289 ? -10.086 -2.309 -11.328 1 98.31 289 LEU B CA 1
ATOM 5407 C C . LEU B 1 289 ? -10.656 -2.547 -9.938 1 98.31 289 LEU B C 1
ATOM 5409 O O . LEU B 1 289 ? -11.812 -2.959 -9.797 1 98.31 289 LEU B O 1
ATOM 5413 N N . MET B 1 290 ? -9.859 -2.357 -8.891 1 97.94 290 MET B N 1
ATOM 5414 C CA . MET B 1 290 ? -10.383 -2.471 -7.535 1 97.94 290 MET B CA 1
ATOM 5415 C C . MET B 1 290 ? -11.57 -1.539 -7.332 1 97.94 290 MET B C 1
ATOM 5417 O O . MET B 1 290 ? -12.602 -1.948 -6.789 1 97.94 290 MET B O 1
ATOM 5421 N N . GLN B 1 291 ? -11.383 -0.316 -7.785 1 95.88 291 GLN B N 1
ATOM 5422 C CA . GLN B 1 291 ? -12.445 0.671 -7.668 1 95.88 291 GLN B CA 1
ATOM 5423 C C . GLN B 1 291 ? -13.695 0.221 -8.422 1 95.88 291 GLN B C 1
ATOM 5425 O O . GLN B 1 291 ? -14.812 0.336 -7.902 1 95.88 291 GLN B O 1
ATOM 5430 N N . LEU B 1 292 ? -13.5 -0.236 -9.594 1 97.44 292 LEU B N 1
ATOM 5431 C CA . LEU B 1 292 ? -14.594 -0.679 -10.445 1 97.44 292 LEU B CA 1
ATOM 5432 C C . LEU B 1 292 ? -15.367 -1.819 -9.789 1 97.44 292 LEU B C 1
ATOM 5434 O O . LEU B 1 292 ? -16.594 -1.829 -9.797 1 97.44 292 LEU B O 1
ATOM 5438 N N . ILE B 1 293 ? -14.703 -2.764 -9.219 1 98.19 293 ILE B N 1
ATOM 5439 C CA . ILE B 1 293 ? -15.312 -3.943 -8.617 1 98.19 293 ILE B CA 1
ATOM 5440 C C . ILE B 1 293 ? -16.109 -3.537 -7.387 1 98.19 293 ILE B C 1
ATOM 5442 O O . ILE B 1 293 ? -17.234 -4.004 -7.188 1 98.19 293 ILE B O 1
ATOM 5446 N N . HIS B 1 294 ? -15.539 -2.68 -6.578 1 97 294 HIS B N 1
ATOM 5447 C CA . HIS B 1 294 ? -16.281 -2.203 -5.418 1 97 294 HIS B CA 1
ATOM 5448 C C . HIS B 1 294 ? -17.531 -1.446 -5.84 1 97 294 HIS B C 1
ATOM 5450 O O . HIS B 1 294 ? -18.594 -1.603 -5.227 1 97 294 HIS B O 1
ATOM 5456 N N . ALA B 1 295 ? -17.406 -0.624 -6.859 1 96.56 295 ALA B N 1
ATOM 5457 C CA . ALA B 1 295 ? -18.547 0.122 -7.363 1 96.56 295 ALA B CA 1
ATOM 5458 C C . ALA B 1 295 ? -19.641 -0.822 -7.887 1 96.56 295 ALA B C 1
ATOM 5460 O O . ALA B 1 295 ? -20.828 -0.597 -7.664 1 96.56 295 ALA B O 1
ATOM 5461 N N . LEU B 1 296 ? -19.219 -1.8 -8.578 1 97.62 296 LEU B N 1
ATOM 5462 C CA . LEU B 1 296 ? -20.156 -2.77 -9.141 1 97.62 296 LEU B CA 1
ATOM 5463 C C . LEU B 1 296 ? -20.906 -3.506 -8.031 1 97.62 296 LEU B C 1
ATOM 5465 O O . LEU B 1 296 ? -22.125 -3.662 -8.094 1 97.62 296 LEU B O 1
ATOM 5469 N N . ASN B 1 297 ? -20.203 -3.992 -7.031 1 97.88 297 ASN B N 1
ATOM 5470 C CA . ASN B 1 297 ? -20.828 -4.672 -5.906 1 97.88 297 ASN B CA 1
ATOM 5471 C C . ASN B 1 297 ? -21.812 -3.752 -5.18 1 97.88 297 ASN B C 1
ATOM 5473 O O . ASN B 1 297 ? -22.891 -4.18 -4.785 1 97.88 297 ASN B O 1
ATOM 5477 N N . ARG B 1 298 ? -21.422 -2.518 -5.027 1 95.38 298 ARG B N 1
ATOM 5478 C CA . ARG B 1 298 ? -22.328 -1.55 -4.41 1 95.38 298 ARG B CA 1
ATOM 5479 C C . ARG B 1 298 ? -23.578 -1.355 -5.254 1 95.38 298 ARG B C 1
ATOM 5481 O O . ARG B 1 298 ? -24.688 -1.293 -4.719 1 95.38 298 ARG B O 1
ATOM 5488 N N . HIS B 1 299 ? -23.391 -1.225 -6.5 1 95.06 299 HIS B N 1
ATOM 5489 C CA . HIS B 1 299 ? -24.5 -1.067 -7.434 1 95.06 299 HIS B CA 1
ATOM 5490 C C . HIS B 1 299 ? -25.484 -2.232 -7.324 1 95.06 299 HIS B C 1
ATOM 5492 O O . HIS B 1 299 ? -26.703 -2.033 -7.359 1 95.06 299 HIS B O 1
ATOM 5498 N N . CYS B 1 300 ? -24.969 -3.381 -7.168 1 96.75 300 CYS B N 1
ATOM 5499 C CA . CYS B 1 300 ? -25.781 -4.59 -7.109 1 96.75 300 CYS B CA 1
ATOM 5500 C C . CYS B 1 300 ? -26.375 -4.777 -5.715 1 96.75 300 CYS B C 1
ATOM 5502 O O . CYS B 1 300 ? -27.203 -5.664 -5.504 1 96.75 300 CYS B O 1
ATOM 5504 N N . LYS B 1 301 ? -25.938 -4.004 -4.68 1 96.19 301 LYS B N 1
ATOM 5505 C CA . LYS B 1 301 ? -26.328 -4.141 -3.279 1 96.19 301 LYS B CA 1
ATOM 5506 C C . LYS B 1 301 ? -26.062 -5.555 -2.77 1 96.19 301 LYS B C 1
ATOM 5508 O O . LYS B 1 301 ? -26.828 -6.094 -1.98 1 96.19 301 LYS B O 1
ATOM 5513 N N . ASP B 1 302 ? -25.062 -6.113 -3.373 1 97.25 302 ASP B N 1
ATOM 5514 C CA . ASP B 1 302 ? -24.594 -7.457 -3.051 1 97.25 302 ASP B CA 1
ATOM 5515 C C . ASP B 1 302 ? -23.172 -7.684 -3.57 1 97.25 302 ASP B C 1
ATOM 5517 O O . ASP B 1 302 ? -22.703 -6.949 -4.441 1 97.25 302 ASP B O 1
ATOM 5521 N N . THR B 1 303 ? -22.516 -8.641 -2.977 1 98.31 303 THR B N 1
ATOM 5522 C CA . THR B 1 303 ? -21.188 -8.984 -3.465 1 98.31 303 THR B CA 1
ATOM 5523 C C . THR B 1 303 ? -21.266 -10.023 -4.578 1 98.31 303 THR B C 1
ATOM 5525 O O . THR B 1 303 ? -21.516 -11.203 -4.32 1 98.31 303 THR B O 1
ATOM 5528 N N . LYS B 1 304 ? -21 -9.578 -5.805 1 98.5 304 LYS B N 1
ATOM 5529 C CA . LYS B 1 304 ? -21.156 -10.445 -6.969 1 98.5 304 LYS B CA 1
ATOM 5530 C C . LYS B 1 304 ? -19.797 -10.914 -7.496 1 98.5 304 LYS B C 1
ATOM 5532 O O . LYS B 1 304 ? -19.734 -11.875 -8.266 1 98.5 304 LYS B O 1
ATOM 5537 N N . VAL B 1 305 ? -18.766 -10.234 -7.105 1 98.88 305 VAL B N 1
ATOM 5538 C CA . VAL B 1 305 ? -17.453 -10.539 -7.648 1 98.88 305 VAL B CA 1
ATOM 5539 C C . VAL B 1 305 ? -16.375 -10.18 -6.621 1 98.88 305 VAL B C 1
ATOM 5541 O O . VAL B 1 305 ? -16.531 -9.219 -5.863 1 98.88 305 VAL B O 1
ATOM 5544 N N . ALA B 1 306 ? -15.352 -10.977 -6.523 1 98.88 306 ALA B N 1
ATOM 5545 C CA . ALA B 1 306 ? -14.18 -10.75 -5.672 1 98.88 306 ALA B CA 1
ATOM 5546 C C . ALA B 1 306 ? -12.914 -10.609 -6.508 1 98.88 306 ALA B C 1
ATOM 5548 O O . ALA B 1 306 ? -12.734 -11.312 -7.504 1 98.88 306 ALA B O 1
ATOM 5549 N N . TYR B 1 307 ? -12.094 -9.703 -6.113 1 98.81 307 TYR B N 1
ATOM 5550 C CA . TYR B 1 307 ? -10.797 -9.602 -6.77 1 98.81 307 TYR B CA 1
ATOM 5551 C C . TYR B 1 307 ? -9.68 -10.047 -5.836 1 98.81 307 TYR B C 1
ATOM 5553 O O . TYR B 1 307 ? -9.82 -9.977 -4.613 1 98.81 307 TYR B O 1
ATOM 5561 N N . THR B 1 308 ? -8.586 -10.477 -6.398 1 98.44 308 THR B N 1
ATOM 5562 C CA . THR B 1 308 ? -7.344 -10.711 -5.672 1 98.44 308 THR B CA 1
ATOM 5563 C C . THR B 1 308 ? -6.137 -10.445 -6.57 1 98.44 308 THR B C 1
ATOM 5565 O O . THR B 1 308 ? -6.199 -10.664 -7.781 1 98.44 308 THR B O 1
ATOM 5568 N N . PHE B 1 309 ? -5.172 -9.898 -5.969 1 96.62 309 PHE B N 1
ATOM 5569 C CA . PHE B 1 309 ? -3.895 -9.641 -6.621 1 96.62 309 PHE B CA 1
ATOM 5570 C C . PHE B 1 309 ? -2.766 -10.383 -5.914 1 96.62 309 PHE B C 1
ATOM 5572 O O . PHE B 1 309 ? -2.662 -10.344 -4.688 1 96.62 309 PHE B O 1
ATOM 5579 N N . ASP B 1 310 ? -1.963 -11.047 -6.664 1 93 310 ASP B N 1
ATOM 5580 C CA . ASP B 1 310 ? -0.72 -11.602 -6.137 1 93 310 ASP B CA 1
ATOM 5581 C C . ASP B 1 310 ? 0.419 -10.586 -6.234 1 93 310 ASP B C 1
ATOM 5583 O O . ASP B 1 310 ? 0.211 -9.391 -6.023 1 93 310 ASP B O 1
ATOM 5587 N N . ALA B 1 311 ? 1.65 -11.094 -6.41 1 92.06 311 ALA B N 1
ATOM 5588 C CA . ALA B 1 311 ? 2.791 -10.188 -6.535 1 92.06 311 ALA B CA 1
ATOM 5589 C C . ALA B 1 311 ? 2.91 -9.641 -7.957 1 92.06 311 ALA B C 1
ATOM 5591 O O . ALA B 1 311 ? 3.959 -9.773 -8.594 1 92.06 311 ALA B O 1
ATOM 5592 N N . GLY B 1 312 ? 1.854 -9.016 -8.43 1 91.88 312 GLY B N 1
ATOM 5593 C CA . GLY B 1 312 ? 1.788 -8.414 -9.75 1 91.88 312 GLY B CA 1
ATOM 5594 C C . GLY B 1 312 ? 0.516 -7.625 -9.984 1 91.88 312 GLY B C 1
ATOM 5595 O O . GLY B 1 312 ? -0.375 -7.605 -9.133 1 91.88 312 GLY B O 1
ATOM 5596 N N . PRO B 1 313 ? 0.433 -7.043 -11.086 1 94.06 313 PRO B N 1
ATOM 5597 C CA . PRO B 1 313 ? -0.648 -6.082 -11.312 1 94.06 313 PRO B CA 1
ATOM 5598 C C . PRO B 1 313 ? -1.897 -6.73 -11.906 1 94.06 313 PRO B C 1
ATOM 5600 O O . PRO B 1 313 ? -2.943 -6.086 -12.008 1 94.06 313 PRO B O 1
ATOM 5603 N N . ASN B 1 314 ? -1.848 -7.969 -12.328 1 93.88 314 ASN B N 1
ATOM 5604 C CA . ASN B 1 314 ? -2.977 -8.602 -13 1 93.88 314 ASN B CA 1
ATOM 5605 C C . ASN B 1 314 ? -4.078 -8.984 -12.016 1 93.88 314 ASN B C 1
ATOM 5607 O O . ASN B 1 314 ? -3.793 -9.477 -10.922 1 93.88 314 ASN B O 1
ATOM 5611 N N . CYS B 1 315 ? -5.266 -8.805 -12.398 1 96.69 315 CYS B N 1
ATOM 5612 C CA . CYS B 1 315 ? -6.422 -8.953 -11.516 1 96.69 315 CYS B CA 1
ATOM 5613 C C . CYS B 1 315 ? -7.086 -10.312 -11.719 1 96.69 315 CYS B C 1
ATOM 5615 O O . CYS B 1 315 ? -7.473 -10.656 -12.836 1 96.69 315 CYS B O 1
ATOM 5617 N N . CYS B 1 316 ? -7.141 -11.07 -10.695 1 97.38 316 CYS B N 1
ATOM 5618 C CA . CYS B 1 316 ? -7.926 -12.297 -10.727 1 97.38 316 CYS B CA 1
ATOM 5619 C C . CYS B 1 316 ? -9.273 -12.102 -10.047 1 97.38 316 CYS B C 1
ATOM 5621 O O . CYS B 1 316 ? -9.328 -11.695 -8.883 1 97.38 316 CYS B O 1
ATOM 5623 N N . LEU B 1 317 ? -10.305 -12.406 -10.789 1 98.81 317 LEU B N 1
ATOM 5624 C CA . LEU B 1 317 ? -11.656 -12.305 -10.258 1 98.81 317 LEU B CA 1
ATOM 5625 C C . LEU B 1 317 ? -12.25 -13.688 -10.008 1 98.81 317 LEU B C 1
ATOM 5627 O O . LEU B 1 317 ? -12.031 -14.609 -10.797 1 98.81 317 LEU B O 1
ATOM 5631 N N . PHE B 1 318 ? -12.969 -13.828 -8.953 1 98.88 318 PHE B N 1
ATOM 5632 C CA . PHE B 1 318 ? -13.828 -14.977 -8.68 1 98.88 318 PHE B CA 1
ATOM 5633 C C . PHE B 1 318 ? -15.289 -14.547 -8.609 1 98.88 318 PHE B C 1
ATOM 5635 O O . PHE B 1 318 ? -15.609 -13.492 -8.055 1 98.88 318 PHE B O 1
ATOM 5642 N N . LEU B 1 319 ? -16.109 -15.32 -9.172 1 98.81 319 LEU B N 1
ATOM 5643 C CA . LEU B 1 319 ? -17.531 -15 -9.219 1 98.81 319 LEU B CA 1
ATOM 5644 C C . LEU B 1 319 ? -18.359 -16.234 -9.523 1 98.81 319 LEU B C 1
ATOM 5646 O O . LEU B 1 319 ? -17.828 -17.25 -9.984 1 98.81 319 LEU B O 1
ATOM 5650 N N . GLU B 1 320 ? -19.656 -16.141 -9.219 1 98.62 320 GLU B N 1
ATOM 5651 C CA . GLU B 1 320 ? -20.578 -17.172 -9.648 1 98.62 320 GLU B CA 1
ATOM 5652 C C . GLU B 1 320 ? -20.844 -17.078 -11.148 1 98.62 320 GLU B C 1
ATOM 5654 O O . GLU B 1 320 ? -20.938 -15.984 -11.703 1 98.62 320 GLU B O 1
ATOM 5659 N N . SER B 1 321 ? -21.078 -18.203 -11.758 1 98.19 321 SER B N 1
ATOM 5660 C CA . SER B 1 321 ? -21.25 -18.312 -13.203 1 98.19 321 SER B CA 1
ATOM 5661 C C . SER B 1 321 ? -22.344 -17.391 -13.711 1 98.19 321 SER B C 1
ATOM 5663 O O . SER B 1 321 ? -22.219 -16.797 -14.789 1 98.19 321 SER B O 1
ATOM 5665 N N . VAL B 1 322 ? -23.391 -17.234 -12.953 1 97.94 322 VAL B N 1
ATOM 5666 C CA . VAL B 1 322 ? -24.562 -16.469 -13.375 1 97.94 322 VAL B CA 1
ATOM 5667 C C . VAL B 1 322 ? -24.172 -15 -13.547 1 97.94 322 VAL B C 1
ATOM 5669 O O . VAL B 1 322 ? -24.812 -14.273 -14.305 1 97.94 322 VAL B O 1
ATOM 5672 N N . ASN B 1 323 ? -23.047 -14.547 -12.93 1 98.31 323 ASN B N 1
ATOM 5673 C CA . ASN B 1 323 ? -22.688 -13.133 -12.906 1 98.31 323 ASN B CA 1
ATOM 5674 C C . ASN B 1 323 ? -21.672 -12.797 -13.992 1 98.31 323 ASN B C 1
ATOM 5676 O O . ASN B 1 323 ? -21.312 -11.633 -14.188 1 98.31 323 ASN B O 1
ATOM 5680 N N . VAL B 1 324 ? -21.172 -13.727 -14.766 1 98.5 324 VAL B N 1
ATOM 5681 C CA . VAL B 1 324 ? -20.109 -13.539 -15.75 1 98.5 324 VAL B CA 1
ATOM 5682 C C . VAL B 1 324 ? -20.531 -12.469 -16.766 1 98.5 324 VAL B C 1
ATOM 5684 O O . VAL B 1 324 ? -19.781 -11.523 -17.031 1 98.5 324 VAL B O 1
ATOM 5687 N N . PRO B 1 325 ? -21.781 -12.508 -17.328 1 98 325 PRO B N 1
ATOM 5688 C CA . PRO B 1 325 ? -22.156 -11.477 -18.297 1 98 325 PRO B CA 1
ATOM 5689 C C . PRO B 1 325 ? -22.141 -10.07 -17.688 1 98 325 PRO B C 1
ATOM 5691 O O . PRO B 1 325 ? -21.672 -9.125 -18.328 1 98 325 PRO B O 1
ATOM 5694 N N . LEU B 1 326 ? -22.578 -9.977 -16.5 1 98.25 326 LEU B N 1
ATOM 5695 C CA . LEU B 1 326 ? -22.641 -8.68 -15.844 1 98.25 326 LEU B CA 1
ATOM 5696 C C . LEU B 1 326 ? -21.25 -8.109 -15.617 1 98.25 326 LEU B C 1
ATOM 5698 O O . LEU B 1 326 ? -21 -6.93 -15.867 1 98.25 326 LEU B O 1
ATOM 5702 N N . ILE B 1 327 ? -20.328 -8.953 -15.102 1 98.44 327 ILE B N 1
ATOM 5703 C CA . ILE B 1 327 ? -18.969 -8.5 -14.805 1 98.44 327 ILE B CA 1
ATOM 5704 C C . ILE B 1 327 ? -18.266 -8.109 -16.094 1 98.44 327 ILE B C 1
ATOM 5706 O O . ILE B 1 327 ? -17.594 -7.078 -16.156 1 98.44 327 ILE B O 1
ATOM 5710 N N . LEU B 1 328 ? -18.438 -8.906 -17.094 1 98.19 328 LEU B N 1
ATOM 5711 C CA . LEU B 1 328 ? -17.828 -8.594 -18.391 1 98.19 328 LEU B CA 1
ATOM 5712 C C . LEU B 1 328 ? -18.422 -7.312 -18.969 1 98.19 328 LEU B C 1
ATOM 5714 O O . LEU B 1 328 ? -17.703 -6.551 -19.625 1 98.19 328 LEU B O 1
ATOM 5718 N N . ALA B 1 329 ? -19.719 -7.078 -18.766 1 98.19 329 ALA B N 1
ATOM 5719 C CA . ALA B 1 329 ? -20.359 -5.84 -19.219 1 98.19 329 ALA B CA 1
ATOM 5720 C C . ALA B 1 329 ? -19.703 -4.621 -18.562 1 98.19 329 ALA B C 1
ATOM 5722 O O . ALA B 1 329 ? -19.438 -3.623 -19.234 1 98.19 329 ALA B O 1
ATOM 5723 N N . ALA B 1 330 ? -19.484 -4.723 -17.266 1 98.38 330 ALA B N 1
ATOM 5724 C CA . ALA B 1 330 ? -18.844 -3.629 -16.531 1 98.38 330 ALA B CA 1
ATOM 5725 C C . ALA B 1 330 ? -17.422 -3.387 -17.047 1 98.38 330 ALA B C 1
ATOM 5727 O O . ALA B 1 330 ? -17.047 -2.244 -17.297 1 98.38 330 ALA B O 1
ATOM 5728 N N . VAL B 1 331 ? -16.672 -4.457 -17.188 1 98.31 331 VAL B N 1
ATOM 5729 C CA . VAL B 1 331 ? -15.289 -4.332 -17.625 1 98.31 331 VAL B CA 1
ATOM 5730 C C . VAL B 1 331 ? -15.258 -3.799 -19.062 1 98.31 331 VAL B C 1
ATOM 5732 O O . VAL B 1 331 ? -14.414 -2.961 -19.391 1 98.31 331 VAL B O 1
ATOM 5735 N N . ASN B 1 332 ? -16.156 -4.289 -19.875 1 97.75 332 ASN B N 1
ATOM 5736 C CA . ASN B 1 332 ? -16.219 -3.84 -21.266 1 97.75 332 ASN B CA 1
ATOM 5737 C C . ASN B 1 332 ? -16.516 -2.346 -21.359 1 97.75 332 ASN B C 1
ATOM 5739 O O . ASN B 1 332 ? -15.852 -1.619 -22.094 1 97.75 332 ASN B O 1
ATOM 5743 N N . LYS B 1 333 ? -17.469 -1.922 -20.672 1 97.12 333 LYS B N 1
ATOM 5744 C CA . LYS B 1 333 ? -17.906 -0.529 -20.719 1 97.12 333 LYS B CA 1
ATOM 5745 C C . LYS B 1 333 ? -16.828 0.396 -20.141 1 97.12 333 LYS B C 1
ATOM 5747 O O . LYS B 1 333 ? -16.469 1.397 -20.75 1 97.12 333 LYS B O 1
ATOM 5752 N N . TYR B 1 334 ? -16.266 0.047 -19.016 1 97.88 334 TYR B N 1
ATOM 5753 C CA . TYR B 1 334 ? -15.461 0.995 -18.266 1 97.88 334 TYR B CA 1
ATOM 5754 C C . TYR B 1 334 ? -13.984 0.86 -18.609 1 97.88 334 TYR B C 1
ATOM 5756 O O . TYR B 1 334 ? -13.195 1.777 -18.359 1 97.88 334 TYR B O 1
ATOM 5764 N N . CYS B 1 335 ? -13.578 -0.256 -19.094 1 97.69 335 CYS B N 1
ATOM 5765 C CA . CYS B 1 335 ? -12.188 -0.413 -19.516 1 97.69 335 CYS B CA 1
ATOM 5766 C C . CYS B 1 335 ? -12.07 -0.286 -21.031 1 97.69 335 CYS B C 1
ATOM 5768 O O . CYS B 1 335 ? -10.984 -0.47 -21.594 1 97.69 335 CYS B O 1
ATOM 5770 N N . LYS B 1 336 ? -13.195 -0.053 -21.703 1 96.25 336 LYS B N 1
ATOM 5771 C CA . LYS B 1 336 ? -13.227 0.133 -23.156 1 96.25 336 LYS B CA 1
ATOM 5772 C C . LYS B 1 336 ? -12.469 -0.982 -23.875 1 96.25 336 LYS B C 1
ATOM 5774 O O . LYS B 1 336 ? -11.562 -0.715 -24.656 1 96.25 336 LYS B O 1
ATOM 5779 N N . LEU B 1 337 ? -12.875 -2.156 -23.672 1 95.81 337 LEU B N 1
ATOM 5780 C CA . LEU B 1 337 ? -12.203 -3.32 -24.234 1 95.81 337 LEU B CA 1
ATOM 5781 C C . LEU B 1 337 ? -12.219 -3.275 -25.766 1 95.81 337 LEU B C 1
ATOM 5783 O O . LEU B 1 337 ? -13.18 -2.799 -26.359 1 95.81 337 LEU B O 1
ATOM 5787 N N . PRO B 1 338 ? -11.148 -3.852 -26.312 1 91.62 338 PRO B N 1
ATOM 5788 C CA . PRO B 1 338 ? -11.219 -4.055 -27.766 1 91.62 338 PRO B CA 1
ATOM 5789 C C . PRO B 1 338 ? -12.422 -4.902 -28.172 1 91.62 338 PRO B C 1
ATOM 5791 O O . PRO B 1 338 ? -12.812 -5.824 -27.453 1 91.62 338 PRO B O 1
ATOM 5794 N N . SER B 1 339 ? -12.953 -4.656 -29.344 1 86.5 339 SER B N 1
ATOM 5795 C CA . SER B 1 339 ? -14.203 -5.25 -29.797 1 86.5 339 SER B CA 1
ATOM 5796 C C . SER B 1 339 ? -14.094 -6.766 -29.906 1 86.5 339 SER B C 1
ATOM 5798 O O . SER B 1 339 ? -15.086 -7.48 -29.75 1 86.5 339 SER B O 1
ATOM 5800 N N . ASP B 1 340 ? -12.898 -7.246 -30.109 1 93.25 340 ASP B N 1
ATOM 5801 C CA . ASP B 1 340 ? -12.75 -8.672 -30.359 1 93.25 340 ASP B CA 1
ATOM 5802 C C . ASP B 1 340 ? -12.516 -9.445 -29.062 1 93.25 340 ASP B C 1
ATOM 5804 O O . ASP B 1 340 ? -12.539 -10.68 -29.047 1 93.25 340 ASP B O 1
ATOM 5808 N N . LEU B 1 341 ? -12.289 -8.766 -27.984 1 94.12 341 LEU B N 1
ATOM 5809 C CA . LEU B 1 341 ? -11.891 -9.438 -26.75 1 94.12 341 LEU B CA 1
ATOM 5810 C C . LEU B 1 341 ? -13.047 -10.234 -26.172 1 94.12 341 LEU B C 1
ATOM 5812 O O . LEU B 1 341 ? -12.875 -11.383 -25.75 1 94.12 341 LEU B O 1
ATOM 5816 N N . ILE B 1 342 ? -14.242 -9.656 -26.156 1 95.5 342 ILE B N 1
ATOM 5817 C CA . ILE B 1 342 ? -15.406 -10.367 -25.625 1 95.5 342 ILE B CA 1
ATOM 5818 C C . ILE B 1 342 ? -15.688 -11.602 -26.5 1 95.5 342 ILE B C 1
ATOM 5820 O O . ILE B 1 342 ? -16.062 -12.656 -25.984 1 95.5 342 ILE B O 1
ATOM 5824 N N . GLU B 1 343 ? -15.523 -11.422 -27.797 1 94.62 343 GLU B N 1
ATOM 5825 C CA . GLU B 1 343 ? -15.711 -12.547 -28.703 1 94.62 343 GLU B CA 1
ATOM 5826 C C . GLU B 1 343 ? -14.719 -13.664 -28.422 1 94.62 343 GLU B C 1
ATOM 5828 O O . GLU B 1 343 ? -15.086 -14.844 -28.422 1 94.62 343 GLU B O 1
ATOM 5833 N N . ARG B 1 344 ? -13.547 -13.305 -28.156 1 93.94 344 ARG B N 1
ATOM 5834 C CA . ARG B 1 344 ? -12.516 -14.289 -27.844 1 93.94 344 ARG B CA 1
ATOM 5835 C C . ARG B 1 344 ? -12.828 -15.008 -26.531 1 93.94 344 ARG B C 1
ATOM 5837 O O . ARG B 1 344 ? -12.602 -16.219 -26.406 1 93.94 344 ARG B O 1
ATOM 5844 N N . VAL B 1 345 ? -13.312 -14.266 -25.547 1 95.5 345 VAL B N 1
ATOM 5845 C CA . VAL B 1 345 ? -13.703 -14.875 -24.281 1 95.5 345 VAL B CA 1
ATOM 5846 C C . VAL B 1 345 ? -14.812 -15.898 -24.516 1 95.5 345 VAL B C 1
ATOM 5848 O O . VAL B 1 345 ? -14.844 -16.953 -23.875 1 95.5 345 VAL B O 1
ATOM 5851 N N . GLY B 1 346 ? -15.672 -15.57 -25.469 1 94.38 346 GLY B N 1
ATOM 5852 C CA . GLY B 1 346 ? -16.781 -16.453 -25.797 1 94.38 346 GLY B CA 1
ATOM 5853 C C . GLY B 1 346 ? -16.328 -17.766 -26.422 1 94.38 346 GLY B C 1
ATOM 5854 O O . GLY B 1 346 ? -17.094 -18.719 -26.516 1 94.38 346 GLY B O 1
ATOM 5855 N N . GLU B 1 347 ? -15.078 -17.875 -26.781 1 92.25 347 GLU B N 1
ATOM 5856 C CA . GLU B 1 347 ? -14.555 -19.078 -27.453 1 92.25 347 GLU B CA 1
ATOM 5857 C C . GLU B 1 347 ? -14.023 -20.078 -26.438 1 92.25 347 GLU B C 1
ATOM 5859 O O . GLU B 1 347 ? -13.797 -21.234 -26.766 1 92.25 347 GLU B O 1
ATOM 5864 N N . TYR B 1 348 ? -13.883 -19.625 -25.188 1 91.81 348 TYR B N 1
ATOM 5865 C CA . TYR B 1 348 ? -13.461 -20.578 -24.172 1 91.81 348 TYR B CA 1
ATOM 5866 C C . TYR B 1 348 ? -14.539 -21.625 -23.922 1 91.81 348 TYR B C 1
ATOM 5868 O O . TYR B 1 348 ? -15.734 -21.312 -23.969 1 91.81 348 TYR B O 1
ATOM 5876 N N . PRO B 1 349 ? -14.109 -22.859 -23.625 1 89.31 349 PRO B N 1
ATOM 5877 C CA . PRO B 1 349 ? -15.102 -23.906 -23.406 1 89.31 349 PRO B CA 1
ATOM 5878 C C . PRO B 1 349 ? -16.125 -23.547 -22.312 1 89.31 349 PRO B C 1
ATOM 5880 O O . PRO B 1 349 ? -17.312 -23.812 -22.484 1 89.31 349 PRO B O 1
ATOM 5883 N N . VAL B 1 350 ? -15.688 -22.938 -21.328 1 92.81 350 VAL B N 1
ATOM 5884 C CA . VAL B 1 350 ? -16.562 -22.594 -20.203 1 92.81 350 VAL B CA 1
ATOM 5885 C C . VAL B 1 350 ? -17.609 -21.594 -20.641 1 92.81 350 VAL B C 1
ATOM 5887 O O . VAL B 1 350 ? -18.703 -21.531 -20.078 1 92.81 350 VAL B O 1
ATOM 5890 N N . ALA B 1 351 ? -17.375 -20.859 -21.656 1 94.44 351 ALA B N 1
ATOM 5891 C CA . ALA B 1 351 ? -18.266 -19.797 -22.109 1 94.44 351 ALA B CA 1
ATOM 5892 C C . ALA B 1 351 ? -19.469 -20.375 -22.844 1 94.44 351 ALA B C 1
ATOM 5894 O O . ALA B 1 351 ? -20.484 -19.703 -23.047 1 94.44 351 ALA B O 1
ATOM 5895 N N . PHE B 1 352 ? -19.406 -21.594 -23.188 1 93.38 352 PHE B N 1
ATOM 5896 C CA . PHE B 1 352 ? -20.484 -22.234 -23.938 1 93.38 352 PHE B CA 1
ATOM 5897 C C . PHE B 1 352 ? -21.75 -22.312 -23.094 1 93.38 352 PHE B C 1
ATOM 5899 O O . PHE B 1 352 ? -22.859 -22.406 -23.641 1 93.38 352 PHE B O 1
ATOM 5906 N N . GLU B 1 353 ? -21.562 -22.297 -21.844 1 94.25 353 GLU B N 1
ATOM 5907 C CA . GLU B 1 353 ? -22.734 -22.359 -20.969 1 94.25 353 GLU B CA 1
ATOM 5908 C C . GLU B 1 353 ? -23.609 -21.125 -21.125 1 94.25 353 GLU B C 1
ATOM 5910 O O . GLU B 1 353 ? -24.781 -21.141 -20.734 1 94.25 353 GLU B O 1
ATOM 5915 N N . TYR B 1 354 ? -23.141 -20.062 -21.781 1 94.75 354 TYR B N 1
ATOM 5916 C CA . TYR B 1 354 ? -23.891 -18.812 -21.891 1 94.75 354 TYR B CA 1
ATOM 5917 C C . TYR B 1 354 ? -24.562 -18.688 -23.25 1 94.75 354 TYR B C 1
ATOM 5919 O O . TYR B 1 354 ? -25.312 -17.734 -23.484 1 94.75 354 TYR B O 1
ATOM 5927 N N . GLY B 1 355 ? -24.406 -19.625 -24.141 1 92.12 355 GLY B N 1
ATOM 5928 C CA . GLY B 1 355 ? -24.953 -19.516 -25.484 1 92.12 355 GLY B CA 1
ATOM 5929 C C . GLY B 1 355 ? -24.312 -18.406 -26.297 1 92.12 355 GLY B C 1
ATOM 5930 O O . GLY B 1 355 ? -23.297 -18.625 -26.969 1 92.12 355 GLY B O 1
ATOM 5931 N N . ASN B 1 356 ? -24.875 -17.188 -26.172 1 93.75 356 ASN B N 1
ATOM 5932 C CA . ASN B 1 356 ? -24.297 -15.992 -26.797 1 93.75 356 ASN B CA 1
ATOM 5933 C C . ASN B 1 356 ? -23.812 -14.984 -25.766 1 93.75 356 ASN B C 1
ATOM 5935 O O . ASN B 1 356 ? -24.531 -14.039 -25.438 1 93.75 356 ASN B O 1
ATOM 5939 N N . LEU B 1 357 ? -22.609 -15.219 -25.391 1 96.25 357 LEU B N 1
ATOM 5940 C CA . LEU B 1 357 ? -22.047 -14.406 -24.312 1 96.25 357 LEU B CA 1
ATOM 5941 C C . LEU B 1 357 ? -22.016 -12.93 -24.719 1 96.25 357 LEU B C 1
ATOM 5943 O O . LEU B 1 357 ? -22.328 -12.062 -23.906 1 96.25 357 LEU B O 1
ATOM 5947 N N . LYS B 1 358 ? -21.672 -12.648 -25.953 1 95.31 358 LYS B N 1
ATOM 5948 C CA . LYS B 1 358 ? -21.578 -11.273 -26.438 1 95.31 358 LYS B CA 1
ATOM 5949 C C . LYS B 1 358 ? -22.922 -10.562 -26.312 1 95.31 358 LYS B C 1
ATOM 5951 O O . LYS B 1 358 ? -22.984 -9.422 -25.859 1 95.31 358 LYS B O 1
ATOM 5956 N N . SER B 1 359 ? -23.969 -11.195 -26.703 1 95.69 359 SER B N 1
ATOM 5957 C CA . SER B 1 359 ? -25.312 -10.625 -26.625 1 95.69 359 SER B CA 1
ATOM 5958 C C . SER B 1 359 ? -25.703 -10.352 -25.172 1 95.69 359 SER B C 1
ATOM 5960 O O . SER B 1 359 ? -26.375 -9.352 -24.875 1 95.69 359 SER B O 1
ATOM 5962 N N . LEU B 1 360 ? -25.406 -11.266 -24.312 1 96.75 360 LEU B N 1
ATOM 5963 C CA . LEU B 1 360 ? -25.734 -11.102 -22.906 1 96.75 360 LEU B CA 1
ATOM 5964 C C . LEU B 1 360 ? -24.984 -9.914 -22.297 1 96.75 360 LEU B C 1
ATOM 5966 O O . LEU B 1 360 ? -25.547 -9.148 -21.516 1 96.75 360 LEU B O 1
ATOM 5970 N N . VAL B 1 361 ? -23.734 -9.789 -22.641 1 97.38 361 VAL B N 1
ATOM 5971 C CA . VAL B 1 361 ? -22.906 -8.695 -22.156 1 97.38 361 VAL B CA 1
ATOM 5972 C C . VAL B 1 361 ? -23.469 -7.359 -22.641 1 97.38 361 VAL B C 1
ATOM 5974 O O . VAL B 1 361 ? -23.562 -6.406 -21.859 1 97.38 361 VAL B O 1
ATOM 5977 N N . GLU B 1 362 ? -23.875 -7.289 -23.891 1 96.06 362 GLU B N 1
ATOM 5978 C CA . GLU B 1 362 ? -24.438 -6.074 -24.469 1 96.06 362 GLU B CA 1
ATOM 5979 C C . GLU B 1 362 ? -25.75 -5.695 -23.766 1 96.06 362 GLU B C 1
ATOM 5981 O O . GLU B 1 362 ? -26 -4.516 -23.516 1 96.06 362 GLU B O 1
ATOM 5986 N N . GLU B 1 363 ? -26.516 -6.66 -23.484 1 96.75 363 GLU B N 1
ATOM 5987 C CA . GLU B 1 363 ? -27.766 -6.414 -22.781 1 96.75 363 GLU B CA 1
ATOM 5988 C C . GLU B 1 363 ? -27.516 -5.855 -21.391 1 96.75 363 GLU B C 1
ATOM 5990 O O . GLU B 1 363 ? -28.188 -4.902 -20.969 1 96.75 363 GLU B O 1
ATOM 5995 N N . GLU B 1 364 ? -26.594 -6.473 -20.656 1 96.31 364 GLU B N 1
ATOM 5996 C CA . GLU B 1 364 ? -26.25 -6.027 -19.312 1 96.31 364 GLU B CA 1
ATOM 5997 C C . GLU B 1 364 ? -25.703 -4.609 -19.312 1 96.31 364 GLU B C 1
ATOM 5999 O O . GLU B 1 364 ? -25.859 -3.863 -18.344 1 96.31 364 GLU B O 1
ATOM 6004 N N . GLN B 1 365 ? -25.031 -4.227 -20.344 1 95.56 365 GLN B N 1
ATOM 6005 C CA . GLN B 1 365 ? -24.328 -2.949 -20.422 1 95.56 365 GLN B CA 1
ATOM 6006 C C . GLN B 1 365 ? -25.312 -1.789 -20.562 1 95.56 365 GLN B C 1
ATOM 6008 O O . GLN B 1 365 ? -25.016 -0.665 -20.156 1 95.56 365 GLN B O 1
ATOM 6013 N N . LYS B 1 366 ? -26.453 -1.967 -21.172 1 93.88 366 LYS B N 1
ATOM 6014 C CA . LYS B 1 366 ? -27.406 -0.926 -21.516 1 93.88 366 LYS B CA 1
ATOM 6015 C C . LYS B 1 366 ? -27.812 -0.116 -20.281 1 93.88 366 LYS B C 1
ATOM 6017 O O . LYS B 1 366 ? -27.922 1.11 -20.344 1 93.88 366 LYS B O 1
ATOM 6022 N N . ASN B 1 367 ? -27.906 -0.727 -19.125 1 89.75 367 ASN B N 1
ATOM 6023 C CA . ASN B 1 367 ? -28.391 -0.003 -17.953 1 89.75 367 ASN B CA 1
ATOM 6024 C C . ASN B 1 367 ? -27.344 0.048 -16.844 1 89.75 367 ASN B C 1
ATOM 6026 O O . ASN B 1 367 ? -27.656 0.37 -15.703 1 89.75 367 ASN B O 1
ATOM 6030 N N . LEU B 1 368 ? -26.172 -0.159 -17.25 1 96.06 368 LEU B N 1
ATOM 6031 C CA . LEU B 1 368 ? -25.156 -0.236 -16.219 1 96.06 368 LEU B CA 1
ATOM 6032 C C . LEU B 1 368 ? -24.469 1.113 -16.031 1 96.06 368 LEU B C 1
ATOM 6034 O O . LEU B 1 368 ? -23.75 1.578 -16.922 1 96.06 368 LEU B O 1
ATOM 6038 N N . VAL B 1 369 ? -24.734 1.788 -14.891 1 95.94 369 VAL B N 1
ATOM 6039 C CA . VAL B 1 369 ? -24.062 3.025 -14.508 1 95.94 369 VAL B CA 1
ATOM 6040 C C . VAL B 1 369 ? -23.484 2.891 -13.102 1 95.94 369 VAL B C 1
ATOM 6042 O O . VAL B 1 369 ? -24.219 2.688 -12.141 1 95.94 369 VAL B O 1
ATOM 6045 N N . LEU B 1 370 ? -22.203 3.012 -13.055 1 95.75 370 LEU B N 1
ATOM 6046 C CA . LEU B 1 370 ? -21.531 2.836 -11.773 1 95.75 370 LEU B CA 1
ATOM 6047 C C . LEU B 1 370 ? -21.031 4.172 -11.234 1 95.75 370 LEU B C 1
ATOM 6049 O O . LEU B 1 370 ? -20.562 5.016 -12.008 1 95.75 370 LEU B O 1
ATOM 6053 N N . PHE B 1 371 ? -21.062 4.281 -9.922 1 92 371 PHE B N 1
ATOM 6054 C CA . PHE B 1 371 ? -20.703 5.531 -9.266 1 92 371 PHE B CA 1
ATOM 6055 C C . PHE B 1 371 ? -19.547 5.309 -8.289 1 92 371 PHE B C 1
ATOM 6057 O O . PHE B 1 371 ? -19.438 4.234 -7.695 1 92 371 PHE B O 1
ATOM 6064 N N . GLU B 1 372 ? -18.734 6.332 -8.117 1 84.56 372 GLU B N 1
ATOM 6065 C CA . GLU B 1 372 ? -17.688 6.309 -7.113 1 84.56 372 GLU B CA 1
ATOM 6066 C C . GLU B 1 372 ? -18.25 6.469 -5.707 1 84.56 372 GLU B C 1
ATOM 6068 O O . GLU B 1 372 ? -19.328 7.039 -5.531 1 84.56 372 GLU B O 1
ATOM 6073 N N . SER B 1 373 ? -17.672 5.602 -4.68 1 67 373 SER B N 1
ATOM 6074 C CA . SER B 1 373 ? -18.141 5.758 -3.309 1 67 373 SER B CA 1
ATOM 6075 C C . SER B 1 373 ? -17.375 6.855 -2.578 1 67 373 SER B C 1
ATOM 6077 O O . SER B 1 373 ? -16.188 6.707 -2.303 1 67 373 SER B O 1
ATOM 6079 N N . ILE B 1 374 ? -17.531 8.094 -2.861 1 57.84 374 ILE B N 1
ATOM 6080 C CA . ILE B 1 374 ? -16.781 9.047 -2.049 1 57.84 374 ILE B CA 1
ATOM 6081 C C . ILE B 1 374 ? -17.594 9.398 -0.8 1 57.84 374 ILE B C 1
ATOM 6083 O O . ILE B 1 374 ? -18.797 9.656 -0.884 1 57.84 374 ILE B O 1
ATOM 6087 N N . HIS B 1 375 ? -17.172 8.875 0.347 1 52.44 375 HIS B N 1
ATOM 6088 C CA . HIS B 1 375 ? -17.828 9.32 1.577 1 52.44 375 HIS B CA 1
ATOM 6089 C C . HIS B 1 375 ? -18.219 10.789 1.494 1 52.44 375 HIS B C 1
ATOM 6091 O O . HIS B 1 375 ? -17.375 11.648 1.22 1 52.44 375 HIS B O 1
ATOM 6097 N N . ASP B 1 376 ? -19.516 11.148 1.577 1 50.69 376 ASP B N 1
ATOM 6098 C CA . ASP B 1 376 ? -20.219 12.406 1.799 1 50.69 376 ASP B CA 1
ATOM 6099 C C . ASP B 1 376 ? -20.281 13.242 0.521 1 50.69 376 ASP B C 1
ATOM 6101 O O . ASP B 1 376 ? -20.656 14.414 0.553 1 50.69 376 ASP B O 1
ATOM 6105 N N . GLN B 1 377 ? -19.484 12.828 -0.444 1 52.94 377 GLN B N 1
ATOM 6106 C CA . GLN B 1 377 ? -19.594 13.719 -1.595 1 52.94 377 GLN B CA 1
ATOM 6107 C C . GLN B 1 377 ? -20.438 13.086 -2.699 1 52.94 377 GLN B C 1
ATOM 6109 O O . GLN B 1 377 ? -20.703 11.883 -2.668 1 52.94 377 GLN B O 1
ATOM 6114 N N . GLU B 1 378 ? -20.859 14.055 -3.553 1 54.28 378 GLU B N 1
ATOM 6115 C CA . GLU B 1 378 ? -21.641 13.797 -4.762 1 54.28 378 GLU B CA 1
ATOM 6116 C C . GLU B 1 378 ? -21.031 12.648 -5.566 1 54.28 378 GLU B C 1
ATOM 6118 O O . GLU B 1 378 ? -19.812 12.594 -5.762 1 54.28 378 GLU B O 1
ATOM 6123 N N . ASN B 1 379 ? -21.766 11.492 -5.676 1 66.25 379 ASN B N 1
ATOM 6124 C CA . ASN B 1 379 ? -21.438 10.273 -6.406 1 66.25 379 ASN B CA 1
ATOM 6125 C C . ASN B 1 379 ? -21.125 10.555 -7.871 1 66.25 379 ASN B C 1
ATOM 6127 O O . ASN B 1 379 ? -22 11.047 -8.602 1 66.25 379 ASN B O 1
ATOM 6131 N N . ASN B 1 380 ? -19.875 10.828 -8.141 1 81.62 380 ASN B N 1
ATOM 6132 C CA . ASN B 1 380 ? -19.484 10.906 -9.547 1 81.62 380 ASN B CA 1
ATOM 6133 C C . ASN B 1 380 ? -19.438 9.523 -10.195 1 81.62 380 ASN B C 1
ATOM 6135 O O . ASN B 1 380 ? -19.094 8.539 -9.531 1 81.62 380 ASN B O 1
ATOM 6139 N N . GLU B 1 381 ? -20.016 9.578 -11.414 1 89.12 381 GLU B N 1
ATOM 6140 C CA . GLU B 1 381 ? -19.891 8.352 -12.195 1 89.12 381 GLU B CA 1
ATOM 6141 C C . GLU B 1 381 ? -18.422 7.996 -12.422 1 89.12 381 GLU B C 1
ATOM 6143 O O . GLU B 1 381 ? -17.594 8.883 -12.633 1 89.12 381 GLU B O 1
ATOM 6148 N N . ILE B 1 382 ? -18.156 6.758 -12.398 1 93.94 382 ILE B N 1
ATOM 6149 C CA . ILE B 1 382 ? -16.797 6.305 -12.719 1 93.94 382 ILE B CA 1
ATOM 6150 C C . ILE B 1 382 ? -16.484 6.617 -14.18 1 93.94 382 ILE B C 1
ATOM 6152 O O . ILE B 1 382 ? -17.297 6.344 -15.07 1 93.94 382 ILE B O 1
ATOM 6156 N N . GLU B 1 383 ? -15.398 7.215 -14.383 1 94.25 383 GLU B N 1
ATOM 6157 C CA . GLU B 1 383 ? -14.977 7.527 -15.742 1 94.25 383 GLU B CA 1
ATOM 6158 C C . GLU B 1 383 ? -14.305 6.328 -16.406 1 94.25 383 GLU B C 1
ATOM 6160 O O . GLU B 1 383 ? -13.414 5.711 -15.82 1 94.25 383 GLU B O 1
ATOM 6165 N N . PRO B 1 384 ? -14.719 6.004 -17.609 1 96.69 384 PRO B N 1
ATOM 6166 C CA . PRO B 1 384 ? -14.047 4.918 -18.328 1 96.69 384 PRO B CA 1
ATOM 6167 C C . PRO B 1 384 ? -12.578 5.223 -18.609 1 96.69 384 PRO B C 1
ATOM 6169 O O . PRO B 1 384 ? -12.211 6.383 -18.812 1 96.69 384 PRO B O 1
ATOM 6172 N N . LEU B 1 385 ? -11.844 4.25 -18.594 1 96.62 385 LEU B N 1
ATOM 6173 C CA . LEU B 1 385 ? -10.414 4.371 -18.859 1 96.62 385 LEU B CA 1
ATOM 6174 C C . LEU B 1 385 ? -9.969 3.373 -19.922 1 96.62 385 LEU B C 1
ATOM 6176 O O . LEU B 1 385 ? -10.242 2.176 -19.797 1 96.62 385 LEU B O 1
ATOM 6180 N N . ASP B 1 386 ? -9.219 3.85 -20.922 1 94.44 386 ASP B N 1
ATOM 6181 C CA . ASP B 1 386 ? -8.75 3.004 -22.016 1 94.44 386 ASP B CA 1
ATOM 6182 C C . ASP B 1 386 ? -7.449 2.301 -21.641 1 94.44 386 ASP B C 1
ATOM 6184 O O . ASP B 1 386 ? -6.637 2.842 -20.875 1 94.44 386 ASP B O 1
ATOM 6188 N N . GLY B 1 387 ? -7.32 1.111 -22.141 1 91.62 387 GLY B N 1
ATOM 6189 C CA . GLY B 1 387 ? -6.031 0.441 -22.062 1 91.62 387 GLY B CA 1
ATOM 6190 C C . GLY B 1 387 ? -5.789 -0.231 -20.734 1 91.62 387 GLY B C 1
ATOM 6191 O O . GLY B 1 387 ? -4.652 -0.584 -20.406 1 91.62 387 GLY B O 1
ATOM 6192 N N . VAL B 1 388 ? -6.824 -0.425 -19.922 1 96.19 388 VAL B N 1
ATOM 6193 C CA . VAL B 1 388 ? -6.688 -1.012 -18.594 1 96.19 388 VAL B CA 1
ATOM 6194 C C . VAL B 1 388 ? -6.445 -2.514 -18.719 1 96.19 388 VAL B C 1
ATOM 6196 O O . VAL B 1 388 ? -5.578 -3.066 -18.031 1 96.19 388 VAL B O 1
ATOM 6199 N N . VAL B 1 389 ? -7.215 -3.16 -19.562 1 95.88 389 VAL B N 1
ATOM 6200 C CA . VAL B 1 389 ? -7.176 -4.613 -19.703 1 95.88 389 VAL B CA 1
ATOM 6201 C C . VAL B 1 389 ? -6.691 -4.98 -21.109 1 95.88 389 VAL B C 1
ATOM 6203 O O . VAL B 1 389 ? -7.262 -4.535 -22.109 1 95.88 389 VAL B O 1
ATOM 6206 N N . LYS B 1 390 ? -5.688 -5.832 -21.156 1 91.19 390 LYS B N 1
ATOM 6207 C CA . LYS B 1 390 ? -5.086 -6.23 -22.422 1 91.19 390 LYS B CA 1
ATOM 6208 C C . LYS B 1 390 ? -5.605 -7.598 -22.875 1 91.19 390 LYS B C 1
ATOM 6210 O O . LYS B 1 390 ? -5.633 -7.895 -24.062 1 91.19 390 LYS B O 1
ATOM 6215 N N . ASP B 1 391 ? -5.973 -8.438 -21.953 1 91.62 391 ASP B N 1
ATOM 6216 C CA . ASP B 1 391 ? -6.469 -9.781 -22.219 1 91.62 391 ASP B CA 1
ATOM 6217 C C . ASP B 1 391 ? -7.348 -10.281 -21.078 1 91.62 391 ASP B C 1
ATOM 6219 O O . ASP B 1 391 ? -7.234 -9.805 -19.938 1 91.62 391 ASP B O 1
ATOM 6223 N N . ILE B 1 392 ? -8.234 -11.211 -21.422 1 94.62 392 ILE B N 1
ATOM 6224 C CA . ILE B 1 392 ? -9.133 -11.781 -20.422 1 94.62 392 ILE B CA 1
ATOM 6225 C C . ILE B 1 392 ? -9.164 -13.297 -20.562 1 94.62 392 ILE B C 1
ATOM 6227 O O . ILE B 1 392 ? -9.258 -13.828 -21.672 1 94.62 392 ILE B O 1
ATOM 6231 N N . PHE B 1 393 ? -9.055 -14.008 -19.484 1 93.31 393 PHE B N 1
ATOM 6232 C CA . PHE B 1 393 ? -9.227 -15.453 -19.438 1 93.31 393 PHE B CA 1
ATOM 6233 C C . PHE B 1 393 ? -10.406 -15.836 -18.562 1 93.31 393 PHE B C 1
ATOM 6235 O O . PHE B 1 393 ? -10.469 -15.438 -17.391 1 93.31 393 PHE B O 1
ATOM 6242 N N . LEU B 1 394 ? -11.359 -16.562 -19.141 1 96.56 394 LEU B N 1
ATOM 6243 C CA . LEU B 1 394 ? -12.477 -17.125 -18.391 1 96.56 394 LEU B CA 1
ATOM 6244 C C . LEU B 1 394 ? -12.281 -18.625 -18.172 1 96.56 394 LEU B C 1
ATOM 6246 O O . LEU B 1 394 ? -11.938 -19.359 -19.109 1 96.56 394 LEU B O 1
ATOM 6250 N N . SER B 1 395 ? -12.5 -19.047 -16.891 1 96.31 395 SER B N 1
ATOM 6251 C CA . SER B 1 395 ? -12.195 -20.453 -16.625 1 96.31 395 SER B CA 1
ATOM 6252 C C . SER B 1 395 ? -13.023 -20.984 -15.453 1 96.31 395 SER B C 1
ATOM 6254 O O . SER B 1 395 ? -13.469 -20.219 -14.602 1 96.31 395 SER B O 1
ATOM 6256 N N . CYS B 1 396 ? -13.227 -22.344 -15.5 1 97.5 396 CYS B N 1
ATOM 6257 C CA . CYS B 1 396 ? -13.578 -23.031 -14.273 1 97.5 396 CYS B CA 1
ATOM 6258 C C . CYS B 1 396 ? -12.391 -23.094 -13.32 1 97.5 396 CYS B C 1
ATOM 6260 O O . CYS B 1 396 ? -11.281 -22.672 -13.672 1 97.5 396 CYS B O 1
ATOM 6262 N N . VAL B 1 397 ? -12.664 -23.609 -12.086 1 98.06 397 VAL B N 1
ATOM 6263 C CA . VAL B 1 397 ? -11.594 -23.578 -11.094 1 98.06 397 VAL B CA 1
ATOM 6264 C C . VAL B 1 397 ? -11.469 -24.953 -10.43 1 98.06 397 VAL B C 1
ATOM 6266 O O . VAL B 1 397 ? -12.414 -25.734 -10.43 1 98.06 397 VAL B O 1
ATOM 6269 N N . GLY B 1 398 ? -10.258 -25.266 -9.953 1 97.75 398 GLY B N 1
ATOM 6270 C CA . GLY B 1 398 ? -10.078 -26.375 -9.016 1 97.75 398 GLY B CA 1
ATOM 6271 C C . GLY B 1 398 ? -9.5 -27.609 -9.664 1 97.75 398 GLY B C 1
ATOM 6272 O O . GLY B 1 398 ? -9.367 -28.656 -9.008 1 97.75 398 GLY B O 1
ATOM 6273 N N . ALA B 1 399 ? -9.094 -27.562 -10.883 1 96.31 399 ALA B N 1
ATOM 6274 C CA . ALA B 1 399 ? -8.57 -28.75 -11.555 1 96.31 399 ALA B CA 1
ATOM 6275 C C . ALA B 1 399 ? -7.156 -29.062 -11.07 1 96.31 399 ALA B C 1
ATOM 6277 O O . ALA B 1 399 ? -6.449 -28.188 -10.57 1 96.31 399 ALA B O 1
ATOM 6278 N N . GLY B 1 400 ? -6.754 -30.281 -11.109 1 95.88 400 GLY B N 1
ATOM 6279 C CA . GLY B 1 400 ? -5.383 -30.703 -10.867 1 95.88 400 GLY B CA 1
ATOM 6280 C C . GLY B 1 400 ? -4.625 -31.031 -12.141 1 95.88 400 GLY B C 1
ATOM 6281 O O . GLY B 1 400 ? -5.184 -30.953 -13.242 1 95.88 400 GLY B O 1
ATOM 6282 N N . PRO B 1 401 ? -3.367 -31.328 -11.977 1 96.62 401 PRO B N 1
ATOM 6283 C CA . PRO B 1 401 ? -2.592 -31.734 -13.148 1 96.62 401 PRO B CA 1
ATOM 6284 C C . PRO B 1 401 ? -3.023 -33.094 -13.695 1 96.62 401 PRO B C 1
ATOM 6286 O O . PRO B 1 401 ? -3.619 -33.906 -12.969 1 96.62 401 PRO B O 1
ATOM 6289 N N . PHE B 1 402 ? -2.795 -33.312 -14.93 1 94 402 PHE B N 1
ATOM 6290 C CA . PHE B 1 402 ? -3.1 -34.625 -15.5 1 94 402 PHE B CA 1
ATOM 6291 C C . PHE B 1 402 ? -2.098 -35 -16.594 1 94 402 PHE B C 1
ATOM 6293 O O . PHE B 1 402 ? -1.408 -34.125 -17.125 1 94 402 PHE B O 1
ATOM 6300 N N . LEU B 1 403 ? -1.96 -36.281 -16.812 1 93.69 403 LEU B N 1
ATOM 6301 C CA . LEU B 1 403 ? -1.081 -36.844 -17.844 1 93.69 403 LEU B CA 1
ATOM 6302 C C . LEU B 1 403 ? -1.733 -36.75 -19.219 1 93.69 403 LEU B C 1
ATOM 6304 O O . LEU B 1 403 ? -2.801 -37.312 -19.453 1 93.69 403 LEU B O 1
ATOM 6308 N N . ALA B 1 404 ? -1.057 -36 -20.078 1 90.19 404 ALA B N 1
ATOM 6309 C CA . ALA B 1 404 ? -1.565 -35.906 -21.438 1 90.19 404 ALA B CA 1
ATOM 6310 C C . ALA B 1 404 ? -1.058 -37.062 -22.281 1 90.19 404 ALA B C 1
ATOM 6312 O O . ALA B 1 404 ? -1.767 -37.562 -23.172 1 90.19 404 ALA B O 1
ATOM 6313 N N . GLU B 1 405 ? 0.255 -37.406 -22.094 1 88.69 405 GLU B N 1
ATOM 6314 C CA . GLU B 1 405 ? 0.898 -38.531 -22.797 1 88.69 405 GLU B CA 1
ATOM 6315 C C . GLU B 1 405 ? 1.919 -39.219 -21.906 1 88.69 405 GLU B C 1
ATOM 6317 O O . GLU B 1 405 ? 2.51 -38.594 -21.016 1 88.69 405 GLU B O 1
ATOM 6322 N N . SER B 1 406 ? 1.991 -40.594 -22.125 1 81.94 406 SER B N 1
ATOM 6323 C CA . SER B 1 406 ? 3.033 -41.375 -21.469 1 81.94 406 SER B CA 1
ATOM 6324 C C . SER B 1 406 ? 3.662 -42.375 -22.422 1 81.94 406 SER B C 1
ATOM 6326 O O . SER B 1 406 ? 2.951 -43.094 -23.141 1 81.94 406 SER B O 1
ATOM 6328 N N . ARG B 1 407 ? 4.949 -42.219 -22.531 1 79.81 407 ARG B N 1
ATOM 6329 C CA . ARG B 1 407 ? 5.68 -43.156 -23.375 1 79.81 407 ARG B CA 1
ATOM 6330 C C . ARG B 1 407 ? 6.848 -43.781 -22.625 1 79.81 407 ARG B C 1
ATOM 6332 O O . ARG B 1 407 ? 7.496 -43.094 -21.812 1 79.81 407 ARG B O 1
#

Foldseek 3Di:
DPCCVVPAFDKWKFKKKFFFKDWLFDFFAAPDPQQLFTLAKIKIWTFPPWIKIKMKMKTDVQPAAWEAEPRHTDDCVVQVLVVQLVVLLLVVLVVVCVVVVVVVNNPVPPSDIHMYMYMYTPAQPQLPRNHQLRRLLRVLVGSCVVSVNDLFSSLSSSCSSPNNNSQRAAFAIKMFGSDDDPNCSVGHMDHLDHQCLQQQKKKKKFRQDSHHFPDDSVRLSVQLVVFAPCVVVVNVCSVVLVVQCSVCSNVVPVQSSQVSSQVSQVVVQVSQVRGVVRGDAADPLLVLVVQLQVQLCVVVVHRAKHWHDDSHHMIMIMGGNVCVLLVVLSCCVQQVDDPCQQVVQCPDPSNVVVVDSPVSNVVNNPPDWTFGPDVPDDTHTRHHHYSSGDHMHMGRMGDHMDIPDID/DPCCVVPAFDKWKFKKKFFFKDWLFDFFAAPDPQQLFTLAKIKIWTFPPWIKIKMKMKTDVQPAAWEAEPRHTDDCVVQVLVVQLVVLLLVVLVVVCVVVVVVVNNPVPPSDIHMYMYMYTPAQPQLPRNHQLRRLLRVLVGSCVVSVPDLFSSLSSSCSSPNNNSQRAAFAIKMFGSDDDPNCSVGHMDHLDHQCLQQQKKKKKFRQDSHHFPDDSVRLSVQLVVFAPCVVVVNVCSVVLVVQCSVCSNVVPVQSSQVSSQVSQVVVQVSQVRGVVRGDAADPLLVLVVQLQVQLCVVVVHRAKHWHDDSHHMIMIMGGNVCVLLVVLSCCVQQVDDPCQQVVQCPDPSNVVVVDSVVSNVVNNPPDWTFGPDVPDDTHTRHHHYSSGDHMHMGRMGDHMDIPDID

Sequence (814 aa):
MSSNDGSNGRVREVKVIAPINIALVKYWGKRNEDLMLPLNDSISLSINDICAKTRVRIGSSVKKDSVSINGSDVCFSKHPGFLRCFKEVRRLIRKRSIISETAGKSEEHDYFSKFEVVSETSFPIEAGLASSAAGFAAIAYGLGQIYQLNISDIIRVARMGSGSACRSILSGLVHWKAGTAEDGTDCTCETVFPEDYWPTLRSLILVTSHDAKKVSSSNGMQSTVKTSKLLQARMDIVPEQIMKLKNAFRDRDFRQLAEVIMSDSGQLHALCMDTMPSLRYLNDNSWYLMQLIHALNRHCKDTKVAYTFDAGPNCCLFLESVNVPLILAAVNKYCKLPSDLIERVGEYPVAFEYGNLKSLVEEEQKNLVLFESIHDQENNEIEPLDGVVKDIFLSCVGAGPFLAESRMSSNDGSNGRVREVKVIAPINIALVKYWGKRNEDLMLPLNDSISLSINDICAKTRVRIGSSVKKDSVSINGSDVCFSKHPGFLRCFKEVRRLIRKRSIISETAGKSEEHDYFSKFEVVSETSFPIEAGLASSAAGFAAIAYGLGQIYQLNISDIIRVARMGSGSACRSILSGLVHWKAGTAEDGTDCTCETVFPEDYWPTLRSLILVTSHDAKKVSSSNGMQSTVKTSKLLQARMDIVPEQIMKLKNAFRDRDFRQLAEVIMSDSGQLHALCMDTMPSLRYLNDNSWYLMQLIHALNRHCKDTKVAYTFDAGPNCCLFLESVNVPLILAAVNKYCKLPSDLIERVGEYPVAFEYGNLKSLVEEEQKNLVLFESIHDQENNEIEPLDGVVKDIFLSCVGAGPFLAESR

Secondary structure (DSSP, 8-state):
-----------EEEEEEEEEEEEEE----EEETTTTEESS-EEEEEEEEEEEEEEEEESTT--S-EEEETTEEPPTTT-HHHHHHHHHHHHHHHHHHHHHHHTT-------S---EEEEEESS-GGG-SSHHHHHHHHHHHHHHHHHT--HHHHHHHHHHH-GGGGGGSS-SEEEEE--S-TT-TT-EEEEEE-TTSSTTEEEEEEE---PPPSS-HHHHHHHHHHH-SSHHHHHHHHHHHHHHHHHHHHTT-HHHHHHHHHHHHHHHHHHHHHSSS------HHHHHHHHHHHHHHHHHTS--EEEE--SSSPEEEEEEGGGHHHHHHHHHHHHT--HHHHHHHTTSGGGGGGSSHHHHHHHHHTT---B---TTS--PBPPP-TTS-SEEEEEEB----EEEEE-/-----------EEEEEEEEEEEEEE----EEETTTTEESS-EEEEEEEEEEEEEEEEESTT--S-EEEETTEEPPTTT-HHHHHHHHHHHHHHHHHHHHHHHTT-------S---EEEEEESS-GGG-SSHHHHHHHHHHHHHHHHHT--HHHHHHHHHHH-GGGGGGSS-SEEEEE--S-TT-TT-EEEEEE-TTSSTTEEEEEEE---PPPSS-HHHHHHHHHHH-SSHHHHHHHHHHHHHHHHHHHHTT-HHHHHHHHHHHHHHHHHHHHHSSS------HHHHHHHHHHHHHHHHHTS--EEEE--SSSPEEEEEEGGGHHHHHHHHHHHHT--HHHHHHHTTSGGGGGGSSHHHHHHHHHTT---B---TTS--PBPPP-TTS-SEEEEE-B----EEEEE-

Nearest PDB structures (foldseek):
  3f0n-assembly1_A  TM=8.872E-01  e=1.067E-41  Mus musculus
  1fi4-assembly1_A-2  TM=8.558E-01  e=5.501E-38  Saccharomyces cerevisiae
  2hke-assembly2_B  TM=8.638E-01  e=3.378E-37  Trypanosoma brucei
  6xr5-assembly2_G  TM=8.292E-01  e=6.685E-39  Cryptococcus neoformans H99
  4dpw-assembly5_E  TM=9.197E-01  e=2.523E-31  Staphylococcus epidermidis

InterPro domains:
  IPR005935 Diphosphomevalonate/phosphomevalonate decarboxylase [PIRSF015950] (11-349)
  IPR014721 Small ribosomal subunit protein uS5 domain 2-type fold, subgroup [G3DSA:3.30.230.10] (10-197)
  IPR020568 Ribosomal protein uS5 domain 2-type superfamily [SSF54211] (13-199)
  IPR029765 Diphosphomevalonate decarboxylase [TIGR01240] (15-333)
  IPR036554 GHMP kinase, C-terminal domain superfamily [G3DSA:3.30.70.890] (198-402)
  IPR036554 GHMP kinase, C-terminal domain superfamily [SSF55060] (201-335)
  IPR041431 Mvd1, C-terminal [PF18376] (204-402)
  IPR053859 Diphosphomevalonate decarboxylase-like N-terminal domain [PF22700] (18-187)

Solvent-accessible surface area (backbone atoms only — not comparable to full-atom values): 41397 Å² total; per-residue (Å²): 134,82,78,71,74,62,83,68,60,64,65,39,37,32,29,18,39,6,18,22,48,46,64,45,38,65,62,82,33,58,74,34,77,89,69,39,31,39,66,39,50,28,32,30,36,19,36,47,77,47,38,19,42,26,36,39,35,34,29,66,85,38,83,49,72,46,45,29,50,72,86,38,76,60,60,55,90,83,38,56,26,59,56,41,22,52,51,45,49,42,49,54,50,49,54,49,48,52,54,32,47,74,68,71,50,81,67,85,63,79,69,84,61,26,43,36,37,44,32,38,58,83,54,67,61,41,24,53,52,45,45,62,23,7,43,30,16,16,51,21,50,35,52,20,61,75,68,64,51,55,69,71,56,27,34,49,28,4,16,36,31,30,52,69,3,25,57,21,56,50,39,7,40,22,38,36,40,29,52,82,51,91,85,42,82,55,39,45,68,43,62,76,41,58,42,71,71,60,70,50,46,29,34,40,38,39,31,47,53,68,58,62,65,82,64,50,64,70,60,48,23,52,41,26,68,73,50,27,80,58,50,65,54,49,56,67,48,44,65,58,50,52,52,51,38,52,50,16,58,73,66,66,35,59,53,55,36,30,52,47,23,34,49,38,27,25,39,54,51,10,43,29,24,29,11,69,76,58,52,82,43,66,46,72,52,36,52,50,50,54,52,51,49,55,23,48,23,57,72,66,75,41,65,58,65,24,51,38,45,68,80,21,38,33,40,37,31,42,30,45,55,89,42,49,39,51,54,50,15,51,47,38,64,37,23,51,48,60,84,61,53,58,57,55,42,45,67,33,76,68,34,56,82,55,74,52,43,61,60,49,18,55,60,46,37,75,76,64,77,50,42,43,87,36,88,96,44,85,64,43,63,61,75,62,42,75,74,34,54,78,45,68,46,63,25,46,48,10,48,40,47,46,76,76,44,79,84,134,84,78,72,73,64,83,71,61,63,64,41,37,32,29,17,40,5,17,23,49,45,64,44,39,64,63,82,32,58,75,34,77,88,70,39,31,40,66,41,49,28,32,30,36,19,37,48,77,45,39,21,42,27,36,38,36,35,29,66,87,38,83,49,72,44,45,28,50,71,86,38,75,61,60,55,90,83,38,55,27,58,56,43,22,53,50,45,49,43,51,54,51,47,54,49,48,53,52,33,47,73,68,70,50,78,70,85,64,78,67,87,64,27,42,35,37,43,33,40,58,84,56,66,62,42,26,52,56,45,44,63,23,7,43,28,16,17,50,22,49,34,52,21,61,75,68,65,50,54,70,72,57,26,33,49,28,4,16,36,31,31,52,68,3,27,55,21,57,50,39,8,39,23,38,36,41,29,54,82,51,90,85,42,83,56,39,47,69,45,62,76,40,57,43,71,70,60,72,50,45,29,35,40,38,40,31,48,52,69,59,62,64,83,63,53,64,68,60,48,23,52,42,26,69,73,50,26,81,58,50,64,55,49,56,68,48,44,64,58,50,52,51,50,38,52,51,16,58,73,66,65,34,58,52,55,36,31,52,46,25,35,48,39,26,25,38,54,51,11,43,30,24,30,12,70,77,58,52,82,43,67,46,71,52,35,52,50,50,54,52,49,49,53,24,50,22,57,73,65,75,42,66,58,63,24,51,36,44,69,80,21,39,32,40,38,30,39,30,46,55,88,42,50,38,51,53,50,15,52,47,39,63,37,23,52,48,61,85,59,53,57,56,55,41,45,67,32,78,67,34,55,81,55,73,51,43,59,61,46,19,55,58,46,38,75,78,63,80,49,43,44,88,38,89,94,44,84,63,45,64,62,75,63,40,75,76,34,51,77,46,68,46,62,25,48,47,9,48,39,45,46,78,76,44,80,84

Organism: Wuchereria bancrofti (NCBI:txid6293)

pLDDT: mean 90.84, std 13.91, range [26.27, 98.88]

Radius of gyration: 31.64 Å; Cα contacts (8 Å, |Δi|>4): 1716; chains: 2; bounding box: 57×132×73 Å